Protein 9BGR (pdb70)

Foldseek 3Di:
DQDQFDDDQDVVLVVVLVVCVVPNAWFDDDLQVVLFVVLCVLQVADTKHKFQWLLLQLLLLCVLQVQAALEEEEEEQWFALSLQVSSVVRNYFYFYFFDDQQQRKGDLVRVLVCLVPDDDPGHYAEYEIECAQQNCPCVLVRLVSCVVNVHFYEYSDQQHQQFADPPRRQQESGAKYKYGQPRLRQQHLVGMIMITGNDVSSNVSSVCQQPQCWDVPVTDRNDGHDHGTDISSSSSSRSSCVVCLVVFLVLLVVLLVLLVVLCVVVVVVPQKAWHDQDHRRSRSWTKIFGDPVDQVVQLQVQVVVLVWHKDQRHARNLPPPPRVPPNSPPDDHVSSVRSHRGMMTGHTTSVDDSVVSVSRSVSSVVSSVD/DQDQFDDDQDVVLVVVLVVCVVPNAWFDDDLQVVLFVVLCVLQVADTKHKFQWLLLQLLLLCVLQVQAALEEEEEEQWDALSQQVSSVVRNYFYFYFADDLAQRKGDLVSVLVVLVPDDDPGHYAEYEIECALQNCPCVQVRLVSCVVNVHFYEYSDQQHQQFDDPPHRQQESGAKYKYGQPRLNQQHLVTMIMITGNDVSSNVSSVCQQPQCWDEVHTDRNDGHDHGTDISSSSSSRSSCVVCQVVFLVLLVVLLVLLVVLCVVCVVVPQKAWHDQDHRRSNSWTKIFGDPVDQVVQLQVQVVVLVWHKDQRHARNLVPPPRPPPNSVVDDHVSSHRSHRGMMTTHGTSPDDSVVSVSRSVSSVVSSVVD

B-factor: mean 10.89, std 9.25, range [3.78, 90.72]

Sequence (741 aa):
MIKKLSQPQIPEEFAIEKVADILRRGGQLVHGDECNLFEQQELLAEEYLGVKHALVVSNGTAALHLALLALNNIGPGDAVIVPDFTFTATANIVEMVGAKAIIVDVDKKTSYNLDPQKKLQACINEWQGPETLKAIMPVLEFGNPTHLNAYRDIAKQHGLFMIEDAACALGASEQGTMVGTAAEFGCFSFHPRATLTTGEGGAVVTNDTELYNKKKVALLRSSHGMQRTGVVFKCVGLNYRLTNFQGAIGRAILPELNQWIAKRRREELANNQYRELLAPLVEVGKLTLPSSIVEGHSVQTYMTVLADNFERSDVIEALRSKQVESNLGAQSMSSSLGLFNHKYNTEQQYPEGTRLYTHGLALPLHEGMNAEDVATVVSSALTEVLEHMIKLSQPQIPEEFAIEKVADILRGGQLVHGDECNLFEQQELLAEEYLGVKHALVVSNGTAALHLALLALNNIGPGDAVIVPDFTFTATANIVEMVGAKAIIVDVDDKKTSYNLDPQKLQACINNEWQGPETLKAIMPVLEFGNPTHLNAYRDIAKQHGLFMIEDAACALGASEQGTMVGTAAEFGCFSFHPRATLTTGEGGAVVTNDTELYNKKVALLRSSHGMQRTGVVFKCVVGLNYRRLTNFQGAIGRAILPELNQWIAKKRRREELANQQYRRELLAPLVEVGKLTLPSSIVEEGHSVQTYMTVLADNFERSDVIEALRRSSKQVESNLGAQSMSSLGLFNHKYNTEQQYPEGTRLYTHGLALPLHEGMNAEDVATVVSSALTEVLEHA

Radius of gyration: 26.82 Å; Cα contacts (8 Å, |Δi|>4): 1836; chains: 2; bounding box: 58×60×78 Å

Solvent-accessible surface area: 27174 Å² total; per-residue (Å²): 113,34,82,15,13,68,22,93,12,27,82,126,0,3,108,89,1,14,76,11,5,115,66,37,97,10,25,29,7,111,25,0,57,64,0,16,97,52,1,11,138,51,4,66,10,129,27,4,4,0,0,10,3,8,10,0,0,4,8,0,0,0,36,3,11,107,4,9,104,47,10,0,0,0,0,1,0,1,2,75,0,7,1,0,0,0,0,28,40,18,32,1,58,0,0,0,3,11,1,29,127,85,4,8,1,0,27,27,111,102,0,49,31,0,18,102,112,48,176,23,130,32,78,24,57,0,0,0,0,7,0,8,8,0,5,0,24,40,0,23,34,0,73,78,11,0,118,117,51,72,10,68,0,0,0,7,0,28,32,0,12,9,0,29,41,168,80,25,47,0,1,22,20,18,30,0,0,0,1,15,0,63,19,65,11,11,1,0,0,1,5,1,0,0,2,0,4,76,63,50,131,15,58,76,91,0,31,31,20,25,19,7,0,65,74,206,107,76,75,65,18,106,39,39,0,0,8,0,44,1,1,8,0,7,0,3,0,0,62,8,0,11,103,58,1,90,119,27,5,52,72,3,84,108,4,1,63,62,0,148,126,64,0,32,81,12,52,142,106,52,52,5,62,46,14,43,50,55,168,12,5,4,0,14,6,2,0,0,2,4,24,112,118,34,111,32,71,93,7,40,97,34,0,125,70,80,116,0,64,8,66,36,14,2,16,0,1,41,60,31,55,31,8,108,18,159,26,7,129,96,67,152,7,85,52,0,56,68,0,58,60,29,0,0,0,1,0,3,11,22,54,4,73,49,138,40,0,39,68,0,10,59,6,0,59,68,18,7,116,173,95,32,76,14,13,64,20,101,11,30,84,108,0,4,108,58,1,14,87,15,5,114,62,40,96,11,35,30,7,108,25,0,68,69,0,15,115,59,1,10,148,48,4,66,11,128,26,5,4,0,0,9,3,8,9,0,0,4,9,0,0,0,35,5,12,112,3,10,104,47,10,0,0,0,0,1,0,0,2,77,0,6,1,0,0,0,0,29,40,16,34,1,58,0,0,0,2,4,0,24,119,79,5,8,1,0,21,20,139,86,0,48,52,1,18,123,114,46,174,22,129,34,77,25,56,0,0,0,0,7,0,7,8,0,4,0,27,43,0,14,35,0,67,78,10,0,121,118,61,74,12,69,0,0,0,7,0,29,31,0,12,15,0,32,30,155,82,28,46,0,1,22,15,18,32,0,0,1,1,16,1,60,19,62,12,11,0,0,0,0,5,0,0,0,2,0,4,76,62,52,127,17,59,72,91,0,32,28,20,25,16,6,0,54,83,240,196,47,74,74,17,111,40,38,0,0,8,0,42,2,0,9,0,8,0,0,0,0,52,6,0,10,103,57,1,93,117,28,17,52,62,3,79,114,4,4,54,54,0,157,100,70,0,36,80,7,55,140,104,50,51,4,63,41,14,44,41,57,160,21,6,5,0,15,6,3,0,0,2,4,24,114,118,17,113,36,72,92,3,42,113,34,0,148,93,77,117,0,66,9,65,37,14,2,15,0,1,43,55,30,52,32,7,97,18,136,32,13,91,108,72,128,12,81,40,0,51,65,0,57,61,30,0,0,0,1,0,3,12,24,55,4,75,54,138,40,0,40,69,0,11,59,6,0,56,77,14,6,113,153,94

Nearest PDB structures (foldseek):
  9bgr-assembly1_A  TM=1.001E+00  e=4.525E-76  Vibrio vulnificus
  9bgp-assembly1_B  TM=1.002E+00  e=2.164E-75  Vibrio vulnificus
  9bgp-assembly1_A  TM=1.001E+00  e=2.430E-75  Vibrio vulnificus
  8vr5-assembly2_B  TM=9.936E-01  e=3.025E-61  Psychrobacter cryohalolentis K5
  7b0m-assembly1_AAA-2  TM=9.312E-01  e=1.471E-33  uncultured bacterium

Secondary structure (DSSP, 8-state):
-B-S------HHHHHHHHHHHHHS--SS-HHHHHHHHHHHHHHT-SEEEEES-HHHHHHHHHHHTT--TTEEEEEESEE-THHHHHHHHTT-EEEEEPBPTTT-SB-HHHHHHHHHH---SSEEEEE--B-GGG--TTHHHHHHHHHHTT-EEEEE-TT-TT-EETTEETT-SSSEEEEE-STTSSS--SS-EEEEES-HHHHHHHHHHHBTTEEE--EEE-S---B-PPPHHHHHHHHHHGGGHHHHHHHHHHHHHHHHHHTHHHHHTTSEE-----TT---S-EEEEE-TTS-HHHHHHHHHHTTB--B---EEGGGSS----GGGGSS--HHHHHHHHHEEEE---TT--HHHHHHHHHHHHHHHH-/-B-S------HHHHHHHHHHHHHS--SS-HHHHHHHHHHHHHHT-SEEEEES-HHHHHHHHHHHTT--TTEEEEEESEE-THHHHHHHHTT-EEEEEPBPTTT-SB-HHHHHHHHHH---SSEEEEE--B-GGG--TTHHHHHHHHHHTT-EEEEE-TT-TT-EETTEETT-SSSEEEEE-STTSSS--SS-EEEEES-HHHHHHHHHHHBTTEE----EE-S---B-PPPHHHHHHHHHHGGGHHHHHHHHHHHHHHHHHHHHHHHHTTSEE-----TT---S-EEEEE-TTS-HHHHHHHHHHTTB--B---EEGGGTT----HHHHHS--HHHHHHHHHEEEE---TT--HHHHHHHHHHHHHHHHH-

Structure (mmCIF, N/CA/C/O backbone):
data_9BGR
#
_entry.id   9BGR
#
_cell.length_a   52.958
_cell.length_b   53.048
_cell.length_c   70.267
_cell.angle_alpha   83.00
_cell.angle_beta   82.17
_cell.angle_gamma   74.36
#
_symmetry.space_group_name_H-M   'P 1'
#
loop_
_entity.id
_entity.type
_entity.pdbx_description
1 polymer aminotransferase
2 non-polymer '(2R,3R,4R,5R)-3,4-diacetamido-5-({3-hydroxy-2-methyl-5-[(phosphonooxy)methyl]pyridin-4-yl}methoxy)oxan-2-yl [(2R,3S,4R,5R)-5-(2,4-dioxo-3,4-dihydropyrimidin-1(2H)-yl)-3,4-dihydroxyoxolan-2-yl]methyl dihydrogen diphosphate (non-preferred name)'
3 non-polymer '2-(N-MORPHOLINO)-ETHANESULFONIC ACID'
4 non-polymer 1,2-ETHANEDIOL
5 non-polymer 'TRIETHYLENE GLYCOL'
6 water water
#
loop_
_atom_site.group_PDB
_atom_site.id
_atom_site.type_symbol
_atom_site.label_atom_id
_atom_site.label_alt_id
_atom_site.label_comp_id
_atom_site.label_asym_id
_atom_site.label_entity_id
_atom_site.label_seq_id
_atom_site.pdbx_PDB_ins_code
_atom_site.Cartn_x
_atom_site.Cartn_y
_atom_site.Cartn_z
_atom_site.occupancy
_atom_site.B_iso_or_equiv
_atom_site.auth_seq_id
_atom_site.auth_comp_id
_atom_site.auth_asym_id
_atom_site.auth_atom_id
_atom_site.pdbx_PDB_model_num
ATOM 1 N N . MET A 1 1 ? 34.485 1.113 -14.186 1.00 9.02 1 MET A N 1
ATOM 2 C CA . MET A 1 1 ? 33.290 0.402 -14.695 1.00 8.46 1 MET A CA 1
ATOM 3 C C . MET A 1 1 ? 32.468 1.381 -15.530 1.00 7.17 1 MET A C 1
ATOM 4 O O . MET A 1 1 ? 32.152 2.471 -15.050 1.00 8.91 1 MET A O 1
ATOM 9 N N . ILE A 1 2 ? 32.118 0.985 -16.763 1.00 6.53 2 ILE A N 1
ATOM 10 C CA . ILE A 1 2 ? 31.096 1.688 -17.522 1.00 6.82 2 ILE A CA 1
ATOM 11 C C . ILE A 1 2 ? 29.756 1.171 -17.010 1.00 6.63 2 ILE A C 1
ATOM 12 O O . ILE A 1 2 ? 29.447 -0.007 -17.148 1.00 6.75 2 ILE A O 1
ATOM 17 N N . LYS A 1 3 ? 29.006 2.076 -16.375 1.00 6.78 3 LYS A N 1
ATOM 18 C CA A LYS A 1 3 ? 27.815 1.728 -15.621 0.50 7.14 3 LYS A CA 1
ATOM 19 C CA B LYS A 1 3 ? 27.813 1.742 -15.617 0.50 7.16 3 LYS A CA 1
ATOM 20 C C . LYS A 1 3 ? 26.548 1.956 -16.443 1.00 6.99 3 LYS A C 1
ATOM 21 O O . LYS A 1 3 ? 26.539 2.678 -17.432 1.00 6.93 3 LYS A O 1
ATOM 32 N N . LEU A 1 4 ? 25.450 1.319 -16.001 1.00 6.98 4 LEU A N 1
ATOM 33 C CA . LEU A 1 4 ? 24.173 1.506 -16.667 1.00 6.93 4 LEU A CA 1
ATOM 34 C C . LEU A 1 4 ? 23.669 2.936 -16.528 1.00 7.45 4 LEU A C 1
ATOM 35 O O . LEU A 1 4 ? 22.962 3.399 -17.411 1.00 10.87 4 LEU A O 1
ATOM 40 N N . SER A 1 5 ? 23.993 3.617 -15.439 1.00 6.95 5 SER A N 1
ATOM 41 C CA . SER A 1 5 ? 23.701 5.030 -15.337 1.00 9.04 5 SER A CA 1
ATOM 42 C C . SER A 1 5 ? 24.735 5.674 -14.424 1.00 10.02 5 SER A C 1
ATOM 43 O O . SER A 1 5 ? 25.397 4.979 -13.655 1.00 11.66 5 SER A O 1
ATOM 46 N N . GLN A 1 6 ? 24.823 7.008 -14.452 1.00 12.17 6 GLN A N 1
ATOM 47 C CA . GLN A 1 6 ? 25.748 7.737 -13.602 1.00 13.90 6 GLN A CA 1
ATOM 48 C C . GLN A 1 6 ? 25.279 9.175 -13.518 1.00 14.96 6 GLN A C 1
ATOM 49 O O . GLN A 1 6 ? 26.006 10.119 -13.873 1.00 17.12 6 GLN A O 1
ATOM 55 N N . PRO A 1 7 ? 24.119 9.369 -12.886 1.00 15.27 7 PRO A N 1
ATOM 56 C CA . PRO A 1 7 ? 23.463 10.669 -12.932 1.00 16.00 7 PRO A CA 1
ATOM 57 C C . PRO A 1 7 ? 24.346 11.765 -12.341 1.00 14.68 7 PRO A C 1
ATOM 58 O O . PRO A 1 7 ? 24.978 11.579 -11.304 1.00 14.92 7 PRO A O 1
ATOM 62 N N . GLN A 1 8 ? 24.444 12.875 -13.081 1.00 18.22 8 GLN A N 1
ATOM 63 C CA . GLN A 1 8 ? 25.160 14.059 -12.642 1.00 17.80 8 GLN A CA 1
ATOM 64 C C . GLN A 1 8 ? 24.155 15.116 -12.199 1.00 16.02 8 GLN A C 1
ATOM 65 O O . GLN A 1 8 ? 23.516 15.794 -13.000 1.00 18.29 8 GLN A O 1
ATOM 71 N N . ILE A 1 9 ? 24.011 15.225 -10.889 1.00 13.46 9 ILE A N 1
ATOM 72 C CA . ILE A 1 9 ? 23.169 16.238 -10.290 1.00 12.84 9 ILE A CA 1
ATOM 73 C C . ILE A 1 9 ? 23.922 17.558 -10.388 1.00 12.84 9 ILE A C 1
ATOM 74 O O . ILE A 1 9 ? 25.069 17.638 -9.953 1.00 12.80 9 ILE A O 1
ATOM 79 N N . PRO A 1 10 ? 23.339 18.617 -10.993 1.00 13.07 10 PRO A N 1
ATOM 80 C CA . PRO A 1 10 ? 24.049 19.887 -11.124 1.00 14.39 10 PRO A CA 1
ATOM 81 C C . PRO A 1 10 ? 24.541 20.417 -9.778 1.00 14.36 10 PRO A C 1
ATOM 82 O O . PRO A 1 10 ? 23.856 20.313 -8.758 1.00 13.26 10 PRO A O 1
ATOM 86 N N . GLU A 1 11 ? 25.725 21.028 -9.772 1.00 14.82 11 GLU A N 1
ATOM 87 C CA A GLU A 1 11 ? 26.302 21.497 -8.521 0.50 14.69 11 GLU A CA 1
ATOM 88 C CA B GLU A 1 11 ? 26.305 21.502 -8.531 0.50 14.68 11 GLU A CA 1
ATOM 89 C C . GLU A 1 11 ? 25.382 22.537 -7.887 1.00 13.09 11 GLU A C 1
ATOM 90 O O . GLU A 1 11 ? 25.270 22.580 -6.670 1.00 13.61 11 GLU A O 1
ATOM 101 N N . PHE A 1 12 ? 24.701 23.372 -8.693 1.00 12.72 12 PHE A N 1
ATOM 102 C CA . PHE A 1 12 ? 23.815 24.377 -8.106 1.00 13.20 12 PHE A CA 1
ATOM 103 C C . PHE A 1 12 ? 22.669 23.704 -7.346 1.00 12.33 12 PHE A C 1
ATOM 104 O O . PHE A 1 12 ? 22.167 24.234 -6.357 1.00 13.24 12 PHE A O 1
ATOM 112 N N . ALA A 1 13 ? 22.280 22.519 -7.806 1.00 11.92 13 ALA A N 1
ATOM 113 C CA . ALA A 1 13 ? 21.242 21.746 -7.142 1.00 11.78 13 ALA A CA 1
ATOM 114 C C . ALA A 1 13 ? 21.758 21.148 -5.837 1.00 10.08 13 ALA A C 1
ATOM 115 O O . ALA A 1 13 ? 21.055 21.149 -4.838 1.00 10.06 13 ALA A O 1
ATOM 117 N N . ILE A 1 14 ? 23.000 20.676 -5.827 1.00 10.20 14 ILE A N 1
ATOM 118 C CA . ILE A 1 14 ? 23.596 20.222 -4.583 1.00 9.79 14 ILE A CA 1
ATOM 119 C C . ILE A 1 14 ? 23.636 21.375 -3.583 1.00 10.59 14 ILE A C 1
ATOM 120 O O . ILE A 1 14 ? 23.312 21.174 -2.416 1.00 9.89 14 ILE A O 1
ATOM 125 N N . GLU A 1 15 ? 24.022 22.571 -4.042 1.00 11.19 15 GLU A N 1
ATOM 126 C CA . GLU A 1 15 ? 24.052 23.724 -3.161 1.00 12.54 15 GLU A CA 1
ATOM 127 C C . GLU A 1 15 ? 22.653 24.064 -2.639 1.00 10.81 15 GLU A C 1
ATOM 128 O O . GLU A 1 15 ? 22.481 24.372 -1.471 1.00 12.24 15 GLU A O 1
ATOM 134 N N . LYS A 1 16 ? 21.642 23.994 -3.500 1.00 11.21 16 LYS A N 1
ATOM 135 C CA . LYS A 1 16 ? 20.272 24.239 -3.072 1.00 11.59 16 LYS A CA 1
ATOM 136 C C . LYS A 1 16 ? 19.825 23.201 -2.033 1.00 10.15 16 LYS A C 1
ATOM 137 O O . LYS A 1 16 ? 19.203 23.549 -1.032 1.00 10.62 16 LYS A O 1
ATOM 143 N N . VAL A 1 17 ? 20.160 21.925 -2.239 1.00 8.63 17 VAL A N 1
ATOM 144 C CA . VAL A 1 17 ? 19.862 20.903 -1.238 1.00 8.18 17 VAL A CA 1
ATOM 145 C C . VAL A 1 17 ? 20.512 21.286 0.096 1.00 7.98 17 VAL A C 1
ATOM 146 O O . VAL A 1 17 ? 19.890 21.196 1.153 1.00 8.09 17 VAL A O 1
ATOM 150 N N . ALA A 1 18 ? 21.799 21.665 0.062 1.00 7.91 18 ALA A N 1
ATOM 151 C CA . ALA A 1 18 ? 22.484 22.025 1.293 1.00 9.34 18 ALA A CA 1
ATOM 152 C C . ALA A 1 18 ? 21.786 23.200 1.979 1.00 9.67 18 ALA A C 1
ATOM 153 O O . ALA A 1 18 ? 21.626 23.211 3.200 1.00 11.02 18 ALA A O 1
ATOM 155 N N . ASP A 1 19 ? 21.372 24.208 1.201 1.00 10.21 19 ASP A N 1
ATOM 156 C CA . ASP A 1 19 ? 20.645 25.334 1.755 1.00 11.63 19 ASP A CA 1
ATOM 157 C C . ASP A 1 19 ? 19.348 24.878 2.411 1.00 10.31 19 ASP A C 1
ATOM 158 O O . ASP A 1 19 ? 18.992 25.385 3.477 1.00 11.41 19 ASP A O 1
ATOM 163 N N . ILE A 1 20 ? 18.645 23.942 1.771 1.00 9.52 20 ILE A N 1
ATOM 164 C CA . ILE A 1 20 ? 17.371 23.474 2.293 1.00 9.41 20 ILE A CA 1
ATOM 165 C C . ILE A 1 20 ? 17.609 22.746 3.616 1.00 9.68 20 ILE A C 1
ATOM 166 O O . ILE A 1 20 ? 16.908 22.984 4.602 1.00 9.73 20 ILE A O 1
ATOM 171 N N . LEU A 1 21 ? 18.615 21.868 3.649 1.00 9.64 21 LEU A N 1
ATOM 172 C CA . LEU A 1 21 ? 18.939 21.144 4.866 1.00 9.33 21 LEU A CA 1
ATOM 173 C C . LEU A 1 21 ? 19.323 22.085 6.006 1.00 11.40 21 LEU A C 1
ATOM 174 O O . LEU A 1 21 ? 18.942 21.859 7.155 1.00 12.17 21 LEU A O 1
ATOM 179 N N . ARG A 1 22 ? 20.111 23.109 5.688 1.00 12.60 22 ARG A N 1
ATOM 180 C CA A ARG A 1 22 ? 20.694 23.992 6.689 0.50 14.64 22 ARG A CA 1
ATOM 181 C CA B ARG A 1 22 ? 20.688 23.977 6.703 0.50 15.23 22 ARG A CA 1
ATOM 182 C C . ARG A 1 22 ? 19.601 24.885 7.266 1.00 16.06 22 ARG A C 1
ATOM 183 O O . ARG A 1 22 ? 19.584 25.180 8.464 1.00 19.93 22 ARG A O 1
ATOM 198 N N . GLY A 1 23 ? 18.691 25.354 6.410 1.00 15.77 23 GLY A N 1
ATOM 199 C CA . GLY A 1 23 ? 17.829 26.421 6.874 1.00 18.54 23 GLY A CA 1
ATOM 200 C C . GLY A 1 23 ? 16.490 26.519 6.161 1.00 16.91 23 GLY A C 1
ATOM 201 O O . GLY A 1 23 ? 15.790 27.513 6.361 1.00 21.28 23 GLY A O 1
ATOM 202 N N . GLY A 1 24 ? 16.117 25.475 5.412 1.00 15.12 24 GLY A N 1
ATOM 203 C CA . GLY A 1 24 ? 14.912 25.475 4.602 1.00 14.24 24 GLY A CA 1
ATOM 204 C C . GLY A 1 24 ? 13.869 24.477 5.093 1.00 13.39 24 GLY A C 1
ATOM 205 O O . GLY A 1 24 ? 13.994 23.826 6.134 1.00 16.23 24 GLY A O 1
ATOM 206 N N . GLN A 1 25 ? 12.807 24.376 4.303 1.00 13.72 25 GLN A N 1
ATOM 207 C CA . GLN A 1 25 ? 11.735 23.452 4.605 1.00 11.04 25 GLN A CA 1
ATOM 208 C C . GLN A 1 25 ? 12.115 22.086 4.052 1.00 7.91 25 GLN A C 1
ATOM 209 O O . GLN A 1 25 ? 12.502 21.968 2.892 1.00 8.09 25 GLN A O 1
ATOM 215 N N . LEU A 1 26 ? 12.001 21.055 4.893 1.00 6.91 26 LEU A N 1
ATOM 216 C CA . LEU A 1 26 ? 12.380 19.703 4.470 1.00 6.05 26 LEU A CA 1
ATOM 217 C C . LEU A 1 26 ? 11.248 18.945 3.778 1.00 6.16 26 LEU A C 1
ATOM 218 O O . LEU A 1 26 ? 11.504 18.240 2.807 1.00 5.68 26 LEU A O 1
ATOM 223 N N . VAL A 1 27 ? 10.020 19.011 4.304 1.00 6.06 27 VAL A N 1
ATOM 224 C CA . VAL A 1 27 ? 8.905 18.349 3.654 1.00 6.05 27 VAL A CA 1
ATOM 225 C C . VAL A 1 27 ? 8.496 19.127 2.410 1.00 5.76 27 VAL A C 1
ATOM 226 O O . VAL A 1 27 ? 8.810 20.309 2.255 1.00 6.95 27 VAL A O 1
ATOM 230 N N . HIS A 1 28 ? 7.750 18.433 1.551 1.00 5.50 28 HIS A N 1
ATOM 231 C CA . HIS A 1 28 ? 7.246 18.966 0.303 1.00 5.52 28 HIS A CA 1
ATOM 232 C C . HIS A 1 28 ? 6.907 20.439 0.453 1.00 5.59 28 HIS A C 1
ATOM 233 O O . HIS A 1 28 ? 6.048 20.826 1.230 1.00 6.77 28 HIS A O 1
ATOM 240 N N . GLY A 1 29 ? 7.608 21.267 -0.320 1.00 5.96 29 GLY A N 1
ATOM 241 C CA . GLY A 1 29 ? 7.461 22.699 -0.251 1.00 6.39 29 GLY A CA 1
ATOM 242 C C . GLY A 1 29 ? 7.526 23.334 -1.629 1.00 6.51 29 GLY A C 1
ATOM 243 O O . GLY A 1 29 ? 7.135 22.762 -2.636 1.00 6.79 29 GLY A O 1
ATOM 244 N N . ASP A 1 30 ? 8.062 24.549 -1.656 1.00 6.93 30 ASP A N 1
ATOM 245 C CA . ASP A 1 30 ? 8.056 25.329 -2.880 1.00 7.81 30 ASP A CA 1
ATOM 246 C C . ASP A 1 30 ? 8.775 24.587 -4.005 1.00 6.77 30 ASP A C 1
ATOM 247 O O . ASP A 1 30 ? 8.380 24.714 -5.159 1.00 6.86 30 ASP A O 1
ATOM 252 N N . GLU A 1 31 ? 9.871 23.888 -3.701 1.00 6.41 31 GLU A N 1
ATOM 253 C CA . GLU A 1 31 ? 10.575 23.192 -4.763 1.00 6.12 31 GLU A CA 1
ATOM 254 C C . GLU A 1 31 ? 9.694 22.102 -5.374 1.00 5.38 31 GLU A C 1
ATOM 255 O O . GLU A 1 31 ? 9.690 21.922 -6.584 1.00 6.25 31 GLU A O 1
ATOM 261 N N . CYS A 1 32 ? 8.971 21.339 -4.544 1.00 5.23 32 CYS A N 1
ATOM 262 C CA . CYS A 1 32 ? 8.080 20.316 -5.069 1.00 4.79 32 CYS A CA 1
ATOM 263 C C . CYS A 1 32 ? 6.936 20.939 -5.863 1.00 4.92 32 CYS A C 1
ATOM 264 O O . CYS A 1 32 ? 6.557 20.420 -6.900 1.00 4.95 32 CYS A O 1
ATOM 267 N N . ASN A 1 33 ? 6.376 22.042 -5.366 1.00 5.61 33 ASN A N 1
ATOM 268 C CA . ASN A 1 33 ? 5.258 22.667 -6.055 1.00 5.78 33 ASN A CA 1
ATOM 269 C C . ASN A 1 33 ? 5.701 23.200 -7.415 1.00 5.55 33 ASN A C 1
ATOM 270 O O . ASN A 1 33 ? 5.001 23.012 -8.407 1.00 5.92 33 ASN A O 1
ATOM 275 N N . LEU A 1 34 ? 6.876 23.850 -7.469 1.00 5.97 34 LEU A N 1
ATOM 276 C CA . LEU A 1 34 ? 7.395 24.322 -8.742 1.00 6.65 34 LEU A CA 1
ATOM 277 C C . LEU A 1 34 ? 7.734 23.161 -9.668 1.00 5.85 34 LEU A C 1
ATOM 278 O O . LEU A 1 34 ? 7.480 23.221 -10.865 1.00 5.82 34 LEU A O 1
ATOM 283 N N . PHE A 1 35 ? 8.331 22.102 -9.122 1.00 5.27 35 PHE A N 1
ATOM 284 C CA . PHE A 1 35 ? 8.611 20.913 -9.925 1.00 5.34 35 PHE A CA 1
ATOM 285 C C . PHE A 1 35 ? 7.334 20.369 -10.563 1.00 5.31 35 PHE A C 1
ATOM 286 O O . PHE A 1 35 ? 7.328 20.020 -11.741 1.00 5.48 35 PHE A O 1
ATOM 294 N N . GLU A 1 36 ? 6.253 20.280 -9.799 1.00 5.19 36 GLU A N 1
ATOM 295 C CA . GLU A 1 36 ? 5.000 19.799 -10.353 1.00 5.47 36 GLU A CA 1
ATOM 296 C C . GLU A 1 36 ? 4.527 20.672 -11.512 1.00 5.39 36 GLU A C 1
ATOM 297 O O . GLU A 1 36 ? 4.108 20.175 -12.547 1.00 5.50 36 GLU A O 1
ATOM 303 N N A GLN A 1 37 ? 4.558 21.992 -11.297 0.50 5.75 37 GLN A N 1
ATOM 304 N N B GLN A 1 37 ? 4.576 21.990 -11.330 0.50 5.71 37 GLN A N 1
ATOM 305 C CA A GLN A 1 37 ? 4.152 22.929 -12.332 0.50 6.27 37 GLN A CA 1
ATOM 306 C CA B GLN A 1 37 ? 4.105 22.874 -12.382 0.50 6.10 37 GLN A CA 1
ATOM 307 C C A GLN A 1 37 ? 4.987 22.694 -13.586 0.50 6.04 37 GLN A C 1
ATOM 308 C C B GLN A 1 37 ? 4.993 22.712 -13.614 0.50 5.95 37 GLN A C 1
ATOM 309 O O A GLN A 1 37 ? 4.466 22.672 -14.697 0.50 6.81 37 GLN A O 1
ATOM 310 O O B GLN A 1 37 ? 4.511 22.725 -14.745 0.50 6.59 37 GLN A O 1
ATOM 321 N N . GLU A 1 38 ? 6.309 22.602 -13.398 1.00 6.08 38 GLU A N 1
ATOM 322 C CA . GLU A 1 38 ? 7.242 22.506 -14.510 1.00 6.42 38 GLU A CA 1
ATOM 323 C C . GLU A 1 38 ? 7.113 21.169 -15.240 1.00 5.77 38 GLU A C 1
ATOM 324 O O . GLU A 1 38 ? 7.233 21.106 -16.457 1.00 5.73 38 GLU A O 1
ATOM 330 N N . LEU A 1 39 ? 6.862 20.080 -14.515 1.00 5.68 39 LEU A N 1
ATOM 331 C CA A LEU A 1 39 ? 6.626 18.751 -15.091 0.50 5.71 39 LEU A CA 1
ATOM 332 C CA B LEU A 1 39 ? 6.670 18.790 -15.144 0.50 6.07 39 LEU A CA 1
ATOM 333 C C . LEU A 1 39 ? 5.374 18.784 -15.957 1.00 5.44 39 LEU A C 1
ATOM 334 O O . LEU A 1 39 ? 5.357 18.275 -17.070 1.00 5.92 39 LEU A O 1
ATOM 343 N N . ALA A 1 40 ? 4.306 19.389 -15.420 1.00 5.62 40 ALA A N 1
ATOM 344 C CA . ALA A 1 40 ? 3.058 19.463 -16.149 1.00 6.32 40 ALA A CA 1
ATOM 345 C C . ALA A 1 40 ? 3.271 20.228 -17.455 1.00 6.49 40 ALA A C 1
ATOM 346 O O . ALA A 1 40 ? 2.788 19.822 -18.512 1.00 6.53 40 ALA A O 1
ATOM 348 N N . GLU A 1 41 ? 3.990 21.360 -17.382 1.00 6.83 41 GLU A N 1
ATOM 349 C CA A GLU A 1 41 ? 4.261 22.163 -18.563 0.50 7.68 41 GLU A CA 1
ATOM 350 C CA B GLU A 1 41 ? 4.241 22.166 -18.573 0.50 8.15 41 GLU A CA 1
ATOM 351 C C . GLU A 1 41 ? 5.092 21.375 -19.575 1.00 6.58 41 GLU A C 1
ATOM 352 O O . GLU A 1 41 ? 4.855 21.415 -20.788 1.00 8.13 41 GLU A O 1
ATOM 363 N N . TYR A 1 42 ? 6.118 20.680 -19.086 1.00 6.10 42 TYR A N 1
ATOM 364 C CA . TYR A 1 42 ? 6.990 19.874 -19.936 1.00 6.03 42 TYR A CA 1
ATOM 365 C C . TYR A 1 42 ? 6.172 18.850 -20.727 1.00 5.62 42 TYR A C 1
ATOM 366 O O . TYR A 1 42 ? 6.399 18.629 -21.908 1.00 6.82 42 TYR A O 1
ATOM 375 N N . LEU A 1 43 ? 5.215 18.212 -20.055 1.00 5.78 43 LEU A N 1
ATOM 376 C CA . LEU A 1 43 ? 4.434 17.136 -20.657 1.00 5.99 43 LEU A CA 1
ATOM 377 C C . LEU A 1 43 ? 3.237 17.640 -21.462 1.00 6.33 43 LEU A C 1
ATOM 378 O O . LEU A 1 43 ? 2.615 16.878 -22.195 1.00 7.42 43 LEU A O 1
ATOM 383 N N . GLY A 1 44 ? 2.866 18.901 -21.269 1.00 6.09 44 GLY A N 1
ATOM 384 C CA . GLY A 1 44 ? 1.622 19.427 -21.813 1.00 6.60 44 GLY A CA 1
ATOM 385 C C . GLY A 1 44 ? 0.383 18.764 -21.218 1.00 6.89 44 GLY A C 1
ATOM 386 O O . GLY A 1 44 ? -0.582 18.493 -21.929 1.00 9.40 44 GLY A O 1
ATOM 387 N N . VAL A 1 45 ? 0.444 18.469 -19.926 1.00 6.21 45 VAL A N 1
ATOM 388 C CA . VAL A 1 45 ? -0.637 17.814 -19.216 1.00 6.08 45 VAL A CA 1
ATOM 389 C C . VAL A 1 45 ? -1.137 18.774 -18.133 1.00 6.17 45 VAL A C 1
ATOM 390 O O . VAL A 1 45 ? -0.390 19.623 -17.664 1.00 6.96 45 VAL A O 1
ATOM 394 N N . LYS A 1 46 ? -2.401 18.652 -17.734 1.00 6.06 46 LYS A N 1
ATOM 395 C CA . LYS A 1 46 ? -2.977 19.657 -16.853 1.00 6.84 46 LYS A CA 1
ATOM 396 C C . LYS A 1 46 ? -2.350 19.618 -15.462 1.00 6.44 46 LYS A C 1
ATOM 397 O O . LYS A 1 46 ? -2.181 20.650 -14.826 1.00 8.39 46 LYS A O 1
ATOM 403 N N . HIS A 1 47 ? -2.044 18.428 -14.957 1.00 5.48 47 HIS A N 1
ATOM 404 C CA . HIS A 1 47 ? -1.725 18.247 -13.553 1.00 5.54 47 HIS A CA 1
ATOM 405 C C . HIS A 1 47 ? -0.565 17.262 -13.365 1.00 5.47 47 HIS A C 1
ATOM 406 O O . HIS A 1 47 ? -0.503 16.234 -14.028 1.00 5.30 47 HIS A O 1
ATOM 413 N N . ALA A 1 48 ? 0.277 17.529 -12.360 1.00 4.99 48 ALA A N 1
ATOM 414 C CA . ALA A 1 48 ? 1.311 16.606 -11.920 1.00 4.58 48 ALA A CA 1
ATOM 415 C C . ALA A 1 48 ? 1.403 16.657 -10.401 1.00 4.37 48 ALA A C 1
ATOM 416 O O . ALA A 1 48 ? 1.300 17.719 -9.789 1.00 5.19 48 ALA A O 1
ATOM 418 N N . LEU A 1 49 ? 1.719 15.498 -9.827 1.00 4.43 49 LEU A N 1
ATOM 419 C CA . LEU A 1 49 ? 1.941 15.346 -8.399 1.00 4.39 49 LEU A CA 1
ATOM 420 C C . LEU A 1 49 ? 3.182 14.491 -8.183 1.00 4.16 49 LEU A C 1
ATOM 421 O O . LEU A 1 49 ? 3.263 13.373 -8.679 1.00 4.66 49 LEU A O 1
ATOM 426 N N . VAL A 1 50 ? 4.183 15.016 -7.464 1.00 4.23 50 VAL A N 1
ATOM 427 C CA . VAL A 1 50 ? 5.371 14.230 -7.187 1.00 4.26 50 VAL A CA 1
ATOM 428 C C . VAL A 1 50 ? 5.149 13.380 -5.937 1.00 4.16 50 VAL A C 1
ATOM 429 O O . VAL A 1 50 ? 4.481 13.777 -4.984 1.00 3.94 50 VAL A O 1
ATOM 433 N N . VAL A 1 51 ? 5.779 12.200 -5.944 1.00 3.95 51 VAL A N 1
ATOM 434 C CA . VAL A 1 51 ? 5.531 11.168 -4.935 1.00 4.28 51 VAL A CA 1
ATOM 435 C C . VAL A 1 51 ? 6.822 10.418 -4.629 1.00 4.06 51 VAL A C 1
ATOM 436 O O . VAL A 1 51 ? 7.866 10.661 -5.228 1.00 4.40 51 VAL A O 1
ATOM 440 N N . SER A 1 52 ? 6.762 9.494 -3.674 1.00 4.17 52 SER A N 1
ATOM 441 C CA . SER A 1 52 ? 7.953 8.878 -3.101 1.00 4.11 52 SER A CA 1
ATOM 442 C C . SER A 1 52 ? 8.780 8.083 -4.099 1.00 3.98 52 SER A C 1
ATOM 443 O O . SER A 1 52 ? 9.999 8.023 -3.956 1.00 4.38 52 SER A O 1
ATOM 446 N N . ASN A 1 53 ? 8.125 7.445 -5.063 1.00 4.02 53 ASN A N 1
ATOM 447 C CA . ASN A 1 53 ? 8.780 6.593 -6.034 1.00 4.13 53 ASN A CA 1
ATOM 448 C C . ASN A 1 53 ? 7.775 6.198 -7.107 1.00 4.35 53 ASN A C 1
ATOM 449 O O . ASN A 1 53 ? 6.596 6.589 -7.033 1.00 4.28 53 ASN A O 1
ATOM 454 N N . GLY A 1 54 ? 8.265 5.524 -8.152 1.00 4.42 54 GLY A N 1
ATOM 455 C CA . GLY A 1 54 ? 7.402 5.181 -9.278 1.00 4.09 54 GLY A CA 1
ATOM 456 C C . GLY A 1 54 ? 6.345 4.128 -8.925 1.00 4.30 54 GLY A C 1
ATOM 457 O O . GLY A 1 54 ? 5.249 4.107 -9.483 1.00 4.68 54 GLY A O 1
ATOM 458 N N . THR A 1 55 ? 6.666 3.252 -7.975 1.00 4.20 55 THR A N 1
ATOM 459 C CA . THR A 1 55 ? 5.694 2.263 -7.494 1.00 4.44 55 THR A CA 1
ATOM 460 C C . THR A 1 55 ? 4.543 2.968 -6.784 1.00 4.13 55 THR A C 1
ATOM 461 O O . THR A 1 55 ? 3.364 2.643 -6.987 1.00 4.49 55 THR A O 1
ATOM 465 N N . ALA A 1 56 ? 4.881 3.968 -5.970 1.00 3.92 56 ALA A N 1
ATOM 466 C CA . ALA A 1 56 ? 3.892 4.788 -5.298 1.00 4.21 56 ALA A CA 1
ATOM 467 C C . ALA A 1 56 ? 2.968 5.461 -6.300 1.00 4.00 56 ALA A C 1
ATOM 468 O O . ALA A 1 56 ? 1.778 5.573 -6.071 1.00 4.00 56 ALA A O 1
ATOM 470 N N . ALA A 1 57 ? 3.514 5.952 -7.411 1.00 4.02 57 ALA A N 1
ATOM 471 C CA . ALA A 1 57 ? 2.715 6.578 -8.448 1.00 4.20 57 ALA A CA 1
ATOM 472 C C . ALA A 1 57 ? 1.645 5.612 -8.976 1.00 4.26 57 ALA A C 1
ATOM 473 O O . ALA A 1 57 ? 0.471 5.951 -9.082 1.00 4.48 57 ALA A O 1
ATOM 475 N N . LEU A 1 58 ? 2.080 4.401 -9.342 1.00 4.52 58 LEU A N 1
ATOM 476 C CA . LEU A 1 58 ? 1.144 3.367 -9.810 1.00 4.33 58 LEU A CA 1
ATOM 477 C C . LEU A 1 58 ? 0.111 3.045 -8.741 1.00 4.19 58 LEU A C 1
ATOM 478 O O . LEU A 1 58 ? -1.077 2.872 -9.042 1.00 4.27 58 LEU A O 1
ATOM 483 N N . HIS A 1 59 ? 0.560 2.925 -7.494 1.00 4.13 59 HIS A N 1
ATOM 484 C CA . HIS A 1 59 ? -0.317 2.598 -6.379 1.00 4.12 59 HIS A CA 1
ATOM 485 C C . HIS A 1 59 ? -1.442 3.620 -6.255 1.00 4.24 59 HIS A C 1
ATOM 486 O O . HIS A 1 59 ? -2.634 3.286 -6.151 1.00 4.44 59 HIS A O 1
ATOM 493 N N . LEU A 1 60 ? -1.050 4.899 -6.269 1.00 4.47 60 LEU A N 1
ATOM 494 C CA . LEU A 1 60 ? -2.018 5.976 -6.126 1.00 4.46 60 LEU A CA 1
ATOM 495 C C . LEU A 1 60 ? -2.994 6.029 -7.302 1.00 4.54 60 LEU A C 1
ATOM 496 O O . LEU A 1 60 ? -4.182 6.313 -7.133 1.00 4.42 60 LEU A O 1
ATOM 501 N N . ALA A 1 61 ? -2.499 5.780 -8.521 1.00 4.53 61 ALA A N 1
ATOM 502 C CA . ALA A 1 61 ? -3.369 5.710 -9.693 1.00 4.75 61 ALA A CA 1
ATOM 503 C C . ALA A 1 61 ? -4.438 4.635 -9.508 1.00 4.74 61 ALA A C 1
ATOM 504 O O . ALA A 1 61 ? -5.623 4.865 -9.772 1.00 4.96 61 ALA A O 1
ATOM 506 N N . LEU A 1 62 ? -4.014 3.443 -9.100 1.00 4.80 62 LEU A N 1
ATOM 507 C CA . LEU A 1 62 ? -4.975 2.362 -8.876 1.00 4.57 62 LEU A CA 1
ATOM 508 C C . LEU A 1 62 ? -6.016 2.755 -7.834 1.00 4.36 62 LEU A C 1
ATOM 509 O O . LEU A 1 62 ? -7.223 2.510 -7.998 1.00 5.08 62 LEU A O 1
ATOM 514 N N . LEU A 1 63 ? -5.554 3.285 -6.714 1.00 4.36 63 LEU A N 1
ATOM 515 C CA . LEU A 1 63 ? -6.442 3.645 -5.622 1.00 4.67 63 LEU A CA 1
ATOM 516 C C . LEU A 1 63 ? -7.418 4.740 -6.058 1.00 4.71 63 LEU A C 1
ATOM 517 O O . LEU A 1 63 ? -8.605 4.677 -5.713 1.00 5.40 63 LEU A O 1
ATOM 522 N N . ALA A 1 64 ? -6.950 5.751 -6.800 1.00 4.41 64 ALA A N 1
ATOM 523 C CA . ALA A 1 64 ? -7.811 6.846 -7.217 1.00 4.65 64 ALA A CA 1
ATOM 524 C C . ALA A 1 64 ? -8.920 6.359 -8.145 1.00 4.87 64 ALA A C 1
ATOM 525 O O . ALA A 1 64 ? -9.992 6.964 -8.215 1.00 6.49 64 ALA A O 1
ATOM 527 N N . LEU A 1 65 ? -8.643 5.288 -8.897 1.00 4.86 65 LEU A N 1
ATOM 528 C CA . LEU A 1 65 ? -9.606 4.684 -9.812 1.00 5.05 65 LEU A CA 1
ATOM 529 C C . LEU A 1 65 ? -10.486 3.640 -9.131 1.00 5.29 65 LEU A C 1
ATOM 530 O O . LEU A 1 65 ? -11.312 3.026 -9.807 1.00 5.88 65 LEU A O 1
ATOM 535 N N . ASN A 1 66 ? -10.365 3.477 -7.804 1.00 5.60 66 ASN A N 1
ATOM 536 C CA A ASN A 1 66 ? -11.161 2.504 -7.064 0.50 5.99 66 ASN A CA 1
ATOM 537 C CA B ASN A 1 66 ? -11.154 2.506 -7.058 0.50 6.25 66 ASN A CA 1
ATOM 538 C C . ASN A 1 66 ? -10.976 1.085 -7.601 1.00 5.90 66 ASN A C 1
ATOM 539 O O . ASN A 1 66 ? -11.916 0.279 -7.645 1.00 6.74 66 ASN A O 1
ATOM 548 N N . ILE A 1 67 ? -9.742 0.745 -7.965 1.00 5.57 67 ILE A N 1
ATOM 549 C CA . ILE A 1 67 ? -9.380 -0.594 -8.372 1.00 5.55 67 ILE A CA 1
ATOM 550 C C . ILE A 1 67 ? -8.886 -1.355 -7.153 1.00 5.73 67 ILE A C 1
ATOM 551 O O . ILE A 1 67 ? -7.985 -0.889 -6.450 1.00 6.19 67 ILE A O 1
ATOM 556 N N . GLY A 1 68 ? -9.493 -2.516 -6.905 1.00 6.09 68 GLY A N 1
ATOM 557 C CA . GLY A 1 68 ? -9.233 -3.216 -5.669 1.00 6.27 68 GLY A CA 1
ATOM 558 C C . GLY A 1 68 ? -9.761 -4.639 -5.696 1.00 5.86 68 GLY A C 1
ATOM 559 O O . GLY A 1 68 ? -9.841 -5.265 -6.737 1.00 5.84 68 GLY A O 1
ATOM 560 N N . PRO A 1 69 ? -10.141 -5.168 -4.521 1.00 6.61 69 PRO A N 1
ATOM 561 C CA . PRO A 1 69 ? -10.676 -6.521 -4.462 1.00 7.09 69 PRO A CA 1
ATOM 562 C C . PRO A 1 69 ? -11.838 -6.697 -5.416 1.00 6.85 69 PRO A C 1
ATOM 563 O O . PRO A 1 69 ? -12.724 -5.851 -5.521 1.00 7.69 69 PRO A O 1
ATOM 567 N N . GLY A 1 70 ? -11.808 -7.822 -6.130 1.00 6.83 70 GLY A N 1
ATOM 568 C CA . GLY A 1 70 ? -12.851 -8.135 -7.089 1.00 7.01 70 GLY A CA 1
ATOM 569 C C . GLY A 1 70 ? -12.590 -7.626 -8.505 1.00 6.42 70 GLY A C 1
ATOM 570 O O . GLY A 1 70 ? -13.384 -7.903 -9.402 1.00 6.84 70 GLY A O 1
ATOM 571 N N . ASP A 1 71 ? -11.470 -6.916 -8.694 1.00 5.63 71 ASP A N 1
ATOM 572 C CA . ASP A 1 71 ? -11.125 -6.291 -9.959 1.00 5.31 71 ASP A CA 1
ATOM 573 C C . ASP A 1 71 ? -9.900 -6.959 -10.577 1.00 5.23 71 ASP A C 1
ATOM 574 O O . ASP A 1 71 ? -9.162 -7.698 -9.921 1.00 5.61 71 ASP A O 1
ATOM 579 N N . ALA A 1 72 ? -9.711 -6.668 -11.866 1.00 5.02 72 ALA A N 1
ATOM 580 C CA . ALA A 1 72 ? -8.582 -7.166 -12.648 1.00 5.10 72 ALA A CA 1
ATOM 581 C C . ALA A 1 72 ? -8.011 -6.021 -13.481 1.00 5.15 72 ALA A C 1
ATOM 582 O O . ALA A 1 72 ? -8.730 -5.133 -13.949 1.00 5.13 72 ALA A O 1
ATOM 584 N N . VAL A 1 73 ? -6.685 -6.107 -13.672 1.00 4.91 73 VAL A N 1
ATOM 585 C CA . VAL A 1 73 ? -5.923 -5.159 -14.483 1.00 4.93 73 VAL A CA 1
ATOM 586 C C . VAL A 1 73 ? -4.983 -5.963 -15.371 1.00 4.87 73 VAL A C 1
ATOM 587 O O . VAL A 1 73 ? -4.278 -6.844 -14.881 1.00 4.94 73 VAL A O 1
ATOM 591 N N . ILE A 1 74 ? -4.935 -5.626 -16.664 1.00 4.64 74 ILE A N 1
ATOM 592 C CA . ILE A 1 74 ? -4.004 -6.263 -17.581 1.00 4.92 74 ILE A CA 1
ATOM 593 C C . ILE A 1 74 ? -2.638 -5.580 -17.524 1.00 4.94 74 ILE A C 1
ATOM 594 O O . ILE A 1 74 ? -2.528 -4.342 -17.553 1.00 5.14 74 ILE A O 1
ATOM 599 N N . VAL A 1 75 ? -1.609 -6.416 -17.416 1.00 4.74 75 VAL A N 1
ATOM 600 C CA . VAL A 1 75 ? -0.211 -5.982 -17.378 1.00 4.95 75 VAL A CA 1
ATOM 601 C C . VAL A 1 75 ? 0.553 -6.773 -18.424 1.00 5.16 75 VAL A C 1
ATOM 602 O O . VAL A 1 75 ? 0.190 -7.911 -18.780 1.00 5.11 75 VAL A O 1
ATOM 606 N N . PRO A 1 76 ? 1.697 -6.238 -18.907 1.00 5.15 76 PRO A N 1
ATOM 607 C CA . PRO A 1 76 ? 2.550 -6.982 -19.827 1.00 4.92 76 PRO A CA 1
ATOM 608 C C . PRO A 1 76 ? 3.345 -8.051 -19.101 1.00 4.73 76 PRO A C 1
ATOM 609 O O . PRO A 1 76 ? 3.691 -7.896 -17.940 1.00 4.62 76 PRO A O 1
ATOM 613 N N . ASP A 1 77 ? 3.721 -9.091 -19.845 1.00 4.46 77 ASP A N 1
ATOM 614 C CA . ASP A 1 77 ? 4.550 -10.120 -19.252 1.00 4.79 77 ASP A CA 1
ATOM 615 C C . ASP A 1 77 ? 5.944 -9.576 -18.920 1.00 4.78 77 ASP A C 1
ATOM 616 O O . ASP A 1 77 ? 6.549 -9.979 -17.938 1.00 5.18 77 ASP A O 1
ATOM 621 N N . PHE A 1 78 ? 6.479 -8.712 -19.799 1.00 4.46 78 PHE A N 1
ATOM 622 C CA . PHE A 1 78 ? 7.845 -8.248 -19.664 1.00 4.35 78 PHE A CA 1
ATOM 623 C C . PHE A 1 78 ? 7.834 -6.845 -19.077 1.00 4.41 78 PHE A C 1
ATOM 624 O O . PHE A 1 78 ? 7.341 -5.936 -19.707 1.00 4.81 78 PHE A O 1
ATOM 632 N N . THR A 1 79 ? 8.322 -6.718 -17.852 1.00 4.13 79 THR A N 1
ATOM 633 C CA . THR A 1 79 ? 8.324 -5.467 -17.108 1.00 4.25 79 THR A CA 1
ATOM 634 C C . THR A 1 79 ? 9.072 -5.701 -15.812 1.00 4.42 79 THR A C 1
ATOM 635 O O . THR A 1 79 ? 9.451 -6.818 -15.495 1.00 4.47 79 THR A O 1
ATOM 639 N N . PHE A 1 80 ? 9.305 -4.630 -15.047 1.00 4.27 80 PHE A N 1
ATOM 640 C CA . PHE A 1 80 ? 9.755 -4.803 -13.683 1.00 4.39 80 PHE A CA 1
ATOM 641 C C . PHE A 1 80 ? 8.596 -5.344 -12.844 1.00 4.62 80 PHE A C 1
ATOM 642 O O . PHE A 1 80 ? 7.449 -4.944 -13.040 1.00 4.80 80 PHE A O 1
ATOM 650 N N . THR A 1 81 ? 8.940 -6.156 -11.845 1.00 4.86 81 THR A N 1
ATOM 651 C CA . THR A 1 81 ? 7.914 -6.852 -11.073 1.00 5.17 81 THR A CA 1
ATOM 652 C C . THR A 1 81 ? 6.939 -5.891 -10.396 1.00 4.97 81 THR A C 1
ATOM 653 O O . THR A 1 81 ? 5.781 -6.262 -10.140 1.00 5.10 81 THR A O 1
ATOM 657 N N . ALA A 1 82 ? 7.358 -4.656 -10.074 1.00 4.84 82 ALA A N 1
ATOM 658 C CA . ALA A 1 82 ? 6.470 -3.686 -9.437 1.00 4.62 82 ALA A CA 1
ATOM 659 C C . ALA A 1 82 ? 5.149 -3.524 -10.197 1.00 4.35 82 ALA A C 1
ATOM 660 O O . ALA A 1 82 ? 4.106 -3.298 -9.573 1.00 4.29 82 ALA A O 1
ATOM 662 N N . THR A 1 83 ? 5.169 -3.586 -11.530 1.00 4.40 83 THR A N 1
ATOM 663 C CA . THR A 1 83 ? 3.960 -3.334 -12.302 1.00 4.54 83 THR A CA 1
ATOM 664 C C . THR A 1 83 ? 2.841 -4.292 -11.874 1.00 4.57 83 THR A C 1
ATOM 665 O O . THR A 1 83 ? 1.698 -3.908 -11.633 1.00 4.38 83 THR A O 1
ATOM 669 N N . ALA A 1 84 ? 3.178 -5.580 -11.849 1.00 4.70 84 ALA A N 1
ATOM 670 C CA . ALA A 1 84 ? 2.188 -6.606 -11.475 1.00 4.70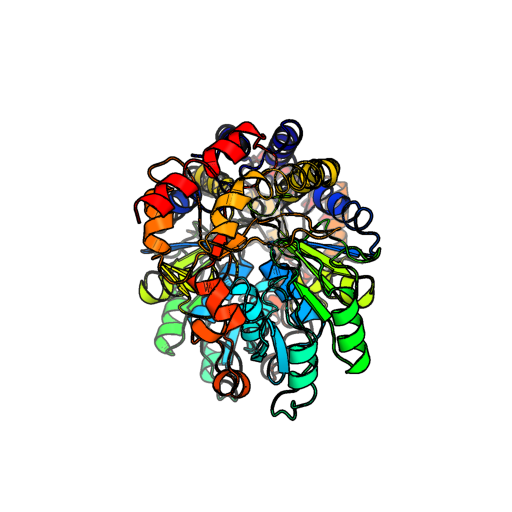 84 ALA A CA 1
ATOM 671 C C . ALA A 1 84 ? 1.988 -6.671 -9.964 1.00 4.38 84 ALA A C 1
ATOM 672 O O . ALA A 1 84 ? 0.860 -6.877 -9.503 1.00 4.87 84 ALA A O 1
ATOM 674 N N . ASN A 1 85 ? 3.068 -6.506 -9.200 1.00 4.21 85 ASN A N 1
ATOM 675 C CA . ASN A 1 85 ? 2.936 -6.526 -7.757 1.00 4.41 85 ASN A CA 1
ATOM 676 C C . ASN A 1 85 ? 1.902 -5.515 -7.270 1.00 4.51 85 ASN A C 1
ATOM 677 O O . ASN A 1 85 ? 1.106 -5.802 -6.378 1.00 4.93 85 ASN A O 1
ATOM 682 N N . ILE A 1 86 ? 1.967 -4.289 -7.797 1.00 4.42 86 ILE A N 1
ATOM 683 C CA . ILE A 1 86 ? 1.184 -3.227 -7.200 1.00 4.70 86 ILE A CA 1
ATOM 684 C C . ILE A 1 86 ? -0.310 -3.445 -7.477 1.00 4.37 86 ILE A C 1
ATOM 685 O O . ILE A 1 86 ? -1.128 -3.081 -6.636 1.00 4.62 86 ILE A O 1
ATOM 690 N N . VAL A 1 87 ? -0.650 -4.038 -8.631 1.00 4.29 87 VAL A N 1
ATOM 691 C CA . VAL A 1 87 ? -2.018 -4.484 -8.881 1.00 4.51 87 VAL A CA 1
ATOM 692 C C . VAL A 1 87 ? -2.491 -5.443 -7.786 1.00 4.57 87 VAL A C 1
ATOM 693 O O . VAL A 1 87 ? -3.577 -5.295 -7.226 1.00 4.91 87 VAL A O 1
ATOM 697 N N . GLU A 1 88 ? -1.678 -6.449 -7.487 1.00 4.71 88 GLU A N 1
ATOM 698 C CA . GLU A 1 88 ? -2.043 -7.427 -6.473 1.00 4.87 88 GLU A CA 1
ATOM 699 C C . GLU A 1 88 ? -2.108 -6.770 -5.090 1.00 4.80 88 GLU A C 1
ATOM 700 O O . GLU A 1 88 ? -2.942 -7.155 -4.262 1.00 5.20 88 GLU A O 1
ATOM 706 N N . MET A 1 89 ? -1.236 -5.784 -4.820 1.00 4.63 89 MET A N 1
ATOM 707 C CA . MET A 1 89 ? -1.226 -5.173 -3.508 1.00 4.99 89 MET A CA 1
ATOM 708 C C . MET A 1 89 ? -2.547 -4.480 -3.192 1.00 5.23 89 MET A C 1
ATOM 709 O O . MET A 1 89 ? -2.942 -4.487 -2.035 1.00 6.31 89 MET A O 1
ATOM 714 N N . VAL A 1 90 ? -3.222 -3.864 -4.172 1.00 4.96 90 VAL A N 1
ATOM 715 C CA . VAL A 1 90 ? -4.509 -3.222 -3.899 1.00 5.05 90 VAL A CA 1
ATOM 716 C C . VAL A 1 90 ? -5.649 -4.241 -3.849 1.00 5.23 90 VAL A C 1
ATOM 717 O O . VAL A 1 90 ? -6.779 -3.846 -3.585 1.00 5.98 90 VAL A O 1
ATOM 721 N N . GLY A 1 91 ? -5.361 -5.519 -4.100 1.00 5.47 91 GLY A N 1
ATOM 722 C CA . GLY A 1 91 ? -6.391 -6.544 -4.029 1.00 5.64 91 GLY A CA 1
ATOM 723 C C . GLY A 1 91 ? -6.896 -6.993 -5.389 1.00 5.72 91 GLY A C 1
ATOM 724 O O . GLY A 1 91 ? -7.747 -7.887 -5.446 1.00 6.79 91 GLY A O 1
ATOM 725 N N . ALA A 1 92 ? -6.451 -6.349 -6.460 1.00 5.37 92 ALA A N 1
ATOM 726 C CA . ALA A 1 92 ? -6.864 -6.707 -7.803 1.00 5.37 92 ALA A CA 1
ATOM 727 C C . ALA A 1 92 ? -5.983 -7.854 -8.301 1.00 5.50 92 ALA A C 1
ATOM 728 O O . ALA A 1 92 ? -4.987 -8.214 -7.683 1.00 6.28 92 ALA A O 1
ATOM 730 N N . LYS A 1 93 ? -6.395 -8.478 -9.413 1.00 5.04 93 LYS A N 1
ATOM 731 C CA . LYS A 1 93 ? -5.629 -9.557 -10.034 1.00 5.02 93 LYS A CA 1
ATOM 732 C C . LYS A 1 93 ? -4.925 -9.035 -11.281 1.00 4.92 93 LYS A C 1
ATOM 733 O O . LYS A 1 93 ? -5.515 -8.418 -12.157 1.00 4.94 93 LYS A O 1
ATOM 739 N N . ALA A 1 94 ? -3.623 -9.319 -11.339 1.00 4.65 94 ALA A N 1
ATOM 740 C CA . ALA A 1 94 ? -2.814 -9.019 -12.515 1.00 4.84 94 ALA A CA 1
ATOM 741 C C . ALA A 1 94 ? -3.039 -10.080 -13.582 1.00 4.92 94 ALA A C 1
ATOM 742 O O . ALA A 1 94 ? -2.810 -11.266 -13.342 1.00 4.71 94 ALA A O 1
ATOM 744 N N . ILE A 1 95 ? -3.521 -9.626 -14.734 1.00 4.75 95 ILE A N 1
ATOM 745 C CA . ILE A 1 95 ? -3.838 -10.468 -15.878 1.00 4.49 95 ILE A CA 1
ATOM 746 C C . ILE A 1 95 ? -2.736 -10.231 -16.903 1.00 4.66 95 ILE A C 1
ATOM 747 O O . ILE A 1 95 ? -2.626 -9.124 -17.431 1.00 4.79 95 ILE A O 1
ATOM 752 N N . ILE A 1 96 ? -1.924 -11.245 -17.158 1.00 5.04 96 ILE A N 1
ATOM 753 C CA . ILE A 1 96 ? -0.725 -11.080 -17.946 1.00 5.44 96 ILE A CA 1
ATOM 754 C C . ILE A 1 96 ? -1.019 -11.304 -19.416 1.00 5.18 96 ILE A C 1
ATOM 755 O O . ILE A 1 96 ? -1.638 -12.299 -19.799 1.00 5.35 96 ILE A O 1
ATOM 760 N N . VAL A 1 97 ? -0.521 -10.386 -20.252 1.00 4.94 97 VAL A N 1
ATOM 761 C CA . VAL A 1 97 ? -0.569 -10.507 -21.693 1.00 5.27 97 VAL A CA 1
ATOM 762 C C . VAL A 1 97 ? 0.839 -10.336 -22.249 1.00 5.12 97 VAL A C 1
ATOM 763 O O . VAL A 1 97 ? 1.628 -9.534 -21.723 1.00 4.91 97 VAL A O 1
ATOM 767 N N . ASP A 1 98 ? 1.177 -11.103 -23.288 1.00 5.24 98 ASP A N 1
ATOM 768 C CA . ASP A 1 98 ? 2.541 -11.071 -23.791 1.00 5.00 98 ASP A CA 1
ATOM 769 C C . ASP A 1 98 ? 2.845 -9.727 -24.457 1.00 5.23 98 ASP A C 1
ATOM 770 O O . ASP A 1 98 ? 1.972 -8.949 -24.852 1.00 4.93 98 ASP A O 1
ATOM 775 N N . VAL A 1 99 ? 4.156 -9.517 -24.636 1.00 4.84 99 VAL A N 1
ATOM 776 C CA . VAL A 1 99 ? 4.713 -8.370 -25.337 1.00 4.91 99 VAL A CA 1
ATOM 777 C C . VAL A 1 99 ? 5.074 -8.767 -26.757 1.00 4.89 99 VAL A C 1
ATOM 778 O O . VAL A 1 99 ? 5.110 -9.947 -27.079 1.00 5.33 99 VAL A O 1
ATOM 782 N N . ASP A 1 100 ? 5.332 -7.791 -27.619 1.00 5.24 100 ASP A N 1
ATOM 783 C CA . ASP A 1 100 ? 5.879 -8.152 -28.919 1.00 6.27 100 ASP A CA 1
ATOM 784 C C . ASP A 1 100 ? 7.393 -8.085 -28.885 1.00 6.36 100 ASP A C 1
ATOM 785 O O . ASP A 1 100 ? 8.018 -7.361 -28.117 1.00 6.77 100 ASP A O 1
ATOM 790 N N . LYS A 1 101 ? 7.982 -8.878 -29.769 1.00 6.96 101 LYS A N 1
ATOM 791 C CA A LYS A 1 101 ? 9.420 -9.066 -29.685 0.50 7.90 101 LYS A CA 1
ATOM 792 C CA B LYS A 1 101 ? 9.416 -9.097 -29.761 0.50 7.89 101 LYS A CA 1
ATOM 793 C C . LYS A 1 101 ? 10.176 -7.855 -30.229 1.00 7.30 101 LYS A C 1
ATOM 794 O O . LYS A 1 101 ? 11.340 -7.690 -29.902 1.00 9.25 101 LYS A O 1
ATOM 805 N N . THR A 1 102 ? 9.553 -7.012 -31.063 1.00 7.12 102 THR A N 1
ATOM 806 C CA . THR A 1 102 ? 10.246 -5.862 -31.641 1.00 7.52 102 THR A CA 1
ATOM 807 C C . THR A 1 102 ? 10.333 -4.725 -30.622 1.00 6.56 102 THR A C 1
ATOM 808 O O . THR A 1 102 ? 11.400 -4.155 -30.401 1.00 8.06 102 THR A O 1
ATOM 812 N N . SER A 1 103 ? 9.194 -4.377 -30.024 1.00 5.55 103 SER A N 1
ATOM 813 C CA . SER A 1 103 ? 9.116 -3.207 -29.159 1.00 5.18 103 SER A CA 1
ATOM 814 C C . SER A 1 103 ? 9.418 -3.519 -27.703 1.00 4.61 103 SER A C 1
ATOM 815 O O . SER A 1 103 ? 9.763 -2.621 -26.947 1.00 4.66 103 SER A O 1
ATOM 818 N N . TYR A 1 104 ? 9.187 -4.776 -27.293 1.00 4.44 104 TYR A N 1
ATOM 819 C CA . TYR A 1 104 ? 9.238 -5.233 -25.913 1.00 4.50 104 TYR A CA 1
ATOM 820 C C . TYR A 1 104 ? 8.053 -4.720 -25.094 1.00 4.37 104 TYR A C 1
ATOM 821 O O . TYR A 1 104 ? 8.047 -4.904 -23.885 1.00 4.56 104 TYR A O 1
ATOM 830 N N . ASN A 1 105 ? 7.069 -4.119 -25.766 1.00 4.23 105 ASN A N 1
ATOM 831 C CA . ASN A 1 105 ? 5.880 -3.585 -25.124 1.00 4.31 105 ASN A CA 1
ATOM 832 C C . ASN A 1 105 ? 4.680 -4.508 -25.354 1.00 4.25 105 ASN A C 1
ATOM 833 O O . ASN A 1 105 ? 4.639 -5.276 -26.316 1.00 4.70 105 ASN A O 1
ATOM 838 N N . LEU A 1 106 ? 3.700 -4.375 -24.461 1.00 4.28 106 LEU A N 1
ATOM 839 C CA . LEU A 1 106 ? 2.423 -5.091 -24.520 1.00 4.75 106 LEU A CA 1
ATOM 840 C C . LEU A 1 106 ? 1.942 -5.196 -25.960 1.00 4.78 106 LEU A C 1
ATOM 841 O O . LEU A 1 106 ? 1.769 -4.202 -26.658 1.00 4.69 106 LEU A O 1
ATOM 846 N N . ASP A 1 107 ? 1.642 -6.435 -26.403 1.00 4.98 107 ASP A N 1
ATOM 847 C CA . ASP A 1 107 ? 1.297 -6.682 -27.793 1.00 5.20 107 ASP A CA 1
ATOM 848 C C . ASP A 1 107 ? -0.169 -6.315 -28.005 1.00 5.21 107 ASP A C 1
ATOM 849 O O . ASP A 1 107 ? -1.052 -6.931 -27.390 1.00 5.69 107 ASP A O 1
ATOM 854 N N . PRO A 1 108 ? -0.500 -5.324 -28.858 1.00 5.92 108 PRO A N 1
ATOM 855 C CA . PRO A 1 108 ? -1.895 -4.893 -28.986 1.00 5.77 108 PRO A CA 1
ATOM 856 C C . PRO A 1 108 ? -2.848 -5.982 -29.474 1.00 5.85 108 PRO A C 1
ATOM 857 O O . PRO A 1 108 ? -4.001 -6.001 -29.042 1.00 6.54 108 PRO A O 1
ATOM 861 N N . GLN A 1 109 ? -2.405 -6.893 -30.344 1.00 6.21 109 GLN A N 1
ATOM 862 C CA . GLN A 1 109 ? -3.273 -7.972 -30.802 1.00 6.84 109 GLN A CA 1
ATOM 863 C C . GLN A 1 109 ? -3.603 -8.905 -29.649 1.00 6.32 109 GLN A C 1
ATOM 864 O O . GLN A 1 109 ? -4.752 -9.344 -29.497 1.00 6.86 109 GLN A O 1
ATOM 870 N N . LYS A 1 110 ? -2.593 -9.276 -28.866 1.00 5.80 110 LYS A N 1
ATOM 871 C CA A LYS A 1 110 ? -2.801 -10.169 -27.737 0.50 5.95 110 LYS A CA 1
ATOM 872 C CA B LYS A 1 110 ? -2.811 -10.173 -27.743 0.50 6.09 110 LYS A CA 1
ATOM 873 C C . LYS A 1 110 ? -3.626 -9.479 -26.656 1.00 5.80 110 LYS A C 1
ATOM 874 O O . LYS A 1 110 ? -4.417 -10.127 -25.968 1.00 6.04 110 LYS A O 1
ATOM 885 N N . LEU A 1 111 ? -3.483 -8.155 -26.531 1.00 5.37 111 LEU A N 1
ATOM 886 C CA . LEU A 1 111 ? -4.302 -7.392 -25.607 1.00 5.79 111 LEU A CA 1
ATOM 887 C C . LEU A 1 111 ? -5.781 -7.452 -25.995 1.00 5.67 111 LEU A C 1
ATOM 888 O O . LEU A 1 111 ? -6.642 -7.718 -25.148 1.00 5.75 111 LEU A O 1
ATOM 893 N N . GLN A 1 112 ? -6.044 -7.200 -27.272 1.00 6.31 112 GLN A N 1
ATOM 894 C CA . GLN A 1 112 ? -7.405 -7.284 -27.778 1.00 6.76 112 GLN A CA 1
ATOM 895 C C . GLN A 1 112 ? -7.975 -8.672 -27.498 1.00 7.22 112 GLN A C 1
ATOM 896 O O . GLN A 1 112 ? -9.137 -8.784 -27.097 1.00 7.70 112 GLN A O 1
ATOM 902 N N . ALA A 1 113 ? -7.212 -9.733 -27.783 1.00 7.20 113 ALA A N 1
ATOM 903 C CA . ALA A 1 113 ? -7.721 -11.090 -27.580 1.00 7.56 113 ALA A CA 1
ATOM 904 C C . ALA A 1 113 ? -8.068 -11.335 -26.119 1.00 6.96 113 ALA A C 1
ATOM 905 O O . ALA A 1 113 ? -9.100 -11.940 -25.826 1.00 7.52 113 ALA A O 1
ATOM 907 N N . CYS A 1 114 ? -7.236 -10.881 -25.190 1.00 6.02 114 CYS A N 1
ATOM 908 C CA . CYS A 1 114 ? -7.489 -11.060 -23.767 1.00 5.78 114 CYS A CA 1
ATOM 909 C C . CYS A 1 114 ? -8.786 -10.361 -23.373 1.00 5.87 114 CYS A C 1
ATOM 910 O O . CYS A 1 114 ? -9.667 -10.920 -22.714 1.00 6.35 114 CYS A O 1
ATOM 913 N N . ILE A 1 115 ? -8.940 -9.114 -23.808 1.00 5.92 115 ILE A N 1
ATOM 914 C CA . ILE A 1 115 ? -10.135 -8.362 -23.460 1.00 6.04 115 ILE A CA 1
ATOM 915 C C . ILE A 1 115 ? -11.367 -9.051 -24.048 1.00 6.90 115 ILE A C 1
ATOM 916 O O . ILE A 1 115 ? -12.397 -9.190 -23.389 1.00 7.39 115 ILE A O 1
ATOM 921 N N . ASN A 1 116 ? -11.261 -9.445 -25.314 1.00 7.98 116 ASN A N 1
ATOM 922 C CA . ASN A 1 116 ? -12.386 -10.050 -26.006 1.00 8.85 116 ASN A CA 1
ATOM 923 C C . ASN A 1 116 ? -12.861 -11.314 -25.289 1.00 8.51 116 ASN A C 1
ATOM 924 O O . ASN A 1 116 ? -14.065 -11.581 -25.223 1.00 9.93 116 ASN A O 1
ATO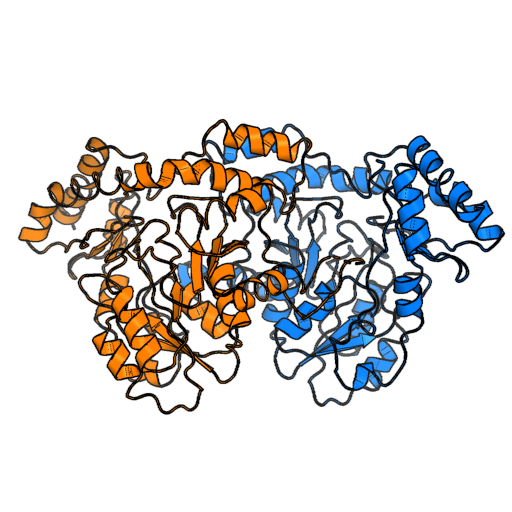M 929 N N . GLU A 1 117 ? -11.917 -12.097 -24.757 1.00 8.01 117 GLU A N 1
ATOM 930 C CA . GLU A 1 117 ? -12.218 -13.363 -24.112 1.00 9.11 117 GLU A CA 1
ATOM 931 C C . GLU A 1 117 ? -12.639 -13.196 -22.655 1.00 8.21 117 GLU A C 1
ATOM 932 O O . GLU A 1 117 ? -13.161 -14.123 -22.044 1.00 9.74 117 GLU A O 1
ATOM 938 N N . TRP A 1 118 ? -12.439 -12.015 -22.069 1.00 7.44 118 TRP A N 1
ATOM 939 C CA . TRP A 1 118 ? -12.679 -11.842 -20.649 1.00 7.55 118 TRP A CA 1
ATOM 940 C C . TRP A 1 118 ? -14.168 -12.003 -20.346 1.00 8.31 118 TRP A C 1
ATOM 941 O O . TRP A 1 118 ? -15.009 -11.315 -20.945 1.00 9.74 118 TRP A O 1
ATOM 952 N N . GLN A 1 119 ? -14.468 -12.808 -19.331 1.00 9.27 119 GLN A N 1
ATOM 953 C CA . GLN A 1 119 ? -15.841 -12.992 -18.868 1.00 10.00 119 GLN A CA 1
ATOM 954 C C . GLN A 1 119 ? -15.845 -13.166 -17.345 1.00 9.80 119 GLN A C 1
ATOM 955 O O . GLN A 1 119 ? -16.802 -13.700 -16.810 1.00 13.11 119 GLN A O 1
ATOM 961 N N . GLY A 1 120 ? -14.806 -12.685 -16.643 1.00 8.60 120 GLY A N 1
ATOM 962 C CA . GLY A 1 120 ? -14.789 -12.701 -15.185 1.00 7.88 120 GLY A CA 1
ATOM 963 C C . GLY A 1 120 ? -13.939 -13.824 -14.610 1.00 7.93 120 GLY A C 1
ATOM 964 O O . GLY A 1 120 ? -13.142 -14.454 -15.321 1.00 8.99 120 GLY A O 1
ATOM 965 N N . PRO A 1 121 ? -14.091 -14.142 -13.306 1.00 8.21 121 PRO A N 1
ATOM 966 C CA . PRO A 1 121 ? -15.153 -13.575 -12.469 1.00 8.01 121 PRO A CA 1
ATOM 967 C C . PRO A 1 121 ? -14.937 -12.129 -12.018 1.00 7.78 121 PRO A C 1
ATOM 968 O O . PRO A 1 121 ? -15.882 -11.413 -11.675 1.00 8.26 121 PRO A O 1
ATOM 972 N N . GLU A 1 122 ? -13.674 -11.695 -11.990 1.00 6.97 122 GLU A N 1
ATOM 973 C CA . GLU A 1 122 ? -13.365 -10.336 -11.574 1.00 7.09 122 GLU A CA 1
ATOM 974 C C . GLU A 1 122 ? -13.865 -9.338 -12.615 1.00 6.78 122 GLU A C 1
ATOM 975 O O . GLU A 1 122 ? -14.029 -9.650 -13.787 1.00 7.08 122 GLU A O 1
ATOM 981 N N . THR A 1 123 ? -13.994 -8.083 -12.184 1.00 6.33 123 THR A N 1
ATOM 982 C CA . THR A 1 123 ? -14.365 -7.012 -13.083 1.00 6.41 123 THR A CA 1
ATOM 983 C C . THR A 1 123 ? -13.089 -6.454 -13.708 1.00 5.70 123 THR A C 1
ATOM 984 O O . THR A 1 123 ? -12.236 -5.912 -13.008 1.00 5.81 123 THR A O 1
ATOM 988 N N . LEU A 1 124 ? -12.974 -6.569 -15.033 1.00 5.62 124 LEU A N 1
ATOM 989 C CA . LEU A 1 124 ? -11.814 -6.042 -15.725 1.00 5.96 124 LEU A CA 1
ATOM 990 C C . LEU A 1 124 ? -11.985 -4.534 -15.872 1.00 5.57 124 LEU A C 1
ATOM 991 O O . LEU A 1 124 ? -12.869 -4.058 -16.567 1.00 5.87 124 LEU A O 1
ATOM 996 N N . LYS A 1 125 ? -11.099 -3.776 -15.204 1.00 5.29 125 LYS A N 1
ATOM 997 C CA . LYS A 1 125 ? -11.270 -2.335 -15.088 1.00 5.19 125 LYS A CA 1
ATOM 998 C C . LYS A 1 125 ? -10.242 -1.521 -15.856 1.00 5.07 125 LYS A C 1
ATOM 999 O O . LYS A 1 125 ? -10.502 -0.360 -16.145 1.00 5.13 125 LYS A O 1
ATOM 1005 N N . ALA A 1 126 ? -9.038 -2.057 -16.098 1.00 5.17 126 ALA A N 1
ATOM 1006 C CA . ALA A 1 126 ? -7.950 -1.217 -16.579 1.00 4.83 126 ALA A CA 1
ATOM 1007 C C . ALA A 1 126 ? -6.941 -2.043 -17.342 1.00 4.74 126 ALA A C 1
ATOM 1008 O O . ALA A 1 126 ? -6.774 -3.228 -17.101 1.00 4.97 126 ALA A O 1
ATOM 1010 N N . ILE A 1 127 ? -6.186 -1.307 -18.176 1.00 4.66 127 ILE A N 1
ATOM 1011 C CA . ILE A 1 127 ? -4.909 -1.757 -18.711 1.00 4.74 127 ILE A CA 1
ATOM 1012 C C . ILE A 1 127 ? -3.804 -0.908 -18.084 1.00 4.66 127 ILE A C 1
ATOM 1013 O O . ILE A 1 127 ? -3.985 0.284 -17.867 1.00 4.70 127 ILE A O 1
ATOM 1018 N N . MET A 1 128 ? -2.664 -1.551 -17.836 1.00 4.58 128 MET A N 1
ATOM 1019 C CA . MET A 1 128 ? -1.470 -0.899 -17.319 1.00 4.65 128 MET A CA 1
ATOM 1020 C C . MET A 1 128 ? -0.309 -1.221 -18.253 1.00 4.46 128 MET A C 1
ATOM 1021 O O . MET A 1 128 ? 0.581 -2.008 -17.922 1.00 4.77 128 MET A O 1
ATOM 1026 N N . PRO A 1 129 ? -0.327 -0.643 -19.469 1.00 4.29 129 PRO A N 1
ATOM 1027 C CA . PRO A 1 129 ? 0.792 -0.830 -20.384 1.00 4.33 129 PRO A CA 1
ATOM 1028 C C . PRO A 1 129 ? 2.058 -0.197 -19.817 1.00 4.18 129 PRO A C 1
ATOM 1029 O O . PRO A 1 129 ? 1.993 0.842 -19.160 1.00 4.50 129 PRO A O 1
ATOM 1033 N N . VAL A 1 130 ? 3.191 -0.827 -20.124 1.00 4.00 130 VAL A N 1
ATOM 1034 C CA . VAL A 1 130 ? 4.503 -0.299 -19.794 1.00 3.95 130 VAL A CA 1
ATOM 1035 C C . VAL A 1 130 ? 5.125 0.254 -21.074 1.00 4.35 130 VAL A C 1
ATOM 1036 O O . VAL A 1 130 ? 5.131 -0.382 -22.117 1.00 4.54 130 VAL A O 1
ATOM 1040 N N . LEU A 1 131 ? 5.678 1.482 -20.992 1.00 4.54 131 LEU A N 1
ATOM 1041 C CA . LEU A 1 131 ? 6.440 2.031 -22.111 1.00 4.37 131 LEU A CA 1
ATOM 1042 C C . LEU A 1 131 ? 7.885 1.687 -21.798 1.00 4.46 131 LEU A C 1
ATOM 1043 O O . LEU A 1 131 ? 8.647 2.461 -21.196 1.00 5.08 131 LEU A O 1
ATOM 1048 N N . GLU A 1 132 ? 8.245 0.451 -22.124 1.00 4.45 132 GLU A N 1
ATOM 1049 C CA . GLU A 1 132 ? 9.406 -0.176 -21.505 1.00 4.72 132 GLU A CA 1
ATOM 1050 C C . GLU A 1 132 ? 10.693 0.448 -22.068 1.00 4.25 132 GLU A C 1
ATOM 1051 O O . GLU A 1 132 ? 10.814 0.658 -23.270 1.00 4.16 132 GLU A O 1
ATOM 1057 N N . PHE A 1 133 ? 11.607 0.791 -21.160 1.00 4.22 133 PHE A N 1
ATOM 1058 C CA . PHE A 1 133 ? 12.926 1.302 -21.512 1.00 4.24 133 PHE A CA 1
ATOM 1059 C C . PHE A 1 133 ? 12.859 2.646 -22.233 1.00 4.27 133 PHE A C 1
ATOM 1060 O O . PHE A 1 133 ? 13.858 3.059 -22.825 1.00 4.67 133 PHE A O 1
ATOM 1068 N N . GLY A 1 134 ? 11.725 3.333 -22.166 1.00 4.14 134 GLY A N 1
ATOM 1069 C CA . GLY A 1 134 ? 11.559 4.591 -22.861 1.00 4.22 134 GLY A CA 1
ATOM 1070 C C . GLY A 1 134 ? 10.929 4.470 -24.240 1.00 4.33 134 GLY A C 1
ATOM 1071 O O . GLY A 1 134 ? 10.822 5.457 -24.950 1.00 4.41 134 GLY A O 1
ATOM 1072 N N . ASN A 1 135 ? 10.455 3.255 -24.581 1.00 4.31 135 ASN A N 1
ATOM 1073 C CA . ASN A 1 135 ? 9.878 3.032 -25.884 1.00 4.30 135 ASN A CA 1
ATOM 1074 C C . ASN A 1 135 ? 8.404 3.438 -25.862 1.00 4.49 135 ASN A C 1
ATOM 1075 O O . ASN A 1 135 ? 7.591 2.780 -25.176 1.00 4.73 135 ASN A O 1
ATOM 1080 N N . PRO A 1 136 ? 7.963 4.430 -26.656 1.00 4.79 136 PRO A N 1
ATOM 1081 C CA . PRO A 1 136 ? 6.553 4.825 -26.659 1.00 4.79 136 PRO A CA 1
ATOM 1082 C C . PRO A 1 136 ? 5.682 3.994 -27.591 1.00 5.02 136 PRO A C 1
ATOM 1083 O O . PRO A 1 136 ? 4.495 4.282 -27.742 1.00 5.03 136 PRO A O 1
ATOM 1087 N N . THR A 1 137 ? 6.293 3.013 -28.268 1.00 4.99 137 THR A N 1
ATOM 1088 C CA . THR A 1 137 ? 5.589 2.249 -29.289 1.00 4.86 137 THR A CA 1
ATOM 1089 C C . THR A 1 137 ? 4.321 1.630 -28.702 1.00 4.80 137 THR A C 1
ATOM 1090 O O . THR A 1 137 ? 4.345 1.028 -27.639 1.00 4.98 137 THR A O 1
ATOM 1094 N N . HIS A 1 138 ? 3.225 1.874 -29.424 1.00 5.09 138 HIS A N 1
ATOM 1095 C CA . HIS A 1 138 ? 1.881 1.368 -29.131 1.00 5.06 138 HIS A CA 1
ATOM 1096 C C . HIS A 1 138 ? 1.093 2.254 -28.169 1.00 5.16 138 HIS A C 1
ATOM 1097 O O . HIS A 1 138 ? -0.081 1.963 -27.910 1.00 5.37 138 HIS A O 1
ATOM 1104 N N . LEU A 1 139 ? 1.662 3.378 -27.710 1.00 5.06 139 LEU A N 1
ATOM 1105 C CA . LEU A 1 139 ? 0.980 4.282 -26.783 1.00 5.03 139 LEU A CA 1
ATOM 1106 C C . LEU A 1 139 ? -0.436 4.623 -27.254 1.00 4.98 139 LEU A C 1
ATOM 1107 O O . LEU A 1 139 ? -1.414 4.502 -26.518 1.00 5.25 139 LEU A O 1
ATOM 1112 N N . ASN A 1 140 ? -0.553 5.065 -28.504 1.00 4.91 140 ASN A N 1
ATOM 1113 C CA . ASN A 1 140 ? -1.840 5.526 -29.001 1.00 5.23 140 ASN A CA 1
ATOM 1114 C C . ASN A 1 140 ? -2.792 4.350 -29.243 1.00 5.67 140 ASN A C 1
ATOM 1115 O O . ASN A 1 140 ? -4.005 4.469 -29.020 1.00 5.74 140 ASN A O 1
ATOM 1120 N N . ALA A 1 141 ? -2.243 3.189 -29.637 1.00 5.58 141 ALA A N 1
ATOM 1121 C CA . ALA A 1 141 ? -3.056 1.969 -29.747 1.00 5.57 141 ALA A CA 1
ATOM 1122 C C . ALA A 1 141 ? -3.643 1.598 -28.389 1.00 5.08 141 ALA A C 1
ATOM 1123 O O . ALA A 1 141 ? -4.824 1.218 -28.305 1.00 5.19 141 ALA A O 1
ATOM 1125 N N . TYR A 1 142 ? -2.843 1.664 -27.323 1.00 4.79 142 TYR A N 1
ATOM 1126 C CA . TYR A 1 142 ? -3.351 1.333 -26.000 1.00 4.56 142 TYR A CA 1
ATOM 1127 C C . TYR A 1 142 ? -4.505 2.255 -25.637 1.00 4.56 142 TYR A C 1
ATOM 1128 O O . TYR A 1 142 ? -5.543 1.825 -25.136 1.00 5.00 142 TYR A O 1
ATOM 1137 N N . ARG A 1 143 ? -4.345 3.556 -25.876 1.00 4.81 143 ARG A N 1
ATOM 1138 C CA . ARG A 1 143 ? -5.400 4.514 -25.623 1.00 5.01 143 ARG A CA 1
ATOM 1139 C C . ARG A 1 143 ? -6.670 4.127 -26.381 1.00 4.62 143 ARG A C 1
ATOM 1140 O O . ARG A 1 143 ? -7.776 4.142 -25.830 1.00 5.12 143 ARG A O 1
ATOM 1148 N N . ASP A 1 144 ? -6.515 3.819 -27.669 1.00 4.44 144 ASP A N 1
ATOM 1149 C CA . ASP A 1 144 ? -7.662 3.479 -28.489 1.00 4.98 144 ASP A CA 1
ATOM 1150 C C . ASP A 1 144 ? -8.356 2.218 -27.964 1.00 5.17 144 ASP A C 1
ATOM 1151 O O . ASP A 1 144 ? -9.606 2.142 -27.934 1.00 5.84 144 ASP A O 1
ATOM 1156 N N . ILE A 1 145 ? -7.572 1.198 -27.609 1.00 5.30 145 ILE A N 1
ATOM 1157 C CA . ILE A 1 145 ? -8.125 -0.066 -27.139 1.00 5.32 145 ILE A CA 1
ATOM 1158 C C . ILE A 1 145 ? -8.843 0.168 -25.825 1.00 5.15 145 ILE A C 1
ATOM 1159 O O . ILE A 1 145 ? -9.957 -0.330 -25.630 1.00 5.72 145 ILE A O 1
ATOM 1164 N N . ALA A 1 146 ? -8.264 0.945 -24.923 1.00 5.22 146 ALA A N 1
ATOM 1165 C CA . ALA A 1 146 ? -8.920 1.218 -23.658 1.00 5.61 146 ALA A CA 1
ATOM 1166 C C . ALA A 1 146 ? -10.243 1.930 -23.914 1.00 6.28 146 ALA A C 1
ATOM 1167 O O . ALA A 1 146 ? -11.259 1.577 -23.316 1.00 7.17 146 ALA A O 1
ATOM 1169 N N . LYS A 1 147 ? -10.283 2.887 -24.833 1.00 6.67 147 LYS A N 1
ATOM 1170 C CA . LYS A 1 147 ? -11.503 3.636 -25.102 1.00 6.91 147 LYS A CA 1
ATOM 1171 C C . LYS A 1 147 ? -12.553 2.733 -25.731 1.00 7.14 147 LYS A C 1
ATOM 1172 O O . LYS A 1 147 ? -13.730 2.791 -25.381 1.00 7.17 147 LYS A O 1
ATOM 1178 N N . GLN A 1 148 ? -12.117 1.869 -26.651 1.00 6.91 148 GLN A N 1
ATOM 1179 C CA . GLN A 1 148 ? -13.006 0.934 -27.340 1.00 7.14 148 GLN A CA 1
ATOM 1180 C C . GLN A 1 148 ? -13.720 0.009 -26.361 1.00 6.90 148 GLN A C 1
ATOM 1181 O O . GLN A 1 148 ? -14.856 -0.394 -26.605 1.00 9.20 148 GLN A O 1
ATOM 1187 N N . HIS A 1 149 ? -13.058 -0.333 -25.256 1.00 6.08 149 HIS A N 1
ATOM 1188 C CA . HIS A 1 149 ? -13.584 -1.336 -24.342 1.00 6.42 149 HIS A CA 1
ATOM 1189 C C . HIS A 1 149 ? -13.967 -0.749 -22.994 1.00 6.08 149 HIS A C 1
ATOM 1190 O O . HIS A 1 149 ? -14.179 -1.474 -22.047 1.00 6.96 149 HIS A O 1
ATOM 1197 N N . GLY A 1 150 ? -14.050 0.581 -22.888 1.00 5.96 150 GLY A N 1
ATOM 1198 C CA . GLY A 1 150 ? -14.502 1.216 -21.661 1.00 6.26 150 GLY A CA 1
ATOM 1199 C C . GLY A 1 150 ? -13.575 0.994 -20.471 1.00 6.14 150 GLY A C 1
ATOM 1200 O O . GLY A 1 150 ? -14.017 1.063 -19.327 1.00 7.17 150 GLY A O 1
ATOM 1201 N N . LEU A 1 151 ? -12.272 0.814 -20.722 1.00 5.65 151 LEU A N 1
ATOM 1202 C CA . LEU A 1 151 ? -11.294 0.548 -19.667 1.00 5.87 151 LEU A CA 1
ATOM 1203 C C . LEU A 1 151 ? -10.544 1.828 -19.318 1.00 5.58 151 LEU A C 1
ATOM 1204 O O . LEU A 1 151 ? -10.288 2.677 -20.175 1.00 5.84 151 LEU A O 1
ATOM 1209 N N . PHE A 1 152 ? -10.149 1.935 -18.048 1.00 5.57 152 PHE A N 1
ATOM 1210 C CA . PHE A 1 152 ? -9.135 2.914 -17.678 1.00 5.22 152 PHE A CA 1
ATOM 1211 C C . PHE A 1 152 ? -7.790 2.483 -18.250 1.00 5.23 152 PHE A C 1
ATOM 1212 O O . PHE A 1 152 ? -7.535 1.307 -18.446 1.00 5.50 152 PHE A O 1
ATOM 1220 N N . MET A 1 153 ? -6.900 3.462 -18.421 1.00 5.34 153 MET A N 1
ATOM 1221 C CA . MET A 1 153 ? -5.512 3.210 -18.787 1.00 4.86 153 MET A CA 1
ATOM 1222 C C . MET A 1 153 ? -4.600 3.978 -17.830 1.00 4.47 153 MET A C 1
ATOM 1223 O O . MET A 1 153 ? -4.724 5.195 -17.682 1.00 4.38 153 MET A O 1
ATOM 1228 N N . ILE A 1 154 ? -3.721 3.217 -17.172 1.00 4.28 154 ILE A N 1
ATOM 1229 C CA . ILE A 1 154 ? -2.669 3.753 -16.326 1.00 4.41 154 ILE A CA 1
ATOM 1230 C C . ILE A 1 154 ? -1.371 3.439 -17.037 1.00 4.49 154 ILE A C 1
ATOM 1231 O O . ILE A 1 154 ? -1.017 2.283 -17.176 1.00 5.12 154 ILE A O 1
ATOM 1236 N N . GLU A 1 155 ? -0.659 4.478 -17.529 1.00 4.34 155 GLU A N 1
ATOM 1237 C CA . GLU A 1 155 ? 0.625 4.222 -18.156 1.00 4.29 155 GLU A CA 1
ATOM 1238 C C . GLU A 1 155 ? 1.692 4.023 -17.103 1.00 4.24 155 GLU A C 1
ATOM 1239 O O . GLU A 1 155 ? 1.962 4.935 -16.319 1.00 4.03 155 GLU A O 1
ATOM 1245 N N . ASP A 1 156 ? 2.325 2.859 -17.136 1.00 4.27 156 ASP A N 1
ATOM 1246 C CA . ASP A 1 156 ? 3.535 2.653 -16.368 1.00 4.29 156 ASP A CA 1
ATOM 1247 C C . ASP A 1 156 ? 4.703 3.167 -17.198 1.00 4.37 156 ASP A C 1
ATOM 1248 O O . ASP A 1 156 ? 5.297 2.458 -18.009 1.00 4.45 156 ASP A O 1
ATOM 1253 N N . ALA A 1 157 ? 4.902 4.483 -17.039 1.00 4.15 157 ALA A N 1
ATOM 1254 C CA . ALA A 1 157 ? 5.938 5.241 -17.721 1.00 4.48 157 ALA A CA 1
ATOM 1255 C C . ALA A 1 157 ? 7.135 5.412 -16.803 1.00 4.55 157 ALA A C 1
ATOM 1256 O O . ALA A 1 157 ? 7.901 6.367 -16.948 1.00 4.63 157 ALA A O 1
ATOM 1258 N N . ALA A 1 158 ? 7.383 4.451 -15.927 1.00 4.98 158 ALA A N 1
ATOM 1259 C CA . ALA A 1 158 ? 8.512 4.527 -15.009 1.00 4.95 158 ALA A CA 1
ATOM 1260 C C . ALA A 1 158 ? 9.787 4.955 -15.720 1.00 5.23 158 ALA A C 1
ATOM 1261 O O . ALA A 1 158 ? 10.520 5.803 -15.198 1.00 6.33 158 ALA A O 1
ATOM 1263 N N . CYS A 1 159 ? 10.040 4.340 -16.877 1.00 5.19 159 CYS A N 1
ATOM 1264 C CA . CYS A 1 159 ? 11.272 4.507 -17.633 1.00 6.55 159 CYS A CA 1
ATOM 1265 C C . CYS A 1 159 ? 11.089 5.374 -18.870 1.00 6.27 159 CYS A C 1
ATOM 1266 O O . CYS A 1 159 ? 11.861 5.211 -19.819 1.00 7.95 159 CYS A O 1
ATOM 1269 N N . ALA A 1 160 ? 10.076 6.247 -18.909 1.00 5.14 160 ALA A N 1
ATOM 1270 C CA . ALA A 1 160 ? 9.735 6.851 -20.187 1.00 4.89 160 ALA A CA 1
ATOM 1271 C C . ALA A 1 160 ? 9.415 8.352 -20.138 1.00 4.81 160 ALA A C 1
ATOM 1272 O O . ALA A 1 160 ? 8.875 8.883 -21.104 1.00 4.80 160 ALA A O 1
ATOM 1274 N N . LEU A 1 161 ? 9.787 9.053 -19.060 1.00 4.39 161 LEU A N 1
ATOM 1275 C CA . LEU A 1 161 ? 9.623 10.497 -19.050 1.00 4.63 161 LEU A CA 1
ATOM 1276 C C . LEU A 1 161 ? 10.360 11.147 -20.231 1.00 4.71 161 LEU A C 1
ATOM 1277 O O . LEU A 1 161 ? 11.556 10.927 -20.427 1.00 5.32 161 LEU A O 1
ATOM 1282 N N . GLY A 1 162 ? 9.595 11.909 -21.032 1.00 4.74 162 GLY A N 1
ATOM 1283 C CA . GLY A 1 162 ? 10.159 12.546 -22.206 1.00 5.04 162 GLY A CA 1
ATOM 1284 C C . GLY A 1 162 ? 9.921 11.818 -23.517 1.00 5.01 162 GLY A C 1
ATOM 1285 O O . GLY A 1 162 ? 10.202 12.391 -24.560 1.00 5.55 162 GLY A O 1
ATOM 1286 N N . ALA A 1 163 ? 9.497 10.547 -23.462 1.00 4.65 163 ALA A N 1
ATOM 1287 C CA . ALA A 1 163 ? 9.203 9.785 -24.659 1.00 4.54 163 ALA A CA 1
ATOM 1288 C C . ALA A 1 163 ? 7.858 10.253 -25.227 1.00 4.75 163 ALA A C 1
ATOM 1289 O O . ALA A 1 163 ? 7.052 10.853 -24.508 1.00 4.78 163 ALA A O 1
ATOM 1291 N N . SER A 1 164 ? 7.626 9.987 -26.516 1.00 4.69 164 SER A N 1
ATOM 1292 C CA . SER A 1 164 ? 6.398 10.406 -27.180 1.00 4.80 164 SER A CA 1
ATOM 1293 C C . SER A 1 164 ? 6.140 9.543 -28.403 1.00 4.72 164 SER A C 1
ATOM 1294 O O . SER A 1 164 ? 7.070 9.064 -29.035 1.00 4.86 164 SER A O 1
ATOM 1297 N N . GLU A 1 165 ? 4.857 9.354 -28.737 1.00 5.06 165 GLU A N 1
ATOM 1298 C CA . GLU A 1 165 ? 4.482 8.694 -29.984 1.00 5.58 165 GLU A CA 1
ATOM 1299 C C . GLU A 1 165 ? 3.469 9.552 -30.739 1.00 6.16 165 GLU A C 1
ATOM 1300 O O . GLU A 1 165 ? 2.409 9.875 -30.201 1.00 6.85 165 GLU A O 1
ATOM 1306 N N . GLN A 1 166 ? 3.797 9.890 -31.983 1.00 8.06 166 GLN A N 1
ATOM 1307 C CA . GLN A 1 166 ? 2.871 10.573 -32.885 1.00 9.69 166 GLN A CA 1
ATOM 1308 C C . GLN A 1 166 ? 2.197 11.766 -32.198 1.00 10.46 166 GLN A C 1
ATOM 1309 O O . GLN A 1 166 ? 0.967 11.936 -32.248 1.00 13.56 166 GLN A O 1
ATOM 1315 N N . GLY A 1 167 ? 3.022 12.578 -31.528 1.00 10.35 167 GLY A N 1
ATOM 1316 C CA . GLY A 1 167 ? 2.555 13.805 -30.894 1.00 11.23 167 GLY A CA 1
ATOM 1317 C C . GLY A 1 167 ? 2.010 13.641 -29.476 1.00 10.55 167 GLY A C 1
ATOM 1318 O O . GLY A 1 167 ? 1.709 14.627 -28.808 1.00 13.42 167 GLY A O 1
ATOM 1319 N N . THR A 1 168 ? 1.831 12.410 -29.011 1.00 7.79 168 THR A N 1
ATOM 1320 C CA . THR A 1 168 ? 1.314 12.177 -27.675 1.00 8.06 168 THR A CA 1
ATOM 1321 C C . THR A 1 168 ? 2.500 11.949 -26.737 1.00 6.65 168 THR A C 1
ATOM 1322 O O . THR A 1 168 ? 3.241 10.985 -26.897 1.00 6.41 168 THR A O 1
ATOM 1326 N N . MET A 1 169 ? 2.732 12.857 -25.780 1.00 6.21 169 MET A N 1
ATOM 1327 C CA . MET A 1 169 ? 3.746 12.621 -24.762 1.00 5.67 169 MET A CA 1
ATOM 1328 C C . MET A 1 169 ? 3.367 11.408 -23.919 1.00 4.54 169 MET A C 1
ATOM 1329 O O . MET A 1 169 ? 2.225 11.267 -23.471 1.00 4.46 169 MET A O 1
ATOM 1334 N N . VAL A 1 170 ? 4.327 10.504 -23.718 1.00 4.66 170 VAL A N 1
ATOM 1335 C CA . VAL A 1 170 ? 4.065 9.396 -22.810 1.00 4.75 170 VAL A CA 1
ATOM 1336 C C . VAL A 1 170 ? 3.680 9.931 -21.440 1.00 4.68 170 VAL A C 1
ATOM 1337 O O . VAL A 1 170 ? 4.242 10.922 -20.941 1.00 4.69 170 VAL A O 1
ATOM 1341 N N . GLY A 1 171 ? 2.652 9.299 -20.865 1.00 4.75 171 GLY A N 1
ATOM 1342 C CA . GLY A 1 171 ? 2.112 9.666 -19.574 1.00 4.75 171 GLY A CA 1
ATOM 1343 C C . GLY A 1 171 ? 0.797 10.421 -19.701 1.00 4.68 171 GLY A C 1
ATOM 1344 O O . GLY A 1 171 ? 0.117 10.596 -18.695 1.00 5.41 171 GLY A O 1
ATOM 1345 N N . THR A 1 172 ? 0.479 10.908 -20.910 1.00 4.49 172 THR A N 1
ATOM 1346 C CA . THR A 1 172 ? -0.606 11.861 -21.100 1.00 4.89 172 THR A CA 1
ATOM 1347 C C . THR A 1 172 ? -1.757 11.338 -21.958 1.00 5.15 172 THR A C 1
ATOM 1348 O O . THR A 1 172 ? -2.672 12.103 -22.258 1.00 5.83 172 THR A O 1
ATOM 1352 N N . ALA A 1 173 ? -1.759 10.048 -22.309 1.00 4.98 173 ALA A N 1
ATOM 1353 C CA . ALA A 1 173 ? -2.727 9.573 -23.287 1.00 5.55 173 ALA A CA 1
ATOM 1354 C C . ALA A 1 173 ? -4.137 9.378 -22.722 1.00 5.62 173 ALA A C 1
ATOM 1355 O O . ALA A 1 173 ? -5.113 9.542 -23.461 1.00 6.64 173 ALA A O 1
ATOM 1357 N N . ALA A 1 174 ? -4.245 9.064 -21.426 1.00 5.81 174 ALA A N 1
ATOM 1358 C CA . ALA A 1 174 ? -5.521 8.668 -20.854 1.00 5.74 174 ALA A CA 1
ATOM 1359 C C . ALA A 1 174 ? -5.568 9.107 -19.399 1.00 5.34 174 ALA A C 1
ATOM 1360 O O . ALA A 1 174 ? -5.142 10.204 -19.078 1.00 5.53 174 ALA A O 1
ATOM 1362 N N . GLU A 1 175 ? -6.111 8.295 -18.489 1.00 5.07 175 GLU A N 1
ATOM 1363 C CA . GLU A 1 175 ? -6.416 8.746 -17.138 1.00 4.84 175 GLU A CA 1
ATOM 1364 C C . GLU A 1 175 ? -5.164 9.160 -16.369 1.00 4.76 175 GLU A C 1
ATOM 1365 O O . GLU A 1 175 ? -5.166 10.200 -15.710 1.00 4.96 175 GLU A O 1
ATOM 1371 N N . PHE A 1 176 ? -4.139 8.303 -16.370 1.00 4.43 176 PHE A N 1
ATOM 1372 C CA . PHE A 1 176 ? -2.969 8.546 -15.551 1.00 4.45 176 PHE A CA 1
ATOM 1373 C C . PHE A 1 176 ? -1.686 8.157 -16.259 1.00 3.96 176 PHE A C 1
ATOM 1374 O O . PHE A 1 176 ? -1.644 7.176 -16.984 1.00 4.70 176 PHE A O 1
ATOM 1382 N N . GLY A 1 177 ? -0.650 8.952 -15.980 1.00 3.95 177 GLY A N 1
ATOM 1383 C CA . GLY A 1 177 ? 0.713 8.569 -16.292 1.00 4.10 177 GLY A CA 1
ATOM 1384 C C . GLY A 1 177 ? 1.548 8.545 -15.028 1.00 3.95 177 GLY A C 1
ATOM 1385 O O . GLY A 1 177 ? 1.420 9.411 -14.181 1.00 4.47 177 GLY A O 1
ATOM 1386 N N . CYS A 1 178 ? 2.402 7.525 -14.934 1.00 3.79 178 CYS A N 1
ATOM 1387 C CA . CYS A 1 178 ? 3.210 7.286 -13.757 1.00 4.33 178 CYS A CA 1
ATOM 1388 C C . CYS A 1 178 ? 4.678 7.189 -14.155 1.00 4.30 178 CYS A C 1
ATOM 1389 O O . CYS A 1 178 ? 5.023 6.421 -15.037 1.00 4.61 178 CYS A O 1
ATOM 1392 N N . PHE A 1 179 ? 5.518 8.003 -13.504 1.00 4.46 179 PHE A N 1
ATOM 1393 C CA . PHE A 1 179 ? 6.944 8.087 -13.790 1.00 4.57 179 PHE A CA 1
ATOM 1394 C C . PHE A 1 179 ? 7.739 7.741 -12.539 1.00 4.62 179 PHE A C 1
ATOM 1395 O O . PHE A 1 179 ? 7.304 7.982 -11.418 1.00 4.59 179 PHE A O 1
ATOM 1403 N N . SER A 1 180 ? 8.972 7.257 -12.767 1.00 4.55 180 SER A N 1
ATOM 1404 C CA . SER A 1 180 ? 9.957 7.011 -11.728 1.00 4.71 180 SER A CA 1
ATOM 1405 C C . SER A 1 180 ? 11.149 7.936 -11.910 1.00 4.52 180 SER A C 1
ATOM 1406 O O . SER A 1 180 ? 11.517 8.228 -13.037 1.00 5.30 180 SER A O 1
ATOM 1409 N N . PHE A 1 181 ? 11.714 8.323 -10.777 1.00 4.46 181 PHE A N 1
ATOM 1410 C CA . PHE A 1 181 ? 12.956 9.084 -10.703 1.00 4.49 181 PHE A CA 1
ATOM 1411 C C . PHE A 1 181 ? 14.033 8.260 -9.991 1.00 4.44 181 PHE A C 1
ATOM 1412 O O . PHE A 1 181 ? 14.950 8.827 -9.371 1.00 4.69 181 PHE A O 1
ATOM 1420 N N . HIS A 1 182 ? 14.007 6.936 -10.152 1.00 4.59 182 HIS A N 1
ATOM 1421 C CA . HIS A 1 182 ? 15.074 6.059 -9.716 1.00 4.90 182 HIS A CA 1
ATOM 1422 C C . HIS A 1 182 ? 16.364 6.442 -10.437 1.00 5.08 182 HIS A C 1
ATOM 1423 O O . HIS A 1 182 ? 16.326 7.048 -11.509 1.00 4.85 182 HIS A O 1
ATOM 1430 N N . PRO A 1 183 ? 17.557 6.057 -9.935 1.00 5.12 183 PRO A N 1
ATOM 1431 C CA . PRO A 1 183 ? 18.775 6.527 -10.591 1.00 5.69 183 PRO A CA 1
ATOM 1432 C C . PRO A 1 183 ? 19.053 5.990 -11.983 1.00 6.39 183 PRO A C 1
ATOM 1433 O O . PRO A 1 183 ? 19.927 6.524 -12.632 1.00 7.85 183 PRO A O 1
ATOM 1437 N N . ARG A 1 184 ? 18.328 4.972 -12.426 1.00 6.77 184 ARG A N 1
ATOM 1438 C CA . ARG A 1 184 ? 18.412 4.530 -13.805 1.00 8.09 184 ARG A CA 1
ATOM 1439 C C . ARG A 1 184 ? 17.541 5.398 -14.733 1.00 7.40 184 ARG A C 1
ATOM 1440 O O . ARG A 1 184 ? 17.581 5.175 -15.934 1.00 8.34 184 ARG A O 1
ATOM 1448 N N . ALA A 1 185 ? 16.731 6.353 -14.223 1.00 9.18 185 ALA A N 1
ATOM 1449 C CA . ALA A 1 185 ? 15.577 6.908 -14.969 1.00 9.89 185 ALA A CA 1
ATOM 1450 C C . ALA A 1 185 ? 15.867 8.229 -15.700 1.00 10.05 185 ALA A C 1
ATOM 1451 O O . ALA A 1 185 ? 14.920 8.911 -16.132 1.00 11.16 185 ALA A O 1
ATOM 1453 N N . THR A 1 186 ? 17.140 8.613 -15.801 1.00 11.00 186 THR A N 1
ATOM 1454 C CA . THR A 1 186 ? 17.589 9.767 -16.555 1.00 9.91 186 THR A CA 1
ATOM 1455 C C . THR A 1 186 ? 17.417 11.038 -15.713 1.00 9.91 186 THR A C 1
ATOM 1456 O O . THR A 1 186 ? 18.399 11.642 -15.328 1.00 12.87 186 THR A O 1
ATOM 1460 N N . LEU A 1 187 ? 16.181 11.437 -15.394 1.00 7.98 187 LEU A N 1
ATOM 1461 C CA . LEU A 1 187 ? 15.878 12.349 -14.297 1.00 6.84 187 LEU A CA 1
ATOM 1462 C C . LEU A 1 187 ? 15.752 11.558 -13.009 1.00 6.62 187 LEU A C 1
ATOM 1463 O O . LEU A 1 187 ? 14.853 10.732 -12.903 1.00 7.74 187 LEU A O 1
ATOM 1468 N N . THR A 1 188 ? 16.615 11.819 -12.032 1.00 6.34 188 THR A N 1
ATOM 1469 C CA . THR A 1 188 ? 16.605 11.100 -10.771 1.00 5.94 188 THR A CA 1
ATOM 1470 C C . THR A 1 188 ? 16.474 12.077 -9.610 1.00 6.27 188 THR A C 1
ATOM 1471 O O . THR A 1 188 ? 16.978 13.202 -9.662 1.00 7.10 188 THR A O 1
ATOM 1475 N N . THR A 1 189 ? 15.828 11.588 -8.549 1.00 5.73 189 THR A N 1
ATOM 1476 C CA . THR A 1 189 ? 15.803 12.220 -7.244 1.00 5.90 189 THR A CA 1
ATOM 1477 C C . THR A 1 189 ? 16.260 11.240 -6.166 1.00 5.94 189 THR A C 1
ATOM 1478 O O . THR A 1 189 ? 15.959 11.431 -4.989 1.00 5.80 189 THR A O 1
ATOM 1482 N N . GLY A 1 190 ? 17.000 10.203 -6.572 1.00 5.79 190 GLY A N 1
ATOM 1483 C CA . GLY A 1 190 ? 17.406 9.116 -5.697 1.00 6.28 190 GLY A CA 1
ATOM 1484 C C . GLY A 1 190 ? 16.315 8.055 -5.617 1.00 5.92 190 GLY A C 1
ATOM 1485 O O . GLY A 1 190 ? 16.463 6.999 -6.206 1.00 7.94 190 GLY A O 1
ATOM 1486 N N . GLU A 1 191 ? 15.239 8.391 -4.923 1.00 5.04 191 GLU A N 1
ATOM 1487 C CA . GLU A 1 191 ? 13.952 7.756 -5.123 1.00 4.88 191 GLU A CA 1
ATOM 1488 C C . GLU A 1 191 ? 12.983 8.884 -5.429 1.00 4.51 191 GLU A C 1
ATOM 1489 O O . GLU A 1 191 ? 13.076 9.964 -4.843 1.00 4.35 191 GLU A O 1
ATOM 1495 N N . GLY A 1 192 ? 11.993 8.628 -6.268 1.00 4.33 192 GLY A N 1
ATOM 1496 C CA . GLY A 1 192 ? 10.968 9.619 -6.523 1.00 4.19 192 GLY A CA 1
ATOM 1497 C C . GLY A 1 192 ? 10.093 9.165 -7.678 1.00 3.98 192 GLY A C 1
ATOM 1498 O O . GLY A 1 192 ? 10.418 8.221 -8.395 1.00 4.10 192 GLY A O 1
ATOM 1499 N N . GLY A 1 193 ? 8.969 9.859 -7.844 1.00 3.87 193 GLY A N 1
ATOM 1500 C CA . GLY A 1 193 ? 8.132 9.603 -8.989 1.00 4.08 193 GLY A CA 1
ATOM 1501 C C . GLY A 1 193 ? 7.101 10.694 -9.147 1.00 4.04 193 GLY A C 1
ATOM 1502 O O . GLY A 1 193 ? 7.091 11.674 -8.403 1.00 4.26 193 GLY A O 1
ATOM 1503 N N . ALA A 1 194 ? 6.224 10.493 -10.128 1.00 4.15 194 ALA A N 1
ATOM 1504 C CA . ALA A 1 194 ? 5.162 11.449 -10.356 1.00 4.17 194 ALA A CA 1
ATOM 1505 C C . ALA A 1 194 ? 3.943 10.747 -10.936 1.00 3.81 194 ALA A C 1
ATOM 1506 O O . ALA A 1 194 ? 4.075 9.809 -11.703 1.00 3.81 194 ALA A O 1
ATOM 1508 N N . VAL A 1 195 ? 2.781 11.310 -10.603 1.00 3.97 195 VAL A N 1
ATOM 1509 C CA . VAL A 1 195 ? 1.501 10.964 -11.198 1.00 4.40 195 VAL A CA 1
ATOM 1510 C C . VAL A 1 195 ? 1.000 12.175 -11.965 1.00 4.30 195 VAL A C 1
ATOM 1511 O O . VAL A 1 195 ? 0.979 13.275 -11.421 1.00 4.88 195 VAL A O 1
ATOM 1515 N N . VAL A 1 196 ? 0.666 11.980 -13.233 1.00 4.01 196 VAL A N 1
ATOM 1516 C CA . VAL A 1 196 ? 0.105 13.061 -14.033 1.00 4.45 196 VAL A CA 1
ATOM 1517 C C . VAL A 1 196 ? -1.270 12.648 -14.548 1.00 4.43 196 VAL A C 1
ATOM 1518 O O . VAL A 1 196 ? -1.574 11.454 -14.704 1.00 4.34 196 VAL A O 1
ATOM 1522 N N . THR A 1 197 ? -2.090 13.665 -14.855 1.00 4.76 197 THR A N 1
ATOM 1523 C CA . THR A 1 197 ? -3.442 13.460 -15.354 1.00 5.31 197 THR A CA 1
ATOM 1524 C C . THR A 1 197 ? -3.930 14.777 -15.956 1.00 5.23 197 THR A C 1
ATOM 1525 O O . THR A 1 197 ? -3.521 15.857 -15.522 1.00 5.35 197 THR A O 1
ATOM 1529 N N . ASN A 1 198 ? -4.884 14.662 -16.884 1.00 5.25 198 ASN A N 1
ATOM 1530 C CA . ASN A 1 198 ? -5.659 15.800 -17.368 1.00 6.02 198 ASN A CA 1
ATOM 1531 C C . ASN A 1 198 ? -6.994 15.955 -16.645 1.00 6.31 198 ASN A C 1
ATOM 1532 O O . ASN A 1 198 ? -7.713 16.934 -16.889 1.00 8.67 198 ASN A O 1
ATOM 1537 N N . ASP A 1 199 ? -7.294 15.056 -15.710 1.00 6.53 199 ASP A N 1
ATOM 1538 C CA . ASP A 1 199 ? -8.591 15.057 -15.054 1.00 7.27 199 ASP A CA 1
ATOM 1539 C C . ASP A 1 199 ? -8.435 15.639 -13.651 1.00 7.37 199 ASP A C 1
ATOM 1540 O O . ASP A 1 199 ? -7.792 15.058 -12.783 1.00 7.27 199 ASP A O 1
ATOM 1545 N N . THR A 1 200 ? -9.043 16.804 -13.423 1.00 8.02 200 THR A N 1
ATOM 1546 C CA . THR A 1 200 ? -8.881 17.500 -12.154 1.00 8.02 200 THR A CA 1
ATOM 1547 C C . THR A 1 200 ? -9.450 16.703 -10.980 1.00 7.83 200 THR A C 1
ATOM 1548 O O . THR A 1 200 ? -8.915 16.780 -9.875 1.00 7.81 200 THR A O 1
ATOM 1552 N N . GLU A 1 201 ? -10.553 15.967 -11.183 1.00 8.17 201 GLU A N 1
ATOM 1553 C CA . GLU A 1 201 ? -11.080 15.144 -10.106 1.00 7.95 201 GLU A CA 1
ATOM 1554 C C . GLU A 1 201 ? -10.091 14.047 -9.697 1.00 6.94 201 GLU A C 1
ATOM 1555 O O . GLU A 1 201 ? -9.911 13.786 -8.506 1.00 7.72 201 GLU A O 1
ATOM 1561 N N . LEU A 1 202 ? -9.439 13.431 -10.676 1.00 6.55 202 LEU A N 1
ATOM 1562 C CA . LEU A 1 202 ? -8.432 12.420 -10.366 1.00 6.06 202 LEU A CA 1
ATOM 1563 C C . LEU A 1 202 ? -7.218 13.051 -9.680 1.00 5.63 202 LEU A C 1
ATOM 1564 O O . LEU A 1 202 ? -6.683 12.457 -8.750 1.00 6.12 202 LEU A O 1
ATOM 1569 N N . TYR A 1 203 ? -6.788 14.240 -10.127 1.00 6.28 203 TYR A N 1
ATOM 1570 C CA . TYR A 1 203 ? -5.700 14.963 -9.479 1.00 6.30 203 TYR A CA 1
ATOM 1571 C C . TYR A 1 203 ? -6.040 15.203 -8.008 1.00 5.77 203 TYR A C 1
ATOM 1572 O O . TYR A 1 203 ? -5.246 14.951 -7.104 1.00 6.29 203 TYR A O 1
ATOM 1581 N N . ASN A 1 204 ? -7.255 15.701 -7.750 1.00 6.10 204 ASN A N 1
ATOM 1582 C CA . ASN A 1 204 ? -7.608 16.030 -6.385 1.00 6.63 204 ASN A CA 1
ATOM 1583 C C . ASN A 1 204 ? -7.602 14.769 -5.529 1.00 6.35 204 ASN A C 1
ATOM 1584 O O . ASN A 1 204 ? -7.163 14.802 -4.383 1.00 6.78 204 ASN A O 1
ATOM 1589 N N . LYS A 1 205 ? -8.073 13.652 -6.085 1.00 6.02 205 LYS A N 1
ATOM 1590 C CA A LYS A 1 205 ? -8.132 12.391 -5.354 0.33 6.28 205 LYS A CA 1
ATOM 1591 C CA B LYS A 1 205 ? -8.131 12.432 -5.306 0.33 6.39 205 LYS A CA 1
ATOM 1592 C CA C LYS A 1 205 ? -8.126 12.409 -5.339 0.33 6.64 205 LYS A CA 1
ATOM 1593 C C . LYS A 1 205 ? -6.720 11.930 -4.984 1.00 5.89 205 LYS A C 1
ATOM 1594 O O . LYS A 1 205 ? -6.463 11.529 -3.856 1.00 5.92 205 LYS A O 1
ATOM 1610 N N . VAL A 1 206 ? -5.817 11.946 -5.961 1.00 5.23 206 VAL A N 1
ATOM 1611 C CA . VAL A 1 206 ? -4.436 11.533 -5.712 1.00 5.36 206 VAL A CA 1
ATOM 1612 C C . VAL A 1 206 ? -3.776 12.434 -4.661 1.00 4.73 206 VAL A C 1
ATOM 1613 O O . VAL A 1 206 ? -3.038 11.964 -3.790 1.00 5.22 206 VAL A O 1
ATOM 1617 N N . ALA A 1 207 ? -4.036 13.743 -4.720 1.00 4.93 207 ALA A N 1
ATOM 1618 C CA . ALA A 1 207 ? -3.454 14.653 -3.746 1.00 5.08 207 ALA A CA 1
ATOM 1619 C C . ALA A 1 207 ? -3.927 14.295 -2.339 1.00 5.23 207 ALA A C 1
ATOM 1620 O O . ALA A 1 207 ? -3.152 14.363 -1.391 1.00 5.95 207 ALA A O 1
ATOM 1622 N N . LEU A 1 208 ? -5.199 13.902 -2.193 1.00 5.11 208 LEU A N 1
ATOM 1623 C CA . LEU A 1 208 ? -5.669 13.486 -0.883 1.00 5.55 208 LEU A CA 1
ATOM 1624 C C . LEU A 1 208 ? -4.945 1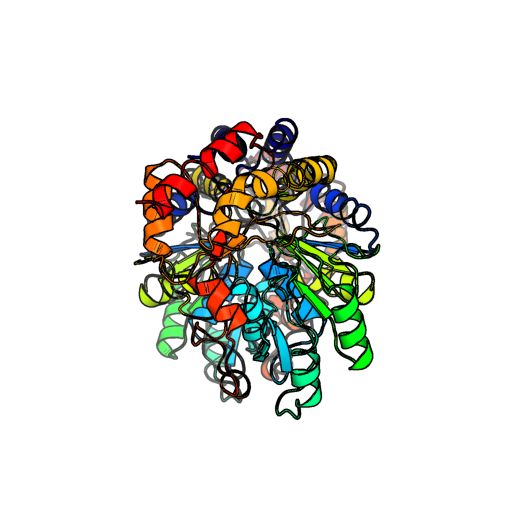2.200 -0.454 1.00 4.91 208 LEU A C 1
ATOM 1625 O O . LEU A 1 208 ? -4.464 12.078 0.673 1.00 4.98 208 LEU A O 1
ATOM 1630 N N . LEU A 1 209 ? -4.924 11.211 -1.354 1.00 4.62 209 LEU A N 1
ATOM 1631 C CA . LEU A 1 209 ? -4.379 9.902 -1.006 1.00 4.61 209 LEU A CA 1
ATOM 1632 C C . LEU A 1 209 ? -2.890 9.972 -0.664 1.00 4.78 209 LEU A C 1
ATOM 1633 O O . LEU A 1 209 ? -2.406 9.158 0.121 1.00 5.28 209 LEU A O 1
ATOM 1638 N N . ARG A 1 210 ? -2.159 10.921 -1.269 1.00 4.54 210 ARG A N 1
ATOM 1639 C CA . ARG A 1 210 ? -0.727 11.081 -1.050 1.00 4.45 210 ARG A CA 1
ATOM 1640 C C . ARG A 1 210 ? -0.380 11.523 0.366 1.00 4.64 210 ARG A C 1
ATOM 1641 O O . ARG A 1 210 ? 0.756 11.308 0.804 1.00 4.80 210 ARG A O 1
ATOM 1649 N N . SER A 1 211 ? -1.322 12.215 1.029 1.00 4.97 211 SER A N 1
ATOM 1650 C CA A SER A 1 211 ? -1.029 12.764 2.339 0.50 5.43 211 SER A CA 1
ATOM 1651 C CA B SER A 1 211 ? -1.063 12.874 2.296 0.50 5.83 211 SER A CA 1
ATOM 1652 C C . SER A 1 211 ? -2.243 12.688 3.253 1.00 5.25 211 SER A C 1
ATOM 1653 O O . SER A 1 211 ? -2.825 13.686 3.674 1.00 5.13 211 SER A O 1
ATOM 1658 N N . HIS A 1 212 ? -2.600 11.446 3.591 1.00 5.31 212 HIS A N 1
ATOM 1659 C CA . HIS A 1 212 ? -3.466 11.143 4.732 1.00 5.45 212 HIS A CA 1
ATOM 1660 C C . HIS A 1 212 ? -4.905 11.620 4.560 1.00 5.51 212 HIS A C 1
ATOM 1661 O O . HIS A 1 212 ? -5.646 11.720 5.555 1.00 6.14 212 HIS A O 1
ATOM 1668 N N . GLY A 1 213 ? -5.323 11.875 3.326 1.00 5.29 213 GLY A N 1
ATOM 1669 C CA . GLY A 1 213 ? -6.652 12.405 3.075 1.00 5.81 213 GLY A CA 1
ATOM 1670 C C . GLY A 1 213 ? -6.807 13.884 3.418 1.00 6.21 213 GLY A C 1
ATOM 1671 O O . GLY A 1 213 ? -7.933 14.387 3.471 1.00 7.56 213 GLY A O 1
ATOM 1672 N N . MET A 1 214 ? -5.696 14.612 3.597 1.00 6.71 214 MET A N 1
ATOM 1673 C CA . MET A 1 214 ? -5.751 16.000 4.070 1.00 8.35 214 MET A CA 1
ATOM 1674 C C . MET A 1 214 ? -6.098 16.965 2.938 1.00 9.38 214 MET A C 1
ATOM 1675 O O . MET A 1 214 ? -5.464 16.972 1.885 1.00 10.39 214 MET A O 1
ATOM 1680 N N . GLN A 1 215 ? -7.095 17.808 3.205 1.00 11.80 215 GLN A N 1
ATOM 1681 C CA . GLN A 1 215 ? -7.460 18.929 2.353 1.00 13.96 215 GLN A CA 1
ATOM 1682 C C . GLN A 1 215 ? -7.276 20.209 3.167 1.00 16.19 215 GLN A C 1
ATOM 1683 O O . GLN A 1 215 ? -7.847 20.349 4.244 1.00 15.63 215 GLN A O 1
ATOM 1689 N N . ARG A 1 216 ? -6.468 21.141 2.652 1.00 20.09 216 ARG A N 1
ATOM 1690 C CA . ARG A 1 216 ? -6.376 22.462 3.254 1.00 26.40 216 ARG A CA 1
ATOM 1691 C C . ARG A 1 216 ? -7.628 23.272 2.936 1.00 31.05 216 ARG A C 1
ATOM 1692 O O . ARG A 1 216 ? -8.137 23.220 1.820 1.00 39.43 216 ARG A O 1
ATOM 1700 N N . THR A 1 217 ? -8.112 24.002 3.947 1.00 31.37 217 THR A N 1
ATOM 1701 C CA . THR A 1 217 ? -9.226 24.925 3.798 1.00 35.89 217 THR A CA 1
ATOM 1702 C C . THR A 1 217 ? -8.869 26.250 4.483 1.00 38.81 217 THR A C 1
ATOM 1703 O O . THR A 1 217 ? -7.739 26.326 5.016 1.00 41.04 217 THR A O 1
ATOM 1707 N N . GLY A 1 220 ? -8.741 25.628 7.918 1.00 37.89 220 GLY A N 1
ATOM 1708 C CA . GLY A 1 220 ? -7.892 24.579 8.517 1.00 33.78 220 GLY A CA 1
ATOM 1709 C C . GLY A 1 220 ? -7.977 23.259 7.752 1.00 29.48 220 GLY A C 1
ATOM 1710 O O . GLY A 1 220 ? -8.626 23.166 6.718 1.00 34.84 220 GLY A O 1
ATOM 1711 N N . VAL A 1 221 ? -7.306 22.238 8.282 1.00 23.62 221 VAL A N 1
ATOM 1712 C CA . VAL A 1 221 ? -7.169 20.971 7.586 1.00 22.13 221 VAL A CA 1
ATOM 1713 C C . VAL A 1 221 ? -8.422 20.137 7.835 1.00 17.60 221 VAL A C 1
ATOM 1714 O O . VAL A 1 221 ? -8.877 20.043 8.972 1.00 21.13 221 VAL A O 1
ATOM 1718 N N . VAL A 1 222 ? -8.935 19.504 6.775 1.00 13.80 222 VAL A N 1
ATOM 1719 C CA . VAL A 1 222 ? -9.996 18.514 6.861 1.00 13.46 222 VAL A CA 1
ATOM 1720 C C . VAL A 1 222 ? -9.438 17.195 6.336 1.00 11.24 222 VAL A C 1
ATOM 1721 O O . VAL A 1 222 ? -8.796 17.157 5.292 1.00 13.07 222 VAL A O 1
ATOM 1725 N N . PHE A 1 223 ? -9.771 16.115 7.043 1.00 9.32 223 PHE A N 1
ATOM 1726 C CA . PHE A 1 223 ? -9.450 14.763 6.610 1.00 8.43 223 PHE A CA 1
ATOM 1727 C C . PHE A 1 223 ? -10.640 14.217 5.835 1.00 8.79 223 PHE A C 1
ATOM 1728 O O . PHE A 1 223 ? -11.659 13.869 6.422 1.00 10.56 223 PHE A O 1
ATOM 1736 N N . LYS A 1 224 ? -10.500 14.149 4.512 1.00 8.54 224 LYS A N 1
ATOM 1737 C CA . LYS A 1 224 ? -11.632 13.842 3.657 1.00 9.13 224 LYS A CA 1
ATOM 1738 C C . LYS A 1 224 ? -11.838 12.341 3.463 1.00 8.34 224 LYS A C 1
ATOM 1739 O O . LYS A 1 224 ? -12.950 11.900 3.160 1.00 10.10 224 LYS A O 1
ATOM 1745 N N . CYS A 1 225 ? -10.744 11.577 3.482 1.00 7.89 225 CYS A N 1
ATOM 1746 C CA . CYS A 1 225 ? -10.793 10.160 3.195 1.00 6.83 225 CYS A CA 1
ATOM 1747 C C . CYS A 1 225 ? -9.578 9.498 3.832 1.00 6.37 225 CYS A C 1
ATOM 1748 O O . CYS A 1 225 ? -8.626 10.167 4.220 1.00 6.66 225 CYS A O 1
ATOM 1751 N N . VAL A 1 226 ? -9.567 8.174 3.891 1.00 6.07 226 VAL A N 1
ATOM 1752 C CA . VAL A 1 226 ? -8.370 7.475 4.333 1.00 6.23 226 VAL A CA 1
ATOM 1753 C C . VAL A 1 226 ? -7.318 7.545 3.230 1.00 5.96 226 VAL A C 1
ATOM 1754 O O . VAL A 1 226 ? -7.625 7.491 2.039 1.00 6.71 226 VAL A O 1
ATOM 1758 N N . GLY A 1 227 ? -6.057 7.679 3.635 1.00 5.82 227 GLY A N 1
ATOM 1759 C CA . GLY A 1 227 ? -4.963 7.769 2.693 1.00 5.53 227 GLY A CA 1
ATOM 1760 C C . GLY A 1 227 ? -3.660 7.262 3.279 1.00 5.21 227 GLY A C 1
ATOM 1761 O O . GLY A 1 227 ? -3.639 6.642 4.335 1.00 5.45 227 GLY A O 1
ATOM 1762 N N . LEU A 1 228 ? -2.589 7.584 2.553 1.00 5.39 228 LEU A N 1
ATOM 1763 C CA . LEU A 1 228 ? -1.247 7.098 2.791 1.00 5.60 228 LEU A CA 1
ATOM 1764 C C . LEU A 1 228 ? -0.313 8.305 2.956 1.00 4.66 228 LEU A C 1
ATOM 1765 O O . LEU A 1 228 ? -0.731 9.452 2.894 1.00 4.57 228 LEU A O 1
ATOM 1770 N N . ASN A 1 229 ? 0.975 8.025 3.133 1.00 4.36 229 ASN A N 1
ATOM 1771 C CA . ASN A 1 229 ? 2.014 9.032 2.977 1.00 4.39 229 ASN A CA 1
ATOM 1772 C C . ASN A 1 229 ? 2.950 8.615 1.847 1.00 4.09 229 ASN A C 1
ATOM 1773 O O . ASN A 1 229 ? 3.755 7.695 2.004 1.00 3.85 229 ASN A O 1
ATOM 1778 N N . TYR A 1 230 ? 2.819 9.307 0.722 1.00 3.87 230 TYR A N 1
ATOM 1779 C CA . TYR A 1 230 ? 3.723 9.113 -0.393 1.00 3.83 230 TYR A CA 1
ATOM 1780 C C . TYR A 1 230 ? 4.317 10.450 -0.833 1.00 3.98 230 TYR A C 1
ATOM 1781 O O . TYR A 1 230 ? 4.601 10.672 -2.004 1.00 4.07 230 TYR A O 1
ATOM 1790 N N . ARG A 1 231 ? 4.534 11.337 0.129 1.00 4.31 231 ARG A N 1
ATOM 1791 C CA . ARG A 1 231 ? 5.132 12.635 -0.197 1.00 5.26 231 ARG A CA 1
ATOM 1792 C C . ARG A 1 231 ? 6.630 12.546 -0.482 1.00 5.75 231 ARG A C 1
ATOM 1793 O O . ARG A 1 231 ? 7.353 11.773 0.132 1.00 8.15 231 ARG A O 1
ATOM 1801 N N . LEU A 1 232 ? 7.062 13.350 -1.447 1.00 4.91 232 LEU A N 1
ATOM 1802 C CA . LEU A 1 232 ? 8.482 13.544 -1.734 1.00 4.99 232 LEU A CA 1
ATOM 1803 C C . LEU A 1 232 ? 9.039 14.705 -0.912 1.00 4.92 232 LEU A C 1
ATOM 1804 O O . LEU A 1 232 ? 8.337 15.698 -0.720 1.00 5.62 232 LEU A O 1
ATOM 1809 N N . THR A 1 233 ? 10.275 14.608 -0.421 1.00 4.55 233 THR A N 1
ATOM 1810 C CA . THR A 1 233 ? 10.849 15.737 0.308 1.00 4.49 233 THR A CA 1
ATOM 1811 C C . THR A 1 233 ? 11.085 16.930 -0.620 1.00 4.44 233 THR A C 1
ATOM 1812 O O . THR A 1 233 ? 11.237 16.802 -1.823 1.00 4.61 233 THR A O 1
ATOM 1816 N N . ASN A 1 234 ? 11.171 18.109 0.004 1.00 4.70 234 ASN A N 1
ATOM 1817 C CA . ASN A 1 234 ? 11.445 19.333 -0.723 1.00 5.17 234 ASN A CA 1
ATOM 1818 C C . ASN A 1 234 ? 12.840 19.313 -1.348 1.00 5.20 234 ASN A C 1
ATOM 1819 O O . ASN A 1 234 ? 13.019 19.857 -2.427 1.00 5.37 234 ASN A O 1
ATOM 1824 N N . PHE A 1 235 ? 13.822 18.688 -0.687 1.00 5.25 235 PHE A N 1
ATOM 1825 C CA . PHE A 1 235 ? 15.171 18.602 -1.237 1.00 5.52 235 PHE A CA 1
ATOM 1826 C C . PHE A 1 235 ? 15.242 17.606 -2.391 1.00 5.38 235 PHE A C 1
ATOM 1827 O O . PHE A 1 235 ? 15.963 17.837 -3.351 1.00 5.69 235 PHE A O 1
ATOM 1835 N N . GLN A 1 236 ? 14.480 16.508 -2.344 1.00 4.89 236 GLN A N 1
ATOM 1836 C CA . GLN A 1 236 ? 14.393 15.646 -3.515 1.00 5.29 236 GLN A CA 1
ATOM 1837 C C . GLN A 1 236 ? 13.765 16.407 -4.679 1.00 5.51 236 GLN A C 1
ATOM 1838 O O . GLN A 1 236 ? 14.198 16.298 -5.829 1.00 5.69 236 GLN A O 1
ATOM 1844 N N . GLY A 1 237 ? 12.702 17.164 -4.397 1.00 5.49 237 GLY A N 1
ATOM 1845 C CA . GLY A 1 237 ? 12.066 17.971 -5.428 1.00 5.49 237 GLY A CA 1
ATOM 1846 C C . GLY A 1 237 ? 13.035 18.962 -6.069 1.00 5.07 237 GLY A C 1
ATOM 1847 O O . GLY A 1 237 ? 13.004 19.177 -7.284 1.00 6.20 237 GLY A O 1
ATOM 1848 N N . ALA A 1 238 ? 13.895 19.564 -5.243 1.00 5.33 238 ALA A N 1
ATOM 1849 C CA . ALA A 1 238 ? 14.891 20.508 -5.737 1.00 5.94 238 ALA A CA 1
ATOM 1850 C C . ALA A 1 238 ? 15.801 19.850 -6.765 1.00 6.19 238 ALA A C 1
ATOM 1851 O O . ALA A 1 238 ? 16.179 20.455 -7.772 1.00 6.85 238 ALA A O 1
ATOM 1853 N N . ILE A 1 239 ? 16.224 18.615 -6.470 1.00 5.78 239 ILE A N 1
ATOM 1854 C CA . ILE A 1 239 ? 17.097 17.883 -7.373 1.00 6.04 239 ILE A CA 1
ATOM 1855 C C . ILE A 1 239 ? 16.375 17.706 -8.701 1.00 6.31 239 ILE A C 1
ATOM 1856 O O . ILE A 1 239 ? 16.924 17.932 -9.786 1.00 6.11 239 ILE A O 1
ATOM 1861 N N . GLY A 1 240 ? 15.136 17.194 -8.636 1.00 6.12 240 GLY A N 1
ATOM 1862 C CA . GLY A 1 240 ? 14.457 16.830 -9.859 1.00 5.93 240 GLY A CA 1
ATOM 1863 C C . GLY A 1 240 ? 14.224 18.038 -10.754 1.00 5.82 240 GLY A C 1
ATOM 1864 O O . GLY A 1 240 ? 14.381 17.958 -11.971 1.00 6.35 240 GLY A O 1
ATOM 1865 N N . ARG A 1 241 ? 13.786 19.144 -10.165 1.00 6.49 241 ARG A N 1
ATOM 1866 C CA . ARG A 1 241 ? 13.474 20.294 -10.999 1.00 7.53 241 ARG A CA 1
ATOM 1867 C C . ARG A 1 241 ? 14.748 20.944 -11.523 1.00 7.01 241 ARG A C 1
ATOM 1868 O O . ARG A 1 241 ? 14.679 21.606 -12.555 1.00 7.54 241 ARG A O 1
ATOM 1876 N N . ALA A 1 242 ? 15.900 20.669 -10.906 1.00 6.46 242 ALA A N 1
ATOM 1877 C CA . ALA A 1 242 ? 17.169 21.145 -11.449 1.00 7.44 242 ALA A CA 1
ATOM 1878 C C . ALA A 1 242 ? 17.595 20.351 -12.685 1.00 7.16 242 ALA A C 1
ATOM 1879 O O . ALA A 1 242 ? 18.290 20.839 -13.571 1.00 8.97 242 ALA A O 1
ATOM 1881 N N . ILE A 1 243 ? 17.157 19.084 -12.763 1.00 6.25 243 ILE A N 1
ATOM 1882 C CA . ILE A 1 243 ? 17.525 18.205 -13.874 1.00 6.88 243 ILE A CA 1
ATOM 1883 C C . ILE A 1 243 ? 16.562 18.386 -15.047 1.00 6.39 243 ILE A C 1
ATOM 1884 O O . ILE A 1 243 ? 16.956 18.253 -16.200 1.00 6.89 243 ILE A O 1
ATOM 1889 N N . LEU A 1 244 ? 15.273 18.628 -14.776 1.00 6.29 244 LEU A N 1
ATOM 1890 C CA . LEU A 1 244 ? 14.273 18.644 -15.833 1.00 6.30 244 LEU A CA 1
ATOM 1891 C C . LEU A 1 244 ? 14.669 19.532 -17.013 1.00 6.56 244 LEU A C 1
ATOM 1892 O O . LEU A 1 244 ? 14.460 19.138 -18.154 1.00 6.64 244 LEU A O 1
ATOM 1897 N N . PRO A 1 245 ? 15.227 20.750 -16.841 1.00 7.11 245 PRO A N 1
ATOM 1898 C CA . PRO A 1 245 ? 15.589 21.562 -18.005 1.00 7.95 245 PRO A CA 1
ATOM 1899 C C . PRO A 1 245 ? 16.657 20.943 -18.898 1.00 7.56 245 PRO A C 1
ATOM 1900 O O . PRO A 1 245 ? 16.857 21.418 -20.009 1.00 9.75 245 PRO A O 1
ATOM 1904 N N . GLU A 1 246 ? 17.398 19.964 -18.365 1.00 7.26 246 GLU A N 1
ATOM 1905 C CA . GLU A 1 246 ? 18.425 19.259 -19.116 1.00 8.33 246 GLU A CA 1
ATOM 1906 C C . GLU A 1 246 ? 17.895 17.998 -19.795 1.00 7.30 246 GLU A C 1
ATOM 1907 O O . GLU A 1 246 ? 18.630 17.375 -20.559 1.00 7.98 246 GLU A O 1
ATOM 1913 N N . LEU A 1 247 ? 16.679 17.563 -19.472 1.00 6.86 247 LEU A N 1
ATOM 1914 C CA . LEU A 1 247 ? 16.257 16.228 -19.873 1.00 6.60 247 LEU A CA 1
ATOM 1915 C C . LEU A 1 247 ? 16.246 16.075 -21.389 1.00 6.19 247 LEU A C 1
ATOM 1916 O O . LEU A 1 247 ? 16.696 15.059 -21.914 1.00 6.27 247 LEU A O 1
ATOM 1921 N N . ASN A 1 248 ? 15.741 17.063 -22.127 1.00 6.38 248 ASN A N 1
ATOM 1922 C CA . ASN A 1 248 ? 15.716 16.913 -23.571 1.00 6.62 248 ASN A CA 1
ATOM 1923 C C . ASN A 1 248 ? 17.123 16.749 -24.142 1.00 6.65 248 ASN A C 1
ATOM 1924 O O . ASN A 1 248 ? 17.328 16.002 -25.084 1.00 7.05 248 ASN A O 1
ATOM 1929 N N . GLN A 1 249 ? 18.082 17.526 -23.646 1.00 7.24 249 GLN A N 1
ATOM 1930 C CA . GLN A 1 249 ? 19.450 17.403 -24.111 1.00 8.27 249 GLN A CA 1
ATOM 1931 C C . GLN A 1 249 ? 20.031 16.035 -23.774 1.00 7.26 249 GLN A C 1
ATOM 1932 O O . GLN A 1 249 ? 20.699 15.424 -24.604 1.00 7.66 249 GLN A O 1
ATOM 1938 N N . TRP A 1 250 ? 19.721 15.515 -22.591 1.00 6.65 250 TRP A N 1
ATOM 1939 C CA . TRP A 1 250 ? 20.208 14.199 -22.217 1.00 6.76 250 TRP A CA 1
ATOM 1940 C C . TRP A 1 250 ? 19.577 13.111 -23.084 1.00 6.65 250 TRP A C 1
ATOM 1941 O O . TRP A 1 250 ? 20.248 12.138 -23.448 1.00 6.86 250 TRP A O 1
ATOM 1952 N N . ILE A 1 251 ? 18.277 13.239 -23.395 1.00 6.38 251 ILE A N 1
ATOM 1953 C CA . ILE A 1 251 ? 17.625 12.279 -24.279 1.00 6.34 251 ILE A CA 1
ATOM 1954 C C . ILE A 1 251 ? 18.243 12.352 -25.674 1.00 6.38 251 ILE A C 1
ATOM 1955 O O . ILE A 1 251 ? 18.529 11.337 -26.285 1.00 6.07 251 ILE A O 1
ATOM 1960 N N . ALA A 1 252 ? 18.560 13.567 -26.156 1.00 6.48 252 ALA A N 1
ATOM 1961 C CA . ALA A 1 252 ? 19.144 13.692 -27.480 1.00 6.48 252 ALA A CA 1
ATOM 1962 C C . ALA A 1 252 ? 20.499 12.981 -27.488 1.00 6.85 252 ALA A C 1
ATOM 1963 O O . ALA A 1 252 ? 20.865 12.323 -28.455 1.00 6.64 252 ALA A O 1
ATOM 1965 N N . LYS A 1 253 ? 21.281 13.188 -26.428 1.00 6.28 253 LYS A N 1
ATOM 1966 C CA . LYS A 1 253 ? 22.577 12.538 -26.326 1.00 6.70 253 LYS A CA 1
ATOM 1967 C C . LYS A 1 253 ? 22.414 11.016 -26.336 1.00 6.01 253 LYS A C 1
ATOM 1968 O O . LYS A 1 253 ? 23.155 10.314 -27.024 1.00 6.01 253 LYS A O 1
ATOM 1974 N N . ARG A 1 254 ? 21.449 10.484 -25.566 1.00 5.45 254 ARG A N 1
ATOM 1975 C CA . ARG A 1 254 ? 21.196 9.053 -25.511 1.00 4.95 254 ARG A CA 1
ATOM 1976 C C . ARG A 1 254 ? 20.815 8.537 -26.892 1.00 5.19 254 ARG A C 1
ATOM 1977 O O . ARG A 1 254 ? 21.216 7.446 -27.253 1.00 4.98 254 ARG A O 1
ATOM 1985 N N . ARG A 1 255 ? 20.011 9.284 -27.650 1.00 5.20 255 ARG A N 1
ATOM 1986 C CA A ARG A 1 255 ? 19.633 8.863 -28.990 0.50 5.62 255 ARG A CA 1
ATOM 1987 C CA B ARG A 1 255 ? 19.639 8.831 -28.978 0.50 5.50 255 ARG A CA 1
ATOM 1988 C C . ARG A 1 255 ? 20.857 8.794 -29.897 1.00 5.76 255 ARG A C 1
ATOM 1989 O O . ARG A 1 255 ? 20.966 7.896 -30.714 1.00 6.10 255 ARG A O 1
ATOM 2004 N N . GLU A 1 256 ? 21.790 9.737 -29.759 1.00 6.29 256 GLU A N 1
ATOM 2005 C CA A GLU A 1 256 ? 23.007 9.681 -30.556 0.50 7.03 256 GLU A CA 1
ATOM 2006 C CA B GLU A 1 256 ? 23.028 9.705 -30.524 0.50 7.20 256 GLU A CA 1
ATOM 2007 C C . GLU A 1 256 ? 23.832 8.452 -30.180 1.00 6.23 256 GLU A C 1
ATOM 2008 O O . GLU A 1 256 ? 24.360 7.766 -31.062 1.00 6.11 256 GLU A O 1
ATOM 2019 N N . LEU A 1 257 ? 23.943 8.155 -28.884 1.00 5.39 257 LEU A N 1
ATOM 2020 C CA . LEU A 1 257 ? 24.667 6.971 -28.460 1.00 5.36 257 LEU A CA 1
ATOM 2021 C C . LEU A 1 257 ? 23.993 5.710 -28.998 1.00 5.13 257 LEU A C 1
ATOM 2022 O O . LEU A 1 257 ? 24.667 4.763 -29.383 1.00 5.34 257 LEU A O 1
ATOM 2027 N N . ALA A 1 258 ? 22.661 5.684 -28.987 1.00 5.21 258 ALA A N 1
ATOM 2028 C CA . ALA A 1 258 ? 21.961 4.519 -29.507 1.00 5.38 258 ALA A CA 1
ATOM 2029 C C . ALA A 1 258 ? 22.272 4.309 -30.983 1.00 5.54 258 ALA A C 1
ATOM 2030 O O . ALA A 1 258 ? 22.361 3.178 -31.448 1.00 5.73 258 ALA A O 1
ATOM 2032 N N . ASN A 1 259 ? 22.368 5.392 -31.754 1.00 5.77 259 ASN A N 1
ATOM 2033 C CA A ASN A 1 259 ? 22.694 5.285 -33.168 0.50 6.47 259 ASN A CA 1
ATOM 2034 C CA B ASN A 1 259 ? 22.683 5.282 -33.166 0.50 6.52 259 ASN A CA 1
ATOM 2035 C C . ASN A 1 259 ? 24.105 4.740 -33.349 1.00 5.77 259 ASN A C 1
ATOM 2036 O O . ASN A 1 259 ? 24.377 4.024 -34.305 1.00 7.02 259 ASN A O 1
ATOM 2045 N N . GLN A 1 260 ? 25.013 5.100 -32.437 1.00 5.62 260 GLN A N 1
ATOM 2046 C CA . GLN A 1 260 ? 26.350 4.528 -32.457 1.00 5.98 260 GLN A CA 1
ATOM 2047 C C . GLN A 1 260 ? 26.321 3.027 -32.186 1.00 5.53 260 GLN A C 1
ATOM 2048 O O . GLN A 1 260 ? 26.978 2.254 -32.884 1.00 6.29 260 GLN A O 1
ATOM 2054 N N . TYR A 1 261 ? 25.519 2.599 -31.197 1.00 5.24 261 TYR A N 1
ATOM 2055 C CA . TYR A 1 261 ? 25.374 1.165 -30.969 1.00 4.89 261 TYR A CA 1
ATOM 2056 C C . TYR A 1 261 ? 24.799 0.478 -32.208 1.00 5.04 261 TYR A C 1
ATOM 2057 O O . TYR A 1 261 ? 25.250 -0.601 -32.572 1.00 5.53 261 TYR A O 1
ATOM 2066 N N . ARG A 1 262 ? 23.805 1.095 -32.847 1.00 5.46 262 ARG A N 1
ATOM 2067 C CA . ARG A 1 262 ? 23.157 0.476 -33.987 1.00 5.98 262 ARG A CA 1
ATOM 2068 C C . ARG A 1 262 ? 24.197 0.195 -35.066 1.00 5.89 262 ARG A C 1
ATOM 2069 O O . ARG A 1 262 ? 24.191 -0.865 -35.687 1.00 6.64 262 ARG A O 1
ATOM 2077 N N . GLU A 1 263 ? 25.065 1.163 -35.326 1.00 5.86 263 GLU A N 1
ATOM 2078 C CA . GLU A 1 263 ? 26.081 0.998 -36.355 1.00 5.50 263 GLU A CA 1
ATOM 2079 C C . GLU A 1 263 ? 27.119 -0.036 -35.925 1.00 5.61 263 GLU A C 1
ATOM 2080 O O . GLU A 1 263 ? 27.466 -0.924 -36.688 1.00 5.73 263 GLU A O 1
ATOM 2086 N N . LEU A 1 264 ? 27.624 0.090 -34.704 1.00 5.22 264 LEU A N 1
ATOM 2087 C CA . LEU A 1 264 ? 28.727 -0.754 -34.257 1.00 5.80 264 LEU A CA 1
ATOM 2088 C C . LEU A 1 264 ? 28.301 -2.207 -34.040 1.00 5.68 264 LEU A C 1
ATOM 2089 O O . LEU A 1 264 ? 29.116 -3.100 -34.187 1.00 6.11 264 LEU A O 1
ATOM 2094 N N . LEU A 1 265 ? 27.028 -2.437 -33.688 1.00 5.33 265 LEU A N 1
ATOM 2095 C CA . LEU A 1 265 ? 26.545 -3.788 -33.407 1.00 5.28 265 LEU A CA 1
ATOM 2096 C C . LEU A 1 265 ? 26.074 -4.501 -34.673 1.00 5.62 265 LEU A C 1
ATOM 2097 O O . LEU A 1 265 ? 25.734 -5.682 -34.615 1.00 6.01 265 LEU A O 1
ATOM 2102 N N . ALA A 1 266 ? 26.031 -3.820 -35.828 1.00 5.90 266 ALA A N 1
ATOM 2103 C CA . ALA A 1 266 ? 25.507 -4.449 -37.021 1.00 6.40 266 ALA A CA 1
ATOM 2104 C C . ALA A 1 266 ? 26.241 -5.745 -37.352 1.00 6.52 266 ALA A C 1
ATOM 2105 O O . ALA A 1 266 ? 25.576 -6.716 -37.718 1.00 6.61 266 ALA A O 1
ATOM 2107 N N . PRO A 1 267 ? 27.583 -5.855 -37.270 1.00 6.61 267 PRO A N 1
ATOM 2108 C CA . PRO A 1 267 ? 28.229 -7.143 -37.533 1.00 6.54 267 PRO A CA 1
ATOM 2109 C C . PRO A 1 267 ? 27.697 -8.283 -36.663 1.00 6.70 267 PRO A C 1
ATOM 2110 O O . PRO A 1 267 ? 27.439 -9.385 -37.157 1.00 7.03 267 PRO A O 1
ATOM 2114 N N . LEU A 1 268 ? 27.540 -8.026 -35.368 1.00 6.67 268 LEU A N 1
ATOM 2115 C CA . LEU A 1 268 ? 27.031 -9.055 -34.472 1.00 6.46 268 LEU A CA 1
ATOM 2116 C C . LEU A 1 268 ? 25.592 -9.447 -34.821 1.00 7.01 268 LEU A C 1
ATOM 2117 O O . LEU A 1 268 ? 25.217 -10.616 -34.685 1.00 7.92 268 LEU A O 1
ATOM 2122 N N . VAL A 1 269 ? 24.782 -8.497 -35.299 1.00 6.78 269 VAL A N 1
ATOM 2123 C CA . VAL A 1 269 ? 23.437 -8.818 -35.756 1.00 6.96 269 VAL A CA 1
ATOM 2124 C C . VAL A 1 269 ? 23.505 -9.668 -37.017 1.00 7.08 269 VAL A C 1
ATOM 2125 O O . VAL A 1 269 ? 22.806 -10.668 -37.152 1.00 7.68 269 VAL A O 1
ATOM 2129 N N . GLU A 1 270 ? 24.352 -9.264 -37.961 1.00 7.29 270 GLU A N 1
ATOM 2130 C CA . GLU A 1 270 ? 24.384 -9.881 -39.274 1.00 7.53 270 GLU A CA 1
ATOM 2131 C C . GLU A 1 270 ? 24.827 -11.333 -39.160 1.00 8.06 270 GLU A C 1
ATOM 2132 O O . GLU A 1 270 ? 24.411 -12.156 -39.976 1.00 10.09 270 GLU A O 1
ATOM 2138 N N . VAL A 1 271 ? 25.682 -11.663 -38.187 1.00 8.12 271 VAL A N 1
ATOM 2139 C CA . VAL A 1 271 ? 26.172 -13.026 -38.015 1.00 8.68 271 VAL A CA 1
ATOM 2140 C C . VAL A 1 271 ? 25.279 -13.827 -37.065 1.00 9.37 271 VAL A C 1
ATOM 2141 O O . VAL A 1 271 ? 25.502 -15.015 -36.848 1.00 11.25 271 VAL A O 1
ATOM 2145 N N . GLY A 1 272 ? 24.239 -13.197 -36.522 1.00 8.54 272 GLY A N 1
ATOM 2146 C CA . GLY A 1 272 ? 23.196 -13.917 -35.811 1.00 8.52 272 GLY A CA 1
ATOM 2147 C C . GLY A 1 272 ? 23.404 -14.043 -34.306 1.00 8.16 272 GLY A C 1
ATOM 2148 O O . GLY A 1 272 ? 22.682 -14.792 -33.659 1.00 9.16 272 GLY A O 1
ATOM 2149 N N . LYS A 1 273 ? 24.322 -13.291 -33.714 1.00 6.70 273 LYS A N 1
ATOM 2150 C CA . LYS A 1 273 ? 24.621 -13.446 -32.297 1.00 6.85 273 LYS A CA 1
ATOM 2151 C C . LYS A 1 273 ? 23.695 -12.657 -31.374 1.00 6.44 273 LYS A C 1
ATOM 2152 O O . LYS A 1 273 ? 23.591 -12.987 -30.187 1.00 6.27 273 LYS A O 1
ATOM 2158 N N . LEU A 1 274 ? 23.008 -11.642 -31.906 1.00 6.34 274 LEU A N 1
ATOM 2159 C CA . LEU A 1 274 ? 22.078 -10.874 -31.097 1.00 6.05 274 LEU A CA 1
ATOM 2160 C C . LEU A 1 274 ? 21.135 -10.083 -31.992 1.00 5.70 274 LEU A C 1
ATOM 2161 O O . LEU A 1 274 ? 21.361 -9.955 -33.199 1.00 5.87 274 LEU A O 1
ATOM 2166 N N . THR A 1 275 ? 20.072 -9.567 -31.353 1.00 5.50 275 THR A N 1
ATOM 2167 C CA . THR A 1 275 ? 19.144 -8.641 -31.973 1.00 5.64 275 THR A CA 1
ATOM 2168 C C . THR A 1 275 ? 19.169 -7.343 -31.174 1.00 5.31 275 THR A C 1
ATOM 2169 O O . THR A 1 275 ? 19.447 -7.334 -29.968 1.00 5.51 275 THR A O 1
ATOM 2173 N N . LEU A 1 276 ? 18.788 -6.280 -31.869 1.00 5.36 276 LEU A N 1
ATOM 2174 C CA . LEU A 1 276 ? 18.823 -4.937 -31.326 1.00 5.61 276 LEU A CA 1
ATOM 2175 C C . LEU A 1 276 ? 17.451 -4.471 -30.895 1.00 5.71 276 LEU A C 1
ATOM 2176 O O . LEU A 1 276 ? 16.424 -4.887 -31.453 1.00 6.31 276 LEU A O 1
ATOM 2181 N N . PRO A 1 277 ? 17.391 -3.521 -29.948 1.00 5.49 277 PRO A N 1
ATOM 2182 C CA . PRO A 1 277 ? 16.142 -2.810 -29.713 1.00 5.87 277 PRO A CA 1
ATOM 2183 C C . PRO A 1 277 ? 15.807 -1.951 -30.924 1.00 6.52 277 PRO A C 1
ATOM 2184 O O . PRO A 1 277 ? 16.700 -1.591 -31.692 1.00 7.19 277 PRO A O 1
ATOM 2188 N N . SER A 1 278 ? 14.520 -1.618 -31.087 1.00 6.96 278 SER A N 1
ATOM 2189 C CA A SER A 1 278 ? 14.093 -0.747 -32.169 0.50 8.06 278 SER A CA 1
ATOM 2190 C CA B SER A 1 278 ? 14.116 -0.741 -32.173 0.50 8.10 278 SER A CA 1
ATOM 2191 C C . SER A 1 278 ? 13.882 0.661 -31.619 1.00 7.64 278 SER A C 1
ATOM 2192 O O . SER A 1 278 ? 12.880 0.930 -30.962 1.00 8.32 278 SER A O 1
ATOM 2197 N N . ILE A 1 279 ? 14.855 1.536 -31.846 1.00 7.09 279 ILE A N 1
ATOM 2198 C CA . ILE A 1 279 ? 14.862 2.867 -31.258 1.00 6.64 279 ILE A CA 1
ATOM 2199 C C . ILE A 1 279 ? 14.115 3.806 -32.200 1.00 6.61 279 ILE A C 1
ATOM 2200 O O . ILE A 1 279 ? 14.677 4.511 -33.030 1.00 8.52 279 ILE A O 1
ATOM 2205 N N . VAL A 1 280 ? 12.799 3.808 -32.046 1.00 6.18 280 VAL A N 1
ATOM 2206 C CA . VAL A 1 280 ? 11.881 4.541 -32.900 1.00 6.11 280 VAL A CA 1
ATOM 2207 C C . VAL A 1 280 ? 11.955 6.034 -32.597 1.00 5.56 280 VAL A C 1
ATOM 2208 O O . VAL A 1 280 ? 12.443 6.451 -31.558 1.00 5.57 280 VAL A O 1
ATOM 2212 N N . GLU A 1 281 ? 11.325 6.819 -33.462 1.00 6.35 281 GLU A N 1
ATOM 2213 C CA . GLU A 1 281 ? 11.107 8.222 -33.170 1.00 7.43 281 GLU A CA 1
ATOM 2214 C C . GLU A 1 281 ? 10.374 8.314 -31.835 1.00 6.24 281 GLU A C 1
ATOM 2215 O O . GLU A 1 281 ? 9.418 7.600 -31.592 1.00 7.15 281 GLU A O 1
ATOM 2221 N N . GLY A 1 282 ? 10.835 9.192 -30.959 1.00 5.76 282 GLY A N 1
ATOM 2222 C CA . GLY A 1 282 ? 10.186 9.423 -29.683 1.00 5.71 282 GLY A CA 1
ATOM 2223 C C . GLY A 1 282 ? 10.652 8.502 -28.562 1.00 5.38 282 GLY A C 1
ATOM 2224 O O . GLY A 1 282 ? 10.258 8.708 -27.420 1.00 4.89 282 GLY A O 1
ATOM 2225 N N . HIS A 1 283 ? 11.495 7.511 -28.861 1.00 5.34 283 HIS A N 1
AT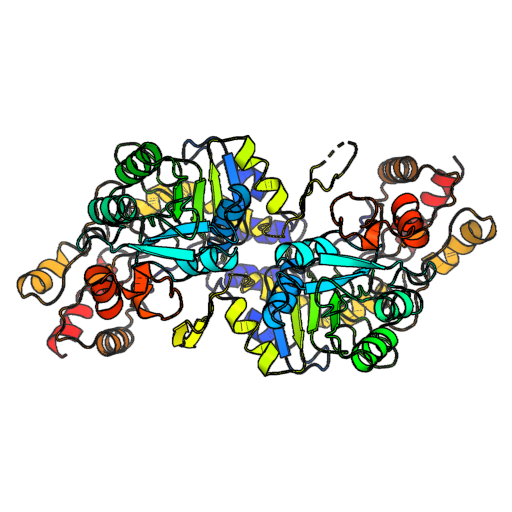OM 2226 C CA . HIS A 1 283 ? 12.076 6.654 -27.837 1.00 5.44 283 HIS A CA 1
ATOM 2227 C C . HIS A 1 283 ? 13.012 7.497 -26.983 1.00 5.41 283 HIS A C 1
ATOM 2228 O O . HIS A 1 283 ? 13.864 8.214 -27.542 1.00 7.00 283 HIS A O 1
ATOM 2235 N N . SER A 1 284 ? 12.918 7.408 -25.651 1.00 4.95 284 SER A N 1
ATOM 2236 C CA . SER A 1 284 ? 13.778 8.221 -24.791 1.00 5.21 284 SER A CA 1
ATOM 2237 C C . SER A 1 284 ? 15.055 7.491 -24.383 1.00 5.47 284 SER A C 1
ATOM 2238 O O . SER A 1 284 ? 15.923 8.083 -23.723 1.00 6.26 284 SER A O 1
ATOM 2241 N N . VAL A 1 285 ? 15.193 6.221 -24.761 1.00 5.42 285 VAL A N 1
ATOM 2242 C CA . VAL A 1 285 ? 16.429 5.467 -24.584 1.00 5.53 285 VAL A CA 1
ATOM 2243 C C . VAL A 1 285 ? 16.881 5.486 -23.129 1.00 5.29 285 VAL A C 1
ATOM 2244 O O . VAL A 1 285 ? 18.040 5.750 -22.817 1.00 5.99 285 VAL A O 1
ATOM 2248 N N . GLN A 1 286 ? 15.972 5.098 -22.241 1.00 5.41 286 GLN A N 1
ATOM 2249 C CA . GLN A 1 286 ? 16.289 4.929 -20.842 1.00 5.31 286 GLN A CA 1
ATOM 2250 C C . GLN A 1 286 ? 17.152 3.694 -20.615 1.00 5.18 286 GLN A C 1
ATOM 2251 O O . GLN A 1 286 ? 17.997 3.699 -19.729 1.00 5.22 286 GLN A O 1
ATOM 2257 N N . THR A 1 287 ? 16.900 2.634 -21.404 1.00 4.85 287 THR A N 1
ATOM 2258 C CA . THR A 1 287 ? 17.698 1.415 -21.405 1.00 4.76 287 THR A CA 1
ATOM 2259 C C . THR A 1 287 ? 17.861 0.970 -22.852 1.00 4.67 287 THR A C 1
ATOM 2260 O O . THR A 1 287 ? 16.927 1.105 -23.654 1.00 4.55 287 THR A O 1
ATOM 2264 N N . TYR A 1 288 ? 19.047 0.431 -23.164 1.00 4.63 288 TYR A N 1
ATOM 2265 C CA . TYR A 1 288 ? 19.330 -0.127 -24.470 1.00 4.56 288 TYR A CA 1
ATOM 2266 C C . TYR A 1 288 ? 19.486 -1.635 -24.277 1.00 4.73 288 TYR A C 1
ATOM 2267 O O . TYR A 1 288 ? 20.519 -2.105 -23.810 1.00 5.51 288 TYR A O 1
ATOM 2276 N N . MET A 1 289 ? 18.440 -2.400 -24.605 1.00 4.86 289 MET A N 1
ATOM 2277 C CA . MET A 1 289 ? 18.462 -3.841 -24.359 1.00 4.64 289 MET A CA 1
ATOM 2278 C C . MET A 1 289 ? 18.504 -4.597 -25.680 1.00 4.75 289 MET A C 1
ATOM 2279 O O . MET A 1 289 ? 17.602 -4.488 -26.500 1.00 5.11 289 MET A O 1
ATOM 2284 N N . THR A 1 290 ? 19.579 -5.381 -25.816 1.00 4.86 290 THR A N 1
ATOM 2285 C CA . THR A 1 290 ? 19.752 -6.328 -26.898 1.00 5.01 290 THR A CA 1
ATOM 2286 C C . THR A 1 290 ? 19.140 -7.665 -26.479 1.00 4.71 290 THR A C 1
ATOM 2287 O O . THR A 1 290 ? 18.779 -7.837 -25.318 1.00 4.87 290 THR A O 1
ATOM 2291 N N . VAL A 1 291 ? 19.066 -8.616 -27.405 1.00 5.16 291 VAL A N 1
ATOM 2292 C CA . VAL A 1 291 ? 18.679 -9.982 -27.059 1.00 5.63 291 VAL A CA 1
ATOM 2293 C C . VAL A 1 291 ? 19.776 -10.905 -27.600 1.00 5.53 291 VAL A C 1
ATOM 2294 O O . VAL A 1 291 ? 20.007 -10.961 -28.799 1.00 5.85 291 VAL A O 1
ATOM 2298 N N . LEU A 1 292 ? 20.392 -11.704 -26.723 1.00 5.59 292 LEU A N 1
ATOM 2299 C CA . LEU A 1 292 ? 21.428 -12.641 -27.145 1.00 6.20 292 LEU A CA 1
ATOM 2300 C C . LEU A 1 292 ? 20.814 -13.875 -27.788 1.00 6.61 292 LEU A C 1
ATOM 2301 O O . LEU A 1 292 ? 19.756 -14.339 -27.371 1.00 6.98 292 LEU A O 1
ATOM 2306 N N . ALA A 1 293 ? 21.555 -14.449 -28.734 1.00 6.93 293 ALA A N 1
ATOM 2307 C CA . ALA A 1 293 ? 21.211 -15.741 -29.287 1.00 7.63 293 ALA A CA 1
ATOM 2308 C C . ALA A 1 293 ? 21.111 -16.802 -28.183 1.00 7.51 293 ALA A C 1
ATOM 2309 O O . ALA A 1 293 ? 21.759 -16.710 -27.147 1.00 8.04 293 ALA A O 1
ATOM 2311 N N . ASP A 1 294 ? 20.294 -17.822 -28.433 1.00 9.31 294 ASP A N 1
ATOM 2312 C CA . ASP A 1 294 ? 20.008 -18.850 -27.444 1.00 10.59 294 ASP A CA 1
ATOM 2313 C C . ASP A 1 294 ? 21.246 -19.624 -26.992 1.00 11.56 294 ASP A C 1
ATOM 2314 O O . ASP A 1 294 ? 21.219 -20.203 -25.906 1.00 14.59 294 ASP A O 1
ATOM 2319 N N . ASN A 1 295 ? 22.306 -19.687 -27.799 1.00 12.86 295 ASN A N 1
ATOM 2320 C CA . ASN A 1 295 ? 23.447 -20.526 -27.430 1.00 14.33 295 ASN A CA 1
ATOM 2321 C C . ASN A 1 295 ? 24.309 -19.898 -26.334 1.00 14.07 295 ASN A C 1
ATOM 2322 O O . ASN A 1 295 ? 25.187 -20.561 -25.784 1.00 19.70 295 ASN A O 1
ATOM 2327 N N . PHE A 1 296 ? 24.115 -18.611 -26.040 1.00 11.11 296 PHE A N 1
ATOM 2328 C CA . PHE A 1 296 ? 24.867 -17.972 -24.973 1.00 9.85 296 PHE A CA 1
ATOM 2329 C C . PHE A 1 296 ? 24.149 -18.108 -23.640 1.00 8.99 296 PHE A C 1
ATOM 2330 O O . PHE A 1 296 ? 22.925 -17.985 -23.575 1.00 10.39 296 PHE A O 1
ATOM 2338 N N . GLU A 1 297 ? 24.934 -18.341 -22.587 1.00 9.17 297 GLU A N 1
ATOM 2339 C CA . GLU A 1 297 ? 24.416 -18.293 -21.235 1.00 10.06 297 GLU A CA 1
ATOM 2340 C C . GLU A 1 297 ? 24.508 -16.850 -20.758 1.00 8.91 297 GLU A C 1
ATOM 2341 O O . GLU A 1 297 ? 25.604 -16.353 -20.489 1.00 9.24 297 GLU A O 1
ATOM 2347 N N . ARG A 1 298 ? 23.362 -16.178 -20.664 1.00 9.56 298 ARG A N 1
ATOM 2348 C CA . ARG A 1 298 ? 23.373 -14.738 -20.428 1.00 9.22 298 ARG A CA 1
ATOM 2349 C C . ARG A 1 298 ? 24.062 -14.398 -19.104 1.00 10.46 298 ARG A C 1
ATOM 2350 O O . ARG A 1 298 ? 24.795 -13.410 -19.044 1.00 10.31 298 ARG A O 1
ATOM 2358 N N . SER A 1 299 ? 23.890 -15.212 -18.056 1.00 10.85 299 SER A N 1
ATOM 2359 C CA . SER A 1 299 ? 24.520 -14.923 -16.777 1.00 12.28 299 SER A CA 1
ATOM 2360 C C . SER A 1 299 ? 26.047 -14.906 -16.919 1.00 11.15 299 SER A C 1
ATOM 2361 O O . SER A 1 299 ? 26.749 -14.122 -16.276 1.00 10.83 299 SER A O 1
ATOM 2364 N N . ASP A 1 300 ? 26.583 -15.828 -17.726 1.00 9.83 300 ASP A N 1
ATOM 2365 C CA . ASP A 1 300 ? 28.019 -15.894 -17.951 1.00 10.30 300 ASP A CA 1
ATOM 2366 C C . ASP A 1 300 ? 28.510 -14.685 -18.745 1.00 8.24 300 ASP A C 1
ATOM 2367 O O . ASP A 1 300 ? 29.612 -14.174 -18.520 1.00 9.15 300 ASP A O 1
ATOM 2372 N N . VAL A 1 301 ? 27.693 -14.210 -19.677 1.00 7.79 301 VAL A N 1
ATOM 2373 C CA . VAL A 1 301 ? 28.037 -13.017 -20.436 1.00 7.12 301 VAL A CA 1
ATOM 2374 C C . VAL A 1 301 ? 28.112 -11.808 -19.509 1.00 6.79 301 VAL A C 1
ATOM 2375 O O . VAL A 1 301 ? 29.050 -11.012 -19.604 1.00 7.06 301 VAL A O 1
ATOM 2379 N N . ILE A 1 302 ? 27.160 -11.656 -18.592 1.00 7.38 302 ILE A N 1
ATOM 2380 C CA . ILE A 1 302 ? 27.187 -10.565 -17.636 1.00 7.23 302 ILE A CA 1
ATOM 2381 C C . ILE A 1 302 ? 28.470 -10.640 -16.817 1.00 7.12 302 ILE A C 1
ATOM 2382 O O . ILE A 1 302 ? 29.133 -9.634 -16.609 1.00 7.60 302 ILE A O 1
ATOM 2387 N N . GLU A 1 303 ? 28.810 -11.818 -16.314 1.00 7.47 303 GLU A N 1
ATOM 2388 C CA . GLU A 1 303 ? 29.983 -11.952 -15.451 1.00 8.48 303 GLU A CA 1
ATOM 2389 C C . GLU A 1 303 ? 31.267 -11.610 -16.204 1.00 7.07 303 GLU A C 1
ATOM 2390 O O . GLU A 1 303 ? 32.134 -10.898 -15.695 1.00 7.73 303 GLU A O 1
ATOM 2396 N N . ALA A 1 304 ? 31.390 -12.114 -17.431 1.00 6.82 304 ALA A N 1
ATOM 2397 C CA . ALA A 1 304 ? 32.552 -11.840 -18.254 1.00 7.00 304 ALA A CA 1
ATOM 2398 C C . ALA A 1 304 ? 32.664 -10.341 -18.535 1.00 6.86 304 ALA A C 1
ATOM 2399 O O . ALA A 1 304 ? 33.758 -9.757 -18.484 1.00 7.45 304 ALA A O 1
ATOM 2401 N N . LEU A 1 305 ? 31.555 -9.680 -18.865 1.00 6.15 305 LEU A N 1
ATOM 2402 C CA . LEU A 1 305 ? 31.571 -8.248 -19.119 1.00 5.89 305 LEU A CA 1
ATOM 2403 C C . LEU A 1 305 ? 31.980 -7.492 -17.867 1.00 6.08 305 LEU A C 1
ATOM 2404 O O . LEU A 1 305 ? 32.733 -6.527 -17.964 1.00 6.70 305 LEU A O 1
ATOM 2409 N N . ARG A 1 306 ? 31.531 -7.906 -16.676 1.00 6.71 306 ARG A N 1
ATOM 2410 C CA . ARG A 1 306 ? 31.910 -7.239 -15.442 1.00 6.93 306 ARG A CA 1
ATOM 2411 C C . ARG A 1 306 ? 33.430 -7.248 -15.286 1.00 6.64 306 ARG A C 1
ATOM 2412 O O . ARG A 1 306 ? 34.039 -6.238 -14.907 1.00 6.45 306 ARG A O 1
ATOM 2420 N N . SER A 1 307 ? 34.049 -8.388 -15.585 1.00 7.06 307 SER A N 1
ATOM 2421 C CA . SER A 1 307 ? 35.507 -8.520 -15.481 1.00 7.15 307 SER A CA 1
ATOM 2422 C C . SER A 1 307 ? 36.259 -7.642 -16.489 1.00 6.97 307 SER A C 1
ATOM 2423 O O . SER A 1 307 ? 37.472 -7.460 -16.352 1.00 6.85 307 SER A O 1
ATOM 2426 N N . LYS A 1 308 ? 35.544 -7.133 -17.497 1.00 6.82 308 LYS A N 1
ATOM 2427 C CA . LYS A 1 308 ? 36.058 -6.239 -18.519 1.00 6.61 308 LYS A CA 1
ATOM 2428 C C . LYS A 1 308 ? 35.491 -4.834 -18.326 1.00 5.95 308 LYS A C 1
ATOM 2429 O O . LYS A 1 308 ? 35.491 -4.024 -19.242 1.00 6.61 308 LYS A O 1
ATOM 2435 N N . GLN A 1 309 ? 35.058 -4.537 -17.106 1.00 5.64 309 GLN A N 1
ATOM 2436 C CA . GLN A 1 309 ? 34.614 -3.205 -16.693 1.00 6.28 309 GLN A CA 1
ATOM 2437 C C . GLN A 1 309 ? 33.399 -2.700 -17.477 1.00 5.81 309 GLN A C 1
ATOM 2438 O O . GLN A 1 309 ? 33.261 -1.497 -17.721 1.00 5.74 309 GLN A O 1
ATOM 2444 N N . VAL A 1 310 ? 32.483 -3.612 -17.813 1.00 5.96 310 VAL A N 1
ATOM 2445 C CA . VAL A 1 310 ? 31.213 -3.239 -18.410 1.00 5.53 310 VAL A CA 1
ATOM 2446 C C . VAL A 1 310 ? 30.093 -3.787 -17.541 1.00 6.32 310 VAL A C 1
ATOM 2447 O O . VAL A 1 310 ? 29.989 -4.992 -17.344 1.00 6.53 310 VAL A O 1
ATOM 2451 N N . GLU A 1 311 ? 29.254 -2.891 -17.025 1.00 6.86 311 GLU A N 1
ATOM 2452 C CA . GLU A 1 311 ? 28.059 -3.301 -16.308 1.00 6.89 311 GLU A CA 1
ATOM 2453 C C . GLU A 1 311 ? 26.942 -3.620 -17.300 1.00 7.58 311 GLU A C 1
ATOM 2454 O O . GLU A 1 311 ? 26.641 -2.855 -18.190 1.00 10.25 311 GLU A O 1
ATOM 2460 N N . SER A 1 312 ? 26.351 -4.792 -17.156 1.00 7.49 312 SER A N 1
ATOM 2461 C CA . SER A 1 312 ? 25.238 -5.227 -17.979 1.00 6.79 312 SER A CA 1
ATOM 2462 C C . SER A 1 312 ? 24.298 -5.978 -17.059 1.00 6.79 312 SER A C 1
ATOM 2463 O O . SER A 1 312 ? 24.680 -6.371 -15.946 1.00 8.39 312 SER A O 1
ATOM 2466 N N . ASN A 1 313 ? 23.075 -6.170 -17.526 1.00 6.29 313 ASN A N 1
ATOM 2467 C CA . ASN A 1 313 ? 22.124 -6.902 -16.722 1.00 6.42 313 ASN A CA 1
ATOM 2468 C C . ASN A 1 313 ? 21.009 -7.381 -17.629 1.00 5.83 313 ASN A C 1
ATOM 2469 O O . ASN A 1 313 ? 20.925 -6.985 -18.784 1.00 6.06 313 ASN A O 1
ATOM 2474 N N . LEU A 1 314 ? 20.119 -8.205 -17.083 1.00 6.26 314 LEU A N 1
ATOM 2475 C CA . LEU A 1 314 ? 18.851 -8.378 -17.740 1.00 6.63 314 LEU A CA 1
ATOM 2476 C C . LEU A 1 314 ? 18.168 -7.005 -17.806 1.00 6.37 314 LEU A C 1
ATOM 2477 O O . LEU A 1 314 ? 18.517 -6.068 -17.099 1.00 7.36 314 LEU A O 1
ATOM 2482 N N . GLY A 1 315 ? 17.242 -6.873 -18.731 1.00 6.18 315 GLY A N 1
ATOM 2483 C CA . GLY A 1 315 ? 16.451 -5.673 -18.842 1.00 6.02 315 GLY A CA 1
ATOM 2484 C C . GLY A 1 315 ? 15.300 -5.614 -17.858 1.00 5.61 315 GLY A C 1
ATOM 2485 O O . GLY A 1 315 ? 15.114 -4.619 -17.170 1.00 5.63 315 GLY A O 1
ATOM 2486 N N . ALA A 1 316 ? 14.472 -6.655 -17.862 1.00 4.94 316 ALA A N 1
ATOM 2487 C CA . ALA A 1 316 ? 13.311 -6.752 -16.980 1.00 5.23 316 ALA A CA 1
ATOM 2488 C C . ALA A 1 316 ? 12.957 -8.228 -16.792 1.00 5.00 316 ALA A C 1
ATOM 2489 O O . ALA A 1 316 ? 13.626 -9.124 -17.288 1.00 5.27 316 ALA A O 1
ATOM 2491 N N . GLN A 1 317 ? 11.876 -8.465 -16.033 1.00 4.69 317 GLN A N 1
ATOM 2492 C CA . GLN A 1 317 ? 11.448 -9.806 -15.663 1.00 4.87 317 GLN A CA 1
ATOM 2493 C C . GLN A 1 317 ? 10.281 -10.256 -16.536 1.00 5.11 317 GLN A C 1
ATOM 2494 O O . GLN A 1 317 ? 9.651 -9.471 -17.211 1.00 5.41 317 GLN A O 1
ATOM 2500 N N . SER A 1 318 ? 10.027 -11.574 -16.501 1.00 5.19 318 SER A N 1
ATOM 2501 C CA . SER A 1 318 ? 8.829 -12.169 -17.063 1.00 5.04 318 SER A CA 1
ATOM 2502 C C . SER A 1 318 ? 7.861 -12.496 -15.929 1.00 4.95 318 SER A C 1
ATOM 2503 O O . SER A 1 318 ? 8.149 -13.354 -15.094 1.00 5.05 318 SER A O 1
ATOM 2506 N N . MET A 1 319 ? 6.733 -11.780 -15.876 1.00 4.98 319 MET A N 1
ATOM 2507 C CA . MET A 1 319 ? 5.798 -11.921 -14.765 1.00 5.10 319 MET A CA 1
ATOM 2508 C C . MET A 1 319 ? 5.297 -13.360 -14.630 1.00 5.29 319 MET A C 1
ATOM 2509 O O . MET A 1 319 ? 5.145 -13.862 -13.522 1.00 5.35 319 MET A O 1
ATOM 2514 N N . SER A 1 320 ? 5.041 -13.995 -15.757 1.00 5.67 320 SER A N 1
ATOM 2515 C CA . SER A 1 320 ? 4.514 -15.356 -15.772 1.00 6.48 320 SER A CA 1
ATOM 2516 C C . SER A 1 320 ? 5.520 -16.364 -15.228 1.00 7.07 320 SER A C 1
ATOM 2517 O O . SER A 1 320 ? 5.119 -17.460 -14.851 1.00 10.17 320 SER A O 1
ATOM 2520 N N . SER A 1 321 ? 6.805 -16.008 -15.224 1.00 6.87 321 SER A N 1
ATOM 2521 C CA A SER A 1 321 ? 7.877 -16.877 -14.763 0.50 7.77 321 SER A CA 1
ATOM 2522 C CA B SER A 1 321 ? 7.841 -16.907 -14.749 0.50 8.51 321 SER A CA 1
ATOM 2523 C C . SER A 1 321 ? 7.994 -16.884 -13.232 1.00 9.17 321 SER A C 1
ATOM 2524 O O . SER A 1 321 ? 8.690 -17.736 -12.679 1.00 10.97 321 SER A O 1
ATOM 2529 N N . LEU A 1 322 ? 7.367 -15.918 -12.538 1.00 9.11 322 LEU A N 1
ATOM 2530 C CA . LEU A 1 322 ? 7.687 -15.667 -11.133 1.00 9.08 322 LEU A CA 1
ATOM 2531 C C . LEU A 1 322 ? 6.862 -16.493 -10.143 1.00 9.69 322 LEU A C 1
ATOM 2532 O O . LEU A 1 322 ? 7.222 -16.542 -8.972 1.00 10.26 322 LEU A O 1
ATOM 2537 N N . GLY A 1 323 ? 5.696 -17.030 -10.540 1.00 10.87 323 GLY A N 1
ATOM 2538 C CA . GLY A 1 323 ? 4.877 -17.799 -9.614 1.00 11.28 323 GLY A CA 1
ATOM 2539 C C . GLY A 1 323 ? 4.051 -16.961 -8.649 1.00 9.91 323 GLY A C 1
ATOM 2540 O O . GLY A 1 323 ? 3.576 -17.470 -7.641 1.00 11.68 323 GLY A O 1
ATOM 2541 N N . LEU A 1 324 ? 3.935 -15.658 -8.924 1.00 7.97 324 LEU A N 1
ATOM 2542 C CA . LEU A 1 324 ? 3.290 -14.726 -8.010 1.00 7.76 324 LEU A CA 1
ATOM 2543 C C . LEU A 1 324 ? 1.892 -14.321 -8.479 1.00 6.45 324 LEU A C 1
ATOM 2544 O O . LEU A 1 324 ? 1.124 -13.822 -7.673 1.00 7.89 324 LEU A O 1
ATOM 2549 N N . PHE A 1 325 ? 1.614 -14.417 -9.783 1.00 6.25 325 PHE A N 1
ATOM 2550 C CA . PHE A 1 325 ? 0.415 -13.851 -10.382 1.00 6.12 325 PHE A CA 1
ATOM 2551 C C . PHE A 1 325 ? -0.419 -15.015 -10.908 1.00 6.40 325 PHE A C 1
ATOM 2552 O O . PHE A 1 325 ? -0.296 -15.426 -12.061 1.00 6.35 325 PHE A O 1
ATOM 2560 N N . ASN A 1 326 ? -1.245 -15.596 -10.030 1.00 7.94 326 ASN A N 1
ATOM 2561 C CA . ASN A 1 326 ? -1.745 -16.950 -10.267 1.00 8.55 326 ASN A CA 1
ATOM 2562 C C . ASN A 1 326 ? -3.198 -16.954 -10.697 1.00 8.63 326 ASN A C 1
ATOM 2563 O O . ASN A 1 326 ? -3.839 -18.007 -10.629 1.00 10.44 326 ASN A O 1
ATOM 2568 N N . HIS A 1 327 ? -3.695 -15.843 -11.220 1.00 7.44 327 HIS A N 1
ATOM 2569 C CA . HIS A 1 327 ? -5.005 -15.877 -11.834 1.00 6.88 327 HIS A CA 1
ATOM 2570 C C . HIS A 1 327 ? -5.033 -16.997 -12.874 1.00 7.12 327 HIS A C 1
ATOM 2571 O O . HIS A 1 327 ? -4.064 -17.185 -13.612 1.00 6.85 327 HIS A O 1
ATOM 2578 N N . LYS A 1 328 ? -6.187 -17.649 -12.994 1.00 7.27 328 LYS A N 1
ATOM 2579 C CA . LYS A 1 328 ? -6.403 -18.722 -13.948 1.00 8.48 328 LYS A CA 1
ATOM 2580 C C . LYS A 1 328 ? -5.939 -18.344 -15.357 1.00 8.01 328 LYS A C 1
ATOM 2581 O O . LYS A 1 328 ? -5.358 -19.180 -16.059 1.00 8.04 328 LYS A O 1
ATOM 2587 N N . TYR A 1 329 ? -6.193 -17.100 -15.805 1.00 7.60 329 TYR A N 1
ATOM 2588 C CA . TYR A 1 329 ? -5.856 -16.722 -17.171 1.00 7.57 329 TYR A CA 1
ATOM 2589 C C . TYR A 1 329 ? -4.371 -16.967 -17.432 1.00 7.09 329 TYR A C 1
ATOM 2590 O O . TYR A 1 329 ? -3.976 -17.347 -18.515 1.00 7.75 329 TYR A O 1
ATOM 2599 N N . ASN A 1 330 ? -3.550 -16.713 -16.419 1.00 7.34 330 ASN A N 1
ATOM 2600 C CA . ASN A 1 330 ? -2.111 -16.615 -16.599 1.00 6.92 330 ASN A CA 1
ATOM 2601 C C . ASN A 1 330 ? -1.472 -17.987 -16.808 1.00 7.77 330 ASN A C 1
ATOM 2602 O O . ASN A 1 330 ? -0.320 -18.074 -17.190 1.00 8.99 330 ASN A O 1
ATOM 2607 N N . THR A 1 331 ? -2.222 -19.072 -16.611 1.00 10.28 331 THR A N 1
ATOM 2608 C CA . THR A 1 331 ? -1.693 -20.361 -17.072 1.00 13.46 331 THR A CA 1
ATOM 2609 C C . THR A 1 331 ? -2.493 -20.974 -18.213 1.00 14.80 331 THR A C 1
ATOM 2610 O O . THR A 1 331 ? -2.227 -22.123 -18.572 1.00 18.88 331 THR A O 1
ATOM 2614 N N . GLU A 1 332 ? -3.323 -20.179 -18.895 1.00 14.90 332 GLU A N 1
ATOM 2615 C CA . GLU A 1 332 ? -4.091 -20.674 -20.036 1.00 16.49 332 GLU A CA 1
ATOM 2616 C C . GLU A 1 332 ? -3.287 -20.563 -21.332 1.00 16.81 332 GLU A C 1
ATOM 2617 O O . GLU A 1 332 ? -3.673 -21.150 -22.349 1.00 19.42 332 GLU A O 1
ATOM 2623 N N . GLN A 1 333 ? -2.234 -19.746 -21.347 1.00 17.77 333 GLN A N 1
ATOM 2624 C CA . GLN A 1 333 ? -1.338 -19.766 -22.487 1.00 15.59 333 GLN A CA 1
ATOM 2625 C C . GLN A 1 333 ? 0.065 -19.471 -22.002 1.00 14.18 333 GLN A C 1
ATOM 2626 O O . GLN A 1 333 ? 0.306 -19.211 -20.828 1.00 12.68 333 GLN A O 1
ATOM 2632 N N . GLN A 1 334 ? 0.973 -19.676 -22.934 1.00 14.99 334 GLN A N 1
ATOM 2633 C CA . GLN A 1 334 ? 2.357 -19.367 -22.718 1.00 12.55 334 GLN A CA 1
ATOM 2634 C C . GLN A 1 334 ? 2.619 -17.911 -23.129 1.00 9.76 334 GLN A C 1
ATOM 2635 O O . GLN A 1 334 ? 1.855 -17.257 -23.842 1.00 10.41 334 GLN A O 1
ATOM 2641 N N . TYR A 1 335 ? 3.771 -17.435 -22.697 1.00 8.05 335 TYR A N 1
ATOM 2642 C CA . TYR A 1 335 ? 4.248 -16.076 -22.946 1.00 6.66 335 TYR A CA 1
ATOM 2643 C C . TYR A 1 335 ? 5.635 -16.151 -23.564 1.00 6.72 335 TYR A C 1
ATOM 2644 O O . TYR A 1 335 ? 6.650 -15.790 -22.944 1.00 6.70 335 TYR A O 1
ATOM 2653 N N . PRO A 1 336 ? 5.758 -16.624 -24.813 1.00 6.94 336 PRO A N 1
ATOM 2654 C CA . PRO A 1 336 ? 7.080 -16.889 -25.365 1.00 6.80 336 PRO A CA 1
ATOM 2655 C C . PRO A 1 336 ? 7.907 -15.628 -25.549 1.00 6.16 336 PRO A C 1
ATOM 2656 O O . PRO A 1 336 ? 9.131 -15.683 -25.484 1.00 6.35 336 PRO A O 1
ATOM 2660 N N . GLU A 1 337 ? 7.281 -14.487 -25.848 1.00 5.84 337 GLU A N 1
ATOM 2661 C CA . GLU A 1 337 ? 8.089 -13.318 -26.151 1.00 5.63 337 GLU A CA 1
ATOM 2662 C C . GLU A 1 337 ? 8.685 -12.762 -24.869 1.00 4.82 337 GLU A C 1
ATOM 2663 O O . GLU A 1 337 ? 9.885 -12.489 -24.828 1.00 5.00 337 GLU A O 1
ATOM 2669 N N . GLY A 1 338 ? 7.853 -12.547 -23.853 1.00 4.99 338 GLY A N 1
ATOM 2670 C CA . GLY A 1 338 ? 8.373 -12.069 -22.583 1.00 5.28 338 GLY A CA 1
ATOM 2671 C C . GLY A 1 338 ? 9.386 -13.039 -21.994 1.00 5.33 338 GLY A C 1
ATOM 2672 O O . GLY A 1 338 ? 10.385 -12.631 -21.390 1.00 5.37 338 GLY A O 1
ATOM 2673 N N . THR A 1 339 ? 9.151 -14.345 -22.184 1.00 6.00 339 THR A N 1
ATOM 2674 C CA . THR A 1 339 ? 10.070 -15.328 -21.634 1.00 7.59 339 THR A CA 1
ATOM 2675 C C . THR A 1 339 ? 11.438 -15.205 -22.318 1.00 6.82 339 THR A C 1
ATOM 2676 O O . THR A 1 339 ? 12.497 -15.222 -21.664 1.00 6.59 339 THR A O 1
ATOM 2680 N N . ARG A 1 340 ? 11.445 -15.049 -23.644 1.00 6.11 340 ARG A N 1
ATOM 2681 C CA . ARG A 1 340 ? 12.698 -14.859 -24.371 1.00 6.37 340 ARG A CA 1
ATOM 2682 C C . ARG A 1 340 ? 13.430 -13.594 -23.900 1.00 5.85 340 ARG A C 1
ATOM 2683 O O . ARG A 1 340 ? 14.640 -13.610 -23.714 1.00 5.82 340 ARG A O 1
ATOM 2691 N N . LEU A 1 341 ? 12.713 -12.484 -23.744 1.00 5.71 341 LEU A N 1
ATOM 2692 C CA . LEU A 1 341 ? 13.343 -11.231 -23.335 1.00 5.91 341 LEU A CA 1
ATOM 2693 C C . LEU A 1 341 ? 13.911 -11.340 -21.927 1.00 5.49 341 LEU A C 1
ATOM 2694 O O . LEU A 1 341 ? 15.007 -10.832 -21.659 1.00 6.00 341 LEU A O 1
ATOM 2699 N N . TYR A 1 342 ? 13.205 -12.028 -21.028 1.00 5.57 342 TYR A N 1
ATOM 2700 C CA . TYR A 1 342 ? 13.662 -12.222 -19.667 1.00 5.73 342 TYR A CA 1
ATOM 2701 C C . TYR A 1 342 ? 14.922 -13.089 -19.623 1.00 5.83 342 TYR A C 1
ATOM 2702 O O . TYR A 1 342 ? 15.846 -12.799 -18.867 1.00 6.76 342 TYR A O 1
ATOM 2711 N N . THR A 1 343 ? 14.939 -14.147 -20.442 1.00 6.09 343 THR A N 1
ATOM 2712 C CA . THR A 1 343 ? 15.982 -15.165 -20.387 1.00 6.65 343 THR A CA 1
ATOM 2713 C C . THR A 1 343 ? 17.245 -14.709 -21.124 1.00 6.37 343 THR A C 1
ATOM 2714 O O . THR A 1 343 ? 18.356 -15.093 -20.750 1.00 6.84 343 THR A O 1
ATOM 2718 N N . HIS A 1 344 ? 17.064 -13.965 -22.218 1.00 5.84 344 HIS A N 1
ATOM 2719 C CA . HIS A 1 344 ? 18.150 -13.715 -23.165 1.00 5.98 344 HIS A CA 1
ATOM 2720 C C . HIS A 1 344 ? 18.465 -12.229 -23.329 1.00 5.47 344 HIS A C 1
ATOM 2721 O O . HIS A 1 344 ? 19.447 -11.870 -23.986 1.00 5.66 344 HIS A O 1
ATOM 2728 N N . GLY A 1 345 ? 17.639 -11.351 -22.747 1.00 5.49 345 GLY A N 1
ATOM 2729 C CA . GLY A 1 345 ? 17.865 -9.909 -22.866 1.00 5.32 345 GLY A CA 1
ATOM 2730 C C . GLY A 1 345 ? 19.150 -9.467 -22.163 1.00 5.97 345 GLY A C 1
ATOM 2731 O O . GLY A 1 345 ? 19.501 -9.970 -21.102 1.00 6.86 345 GLY A O 1
ATOM 2732 N N . LEU A 1 346 ? 19.838 -8.493 -22.771 1.00 5.27 346 LEU A N 1
ATOM 2733 C CA . LEU A 1 346 ? 21.067 -7.943 -22.201 1.00 5.17 346 LEU A CA 1
ATOM 2734 C C . LEU A 1 346 ? 21.106 -6.434 -22.390 1.00 5.28 346 LEU A C 1
ATOM 2735 O O . LEU A 1 346 ? 21.225 -5.944 -23.510 1.00 5.66 346 LEU A O 1
ATOM 2740 N N . ALA A 1 347 ? 20.950 -5.723 -21.284 1.00 5.16 347 ALA A N 1
ATOM 2741 C CA . ALA A 1 347 ? 21.054 -4.265 -21.278 1.00 5.28 347 ALA A CA 1
ATOM 2742 C C . ALA A 1 347 ? 22.524 -3.879 -21.267 1.00 5.71 347 ALA A C 1
ATOM 2743 O O . ALA A 1 347 ? 23.291 -4.396 -20.462 1.00 5.88 347 ALA A O 1
ATOM 2745 N N . LEU A 1 348 ? 22.876 -2.971 -22.177 1.00 5.54 348 LEU A N 1
ATOM 2746 C CA . LEU A 1 348 ? 24.242 -2.476 -22.298 1.00 5.56 348 LEU A CA 1
ATOM 2747 C C . LEU A 1 348 ? 24.271 -1.028 -21.819 1.00 5.52 348 LEU A C 1
ATOM 2748 O O . LEU A 1 348 ? 23.294 -0.289 -22.028 1.00 6.34 348 LEU A O 1
ATOM 2753 N N . PRO A 1 349 ? 25.393 -0.534 -21.249 1.00 4.96 349 PRO A N 1
ATOM 2754 C CA . PRO A 1 349 ? 25.429 0.829 -20.743 1.00 5.15 349 PRO A CA 1
ATOM 2755 C C . PRO A 1 349 ? 25.059 1.859 -21.795 1.00 5.30 349 PRO A C 1
ATOM 2756 O O . PRO A 1 349 ? 25.643 1.900 -22.875 1.00 5.30 349 PRO A O 1
ATOM 2760 N N . LEU A 1 350 ? 24.133 2.738 -21.426 1.00 5.20 350 LEU A N 1
ATOM 2761 C CA . LEU A 1 350 ? 23.777 3.828 -22.305 1.00 5.51 350 LEU A CA 1
ATOM 2762 C C . LEU A 1 350 ? 23.209 4.945 -21.450 1.00 5.74 350 LEU A C 1
ATOM 2763 O O . LEU A 1 350 ? 22.116 4.824 -20.907 1.00 6.03 350 LEU A O 1
ATOM 2768 N N . HIS A 1 351 ? 24.020 5.976 -21.249 1.00 5.62 351 HIS A N 1
ATOM 2769 C CA . HIS A 1 351 ? 23.590 7.131 -20.481 1.00 5.84 351 HIS A CA 1
ATOM 2770 C C . HIS A 1 351 ? 24.359 8.349 -20.969 1.00 5.90 351 HIS A C 1
ATOM 2771 O O . HIS A 1 351 ? 25.373 8.222 -21.622 1.00 5.86 351 HIS A O 1
ATOM 2778 N N . GLU A 1 352 ? 23.862 9.523 -20.598 1.00 6.33 352 GLU A N 1
ATOM 2779 C CA . GLU A 1 352 ? 24.308 10.787 -21.149 1.00 7.59 352 GLU A CA 1
ATOM 2780 C C . GLU A 1 352 ? 25.742 11.117 -20.735 1.00 8.46 352 GLU A C 1
ATOM 2781 O O . GLU A 1 352 ? 26.345 11.961 -21.369 1.00 10.72 352 GLU A O 1
ATOM 2787 N N . GLY A 1 353 ? 26.299 10.436 -19.728 1.00 7.98 353 GLY A N 1
ATOM 2788 C CA . GLY A 1 353 ? 27.692 10.672 -19.371 1.00 9.06 353 GLY A CA 1
ATOM 2789 C C . GLY A 1 353 ? 28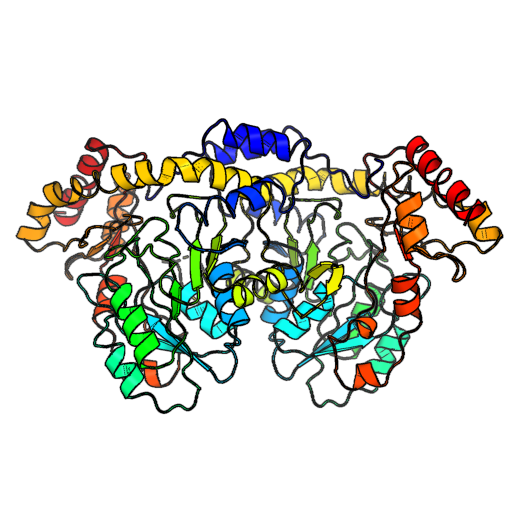.694 9.931 -20.251 1.00 9.41 353 GLY A C 1
ATOM 2790 O O . GLY A 1 353 ? 29.894 10.201 -20.179 1.00 11.54 353 GLY A O 1
ATOM 2791 N N . MET A 1 354 ? 28.200 9.033 -21.104 1.00 7.73 354 MET A N 1
ATOM 2792 C CA . MET A 1 354 ? 29.049 8.305 -22.024 1.00 7.77 354 MET A CA 1
ATOM 2793 C C . MET A 1 354 ? 29.299 9.140 -23.280 1.00 8.47 354 MET A C 1
ATOM 2794 O O . MET A 1 354 ? 28.478 9.980 -23.665 1.00 8.69 354 MET A O 1
ATOM 2799 N N . ASN A 1 355 ? 30.406 8.844 -23.970 1.00 8.86 355 ASN A N 1
ATOM 2800 C CA . ASN A 1 355 ? 30.636 9.366 -25.309 1.00 10.07 355 ASN A CA 1
ATOM 2801 C C . ASN A 1 355 ? 30.739 8.226 -26.318 1.00 9.64 355 ASN A C 1
ATOM 2802 O O . ASN A 1 355 ? 30.599 7.041 -25.992 1.00 8.50 355 ASN A O 1
ATOM 2807 N N . ALA A 1 356 ? 31.007 8.576 -27.575 1.00 10.55 356 ALA A N 1
ATOM 2808 C CA . ALA A 1 356 ? 31.012 7.567 -28.627 1.00 11.02 356 ALA A CA 1
ATOM 2809 C C . ALA A 1 356 ? 32.141 6.562 -28.416 1.00 10.43 356 ALA A C 1
ATOM 2810 O O . ALA A 1 356 ? 31.990 5.386 -28.776 1.00 11.11 356 ALA A O 1
ATOM 2812 N N . GLU A 1 357 ? 33.270 7.000 -27.841 1.00 11.19 357 GLU A N 1
ATOM 2813 C CA . GLU A 1 357 ? 34.354 6.072 -27.551 1.00 12.12 357 GLU A CA 1
ATOM 2814 C C . GLU A 1 357 ? 33.933 5.029 -26.515 1.00 10.65 357 GLU A C 1
ATOM 2815 O O . GLU A 1 357 ? 34.364 3.883 -26.572 1.00 10.66 357 GLU A O 1
ATOM 2821 N N . ASP A 1 358 ? 33.147 5.442 -25.515 1.00 9.39 358 ASP A N 1
ATOM 2822 C CA . ASP A 1 358 ? 32.640 4.511 -24.516 1.00 8.26 358 ASP A CA 1
ATOM 2823 C C . ASP A 1 358 ? 31.723 3.456 -25.131 1.00 7.72 358 ASP A C 1
ATOM 2824 O O . ASP A 1 358 ? 31.791 2.286 -24.740 1.00 6.60 358 ASP A O 1
ATOM 2829 N N . VAL A 1 359 ? 30.907 3.850 -26.108 1.00 7.34 359 VAL A N 1
ATOM 2830 C CA . VAL A 1 359 ? 30.075 2.857 -26.789 1.00 7.00 359 VAL A CA 1
ATOM 2831 C C . VAL A 1 359 ? 30.972 1.864 -27.517 1.00 6.91 359 VAL A C 1
ATOM 2832 O O . VAL A 1 359 ? 30.752 0.661 -27.454 1.00 6.63 359 VAL A O 1
ATOM 2836 N N . ALA A 1 360 ? 32.035 2.353 -28.174 1.00 6.75 360 ALA A N 1
ATOM 2837 C CA . ALA A 1 360 ? 32.975 1.482 -28.860 1.00 6.28 360 ALA A CA 1
ATOM 2838 C C . ALA A 1 360 ? 33.643 0.515 -27.885 1.00 6.38 360 ALA A C 1
ATOM 2839 O O . ALA A 1 360 ? 33.772 -0.665 -28.181 1.00 6.23 360 ALA A O 1
ATOM 2841 N N . THR A 1 361 ? 33.984 0.988 -26.689 1.00 6.23 361 THR A N 1
ATOM 2842 C CA . THR A 1 361 ? 34.557 0.130 -25.667 1.00 6.53 361 THR A CA 1
ATOM 2843 C C . THR A 1 361 ? 33.591 -1.014 -25.333 1.00 6.43 361 THR A C 1
ATOM 2844 O O . THR A 1 361 ? 33.984 -2.168 -25.246 1.00 6.32 361 THR A O 1
ATOM 2848 N N . VAL A 1 362 ? 32.321 -0.694 -25.104 1.00 6.13 362 VAL A N 1
ATOM 2849 C CA . VAL A 1 362 ? 31.351 -1.721 -24.749 1.00 6.08 362 VAL A CA 1
ATOM 2850 C C . VAL A 1 362 ? 31.223 -2.728 -25.880 1.00 5.61 362 VAL A C 1
ATOM 2851 O O . VAL A 1 362 ? 31.208 -3.932 -25.640 1.00 5.49 362 VAL A O 1
ATOM 2855 N N . VAL A 1 363 ? 31.083 -2.250 -27.111 1.00 5.37 363 VAL A N 1
ATOM 2856 C CA . VAL A 1 363 ? 30.897 -3.177 -28.202 1.00 5.50 363 VAL A CA 1
ATOM 2857 C C . VAL A 1 363 ? 32.140 -4.062 -28.370 1.00 5.54 363 VAL A C 1
ATOM 2858 O O . VAL A 1 363 ? 32.003 -5.249 -28.683 1.00 5.79 363 VAL A O 1
ATOM 2862 N N . SER A 1 364 ? 33.344 -3.521 -28.162 1.00 5.93 364 SER A N 1
ATOM 2863 C CA A SER A 1 364 ? 34.549 -4.329 -28.228 0.50 6.15 364 SER A CA 1
ATOM 2864 C CA B SER A 1 364 ? 34.554 -4.322 -28.222 0.50 6.43 364 SER A CA 1
ATOM 2865 C C . SER A 1 364 ? 34.482 -5.450 -27.194 1.00 5.89 364 SER A C 1
ATOM 2866 O O . SER A 1 364 ? 34.753 -6.609 -27.501 1.00 6.13 364 SER A O 1
ATOM 2871 N N . ALA A 1 365 ? 34.139 -5.098 -25.944 1.00 5.64 365 ALA A N 1
ATOM 2872 C CA . ALA A 1 365 ? 34.066 -6.073 -24.869 1.00 5.84 365 ALA A CA 1
ATOM 2873 C C . ALA A 1 365 ? 33.036 -7.152 -25.195 1.00 5.93 365 ALA A C 1
ATOM 2874 O O . ALA A 1 365 ? 33.283 -8.344 -25.000 1.00 6.19 365 ALA A O 1
ATOM 2876 N N . LEU A 1 366 ? 31.848 -6.744 -25.668 1.00 6.60 366 LEU A N 1
ATOM 2877 C CA . LEU A 1 366 ? 30.795 -7.710 -25.948 1.00 6.88 366 LEU A CA 1
ATOM 2878 C C . LEU A 1 366 ? 31.229 -8.615 -27.087 1.00 6.88 366 LEU A C 1
ATOM 2879 O O . LEU A 1 366 ? 30.982 -9.818 -27.028 1.00 6.73 366 LEU A O 1
ATOM 2884 N N . THR A 1 367 ? 31.842 -8.057 -28.128 1.00 6.30 367 THR A N 1
ATOM 2885 C CA . THR A 1 367 ? 32.323 -8.867 -29.234 1.00 6.24 367 THR A CA 1
ATOM 2886 C C . THR A 1 367 ? 33.271 -9.951 -28.727 1.00 6.34 367 THR A C 1
ATOM 2887 O O . THR A 1 367 ? 33.196 -11.116 -29.112 1.00 6.81 367 THR A O 1
ATOM 2891 N N . GLU A 1 368 ? 34.207 -9.532 -27.881 1.00 6.23 368 GLU A N 1
ATOM 2892 C CA . GLU A 1 368 ? 35.195 -10.450 -27.339 1.00 7.29 368 GLU A CA 1
ATOM 2893 C C . GLU A 1 368 ? 34.529 -11.560 -26.523 1.00 6.75 368 GLU A C 1
ATOM 2894 O O . GLU A 1 368 ? 34.901 -12.727 -26.617 1.00 8.52 368 GLU A O 1
ATOM 2900 N N . VAL A 1 369 ? 33.569 -11.188 -25.677 1.00 6.78 369 VAL A N 1
ATOM 2901 C CA . VAL A 1 369 ? 32.910 -12.171 -24.826 1.00 7.13 369 VAL A CA 1
ATOM 2902 C C . VAL A 1 369 ? 32.126 -13.169 -25.664 1.00 7.76 369 VAL A C 1
ATOM 2903 O O . VAL A 1 369 ? 32.194 -14.365 -25.381 1.00 9.38 369 VAL A O 1
ATOM 2907 N N . LEU A 1 370 ? 31.442 -12.693 -26.706 1.00 7.66 370 LEU A N 1
ATOM 2908 C CA . LEU A 1 370 ? 30.627 -13.578 -27.526 1.00 8.41 370 LEU A CA 1
ATOM 2909 C C . LEU A 1 370 ? 31.469 -14.371 -28.521 1.00 10.76 370 LEU A C 1
ATOM 2910 O O . LEU A 1 370 ? 30.927 -15.247 -29.174 1.00 14.63 370 LEU A O 1
ATOM 2915 N N . GLU A 1 371 ? 32.752 -14.053 -28.683 1.00 11.09 371 GLU A N 1
ATOM 2916 C CA . GLU A 1 371 ? 33.670 -14.843 -29.502 1.00 13.58 371 GLU A CA 1
ATOM 2917 C C . GLU A 1 371 ? 34.244 -16.002 -28.683 1.00 18.54 371 GLU A C 1
ATOM 2918 O O . GLU A 1 371 ? 34.493 -17.080 -29.234 1.00 23.69 371 GLU A O 1
ATOM 2924 N N . HIS A 1 372 ? 34.509 -15.719 -27.393 1.00 21.83 372 HIS A N 1
ATOM 2925 C CA . HIS A 1 372 ? 35.272 -16.544 -26.457 1.00 27.68 372 HIS A CA 1
ATOM 2926 C C . HIS A 1 372 ? 35.053 -16.023 -25.034 1.00 31.83 372 HIS A C 1
ATOM 2927 O O . HIS A 1 372 ? 34.045 -16.484 -24.447 1.00 46.78 372 HIS A O 1
ATOM 2934 N N . MET B 1 1 ? 9.668 33.828 14.447 1.00 7.94 1 MET B N 1
ATOM 2935 C CA . MET B 1 1 ? 8.670 32.849 14.932 1.00 7.44 1 MET B CA 1
ATOM 2936 C C . MET B 1 1 ? 9.402 31.817 15.780 1.00 6.86 1 MET B C 1
ATOM 2937 O O . MET B 1 1 ? 10.383 31.229 15.337 1.00 8.27 1 MET B O 1
ATOM 2942 N N . ILE B 1 2 ? 8.889 31.580 16.991 1.00 6.46 2 ILE B N 1
ATOM 2943 C CA . ILE B 1 2 ? 9.285 30.402 17.746 1.00 6.67 2 ILE B CA 1
ATOM 2944 C C . ILE B 1 2 ? 8.428 29.251 17.240 1.00 6.48 2 ILE B C 1
ATOM 2945 O O . ILE B 1 2 ? 7.211 29.256 17.382 1.00 6.80 2 ILE B O 1
ATOM 2950 N N . LYS B 1 3 ? 9.098 28.281 16.633 1.00 6.41 3 LYS B N 1
ATOM 2951 C CA . LYS B 1 3 ? 8.458 27.229 15.865 1.00 6.85 3 LYS B CA 1
ATOM 2952 C C . LYS B 1 3 ? 8.316 25.941 16.675 1.00 6.38 3 LYS B C 1
ATOM 2953 O O . LYS B 1 3 ? 8.996 25.724 17.669 1.00 6.50 3 LYS B O 1
ATOM 2959 N N . LEU B 1 4 ? 7.401 25.065 16.228 1.00 6.54 4 LEU B N 1
ATOM 2960 C CA . LEU B 1 4 ? 7.212 23.777 16.895 1.00 6.88 4 LEU B CA 1
ATOM 2961 C C . LEU B 1 4 ? 8.448 22.885 16.773 1.00 7.69 4 LEU B C 1
ATOM 2962 O O . LEU B 1 4 ? 8.722 22.096 17.671 1.00 10.76 4 LEU B O 1
ATOM 2967 N N . SER B 1 5 ? 9.219 23.025 15.703 1.00 7.64 5 SER B N 1
ATOM 2968 C CA . SER B 1 5 ? 10.509 22.353 15.625 1.00 8.71 5 SER B CA 1
ATOM 2969 C C . SER B 1 5 ? 11.432 23.181 14.744 1.00 9.38 5 SER B C 1
ATOM 2970 O O . SER B 1 5 ? 10.977 24.028 13.988 1.00 10.81 5 SER B O 1
ATOM 2973 N N . GLN B 1 6 ? 12.732 22.913 14.816 1.00 11.41 6 GLN B N 1
ATOM 2974 C CA . GLN B 1 6 ? 13.678 23.592 13.953 1.00 13.96 6 GLN B CA 1
ATOM 2975 C C . GLN B 1 6 ? 14.938 22.755 13.872 1.00 14.13 6 GLN B C 1
ATOM 2976 O O . GLN B 1 6 ? 16.030 23.196 14.260 1.00 17.22 6 GLN B O 1
ATOM 2982 N N . PRO B 1 7 ? 14.851 21.636 13.147 1.00 15.17 7 PRO B N 1
ATOM 2983 C CA . PRO B 1 7 ? 15.917 20.642 13.198 1.00 16.65 7 PRO B CA 1
ATOM 2984 C C . PRO B 1 7 ? 17.237 21.206 12.709 1.00 15.30 7 PRO B C 1
ATOM 2985 O O . PRO B 1 7 ? 17.255 21.920 11.714 1.00 15.78 7 PRO B O 1
ATOM 2989 N N . GLN B 1 8 ? 18.313 20.925 13.452 1.00 18.68 8 GLN B N 1
ATOM 2990 C CA . GLN B 1 8 ? 19.650 21.329 13.073 1.00 19.21 8 GLN B CA 1
ATOM 2991 C C . GLN B 1 8 ? 20.396 20.068 12.646 1.00 17.42 8 GLN B C 1
ATOM 2992 O O . GLN B 1 8 ? 20.813 19.240 13.455 1.00 21.09 8 GLN B O 1
ATOM 2998 N N . ILE B 1 9 ? 20.467 19.900 11.336 1.00 13.16 9 ILE B N 1
ATOM 2999 C CA . ILE B 1 9 ? 21.218 18.809 10.747 1.00 12.41 9 ILE B CA 1
ATOM 3000 C C . ILE B 1 9 ? 22.688 19.176 10.840 1.00 12.82 9 ILE B C 1
ATOM 3001 O O . ILE B 1 9 ? 23.063 20.252 10.373 1.00 13.31 9 ILE B O 1
ATOM 3006 N N . PRO B 1 10 ? 23.556 18.327 11.446 1.00 13.06 10 PRO B N 1
ATOM 3007 C CA . PRO B 1 10 ? 24.975 18.660 11.569 1.00 13.48 10 PRO B CA 1
ATOM 3008 C C . PRO B 1 10 ? 25.603 18.971 10.213 1.00 13.81 10 PRO B C 1
ATOM 3009 O O . PRO B 1 10 ? 25.310 18.336 9.195 1.00 12.99 10 PRO B O 1
ATOM 3013 N N . GLU B 1 11 ? 26.506 19.955 10.201 1.00 14.42 11 GLU B N 1
ATOM 3014 C CA A GLU B 1 11 ? 27.134 20.391 8.963 0.50 14.91 11 GLU B CA 1
ATOM 3015 C CA B GLU B 1 11 ? 27.107 20.381 8.951 0.50 15.09 11 GLU B CA 1
ATOM 3016 C C . GLU B 1 11 ? 27.858 19.213 8.320 1.00 14.12 11 GLU B C 1
ATOM 3017 O O . GLU B 1 11 ? 27.882 19.097 7.097 1.00 14.14 11 GLU B O 1
ATOM 3028 N N . PHE B 1 12 ? 28.485 18.354 9.140 1.00 12.67 12 PHE B N 1
ATOM 3029 C CA . PHE B 1 12 ? 29.215 17.232 8.565 1.00 14.07 12 PHE B CA 1
ATOM 3030 C C . PHE B 1 12 ? 28.257 16.323 7.792 1.00 12.40 12 PHE B C 1
ATOM 3031 O O . PHE B 1 12 ? 28.657 15.682 6.812 1.00 12.89 12 PHE B O 1
ATOM 3039 N N . ALA B 1 13 ? 26.998 16.268 8.230 1.00 11.50 13 ALA B N 1
ATOM 3040 C CA . ALA B 1 13 ? 26.011 15.443 7.549 1.00 10.53 13 ALA B CA 1
ATOM 3041 C C . ALA B 1 13 ? 25.570 16.091 6.241 1.00 10.03 13 ALA B C 1
ATOM 3042 O O . ALA B 1 13 ? 25.376 15.404 5.245 1.00 10.02 13 ALA B O 1
ATOM 3044 N N . ILE B 1 14 ? 25.453 17.423 6.233 1.00 9.76 14 ILE B N 1
ATOM 3045 C CA . ILE B 1 14 ? 25.157 18.132 5.000 1.00 9.55 14 ILE B CA 1
ATOM 3046 C C . ILE B 1 14 ? 26.275 17.867 3.997 1.00 9.17 14 ILE B C 1
ATOM 3047 O O . ILE B 1 14 ? 26.012 17.631 2.823 1.00 9.05 14 ILE B O 1
ATOM 3052 N N . GLU B 1 15 ? 27.534 17.926 4.458 1.00 9.99 15 GLU B N 1
ATOM 3053 C CA . GLU B 1 15 ? 28.672 17.649 3.589 1.00 11.54 15 GLU B CA 1
ATOM 3054 C C . GLU B 1 15 ? 28.609 16.213 3.049 1.00 10.86 15 GLU B C 1
ATOM 3055 O O . GLU B 1 15 ? 28.902 15.951 1.887 1.00 11.29 15 GLU B O 1
ATOM 3061 N N . LYS B 1 16 ? 28.234 15.258 3.892 1.00 10.55 16 LYS B N 1
ATOM 3062 C CA . LYS B 1 16 ? 28.111 13.879 3.456 1.00 11.54 16 LYS B CA 1
ATOM 3063 C C . LYS B 1 16 ? 26.995 13.718 2.430 1.00 9.57 16 LYS B C 1
ATOM 3064 O O . LYS B 1 16 ? 27.149 13.021 1.430 1.00 9.68 16 LYS B O 1
ATOM 3070 N N . VAL B 1 17 ? 25.875 14.399 2.647 1.00 8.32 17 VAL B N 1
ATOM 3071 C CA . VAL B 1 17 ? 24.813 14.394 1.650 1.00 8.01 17 VAL B CA 1
ATOM 3072 C C . VAL B 1 17 ? 25.350 14.917 0.319 1.00 8.30 17 VAL B C 1
ATOM 3073 O O . VAL B 1 17 ? 25.099 14.312 -0.718 1.00 7.49 17 VAL B O 1
ATOM 3077 N N . ALA B 1 18 ? 26.053 16.050 0.343 1.00 8.11 18 ALA B N 1
ATOM 3078 C CA . ALA B 1 18 ? 26.628 16.602 -0.879 1.00 8.82 18 ALA B CA 1
ATOM 3079 C C . ALA B 1 18 ? 27.549 15.585 -1.552 1.00 9.27 18 ALA B C 1
ATOM 3080 O O . ALA B 1 18 ? 27.513 15.434 -2.775 1.00 10.18 18 ALA B O 1
ATOM 3082 N N . ASP B 1 19 ? 28.400 14.918 -0.759 1.00 9.88 19 ASP B N 1
ATOM 3083 C CA . ASP B 1 19 ? 29.302 13.910 -1.298 1.00 10.88 19 ASP B CA 1
ATOM 3084 C C . ASP B 1 19 ? 28.517 12.794 -1.971 1.00 10.04 19 ASP B C 1
ATOM 3085 O O . ASP B 1 19 ? 28.912 12.313 -3.030 1.00 10.49 19 ASP B O 1
ATOM 3090 N N . ILE B 1 20 ? 27.438 12.357 -1.322 1.00 9.04 20 ILE B N 1
ATOM 3091 C CA . ILE B 1 20 ? 26.633 11.290 -1.876 1.00 9.26 20 ILE B CA 1
ATOM 3092 C C . ILE B 1 20 ? 26.004 11.746 -3.190 1.00 8.18 20 ILE B C 1
ATOM 3093 O O . ILE B 1 20 ? 26.011 11.000 -4.173 1.00 8.68 20 ILE B O 1
ATOM 3098 N N . LEU B 1 21 ? 25.431 12.951 -3.216 1.00 7.60 21 LEU B N 1
ATOM 3099 C CA . LEU B 1 21 ? 24.823 13.422 -4.452 1.00 8.34 21 LEU B CA 1
ATOM 3100 C C . LEU B 1 21 ? 25.843 13.502 -5.581 1.00 9.94 21 LEU B C 1
ATOM 3101 O O . LEU B 1 21 ? 25.506 13.207 -6.720 1.00 11.74 21 LEU B O 1
ATOM 3106 N N . ARG B 1 22 ? 27.046 13.992 -5.267 1.00 11.17 22 ARG B N 1
ATOM 3107 C CA . ARG B 1 22 ? 28.048 14.316 -6.275 1.00 13.76 22 ARG B CA 1
ATOM 3108 C C . ARG B 1 22 ? 28.607 13.024 -6.854 1.00 15.23 22 ARG B C 1
ATOM 3109 O O . ARG B 1 22 ? 28.900 12.931 -8.048 1.00 18.36 22 ARG B O 1
ATOM 3117 N N . GLY B 1 23 ? 28.784 12.012 -6.009 1.00 14.56 23 GLY B N 1
ATOM 3118 C CA . GLY B 1 23 ? 29.655 10.941 -6.440 1.00 17.27 23 GLY B CA 1
ATOM 3119 C C . GLY B 1 23 ? 29.353 9.607 -5.786 1.00 15.53 23 GLY B C 1
ATOM 3120 O O . GLY B 1 23 ? 30.115 8.662 -6.002 1.00 20.73 23 GLY B O 1
ATOM 3121 N N . GLY B 1 24 ? 28.238 9.521 -5.051 1.00 14.54 24 GLY B N 1
ATOM 3122 C CA . GLY B 1 24 ? 27.902 8.355 -4.255 1.00 14.75 24 GLY B CA 1
ATOM 3123 C C . GLY B 1 24 ? 26.638 7.643 -4.728 1.00 14.40 24 GLY B C 1
ATOM 3124 O O . GLY B 1 24 ? 26.004 7.958 -5.736 1.00 17.44 24 GLY B O 1
ATOM 3125 N N . GLN B 1 25 ? 26.260 6.652 -3.939 1.00 13.92 25 GLN B N 1
ATOM 3126 C CA . GLN B 1 25 ? 25.080 5.869 -4.220 1.00 10.34 25 GLN B CA 1
ATOM 3127 C C . GLN B 1 25 ? 23.874 6.604 -3.650 1.00 7.36 25 GLN B C 1
ATOM 3128 O O . GLN B 1 25 ? 23.875 7.001 -2.486 1.00 8.03 25 GLN B O 1
ATOM 3134 N N . LEU B 1 26 ? 22.826 6.746 -4.471 1.00 6.87 26 LEU B N 1
ATOM 3135 C CA . LEU B 1 26 ? 21.645 7.498 -4.071 1.00 5.85 26 LEU B CA 1
ATOM 3136 C C . LEU B 1 26 ? 20.614 6.611 -3.378 1.00 5.40 26 LEU B C 1
ATOM 3137 O O . LEU B 1 26 ? 20.015 7.035 -2.393 1.00 5.65 26 LEU B O 1
ATOM 3142 N N . VAL B 1 27 ? 20.380 5.395 -3.904 1.00 5.99 27 VAL B N 1
ATOM 3143 C CA . VAL B 1 27 ? 19.439 4.490 -3.261 1.00 6.26 27 VAL B CA 1
ATOM 3144 C C . VAL B 1 27 ? 20.067 3.892 -2.006 1.00 5.45 27 VAL B C 1
ATOM 3145 O O . VAL B 1 27 ? 21.287 3.878 -1.830 1.00 6.02 27 VAL B O 1
ATOM 3149 N N . HIS B 1 28 ? 19.190 3.366 -1.146 1.00 5.53 28 HIS B N 1
ATOM 3150 C CA . HIS B 1 28 ? 19.577 2.750 0.110 1.00 5.61 28 HIS B CA 1
ATOM 3151 C C . HIS B 1 28 ? 20.902 2.026 -0.035 1.00 5.36 28 HIS B C 1
ATOM 3152 O O . HIS B 1 28 ? 21.025 1.077 -0.798 1.00 6.02 28 HIS B O 1
ATOM 3159 N N . GLY B 1 29 ? 21.880 2.478 0.743 1.00 6.16 29 GLY B N 1
ATOM 3160 C CA . GLY B 1 29 ? 23.219 1.944 0.669 1.00 6.59 29 GLY B CA 1
ATOM 3161 C C . GLY B 1 29 ? 23.864 1.861 2.042 1.00 6.57 29 GLY B C 1
ATOM 3162 O O . GLY B 1 29 ? 23.211 1.618 3.047 1.00 6.70 29 GLY B O 1
ATOM 3163 N N . ASP B 1 30 ? 25.187 2.056 2.088 1.00 6.68 30 ASP B N 1
ATOM 3164 C CA . ASP B 1 30 ? 25.906 1.823 3.323 1.00 7.32 30 ASP B CA 1
ATOM 3165 C C . ASP B 1 30 ? 25.376 2.718 4.441 1.00 6.58 30 ASP B C 1
ATOM 3166 O O . ASP B 1 30 ? 25.391 2.292 5.590 1.00 7.04 30 ASP B O 1
ATOM 3171 N N . GLU B 1 31 ? 24.990 3.970 4.140 1.00 6.66 31 GLU B N 1
ATOM 3172 C CA . GLU B 1 31 ? 24.518 4.846 5.201 1.00 6.37 31 GLU B CA 1
ATOM 3173 C C . GLU B 1 31 ? 23.231 4.277 5.811 1.00 5.49 31 GLU B C 1
ATOM 3174 O O . GLU B 1 31 ? 23.047 4.313 7.019 1.00 5.84 31 GLU B O 1
ATOM 3180 N N . CYS B 1 32 ? 22.309 3.786 4.990 1.00 5.23 32 CYS B N 1
ATOM 3181 C CA . CYS B 1 32 ? 21.094 3.200 5.510 1.00 5.76 32 CYS B CA 1
ATOM 3182 C C . CYS B 1 32 ? 21.355 1.920 6.279 1.00 5.38 32 CYS B C 1
ATOM 3183 O O . CYS B 1 32 ? 20.761 1.711 7.324 1.00 5.30 32 CYS B O 1
ATOM 3186 N N . ASN B 1 33 ? 22.272 1.090 5.795 1.00 5.84 33 ASN B N 1
ATOM 3187 C CA . ASN B 1 33 ? 22.583 -0.145 6.494 1.00 6.10 33 ASN B CA 1
ATOM 3188 C C . ASN B 1 33 ? 23.200 0.134 7.862 1.00 5.88 33 ASN B C 1
ATOM 3189 O O . ASN B 1 33 ? 22.858 -0.511 8.852 1.00 6.54 33 ASN B O 1
ATOM 3194 N N . LEU B 1 34 ? 24.140 1.081 7.919 1.00 5.97 34 LEU B N 1
ATOM 3195 C CA . LEU B 1 34 ? 24.746 1.446 9.187 1.00 6.55 34 LEU B CA 1
ATOM 3196 C C . LEU B 1 34 ? 23.730 2.095 10.108 1.00 5.58 34 LEU B C 1
ATOM 3197 O O . LEU B 1 34 ? 23.753 1.856 11.308 1.00 5.86 34 LEU B O 1
ATOM 3202 N N . PHE B 1 35 ? 22.858 2.941 9.554 1.00 5.38 35 PHE B N 1
ATOM 3203 C CA . PHE B 1 35 ? 21.811 3.569 10.355 1.00 5.30 35 PHE B CA 1
ATOM 3204 C C . PHE B 1 35 ? 20.936 2.496 11.024 1.00 5.32 35 PHE B C 1
ATOM 3205 O O . PHE B 1 35 ? 20.606 2.594 12.200 1.00 5.73 35 PHE B O 1
ATOM 3213 N N . GLU B 1 36 ? 20.531 1.471 10.264 1.00 5.16 36 GLU B N 1
ATOM 3214 C CA . GLU B 1 36 ? 19.753 0.370 10.806 1.00 5.34 36 GLU B CA 1
ATOM 3215 C C . GLU B 1 36 ? 20.491 -0.302 11.955 1.00 5.73 36 GLU B C 1
ATOM 3216 O O . GLU B 1 36 ? 19.898 -0.573 13.004 1.00 5.99 36 GLU B O 1
ATOM 3222 N N . GLN B 1 37 ? 21.771 -0.620 11.763 1.00 5.86 37 GLN B N 1
ATOM 3223 C CA A GLN B 1 37 ? 22.521 -1.285 12.816 0.50 6.54 37 GLN B CA 1
ATOM 3224 C CA B GLN B 1 37 ? 22.534 -1.278 12.810 0.50 6.51 37 GLN B CA 1
ATOM 3225 C C . GLN B 1 37 ? 22.582 -0.394 14.053 1.00 6.18 37 GLN B C 1
ATOM 3226 O O . GLN B 1 37 ? 22.425 -0.870 15.161 1.00 6.18 37 GLN B O 1
ATOM 3237 N N . GLU B 1 38 ? 22.841 0.908 13.854 1.00 6.01 38 GLU B N 1
ATOM 3238 C CA . GLU B 1 38 ? 22.969 1.844 14.962 1.00 6.09 38 GLU B CA 1
ATOM 3239 C C . GLU B 1 38 ? 21.631 2.071 15.671 1.00 6.01 38 GLU B C 1
ATOM 3240 O O . GLU B 1 38 ? 21.599 2.232 16.884 1.00 6.44 38 GLU B O 1
ATOM 3246 N N . LEU B 1 39 ? 20.528 2.106 14.936 1.00 6.27 39 LEU B N 1
ATOM 3247 C CA A LEU B 1 39 ? 19.199 2.230 15.531 0.50 6.07 39 LEU B CA 1
ATOM 3248 C CA B LEU B 1 39 ? 19.224 2.245 15.550 0.50 6.63 39 LEU B CA 1
ATOM 3249 C C . LEU B 1 39 ? 18.893 1.012 16.394 1.00 5.87 39 LEU B C 1
ATOM 3250 O O . LEU B 1 39 ? 18.419 1.141 17.517 1.00 6.14 39 LEU B O 1
ATOM 3259 N N . ALA B 1 40 ? 19.199 -0.173 15.869 1.00 6.17 40 ALA B N 1
ATOM 3260 C CA . ALA B 1 40 ? 18.932 -1.387 16.624 1.00 6.68 40 ALA B CA 1
ATOM 3261 C C . ALA B 1 40 ? 19.748 -1.396 17.915 1.00 6.60 40 ALA B C 1
ATOM 3262 O O . ALA B 1 40 ? 19.236 -1.737 18.986 1.00 6.70 40 ALA B O 1
ATOM 3264 N N . GLU B 1 41 ? 21.030 -0.999 17.811 1.00 6.85 41 GLU B N 1
ATOM 3265 C CA A GLU B 1 41 ? 21.866 -0.938 19.018 0.50 8.33 41 GLU B CA 1
ATOM 3266 C CA B GLU B 1 41 ? 21.858 -0.929 19.010 0.50 8.33 41 GLU B CA 1
ATOM 3267 C C . GLU B 1 41 ? 21.320 0.076 20.037 1.00 7.08 41 GLU B C 1
ATOM 3268 O O . GLU B 1 41 ? 21.288 -0.155 21.282 1.00 8.25 41 GLU B O 1
ATOM 3279 N N . TYR B 1 42 ? 20.923 1.263 19.533 1.00 6.49 42 TYR B N 1
ATOM 3280 C CA . TYR B 1 42 ? 20.390 2.307 20.398 1.00 6.48 42 TYR B CA 1
ATOM 3281 C C . TYR B 1 42 ? 19.186 1.790 21.192 1.00 6.18 42 TYR B C 1
ATOM 3282 O O . TYR B 1 42 ? 19.043 2.051 22.378 1.00 7.28 42 TYR B O 1
ATOM 3291 N N . LEU B 1 43 ? 18.308 1.057 20.524 1.00 6.01 43 LEU B N 1
ATOM 3292 C CA . LEU B 1 43 ? 17.064 0.591 21.128 1.00 6.42 43 LEU B CA 1
ATOM 3293 C C . LEU B 1 43 ? 17.235 -0.701 21.913 1.00 6.85 43 LEU B C 1
ATOM 3294 O O . LEU B 1 43 ? 16.323 -1.093 22.631 1.00 7.28 43 LEU B O 1
ATOM 3299 N N . GLY B 1 44 ? 18.352 -1.403 21.723 1.00 6.87 44 GLY B N 1
ATOM 3300 C CA . GLY B 1 44 ? 18.511 -2.741 22.281 1.00 7.58 44 GLY B CA 1
ATOM 3301 C C . GLY B 1 44 ? 17.519 -3.749 21.705 1.00 7.22 44 GLY B C 1
ATOM 3302 O O . GLY B 1 44 ? 16.996 -4.606 22.416 1.00 9.71 44 GLY B O 1
ATOM 3303 N N . VAL B 1 45 ? 17.297 -3.642 20.395 1.00 6.33 45 VAL B N 1
ATOM 3304 C CA . VAL B 1 45 ? 16.380 -4.506 19.666 1.00 6.43 45 VAL B CA 1
ATOM 3305 C C . VAL B 1 45 ? 17.179 -5.251 18.597 1.00 6.56 45 VAL B C 1
ATOM 3306 O O . VAL B 1 45 ? 18.192 -4.751 18.110 1.00 7.24 45 VAL B O 1
ATOM 3310 N N . LYS B 1 46 ? 16.717 -6.432 18.191 1.00 6.50 46 LYS B N 1
ATOM 3311 C CA . LYS B 1 46 ? 17.531 -7.244 17.304 1.00 7.15 46 LYS B CA 1
ATOM 3312 C C . LYS B 1 46 ? 17.654 -6.650 15.903 1.00 6.75 46 LYS B C 1
ATOM 3313 O O . LYS B 1 46 ? 18.713 -6.731 15.294 1.00 7.58 46 LYS B O 1
ATOM 3319 N N . HIS B 1 47 ? 16.582 -6.040 15.386 1.00 5.17 47 HIS B N 1
ATOM 3320 C CA . HIS B 1 47 ? 16.517 -5.681 13.986 1.00 5.59 47 HIS B CA 1
ATOM 3321 C C . HIS B 1 47 ? 15.859 -4.316 13.804 1.00 5.63 47 HIS B C 1
ATOM 3322 O O . HIS B 1 47 ? 14.891 -3.959 14.490 1.00 5.51 47 HIS B O 1
ATOM 3329 N N . ALA B 1 48 ? 16.350 -3.587 12.806 1.00 5.06 48 ALA B N 1
ATOM 3330 C CA . ALA B 1 48 ? 15.741 -2.345 12.361 1.00 4.89 48 ALA B CA 1
ATOM 3331 C C . ALA B 1 48 ? 15.794 -2.265 10.843 1.00 4.99 48 ALA B C 1
ATOM 3332 O O . ALA B 1 48 ? 16.783 -2.672 10.241 1.00 5.36 48 ALA B O 1
ATOM 3334 N N . LEU B 1 49 ? 14.764 -1.638 10.256 1.00 4.69 49 LEU B N 1
ATOM 3335 C CA . LEU B 1 49 ? 14.667 -1.382 8.830 1.00 4.63 49 LEU B CA 1
ATOM 3336 C C . LEU B 1 49 ? 14.196 0.047 8.611 1.00 4.48 49 LEU B C 1
ATOM 3337 O O . LEU B 1 49 ? 13.135 0.414 9.103 1.00 4.85 49 LEU B O 1
ATOM 3342 N N . VAL B 1 50 ? 14.976 0.855 7.882 1.00 4.45 50 VAL B N 1
ATOM 3343 C CA . VAL B 1 50 ? 14.531 2.211 7.601 1.00 4.63 50 VAL B CA 1
ATOM 3344 C C . VAL B 1 50 ? 13.640 2.215 6.351 1.00 4.35 50 VAL B C 1
ATOM 3345 O O . VAL B 1 50 ? 13.853 1.445 5.418 1.00 4.47 50 VAL B O 1
ATOM 3349 N N . VAL B 1 51 ? 12.656 3.118 6.353 1.00 4.22 51 VAL B N 1
ATOM 3350 C CA . VAL B 1 51 ? 11.603 3.162 5.353 1.00 4.21 51 VAL B CA 1
ATOM 3351 C C . VAL B 1 51 ? 11.242 4.612 5.039 1.00 4.20 51 VAL B C 1
ATOM 3352 O O . VAL B 1 51 ? 11.760 5.559 5.655 1.00 4.19 51 VAL B O 1
ATOM 3356 N N . SER B 1 52 ? 10.343 4.800 4.070 1.00 4.23 52 SER B N 1
ATOM 3357 C CA . SER B 1 52 ? 10.078 6.120 3.506 1.00 4.32 52 SER B CA 1
ATOM 3358 C C . SER B 1 52 ? 9.530 7.124 4.515 1.00 4.29 52 SER B C 1
ATOM 3359 O O . SER B 1 52 ? 9.766 8.325 4.371 1.00 4.58 52 SER B O 1
ATOM 3362 N N . ASN B 1 53 ? 8.725 6.672 5.473 1.00 4.33 53 ASN B N 1
ATOM 3363 C CA . ASN B 1 53 ? 8.060 7.528 6.444 1.00 4.26 53 ASN B CA 1
ATOM 3364 C C . ASN B 1 53 ? 7.437 6.650 7.531 1.00 4.23 53 ASN B C 1
ATOM 3365 O O . ASN B 1 53 ? 7.499 5.408 7.469 1.00 4.26 53 ASN B O 1
ATOM 3370 N N . GLY B 1 54 ? 6.909 7.313 8.564 1.00 4.05 54 GLY B N 1
ATOM 3371 C CA . GLY B 1 54 ? 6.336 6.584 9.686 1.00 4.04 54 GLY B CA 1
ATOM 3372 C C . GLY B 1 54 ? 5.051 5.831 9.323 1.00 4.00 54 GLY B C 1
ATOM 3373 O O . GLY B 1 54 ? 4.738 4.773 9.892 1.00 4.42 54 GLY B O 1
ATOM 3374 N N . THR B 1 55 ? 4.293 6.377 8.380 1.00 4.27 55 THR B N 1
ATOM 3375 C CA . THR B 1 55 ? 3.083 5.706 7.909 1.00 4.44 55 THR B CA 1
ATOM 3376 C C . THR B 1 55 ? 3.468 4.404 7.213 1.00 4.40 55 THR B C 1
ATOM 3377 O O . THR B 1 55 ? 2.832 3.369 7.414 1.00 4.60 55 THR B O 1
ATOM 3381 N N . ALA B 1 56 ? 4.503 4.444 6.390 1.00 4.21 56 ALA B N 1
ATOM 3382 C CA . ALA B 1 56 ? 5.033 3.272 5.712 1.00 4.28 56 ALA B CA 1
ATOM 3383 C C . ALA B 1 56 ? 5.446 2.218 6.728 1.00 4.23 56 ALA B C 1
ATOM 3384 O O . ALA B 1 56 ? 5.230 1.034 6.512 1.00 4.50 56 ALA B O 1
ATOM 3386 N N . ALA B 1 57 ? 6.043 2.616 7.838 1.00 4.14 57 ALA B N 1
ATOM 3387 C CA . ALA B 1 57 ? 6.448 1.686 8.867 1.00 4.06 57 ALA B CA 1
ATOM 3388 C C . ALA B 1 57 ? 5.225 0.923 9.402 1.00 3.91 57 ALA B C 1
ATOM 3389 O O . ALA B 1 57 ? 5.239 -0.302 9.502 1.00 4.20 57 ALA B O 1
ATOM 3391 N N . LEU B 1 58 ? 4.178 1.658 9.772 1.00 4.00 58 LEU B N 1
ATOM 3392 C CA . LEU B 1 58 ? 2.940 1.032 10.238 1.00 4.00 58 LEU B CA 1
ATOM 3393 C C . LEU B 1 58 ? 2.353 0.125 9.171 1.00 4.09 58 LEU B C 1
ATOM 3394 O O . LEU B 1 58 ? 1.879 -0.978 9.472 1.00 4.30 58 LEU B O 1
ATOM 3399 N N . HIS B 1 59 ? 2.354 0.572 7.929 1.00 3.89 59 HIS B N 1
ATOM 3400 C CA . HIS B 1 59 ? 1.812 -0.185 6.812 1.00 4.01 59 HIS B CA 1
ATOM 3401 C C . HIS B 1 59 ? 2.493 -1.550 6.703 1.00 4.15 59 HIS B C 1
ATOM 3402 O O . HIS B 1 59 ? 1.845 -2.596 6.586 1.00 4.38 59 HIS B O 1
ATOM 3409 N N . LEU B 1 60 ? 3.829 -1.518 6.690 1.00 3.94 60 LEU B N 1
ATOM 3410 C CA . LEU B 1 60 ? 4.613 -2.728 6.564 1.00 4.02 60 LEU B CA 1
ATOM 3411 C C . LEU B 1 60 ? 4.378 -3.659 7.750 1.00 3.90 60 LEU B C 1
ATOM 3412 O O . LEU B 1 60 ? 4.368 -4.879 7.574 1.00 4.27 60 LEU B O 1
ATOM 3417 N N . ALA B 1 61 ? 4.301 -3.125 8.964 1.00 4.04 61 ALA B N 1
ATOM 3418 C CA . ALA B 1 61 ? 4.001 -3.941 10.128 1.00 4.02 61 ALA B CA 1
ATOM 3419 C C . ALA B 1 61 ? 2.667 -4.678 9.953 1.00 4.23 61 ALA B C 1
ATOM 3420 O O . ALA B 1 61 ? 2.569 -5.884 10.206 1.00 4.63 61 ALA B O 1
ATOM 3422 N N . LEU B 1 62 ? 1.622 -3.970 9.530 1.00 4.44 62 LEU B N 1
ATOM 3423 C CA . LEU B 1 62 ? 0.325 -4.606 9.299 1.00 4.53 62 LEU B CA 1
ATOM 3424 C C . LEU B 1 62 ? 0.453 -5.706 8.261 1.00 4.61 62 LEU B C 1
ATOM 3425 O O . LEU B 1 62 ? -0.088 -6.815 8.446 1.00 5.19 62 LEU B O 1
ATOM 3430 N N . LEU B 1 63 ? 1.087 -5.417 7.128 1.00 4.21 63 LEU B N 1
ATOM 3431 C CA . LEU B 1 63 ? 1.184 -6.366 6.043 1.00 4.56 63 LEU B CA 1
ATOM 3432 C C . LEU B 1 63 ? 1.957 -7.603 6.500 1.00 4.14 63 LEU B C 1
ATOM 3433 O O . LEU B 1 63 ? 1.601 -8.725 6.127 1.00 4.70 63 LEU B O 1
ATOM 3438 N N . ALA B 1 64 ? 3.058 -7.423 7.223 1.00 4.20 64 ALA B N 1
ATOM 3439 C CA . ALA B 1 64 ? 3.892 -8.535 7.638 1.00 4.87 64 ALA B CA 1
ATOM 3440 C C . ALA B 1 64 ? 3.127 -9.458 8.589 1.00 4.76 64 ALA B C 1
ATOM 3441 O O . ALA B 1 64 ? 3.428 -10.654 8.653 1.00 6.01 64 ALA B O 1
ATOM 3443 N N . LEU B 1 65 ? 2.147 -8.912 9.333 1.00 4.44 65 LEU B N 1
ATOM 3444 C CA . LEU B 1 65 ? 1.339 -9.700 10.243 1.00 4.88 65 LEU B CA 1
ATOM 3445 C C . LEU B 1 65 ? 0.085 -10.267 9.576 1.00 5.18 65 LEU B C 1
ATOM 3446 O O . LEU B 1 65 ? -0.749 -10.884 10.249 1.00 6.32 65 LEU B O 1
ATOM 3451 N N . ASN B 1 66 ? -0.045 -10.088 8.256 1.00 5.33 66 ASN B N 1
ATOM 3452 C CA A ASN B 1 66 ? -1.184 -10.617 7.519 0.50 5.90 66 ASN B CA 1
ATOM 3453 C CA B ASN B 1 66 ? -1.181 -10.579 7.485 0.50 6.16 66 ASN B CA 1
ATOM 3454 C C . ASN B 1 66 ? -2.496 -10.037 8.043 1.00 5.85 66 ASN B C 1
ATOM 3455 O O . ASN B 1 66 ? -3.506 -10.733 8.075 1.00 6.69 66 ASN B O 1
ATOM 3464 N N . ILE B 1 67 ? -2.498 -8.748 8.394 1.00 5.27 67 ILE B N 1
ATOM 3465 C CA . ILE B 1 67 ? -3.698 -8.039 8.792 1.00 5.11 67 ILE B CA 1
ATOM 3466 C C . ILE B 1 67 ? -4.275 -7.372 7.558 1.00 5.12 67 ILE B C 1
ATOM 3467 O O . ILE B 1 67 ? -3.576 -6.629 6.866 1.00 6.15 67 ILE B O 1
ATOM 3472 N N . GLY B 1 68 ? -5.556 -7.642 7.274 1.00 5.77 68 GLY B N 1
ATOM 3473 C CA . GLY B 1 68 ? -6.146 -7.209 6.022 1.00 5.69 68 GLY B CA 1
ATOM 3474 C C . GLY B 1 68 ? -7.659 -7.318 6.039 1.00 5.53 68 GLY B C 1
ATOM 3475 O O . GLY B 1 68 ? -8.280 -7.241 7.095 1.00 5.37 68 GLY B O 1
ATOM 3476 N N . PRO B 1 69 ? -8.257 -7.526 4.862 1.00 6.21 69 PRO B N 1
ATOM 3477 C CA . PRO B 1 69 ? -9.706 -7.683 4.778 1.00 6.66 69 PRO B CA 1
ATOM 3478 C C . PRO B 1 69 ? -10.214 -8.749 5.736 1.00 6.69 69 PRO B C 1
ATOM 3479 O O . PRO B 1 69 ? -9.634 -9.821 5.864 1.00 7.66 69 PRO B O 1
ATOM 3483 N N . GLY B 1 70 ? -11.293 -8.412 6.446 1.00 6.61 70 GLY B N 1
ATOM 3484 C CA . GLY B 1 70 ? -11.899 -9.308 7.408 1.00 6.24 70 GLY B CA 1
ATOM 3485 C C . GLY B 1 70 ? -11.355 -9.160 8.825 1.00 5.92 70 GLY B C 1
ATOM 3486 O O . GLY B 1 70 ? -11.849 -9.863 9.703 1.00 6.80 70 GLY B O 1
ATOM 3487 N N . ASP B 1 71 ? -10.341 -8.313 9.018 1.00 5.17 71 ASP B N 1
ATOM 3488 C CA . ASP B 1 71 ? -9.687 -8.184 10.304 1.00 5.32 71 ASP B CA 1
ATOM 3489 C C . ASP B 1 71 ? -9.995 -6.817 10.929 1.00 5.03 71 ASP B C 1
ATOM 3490 O O . ASP B 1 71 ? -10.544 -5.933 10.296 1.00 5.30 71 ASP B O 1
ATOM 3495 N N . ALA B 1 72 ? -9.638 -6.702 12.207 1.00 4.57 72 ALA B N 1
ATOM 3496 C CA . ALA B 1 72 ? -9.806 -5.497 13.004 1.00 4.79 72 ALA B CA 1
ATOM 3497 C C . ALA B 1 72 ? -8.564 -5.279 13.858 1.00 4.93 72 ALA B C 1
ATOM 3498 O O . ALA B 1 72 ? -7.884 -6.213 14.291 1.00 5.39 72 ALA B O 1
ATOM 3500 N N . VAL B 1 73 ? -8.278 -3.980 14.095 1.00 5.00 73 VAL B N 1
ATOM 3501 C CA . VAL B 1 73 ? -7.157 -3.514 14.897 1.00 4.78 73 VAL B CA 1
ATOM 3502 C C . VAL B 1 73 ? -7.679 -2.399 15.795 1.00 4.49 73 VAL B C 1
ATOM 3503 O O . VAL B 1 73 ? -8.369 -1.495 15.326 1.00 4.45 73 VAL B O 1
ATOM 3507 N N . ILE B 1 74 ? -7.354 -2.458 17.087 1.00 4.37 74 ILE B N 1
ATOM 3508 C CA . ILE B 1 74 ? -7.724 -1.397 18.013 1.00 4.59 74 ILE B CA 1
ATOM 3509 C C . ILE B 1 74 ? -6.694 -0.260 17.943 1.00 4.87 74 ILE B C 1
ATOM 3510 O O . ILE B 1 74 ? -5.485 -0.495 17.992 1.00 4.59 74 ILE B O 1
ATOM 3515 N N . VAL B 1 75 ? -7.215 0.975 17.874 1.00 5.25 75 VAL B N 1
ATOM 3516 C CA . VAL B 1 75 ? -6.407 2.201 17.814 1.00 5.22 75 VAL B CA 1
ATOM 3517 C C . VAL B 1 75 ? -6.961 3.122 18.885 1.00 4.95 75 VAL B C 1
ATOM 3518 O O . VAL B 1 75 ? -8.156 3.100 19.226 1.00 4.69 75 VAL B O 1
ATOM 3522 N N . PRO B 1 76 ? -6.124 4.076 19.363 1.00 4.50 76 PRO B N 1
ATOM 3523 C CA . PRO B 1 76 ? -6.609 5.109 20.278 1.00 4.44 76 PRO B CA 1
ATOM 3524 C C . PRO B 1 76 ? -7.419 6.160 19.544 1.00 4.47 76 PRO B C 1
ATOM 3525 O O . PRO B 1 76 ? -7.205 6.444 18.371 1.00 4.50 76 PRO B O 1
ATOM 3529 N N . ASP B 1 77 ? -8.317 6.815 20.273 1.00 4.39 77 ASP B N 1
ATOM 3530 C CA . ASP B 1 77 ? -9.117 7.868 19.661 1.00 4.78 77 ASP B CA 1
ATOM 3531 C C . ASP B 1 77 ? -8.241 9.082 19.336 1.00 4.71 77 ASP B C 1
ATOM 3532 O O . ASP B 1 77 ? -8.461 9.747 18.341 1.00 5.11 77 ASP B O 1
ATOM 3537 N N . PHE B 1 78 ? -7.259 9.370 20.192 1.00 4.47 78 PHE B N 1
ATOM 3538 C CA . PHE B 1 78 ? -6.452 10.566 20.053 1.00 4.60 78 PHE B CA 1
ATOM 3539 C C . PHE B 1 78 ? -5.084 10.203 19.484 1.00 4.35 78 PHE B C 1
ATOM 3540 O O . PHE B 1 78 ? -4.329 9.478 20.115 1.00 4.75 78 PHE B O 1
ATOM 3548 N N . THR B 1 79 ? -4.844 10.613 18.241 1.00 4.32 79 THR B N 1
ATOM 3549 C CA . THR B 1 79 ? -3.616 10.293 17.517 1.00 4.30 79 THR B CA 1
ATOM 3550 C C . THR B 1 79 ? -3.645 11.074 16.215 1.00 4.29 79 THR B C 1
ATOM 3551 O O . THR B 1 79 ? -4.634 11.718 15.894 1.00 4.68 79 THR B O 1
ATOM 3555 N N . PHE B 1 80 ? -2.550 10.996 15.455 1.00 4.05 80 PHE B N 1
ATOM 3556 C CA . PHE B 1 80 ? -2.590 11.474 14.093 1.00 4.10 80 PHE B CA 1
ATOM 3557 C C . PHE B 1 80 ? -3.417 10.522 13.238 1.00 4.16 80 PHE B C 1
ATOM 3558 O O . PHE B 1 80 ? -3.376 9.306 13.438 1.00 4.30 80 PHE B O 1
ATOM 3566 N N . THR B 1 81 ? -4.145 11.073 12.264 1.00 4.39 81 THR B N 1
ATOM 3567 C CA . THR B 1 81 ? -5.085 10.269 11.489 1.00 4.62 81 THR B CA 1
ATOM 3568 C C . THR B 1 81 ? -4.426 9.057 10.831 1.00 4.45 81 THR B C 1
ATOM 3569 O O . THR B 1 81 ? -5.104 8.062 10.580 1.00 4.55 81 THR B O 1
ATOM 3573 N N . ALA B 1 82 ? -3.131 9.131 10.496 1.00 4.38 82 ALA B N 1
ATOM 3574 C CA . ALA B 1 82 ? -2.443 8.014 9.849 1.00 4.23 82 ALA B CA 1
ATOM 3575 C C . ALA B 1 82 ? -2.662 6.710 10.613 1.00 3.84 82 ALA B C 1
ATOM 3576 O O . ALA B 1 82 ? -2.729 5.668 9.973 1.00 3.86 82 ALA B O 1
ATOM 3578 N N . THR B 1 83 ? -2.681 6.748 11.944 1.00 4.15 83 THR B N 1
ATOM 3579 C CA . THR B 1 83 ? -2.755 5.504 12.715 1.00 4.37 83 THR B CA 1
ATOM 3580 C C . THR B 1 83 ? -3.979 4.687 12.305 1.00 4.50 83 THR B C 1
ATOM 3581 O O . THR B 1 83 ? -3.881 3.489 12.039 1.00 4.65 83 THR B O 1
ATOM 3585 N N . ALA B 1 84 ? -5.134 5.356 12.289 1.00 4.26 84 ALA B N 1
ATOM 3586 C CA . ALA B 1 84 ? -6.375 4.680 11.922 1.00 4.33 84 ALA B CA 1
ATOM 3587 C C . ALA B 1 84 ? -6.514 4.509 10.410 1.00 4.28 84 ALA B C 1
ATOM 3588 O O . ALA B 1 84 ? -6.985 3.472 9.932 1.00 4.60 84 ALA B O 1
ATOM 3590 N N . ASN B 1 85 ? -6.055 5.502 9.625 1.00 4.18 85 ASN B N 1
ATOM 3591 C CA . ASN B 1 85 ? -6.120 5.391 8.179 1.00 4.40 85 ASN B CA 1
ATOM 3592 C C . ASN B 1 85 ? -5.407 4.140 7.689 1.00 4.35 85 ASN B C 1
ATOM 3593 O O . ASN B 1 85 ? -5.888 3.455 6.803 1.00 4.69 85 ASN B O 1
ATOM 3598 N N . ILE B 1 86 ? -4.218 3.838 8.230 1.00 4.28 86 ILE B N 1
ATOM 3599 C CA . ILE B 1 86 ? -3.411 2.807 7.613 1.00 4.22 86 ILE B CA 1
ATOM 3600 C C . ILE B 1 86 ? -4.020 1.432 7.894 1.00 4.26 86 ILE B C 1
ATOM 3601 O O . ILE B 1 86 ? -3.910 0.533 7.058 1.00 4.29 86 ILE B O 1
ATOM 3606 N N . VAL B 1 87 ? -4.689 1.278 9.040 1.00 4.48 87 VAL B N 1
ATOM 3607 C CA . VAL B 1 87 ? -5.484 0.091 9.301 1.00 4.84 87 VAL B CA 1
ATOM 3608 C C . VAL B 1 87 ? -6.536 -0.083 8.209 1.00 4.51 87 VAL B C 1
ATOM 3609 O O . VAL B 1 87 ? -6.690 -1.176 7.655 1.00 4.84 87 VAL B O 1
ATOM 3613 N N . GLU B 1 88 ? -7.298 0.965 7.922 1.00 4.62 88 GLU B N 1
ATOM 3614 C CA . GLU B 1 88 ? -8.319 0.878 6.899 1.00 4.62 88 GLU B CA 1
ATOM 3615 C C . GLU B 1 88 ? -7.718 0.607 5.519 1.00 4.28 88 GLU B C 1
ATOM 3616 O O . GLU B 1 88 ? -8.309 -0.088 4.696 1.00 4.75 88 GLU B O 1
ATOM 3622 N N . MET B 1 89 ? -6.545 1.181 5.247 1.00 4.54 89 MET B N 1
ATOM 3623 C CA . MET B 1 89 ? -5.957 1.028 3.925 1.00 4.90 89 MET B CA 1
ATOM 3624 C C . MET B 1 89 ? -5.638 -0.432 3.609 1.00 4.89 89 MET B C 1
ATOM 3625 O O . MET B 1 89 ? -5.739 -0.830 2.448 1.00 6.24 89 MET B O 1
ATOM 3630 N N . VAL B 1 90 ? -5.240 -1.220 4.613 1.00 4.62 90 VAL B N 1
ATOM 3631 C CA . VAL B 1 90 ? -4.956 -2.627 4.351 1.00 5.18 90 VAL B CA 1
ATOM 3632 C C . VAL B 1 90 ? -6.215 -3.492 4.289 1.00 5.65 90 VAL B C 1
ATOM 3633 O O . VAL B 1 90 ? -6.140 -4.680 3.971 1.00 5.94 90 VAL B O 1
ATOM 3637 N N . GLY B 1 91 ? -7.367 -2.866 4.526 1.00 5.91 91 GLY B N 1
ATOM 3638 C CA . GLY B 1 91 ? -8.652 -3.553 4.466 1.00 5.74 91 GLY B CA 1
ATOM 3639 C C . GLY B 1 91 ? -9.230 -3.941 5.819 1.00 5.56 91 GLY B C 1
ATOM 3640 O O . GLY B 1 91 ? -10.319 -4.507 5.881 1.00 6.68 91 GLY B O 1
ATOM 3641 N N . ALA B 1 92 ? -8.490 -3.679 6.896 1.00 5.27 92 ALA B N 1
ATOM 3642 C CA . ALA B 1 92 ? -8.950 -3.948 8.242 1.00 5.00 92 ALA B CA 1
ATOM 3643 C C . ALA B 1 92 ? -9.831 -2.802 8.733 1.00 5.23 92 ALA B C 1
ATOM 3644 O O . ALA B 1 92 ? -9.887 -1.715 8.141 1.00 6.38 92 ALA B O 1
ATOM 3646 N N . LYS B 1 93 ? -10.535 -3.036 9.839 1.00 4.86 93 LYS B N 1
ATOM 3647 C CA . LYS B 1 93 ? -11.341 -2.018 10.475 1.00 4.87 93 LYS B CA 1
ATOM 3648 C C . LYS B 1 93 ? -10.634 -1.504 11.719 1.00 4.82 93 LYS B C 1
ATOM 3649 O O . LYS B 1 93 ? -10.212 -2.263 12.589 1.00 4.92 93 LYS B O 1
ATOM 3655 N N . ALA B 1 94 ? -10.558 -0.168 11.793 1.00 4.55 94 ALA B N 1
ATOM 3656 C CA . ALA B 1 94 ? -10.034 0.498 12.973 1.00 4.78 94 ALA B CA 1
ATOM 3657 C C . ALA B 1 94 ? -11.124 0.558 14.035 1.00 4.73 94 ALA B C 1
ATOM 3658 O O . ALA B 1 94 ? -12.173 1.162 13.820 1.00 4.78 94 ALA B O 1
ATOM 3660 N N . ILE B 1 95 ? -10.826 -0.042 15.181 1.00 4.69 95 ILE B N 1
ATOM 3661 C CA . ILE B 1 95 ? -11.722 -0.094 16.327 1.00 4.40 95 ILE B CA 1
ATOM 3662 C C . ILE B 1 95 ? -11.178 0.890 17.349 1.00 4.70 95 ILE B C 1
ATOM 3663 O O . ILE B 1 95 ? -10.080 0.689 17.849 1.00 4.59 95 ILE B O 1
ATOM 3668 N N . ILE B 1 96 ? -11.948 1.936 17.646 1.00 4.77 96 ILE B N 1
ATOM 3669 C CA . ILE B 1 96 ? -11.428 3.058 18.434 1.00 4.68 96 ILE B CA 1
ATOM 3670 C C . ILE B 1 96 ? -11.705 2.830 19.908 1.00 4.76 96 ILE B C 1
ATOM 3671 O O . ILE B 1 96 ? -12.824 2.451 20.288 1.00 5.41 96 ILE B O 1
ATOM 3676 N N . VAL B 1 97 ? -10.699 3.077 20.742 1.00 4.60 97 VAL B N 1
ATOM 3677 C CA . VAL B 1 97 ? -10.816 3.061 22.193 1.00 4.89 97 VAL B CA 1
ATOM 3678 C C . VAL B 1 97 ? -10.305 4.401 22.722 1.00 4.78 97 VAL B C 1
ATOM 3679 O O . VAL B 1 97 ? -9.314 4.952 22.199 1.00 5.02 97 VAL B O 1
ATOM 3683 N N . ASP B 1 98 ? -10.959 4.944 23.761 1.00 4.67 98 ASP B N 1
ATOM 3684 C CA . ASP B 1 98 ? -10.589 6.262 24.263 1.00 4.52 98 ASP B CA 1
ATOM 3685 C C . ASP B 1 98 ? -9.230 6.213 24.954 1.00 4.88 98 ASP B C 1
ATOM 3686 O O . ASP B 1 98 ? -8.696 5.172 25.334 1.00 5.03 98 ASP B O 1
ATOM 3691 N N . VAL B 1 99 ? -8.695 7.420 25.110 1.00 4.69 99 VAL B N 1
ATOM 3692 C CA . VAL B 1 99 ? -7.421 7.656 25.767 1.00 4.74 99 VAL B CA 1
ATOM 3693 C C . VAL B 1 99 ? -7.623 8.155 27.190 1.00 5.29 99 VAL B C 1
ATOM 3694 O O . VAL B 1 99 ? -8.684 8.613 27.563 1.00 5.37 99 VAL B O 1
ATOM 3698 N N . ASP B 1 100 ? -6.542 8.088 27.962 1.00 5.60 100 ASP B N 1
ATOM 3699 C CA A ASP B 1 100 ? -6.445 8.678 29.288 0.50 6.26 100 ASP B CA 1
ATOM 3700 C CA B ASP B 1 100 ? -6.471 8.645 29.297 0.50 6.63 100 ASP B CA 1
ATOM 3701 C C . ASP B 1 100 ? -6.345 10.185 29.205 1.00 6.99 100 ASP B C 1
ATOM 3702 O O . ASP B 1 100 ? -5.582 10.716 28.399 1.00 8.12 100 ASP B O 1
ATOM 3711 N N . LYS B 1 101 ? -7.066 10.898 30.076 1.00 7.38 101 LYS B N 1
ATOM 3712 C CA A LYS B 1 101 ? -7.059 12.354 30.219 0.50 8.12 101 LYS B CA 1
ATOM 3713 C CA B LYS B 1 101 ? -7.009 12.349 30.038 0.50 8.30 101 LYS B CA 1
ATOM 3714 C C . LYS B 1 101 ? -5.637 12.870 30.463 1.00 8.44 101 LYS B C 1
ATOM 3715 O O . LYS B 1 101 ? -5.254 13.943 29.994 1.00 10.07 101 LYS B O 1
ATOM 3726 N N . THR B 1 102 ? -4.863 12.094 31.248 1.00 8.29 102 THR B N 1
ATOM 3727 C CA . THR B 1 102 ? -3.591 12.538 31.825 1.00 9.14 102 THR B CA 1
ATOM 3728 C C . THR B 1 102 ? -2.467 12.322 30.815 1.00 7.43 102 THR B C 1
ATOM 3729 O O . THR B 1 102 ? -1.722 13.234 30.466 1.00 9.10 102 THR B O 1
ATOM 3733 N N . SER B 1 103 ? -2.332 11.081 30.368 1.00 5.85 103 SER B N 1
ATOM 3734 C CA . SER B 1 103 ? -1.218 10.677 29.523 1.00 5.51 103 SER B CA 1
ATOM 3735 C C . SER B 1 103 ? -1.455 10.968 28.049 1.00 4.86 103 SER B C 1
ATOM 3736 O O . SER B 1 103 ? -0.486 11.027 27.292 1.00 5.44 103 SER B O 1
ATOM 3739 N N . TYR B 1 104 ? -2.737 11.047 27.657 1.00 4.56 104 TYR B N 1
ATOM 3740 C CA . TYR B 1 104 ? -3.193 11.153 26.279 1.00 4.44 104 TYR B CA 1
ATOM 3741 C C . TYR B 1 104 ? -3.024 9.851 25.493 1.00 4.25 104 TYR B C 1
ATOM 3742 O O . TYR B 1 104 ? -3.200 9.844 24.277 1.00 4.23 104 TYR B O 1
ATOM 3751 N N . ASN B 1 105 ? -2.629 8.769 26.185 1.00 3.94 105 ASN B N 1
ATOM 3752 C CA . ASN B 1 105 ? -2.423 7.456 25.582 1.00 4.14 105 ASN B CA 1
ATOM 3753 C C . ASN B 1 105 ? -3.634 6.547 25.804 1.00 4.69 105 ASN B C 1
ATOM 3754 O O . ASN B 1 105 ? -4.389 6.731 26.760 1.00 5.09 105 ASN B O 1
ATOM 3759 N N . LEU B 1 106 ? -3.773 5.557 24.917 1.00 5.03 106 LEU B N 1
ATOM 3760 C CA . LEU B 1 106 ? -4.818 4.531 24.997 1.00 5.02 106 LEU B CA 1
ATOM 3761 C C . LEU B 1 106 ? -5.066 4.082 26.436 1.00 4.74 106 LEU B C 1
ATOM 3762 O O . LEU B 1 106 ? -4.160 3.647 27.120 1.00 4.77 106 LEU B O 1
ATOM 3767 N N . ASP B 1 107 ? -6.336 4.148 26.868 1.00 4.74 107 ASP B N 1
ATOM 3768 C CA . ASP B 1 107 ? -6.678 3.839 28.251 1.00 4.77 107 ASP B CA 1
ATOM 3769 C C . ASP B 1 107 ? -6.694 2.323 28.439 1.00 4.84 107 ASP B C 1
ATOM 3770 O O . ASP B 1 107 ? -7.490 1.633 27.791 1.00 4.81 107 ASP B O 1
ATOM 3775 N N . PRO B 1 108 ? -5.815 1.722 29.262 1.00 5.08 108 PRO B N 1
ATOM 3776 C CA . PRO B 1 108 ? -5.735 0.257 29.355 1.00 5.41 108 PRO B CA 1
ATOM 3777 C C . PRO B 1 108 ? -7.028 -0.403 29.838 1.00 5.42 108 PRO B C 1
ATOM 3778 O O . PRO B 1 108 ? -7.333 -1.515 29.403 1.00 5.47 108 PRO B O 1
ATOM 3782 N N . GLN B 1 109 ? -7.779 0.257 30.722 1.00 5.81 109 GLN B N 1
ATOM 3783 C CA . GLN B 1 109 ? -9.019 -0.358 31.202 1.00 6.06 109 GLN B CA 1
ATOM 3784 C C . GLN B 1 109 ? -10.079 -0.352 30.107 1.00 5.65 109 GLN B C 1
ATOM 3785 O O . GLN B 1 109 ? -10.818 -1.337 29.949 1.00 5.56 109 GLN B O 1
ATOM 3791 N N . LYS B 1 110 ? -10.164 0.729 29.347 1.00 5.15 110 LYS B N 1
ATOM 3792 C CA . LYS B 1 110 ? -11.103 0.811 28.243 1.00 5.20 110 LYS B CA 1
ATOM 3793 C C . LYS B 1 110 ? -10.680 -0.123 27.120 1.00 4.87 110 LYS B C 1
ATOM 3794 O O . LYS B 1 110 ? -11.528 -0.694 26.421 1.00 5.14 110 LYS B O 1
ATOM 3800 N N . LEU B 1 111 ? -9.374 -0.355 26.982 1.00 5.20 111 LEU B N 1
ATOM 3801 C CA . LEU B 1 111 ? -8.864 -1.338 26.044 1.00 5.24 111 LEU B CA 1
ATOM 3802 C C . LEU B 1 111 ? -9.332 -2.746 26.429 1.00 5.12 111 LEU B C 1
ATOM 3803 O O . LEU B 1 111 ? -9.819 -3.498 25.584 1.00 4.86 111 LEU B O 1
ATOM 3808 N N . GLN B 1 112 ? -9.117 -3.095 27.695 1.00 5.52 112 GLN B N 1
ATOM 3809 C CA . GLN B 1 112 ? -9.570 -4.384 28.202 1.00 6.17 112 GLN B CA 1
ATOM 3810 C C . GLN B 1 112 ? -11.055 -4.579 27.922 1.00 5.84 112 GLN B C 1
ATOM 3811 O O . GLN B 1 112 ? -11.462 -5.659 27.497 1.00 5.90 112 GLN B O 1
ATOM 3817 N N . ALA B 1 113 ? -11.871 -3.568 28.175 1.00 5.53 113 ALA B N 1
ATOM 3818 C CA . ALA B 1 113 ? -13.313 -3.708 27.988 1.00 5.92 113 ALA B CA 1
ATOM 3819 C C . ALA B 1 113 ? -13.644 -3.956 26.525 1.00 5.63 113 ALA B C 1
ATOM 3820 O O . ALA B 1 113 ? -14.500 -4.789 26.219 1.00 5.92 113 ALA B O 1
ATOM 3822 N N . CYS B 1 114 ? -12.996 -3.243 25.607 1.00 5.32 114 CYS B N 1
ATOM 3823 C CA . CYS B 1 114 ? -13.247 -3.414 24.184 1.00 5.04 114 CYS B CA 1
ATOM 3824 C C . CYS B 1 114 ? -12.941 -4.846 23.760 1.00 4.91 114 CYS B C 1
ATOM 3825 O O . CYS B 1 114 ? -13.716 -5.473 23.042 1.00 5.29 114 CYS B O 1
ATOM 3828 N N . ILE B 1 115 ? -11.793 -5.370 24.187 1.00 4.87 115 ILE B N 1
ATOM 3829 C CA . ILE B 1 115 ? -11.405 -6.711 23.806 1.00 5.32 115 ILE B CA 1
ATOM 3830 C C . ILE B 1 115 ? -12.416 -7.698 24.377 1.00 5.13 115 ILE B C 1
ATOM 3831 O O . ILE B 1 115 ? -12.827 -8.647 23.710 1.00 5.61 115 ILE B O 1
ATOM 3836 N N . ASN B 1 116 ? -12.821 -7.480 25.630 1.00 5.56 116 ASN B N 1
ATOM 3837 C CA A ASN B 1 116 ? -13.756 -8.376 26.300 0.50 5.99 116 ASN B CA 1
ATOM 3838 C CA B ASN B 1 116 ? -13.760 -8.367 26.300 0.50 6.31 116 ASN B CA 1
ATOM 3839 C C . ASN B 1 116 ? -15.069 -8.461 25.521 1.00 6.39 116 ASN B C 1
ATOM 3840 O O . ASN B 1 116 ? -15.664 -9.543 25.393 1.00 8.27 116 ASN B O 1
ATOM 3849 N N . GLU B 1 117 ? -15.561 -7.328 25.033 1.00 6.32 117 GLU B N 1
ATOM 3850 C CA . GLU B 1 117 ? -16.828 -7.254 24.337 1.00 6.69 117 GLU B CA 1
ATOM 3851 C C . GLU B 1 117 ? -16.735 -7.731 22.888 1.00 6.44 117 GLU B C 1
ATOM 3852 O O . GLU B 1 117 ? -17.760 -8.017 22.274 1.00 7.39 117 GLU B O 1
ATOM 3858 N N . TRP B 1 118 ? -15.521 -7.851 22.347 1.00 6.20 118 TRP B N 1
ATOM 3859 C CA . TRP B 1 118 ? -15.402 -8.181 20.942 1.00 6.24 118 TRP B CA 1
ATOM 3860 C C . TRP B 1 118 ? -15.951 -9.570 20.643 1.00 6.35 118 TRP B C 1
ATOM 3861 O O . TRP B 1 118 ? -15.481 -10.545 21.224 1.00 7.31 118 TRP B O 1
ATOM 3872 N N . GLN B 1 119 ? -16.817 -9.628 19.633 1.00 7.15 119 GLN B N 1
ATOM 3873 C CA . GLN B 1 119 ? -17.313 -10.913 19.141 1.00 7.83 119 GLN B CA 1
ATOM 3874 C C . GLN B 1 119 ? -17.541 -10.845 17.636 1.00 7.62 119 GLN B C 1
ATOM 3875 O O . GLN B 1 119 ? -18.321 -11.634 17.112 1.00 10.45 119 GLN B O 1
ATOM 3881 N N . GLY B 1 120 ? -16.808 -9.964 16.947 1.00 6.75 120 GLY B N 1
ATOM 3882 C CA . GLY B 1 120 ? -16.825 -9.946 15.498 1.00 6.88 120 GLY B CA 1
ATOM 3883 C C . GLY B 1 120 ? -17.701 -8.833 14.948 1.00 6.77 120 GLY B C 1
ATOM 3884 O O . GLY B 1 120 ? -18.062 -7.890 15.665 1.00 7.18 120 GLY B O 1
ATOM 3885 N N . PRO B 1 121 ? -18.030 -8.878 13.644 1.00 6.76 121 PRO B N 1
ATOM 3886 C CA . PRO B 1 121 ? -17.797 -10.052 12.795 1.00 7.13 121 PRO B CA 1
ATOM 3887 C C . PRO B 1 121 ? -16.350 -10.230 12.342 1.00 6.60 121 PRO B C 1
ATOM 3888 O O . PRO B 1 121 ? -15.943 -11.330 11.968 1.00 7.72 121 PRO B O 1
ATOM 3892 N N . GLU B 1 122 ? -15.574 -9.137 12.322 1.00 6.25 122 GLU B N 1
ATOM 3893 C CA . GLU B 1 122 ? -14.186 -9.204 11.892 1.00 6.57 122 GLU B CA 1
ATOM 3894 C C . GLU B 1 122 ? -13.359 -9.948 12.935 1.00 6.14 122 GLU B C 1
ATOM 3895 O O . GLU B 1 122 ? -13.720 -10.038 14.109 1.00 5.99 122 GLU B O 1
ATOM 3901 N N . THR B 1 123 ? -12.188 -10.406 12.494 1.00 5.87 123 THR B N 1
ATOM 3902 C CA . THR B 1 123 ? -11.245 -11.068 13.377 1.00 6.07 123 THR B CA 1
ATOM 3903 C C . THR B 1 123 ? -10.330 -10.022 14.007 1.00 5.40 123 THR B C 1
ATOM 3904 O O . THR B 1 123 ? -9.570 -9.341 13.310 1.00 5.38 123 THR B O 1
ATOM 3908 N N . LEU B 1 124 ? -10.422 -9.886 15.334 1.00 5.34 124 LEU B N 1
ATOM 3909 C CA . LEU B 1 124 ? -9.601 -8.906 16.042 1.00 5.02 124 LEU B CA 1
ATOM 3910 C C . LEU B 1 124 ? -8.197 -9.477 16.215 1.00 4.68 124 LEU B C 1
ATOM 3911 O O . LEU B 1 124 ? -8.009 -10.499 16.875 1.00 5.37 124 LEU B O 1
ATOM 3916 N N . LYS B 1 125 ? -7.205 -8.820 15.588 1.00 4.45 125 LYS B N 1
ATOM 3917 C CA . LYS B 1 125 ? -5.864 -9.391 15.492 1.00 4.40 125 LYS B CA 1
ATOM 3918 C C . LYS B 1 125 ? -4.798 -8.616 16.255 1.00 4.37 125 LYS B C 1
ATOM 3919 O O . LYS B 1 125 ? -3.751 -9.176 16.535 1.00 4.80 125 LYS B O 1
ATOM 3925 N N . ALA B 1 126 ? -5.000 -7.321 16.509 1.00 4.42 126 ALA B N 1
ATOM 3926 C CA . ALA B 1 126 ? -3.897 -6.512 17.006 1.00 4.53 126 ALA B CA 1
ATOM 3927 C C . ALA B 1 126 ? -4.422 -5.320 17.779 1.00 4.10 126 ALA B C 1
ATOM 3928 O O . ALA B 1 126 ? -5.526 -4.843 17.546 1.00 4.56 126 ALA B O 1
ATOM 3930 N N . ILE B 1 127 ? -3.509 -4.784 18.610 1.00 3.80 127 ILE B N 1
ATOM 3931 C CA . ILE B 1 127 ? -3.583 -3.431 19.145 1.00 4.00 127 ILE B CA 1
ATOM 3932 C C . ILE B 1 127 ? -2.472 -2.595 18.539 1.00 4.07 127 ILE B C 1
ATOM 3933 O O . ILE B 1 127 ? -1.372 -3.093 18.313 1.00 4.19 127 ILE B O 1
ATOM 3938 N N . MET B 1 128 ? -2.804 -1.326 18.292 1.00 4.07 128 MET B N 1
ATOM 3939 C CA . MET B 1 128 ? -1.835 -0.356 17.777 1.00 4.61 128 MET B CA 1
ATOM 3940 C C . MET B 1 128 ? -1.842 0.836 18.718 1.00 4.50 128 MET B C 1
ATOM 3941 O O . MET B 1 128 ? -2.352 1.905 18.406 1.00 4.86 128 MET B O 1
ATOM 3946 N N . PRO B 1 129 ? -1.285 0.671 19.932 1.00 4.22 129 PRO B N 1
ATOM 3947 C CA . PRO B 1 129 ? -1.161 1.793 20.847 1.00 4.14 129 PRO B CA 1
ATOM 3948 C C . PRO B 1 129 ? -0.222 2.854 20.282 1.00 4.20 129 PRO B C 1
ATOM 3949 O O . PRO B 1 129 ? 0.759 2.515 19.610 1.00 4.81 129 PRO B O 1
ATOM 3953 N N . VAL B 1 130 ? -0.537 4.112 20.610 1.00 4.28 130 VAL B N 1
ATOM 3954 C CA . VAL B 1 130 ? 0.322 5.235 20.231 1.00 4.14 130 VAL B CA 1
ATOM 3955 C C . VAL B 1 130 ? 1.011 5.715 21.498 1.00 4.10 130 VAL B C 1
ATOM 3956 O O . VAL B 1 130 ? 0.402 5.914 22.542 1.00 4.16 130 VAL B O 1
ATOM 3960 N N . LEU B 1 131 ? 2.339 5.902 21.409 1.00 3.89 131 LEU B N 1
ATOM 3961 C CA . LEU B 1 131 ? 3.068 6.511 22.505 1.00 4.11 131 LEU B CA 1
ATOM 3962 C C . LEU B 1 131 ? 3.105 7.997 22.197 1.00 4.35 131 LEU B C 1
ATOM 3963 O O . LEU B 1 131 ? 4.048 8.540 21.598 1.00 4.71 131 LEU B O 1
ATOM 3968 N N . GLU B 1 132 ? 2.013 8.673 22.534 1.00 4.37 132 GLU B N 1
ATOM 3969 C CA . GLU B 1 132 ? 1.697 9.941 21.908 1.00 4.48 132 GLU B CA 1
ATOM 3970 C C . GLU B 1 132 ? 2.640 11.026 22.436 1.00 4.14 132 GLU B C 1
ATOM 3971 O O . GLU B 1 132 ? 2.878 11.134 23.630 1.00 4.21 132 GLU B O 1
ATOM 3977 N N . PHE B 1 133 ? 3.190 11.819 21.504 1.00 4.42 133 PHE B N 1
ATOM 3978 C CA . PHE B 1 133 ? 4.044 12.968 21.826 1.00 4.61 133 PHE B CA 1
ATOM 3979 C C . PHE B 1 133 ? 5.316 12.548 22.554 1.00 4.64 133 PHE B C 1
ATOM 3980 O O . PHE B 1 133 ? 6.019 13.399 23.116 1.00 5.07 133 PHE B O 1
ATOM 3988 N N . GLY B 1 134 ? 5.662 11.265 22.521 1.00 4.80 134 GLY B N 1
ATOM 3989 C CA . GLY B 1 134 ? 6.843 10.736 23.185 1.00 4.59 134 GLY B CA 1
ATOM 3990 C C . GLY B 1 134 ? 6.582 10.189 24.583 1.00 4.65 134 GLY B C 1
ATOM 3991 O O . GLY B 1 134 ? 7.496 9.839 25.313 1.00 4.55 134 GLY B O 1
ATOM 3992 N N . ASN B 1 135 ? 5.289 10.021 24.928 1.00 4.33 135 ASN B N 1
ATOM 3993 C CA . ASN B 1 135 ? 4.902 9.551 26.248 1.00 4.13 135 ASN B CA 1
ATOM 3994 C C . ASN B 1 135 ? 4.874 8.024 26.275 1.00 4.49 135 ASN B C 1
ATOM 3995 O O . ASN B 1 135 ? 4.060 7.424 25.566 1.00 4.46 135 ASN B O 1
ATOM 4000 N N . PRO B 1 136 ? 5.739 7.340 27.062 1.00 4.53 136 PRO B N 1
ATOM 4001 C CA . PRO B 1 136 ? 5.756 5.876 27.100 1.00 4.60 136 PRO B CA 1
ATOM 4002 C C . PRO B 1 136 ? 4.729 5.257 28.030 1.00 4.71 136 PRO B C 1
ATOM 4003 O O . PRO B 1 136 ? 4.718 4.030 28.198 1.00 4.95 136 PRO B O 1
ATOM 4007 N N . THR B 1 137 ? 3.908 6.102 28.675 1.00 4.87 137 THR B N 1
ATOM 4008 C CA . THR B 1 137 ? 2.997 5.617 29.697 1.00 5.28 137 THR B CA 1
ATOM 4009 C C . THR B 1 137 ? 2.121 4.497 29.145 1.00 5.29 137 THR B C 1
ATOM 4010 O O . THR B 1 137 ? 1.502 4.648 28.109 1.00 5.44 137 THR B O 1
ATOM 4014 N N . HIS B 1 138 ? 2.090 3.401 29.919 1.00 5.91 138 HIS B N 1
ATOM 4015 C CA . HIS B 1 138 ? 1.295 2.198 29.655 1.00 6.35 138 HIS B CA 1
ATOM 4016 C C . HIS B 1 138 ? 1.950 1.225 28.688 1.00 6.48 138 HIS B C 1
ATOM 4017 O O . HIS B 1 138 ? 1.356 0.165 28.470 1.00 7.00 138 HIS B O 1
ATOM 4024 N N . LEU B 1 139 ? 3.172 1.484 28.215 1.00 5.72 139 LEU B N 1
ATOM 4025 C CA . LEU B 1 139 ? 3.857 0.593 27.277 1.00 5.49 139 LEU B CA 1
ATOM 4026 C C . LEU B 1 139 ? 3.811 -0.881 27.723 1.00 6.19 139 LEU B C 1
ATOM 4027 O O . LEU B 1 139 ? 3.406 -1.775 26.967 1.00 6.01 139 LEU B O 1
ATOM 4032 N N . ASN B 1 140 ? 4.194 -1.143 28.973 1.00 6.46 140 ASN B N 1
ATOM 4033 C CA . ASN B 1 140 ? 4.314 -2.517 29.446 1.00 6.97 140 ASN B CA 1
ATOM 4034 C C . ASN B 1 140 ? 2.923 -3.115 29.660 1.00 6.76 140 ASN B C 1
ATOM 4035 O O . ASN B 1 140 ? 2.702 -4.303 29.387 1.00 7.96 140 ASN B O 1
ATOM 4040 N N . ALA B 1 141 ? 1.959 -2.299 30.106 1.00 6.79 141 ALA B N 1
ATOM 4041 C CA . ALA B 1 141 ? 0.581 -2.774 30.223 1.00 6.59 141 ALA B CA 1
ATOM 4042 C C . ALA B 1 141 ? 0.036 -3.173 28.860 1.00 6.30 141 ALA B C 1
ATOM 4043 O O . ALA B 1 141 ? -0.693 -4.173 28.765 1.00 6.73 141 ALA B O 1
ATOM 4045 N N . TYR B 1 142 ? 0.296 -2.395 27.809 1.00 5.17 142 TYR B N 1
ATOM 4046 C CA . TYR B 1 142 ? -0.172 -2.784 26.484 1.00 4.97 142 TYR B CA 1
ATOM 4047 C C . TYR B 1 142 ? 0.377 -4.140 26.093 1.00 5.00 142 TYR B C 1
ATOM 4048 O O . TYR B 1 142 ? -0.361 -4.968 25.573 1.00 5.46 142 TYR B O 1
ATOM 4057 N N . ARG B 1 143 ? 1.666 -4.367 26.328 1.00 5.41 143 ARG B N 1
ATOM 4058 C CA . ARG B 1 143 ? 2.263 -5.655 26.014 1.00 5.48 143 ARG B CA 1
ATOM 4059 C C . ARG B 1 143 ? 1.542 -6.768 26.777 1.00 5.41 143 ARG B C 1
ATOM 4060 O O . ARG B 1 143 ? 1.215 -7.818 26.215 1.00 5.64 143 ARG B O 1
ATOM 4068 N N . ASP B 1 144 ? 1.324 -6.557 28.070 1.00 5.36 144 ASP B N 1
ATOM 4069 C CA . ASP B 1 144 ? 0.691 -7.556 28.919 1.00 6.06 144 ASP B CA 1
ATOM 4070 C C . ASP B 1 144 ? -0.727 -7.854 28.433 1.00 5.88 144 ASP B C 1
ATOM 4071 O O . ASP B 1 144 ? -1.148 -9.031 28.363 1.00 6.28 144 ASP B O 1
ATOM 4076 N N . ILE B 1 145 ? -1.482 -6.821 28.060 1.00 5.77 145 ILE B N 1
ATOM 4077 C CA . ILE B 1 145 ? -2.852 -6.989 27.608 1.00 5.46 145 ILE B CA 1
ATOM 4078 C C . ILE B 1 145 ? -2.860 -7.741 26.287 1.00 5.73 145 ILE B C 1
ATOM 4079 O O . ILE B 1 145 ? -3.678 -8.652 26.065 1.00 6.49 145 ILE B O 1
ATOM 4084 N N . ALA B 1 146 ? -1.974 -7.365 25.372 1.00 5.38 146 ALA B N 1
ATOM 4085 C CA . ALA B 1 146 ? -1.896 -8.057 24.098 1.00 5.49 146 ALA B CA 1
ATOM 4086 C C . ALA B 1 146 ? -1.601 -9.537 24.344 1.00 5.57 146 ALA B C 1
ATOM 4087 O O . ALA B 1 146 ? -2.228 -10.412 23.731 1.00 6.28 146 ALA B O 1
ATOM 4089 N N . LYS B 1 147 ? -0.654 -9.851 25.227 1.00 6.30 147 LYS B N 1
ATOM 4090 C CA . LYS B 1 147 ? -0.305 -11.245 25.480 1.00 6.59 147 LYS B CA 1
ATOM 4091 C C . LYS B 1 147 ? -1.484 -11.996 26.101 1.00 6.60 147 LYS B C 1
ATOM 4092 O O . LYS B 1 147 ? -1.755 -13.157 25.768 1.00 7.03 147 LYS B O 1
ATOM 4098 N N . GLN B 1 148 ? -2.170 -11.353 27.049 1.00 6.48 148 GLN B N 1
ATOM 4099 C CA . GLN B 1 148 ? -3.323 -11.943 27.736 1.00 6.93 148 GLN B CA 1
ATOM 4100 C C . GLN B 1 148 ? -4.409 -12.343 26.741 1.00 7.06 148 GLN B C 1
ATOM 4101 O O . GLN B 1 148 ? -5.164 -13.284 27.008 1.00 9.55 148 GLN B O 1
ATOM 4107 N N . HIS B 1 149 ? -4.529 -11.638 25.613 1.00 6.39 149 HIS B N 1
ATOM 4108 C CA . HIS B 1 149 ? -5.651 -11.833 24.698 1.00 6.47 149 HIS B CA 1
ATOM 4109 C C . HIS B 1 149 ? -5.192 -12.356 23.336 1.00 6.38 149 HIS B C 1
ATOM 4110 O O . HIS B 1 149 ? -5.948 -12.326 22.377 1.00 6.72 149 HIS B O 1
ATOM 4117 N N . GLY B 1 150 ? -3.949 -12.838 23.247 1.00 6.17 150 GLY B N 1
ATOM 4118 C CA . GLY B 1 150 ? -3.458 -13.446 22.019 1.00 5.99 150 GLY B CA 1
ATOM 4119 C C . GLY B 1 150 ? -3.409 -12.494 20.835 1.00 5.72 150 GLY B C 1
ATOM 4120 O O . GLY B 1 150 ? -3.462 -12.931 19.696 1.00 6.32 150 GLY B O 1
ATOM 4121 N N . LEU B 1 151 ? -3.192 -11.198 21.098 1.00 5.25 151 LEU B N 1
ATOM 4122 C CA . LEU B 1 151 ? -3.141 -10.185 20.053 1.00 5.21 151 LEU B CA 1
ATOM 4123 C C . LEU B 1 151 ? -1.702 -9.802 19.718 1.00 4.79 151 LEU B C 1
ATOM 4124 O O . LEU B 1 151 ? -0.852 -9.782 20.597 1.00 5.60 151 LEU B O 1
ATOM 4129 N N . PHE B 1 152 ? -1.477 -9.432 18.453 1.00 4.76 152 PHE B N 1
ATOM 4130 C CA . PHE B 1 152 ? -0.245 -8.749 18.090 1.00 4.55 152 PHE B CA 1
ATOM 4131 C C . PHE B 1 152 ? -0.275 -7.340 18.673 1.00 4.54 152 PHE B C 1
ATOM 4132 O O . PHE B 1 152 ? -1.343 -6.771 18.889 1.00 4.71 152 PHE B O 1
ATOM 4140 N N . MET B 1 153 ? 0.918 -6.752 18.848 1.00 4.61 153 MET B N 1
ATOM 4141 C CA . MET B 1 153 ? 1.018 -5.349 19.236 1.00 4.66 153 MET B CA 1
ATOM 4142 C C . MET B 1 153 ? 2.008 -4.666 18.305 1.00 4.48 153 MET B C 1
ATOM 4143 O O . MET B 1 153 ? 3.140 -5.112 18.147 1.00 4.56 153 MET B O 1
ATOM 4148 N N . ILE B 1 154 ? 1.500 -3.631 17.632 1.00 4.55 154 ILE B N 1
ATOM 4149 C CA . ILE B 1 154 ? 2.297 -2.741 16.796 1.00 4.71 154 ILE B CA 1
ATOM 4150 C C . ILE B 1 154 ? 2.330 -1.402 17.508 1.00 4.43 154 ILE B C 1
ATOM 4151 O O . ILE B 1 154 ? 1.307 -0.745 17.640 1.00 5.03 154 ILE B O 1
ATOM 4156 N N . GLU B 1 155 ? 3.516 -1.001 17.972 1.00 4.12 155 GLU B N 1
ATOM 4157 C CA . GLU B 1 155 ? 3.624 0.299 18.612 1.00 4.32 155 GLU B CA 1
ATOM 4158 C C . GLU B 1 155 ? 3.733 1.384 17.551 1.00 4.27 155 GLU B C 1
ATOM 4159 O O . GLU B 1 155 ? 4.682 1.400 16.762 1.00 4.45 155 GLU B O 1
ATOM 4165 N N . ASP B 1 156 ? 2.776 2.319 17.571 1.00 4.28 156 ASP B N 1
ATOM 4166 C CA . ASP B 1 156 ? 2.921 3.540 16.789 1.00 4.14 156 ASP B CA 1
ATOM 4167 C C . ASP B 1 156 ? 3.717 4.534 17.627 1.00 4.15 156 ASP B C 1
ATOM 4168 O O . ASP B 1 156 ? 3.190 5.302 18.431 1.00 4.64 156 ASP B O 1
ATOM 4173 N N . ALA B 1 157 ? 5.027 4.365 17.472 1.00 4.05 157 ALA B N 1
ATOM 4174 C CA . ALA B 1 157 ? 6.017 5.180 18.151 1.00 4.33 157 ALA B CA 1
ATOM 4175 C C . ALA B 1 157 ? 6.518 6.285 17.229 1.00 4.11 157 ALA B C 1
ATOM 4176 O O . ALA B 1 157 ? 7.649 6.757 17.367 1.00 4.13 157 ALA B O 1
ATOM 4178 N N . ALA B 1 158 ? 5.638 6.781 16.356 1.00 4.16 158 ALA B N 1
ATOM 4179 C CA . ALA B 1 158 ? 6.023 7.830 15.419 1.00 4.41 158 ALA B CA 1
ATOM 4180 C C . ALA B 1 158 ? 6.759 8.962 16.121 1.00 4.96 158 ALA B C 1
ATOM 4181 O O . ALA B 1 158 ? 7.787 9.439 15.622 1.00 6.51 158 ALA B O 1
ATOM 4183 N N . CYS B 1 159 ? 6.242 9.351 17.282 1.00 4.57 159 CYS B N 1
ATOM 4184 C CA . CYS B 1 159 ? 6.700 10.514 18.034 1.00 5.41 159 CYS B CA 1
ATOM 4185 C C . CYS B 1 159 ? 7.535 10.131 19.243 1.00 5.40 159 CYS B C 1
ATOM 4186 O O . CYS B 1 159 ? 7.627 10.930 20.163 1.00 8.08 159 CYS B O 1
ATOM 4189 N N . ALA B 1 160 ? 8.087 8.917 19.301 1.00 4.73 160 ALA B N 1
ATOM 4190 C CA . ALA B 1 160 ? 8.574 8.425 20.580 1.00 4.97 160 ALA B CA 1
ATOM 4191 C C . ALA B 1 160 ? 9.934 7.720 20.522 1.00 5.04 160 ALA B C 1
ATOM 4192 O O . ALA B 1 160 ? 10.313 7.084 21.495 1.00 5.32 160 ALA B O 1
ATOM 4194 N N . LEU B 1 161 ? 10.721 7.908 19.459 1.00 4.71 161 LEU B N 1
ATOM 4195 C CA . LEU B 1 161 ? 12.074 7.354 19.463 1.00 5.02 161 LEU B CA 1
ATOM 4196 C C . LEU B 1 161 ? 12.866 7.913 20.643 1.00 4.67 161 LEU B C 1
ATOM 4197 O O . LEU B 1 161 ? 12.990 9.136 20.814 1.00 4.89 161 LEU B O 1
ATOM 4202 N N . GLY B 1 162 ? 13.415 6.991 21.446 1.00 4.58 162 GLY B N 1
ATOM 4203 C CA . GLY B 1 162 ? 14.166 7.399 22.619 1.00 5.05 162 GLY B CA 1
ATOM 4204 C C . GLY B 1 162 ? 13.393 7.398 23.928 1.00 4.85 162 GLY B C 1
ATOM 4205 O O . GLY B 1 162 ? 14.019 7.445 24.981 1.00 5.85 162 GLY B O 1
ATOM 4206 N N . ALA B 1 163 ? 12.061 7.279 23.867 1.00 4.77 163 ALA B N 1
ATOM 4207 C CA . ALA B 1 163 ? 11.254 7.165 25.063 1.00 4.45 163 ALA B CA 1
ATOM 4208 C C . ALA B 1 163 ? 11.370 5.750 25.619 1.00 4.51 163 ALA B C 1
ATOM 4209 O O . ALA B 1 163 ? 11.736 4.821 24.912 1.00 4.71 163 ALA B O 1
ATOM 4211 N N . SER B 1 164 ? 11.050 5.594 26.904 1.00 4.97 164 SER B N 1
ATOM 4212 C CA . SER B 1 164 ? 11.154 4.309 27.584 1.00 5.76 164 SER B CA 1
ATOM 4213 C C . SER B 1 164 ? 10.238 4.275 28.799 1.00 5.64 164 SER B C 1
ATOM 4214 O O . SER B 1 164 ? 9.999 5.299 29.418 1.00 5.08 164 SER B O 1
ATOM 4217 N N . GLU B 1 165 ? 9.795 3.062 29.153 1.00 6.47 165 GLU B N 1
ATOM 4218 C CA . GLU B 1 165 ? 9.025 2.866 30.381 1.00 7.06 165 GLU B CA 1
ATOM 4219 C C . GLU B 1 165 ? 9.567 1.677 31.170 1.00 9.31 165 GLU B C 1
ATOM 4220 O O . GLU B 1 165 ? 9.619 0.576 30.634 1.00 9.40 165 GLU B O 1
ATOM 4226 N N . GLN B 1 166 ? 9.931 1.889 32.444 1.00 10.16 166 GLN B N 1
ATOM 4227 C CA . GLN B 1 166 ? 10.255 0.792 33.348 1.00 12.07 166 GLN B CA 1
ATOM 4228 C C . GLN B 1 166 ? 11.356 -0.084 32.744 1.00 13.54 166 GLN B C 1
ATOM 4229 O O . GLN B 1 166 ? 11.332 -1.307 32.903 1.00 16.17 166 GLN B O 1
ATOM 4235 N N . GLY B 1 167 ? 12.321 0.544 32.058 1.00 13.45 167 GLY B N 1
ATOM 4236 C CA . GLY B 1 167 ? 13.450 -0.176 31.479 1.00 13.73 167 GLY B CA 1
ATOM 4237 C C . GLY B 1 167 ? 13.214 -0.746 30.072 1.00 14.55 167 GLY B C 1
ATOM 4238 O O . GLY B 1 167 ? 14.131 -1.315 29.488 1.00 17.63 167 GLY B O 1
ATOM 4239 N N . THR B 1 168 ? 12.002 -0.607 29.522 1.00 10.68 168 THR B N 1
ATOM 4240 C CA . THR B 1 168 ? 11.708 -1.070 28.169 1.00 9.73 168 THR B CA 1
ATOM 4241 C C . THR B 1 168 ? 11.752 0.125 27.210 1.00 7.81 168 THR B C 1
ATOM 4242 O O . THR B 1 168 ? 11.006 1.073 27.371 1.00 7.69 168 THR B O 1
ATOM 4246 N N . MET B 1 169 ? 12.624 0.107 26.200 1.00 7.15 169 MET B N 1
ATOM 4247 C CA . MET B 1 169 ? 12.627 1.167 25.195 1.00 6.43 169 MET B CA 1
ATOM 4248 C C . MET B 1 169 ? 11.333 1.085 24.384 1.00 5.53 169 MET B C 1
ATOM 4249 O O . MET B 1 169 ? 10.922 0.000 23.920 1.00 5.96 169 MET B O 1
ATOM 4254 N N . VAL B 1 170 ? 10.692 2.238 24.169 1.00 4.98 170 VAL B N 1
ATOM 4255 C CA . VAL B 1 170 ? 9.545 2.285 23.282 1.00 4.99 170 VAL B CA 1
ATOM 4256 C C . VAL B 1 170 ? 9.945 1.751 21.915 1.00 4.61 170 VAL B C 1
ATOM 4257 O O . VAL B 1 170 ? 11.033 2.049 21.419 1.00 5.20 170 VAL B O 1
ATOM 4261 N N . GLY B 1 171 ? 9.065 0.914 21.370 1.00 4.57 171 GLY B N 1
ATOM 4262 C CA . GLY B 1 171 ? 9.250 0.310 20.074 1.00 4.72 171 GLY B CA 1
ATOM 4263 C C . GLY B 1 171 ? 9.652 -1.155 20.183 1.00 4.61 171 GLY B C 1
ATOM 4264 O O . GLY B 1 171 ? 9.644 -1.844 19.167 1.00 5.40 171 GLY B O 1
ATOM 4265 N N . THR B 1 172 ? 10.032 -1.594 21.389 1.00 4.56 172 THR B N 1
ATOM 4266 C CA . THR B 1 172 ? 10.677 -2.888 21.556 1.00 4.92 172 THR B CA 1
ATOM 4267 C C . THR B 1 172 ? 9.862 -3.859 22.407 1.00 5.00 172 THR B C 1
ATOM 4268 O O . THR B 1 172 ? 10.355 -4.956 22.734 1.00 5.86 172 THR B O 1
ATOM 4272 N N . ALA B 1 173 ? 8.628 -3.493 22.778 1.00 5.21 173 ALA B N 1
ATOM 4273 C CA . ALA B 1 173 ? 7.911 -4.319 23.745 1.00 5.87 173 ALA B CA 1
ATOM 4274 C C . ALA B 1 173 ? 7.361 -5.628 23.171 1.00 5.85 173 ALA B C 1
ATOM 4275 O O . ALA B 1 173 ? 7.229 -6.593 23.919 1.00 7.01 173 ALA B O 1
ATOM 4277 N N . ALA B 1 174 ? 6.995 -5.655 21.893 1.00 5.35 174 ALA B N 1
ATOM 4278 C CA . ALA B 1 174 ? 6.256 -6.766 21.311 1.00 5.56 174 ALA B CA 1
ATOM 4279 C C . ALA B 1 174 ? 6.665 -6.933 19.853 1.00 4.99 174 ALA B C 1
ATOM 4280 O O . ALA B 1 174 ? 7.844 -6.824 19.532 1.00 5.51 174 ALA B O 1
ATOM 4282 N N . GLU B 1 175 ? 5.745 -7.249 18.959 1.00 5.28 175 GLU B N 1
ATOM 4283 C CA . GLU B 1 175 ? 6.091 -7.663 17.611 1.00 5.02 175 GLU B CA 1
ATOM 4284 C C . GLU B 1 175 ? 6.833 -6.570 16.846 1.00 5.01 175 GLU B C 1
ATOM 4285 O O . GLU B 1 175 ? 7.821 -6.860 16.198 1.00 5.14 175 GLU B O 1
ATOM 4291 N N . PHE B 1 176 ? 6.270 -5.372 16.844 1.00 4.60 176 PHE B N 1
ATOM 4292 C CA . PHE B 1 176 ? 6.815 -4.308 16.013 1.00 4.80 176 PHE B CA 1
ATOM 4293 C C . PHE B 1 176 ? 6.788 -2.970 16.727 1.00 4.34 176 PHE B C 1
ATOM 4294 O O . PHE B 1 176 ? 5.866 -2.662 17.463 1.00 4.72 176 PHE B O 1
ATOM 4302 N N . GLY B 1 177 ? 7.826 -2.177 16.422 1.00 4.15 177 GLY B N 1
ATOM 4303 C CA . GLY B 1 177 ? 7.853 -0.757 16.751 1.00 4.24 177 GLY B CA 1
ATOM 4304 C C . GLY B 1 177 ? 8.012 0.043 15.479 1.00 4.41 177 GLY B C 1
ATOM 4305 O O . GLY B 1 177 ? 8.834 -0.295 14.632 1.00 4.32 177 GLY B O 1
ATOM 4306 N N . CYS B 1 178 ? 7.278 1.149 15.390 1.00 4.24 178 CYS B N 1
ATOM 4307 C CA . CYS B 1 178 ? 7.269 1.971 14.191 1.00 4.27 178 CYS B CA 1
ATOM 4308 C C . CYS B 1 178 ? 7.571 3.415 14.581 1.00 4.38 178 CYS B C 1
ATOM 4309 O O . CYS B 1 178 ? 6.940 3.947 15.459 1.00 4.46 178 CYS B O 1
ATOM 4312 N N . PHE B 1 179 ? 8.569 4.009 13.911 1.00 4.45 179 PHE B N 1
ATOM 4313 C CA . PHE B 1 179 ? 9.023 5.361 14.199 1.00 4.52 179 PHE B CA 1
ATOM 4314 C C . PHE B 1 179 ? 8.904 6.228 12.962 1.00 4.53 179 PHE B C 1
ATOM 4315 O O . PHE B 1 179 ? 9.012 5.723 11.848 1.00 4.29 179 PHE B O 1
ATOM 4323 N N . SER B 1 180 ? 8.786 7.548 13.188 1.00 4.38 180 SER B N 1
ATOM 4324 C CA . SER B 1 180 ? 8.782 8.554 12.137 1.00 4.64 180 SER B CA 1
ATOM 4325 C C . SER B 1 180 ? 10.005 9.449 12.308 1.00 4.76 180 SER B C 1
ATOM 4326 O O . SER B 1 180 ? 10.359 9.767 13.427 1.00 5.49 180 SER B O 1
ATOM 4329 N N . PHE B 1 181 ? 10.524 9.896 11.179 1.00 4.74 181 PHE B N 1
ATOM 4330 C CA . PHE B 1 181 ? 11.580 10.902 11.111 1.00 4.94 181 PHE B CA 1
ATOM 4331 C C . PHE B 1 181 ? 11.072 12.149 10.387 1.00 4.58 181 PHE B C 1
ATOM 4332 O O . PHE B 1 181 ? 11.862 12.876 9.745 1.00 5.22 181 PHE B O 1
ATOM 4340 N N . HIS B 1 182 ? 9.792 12.471 10.548 1.00 4.87 182 HIS B N 1
ATOM 4341 C CA . HIS B 1 182 ? 9.238 13.732 10.085 1.00 5.00 182 HIS B CA 1
ATOM 4342 C C . HIS B 1 182 ? 9.947 14.880 10.803 1.00 4.86 182 HIS B C 1
ATOM 4343 O O . HIS B 1 182 ? 10.524 14.696 11.871 1.00 5.22 182 HIS B O 1
ATOM 4350 N N . PRO B 1 183 ? 9.914 16.127 10.288 1.00 4.94 183 PRO B N 1
ATOM 4351 C CA . PRO B 1 183 ? 10.666 17.202 10.937 1.00 5.59 183 PRO B CA 1
ATOM 4352 C C . PRO B 1 183 ? 10.225 17.614 12.317 1.00 6.19 183 PRO B C 1
ATOM 4353 O O . PRO B 1 183 ? 10.958 18.346 12.966 1.00 8.52 183 PRO B O 1
ATOM 4357 N N . ARG B 1 184 ? 9.051 17.176 12.769 1.00 6.66 184 ARG B N 1
ATOM 4358 C CA . ARG B 1 184 ? 8.704 17.388 14.165 1.00 8.37 184 ARG B CA 1
ATOM 4359 C C . ARG B 1 184 ? 9.238 16.296 15.103 1.00 8.79 184 ARG B C 1
ATOM 4360 O O . ARG B 1 184 ? 8.994 16.397 16.305 1.00 9.12 184 ARG B O 1
ATOM 4368 N N . ALA B 1 185 ? 9.954 15.273 14.605 1.00 9.87 185 ALA B N 1
ATOM 4369 C CA . ALA B 1 185 ? 10.186 14.016 15.341 1.00 10.53 185 ALA B CA 1
ATOM 4370 C C . ALA B 1 185 ? 11.540 13.949 16.066 1.00 10.57 185 ALA B C 1
ATOM 4371 O O . ALA B 1 185 ? 11.953 12.860 16.495 1.00 11.80 185 ALA B O 1
ATOM 4373 N N . THR B 1 186 ? 12.243 15.085 16.153 1.00 11.12 186 THR B N 1
ATOM 4374 C CA . THR B 1 186 ? 13.474 15.230 16.906 1.00 9.38 186 THR B CA 1
ATOM 4375 C C . THR B 1 186 ? 14.660 14.695 16.080 1.00 10.00 186 THR B C 1
ATOM 4376 O O . THR B 1 186 ? 15.535 15.445 15.677 1.00 12.93 186 THR B O 1
ATOM 4380 N N . LEU B 1 187 ? 14.688 13.397 15.774 1.00 8.39 187 LEU B N 1
ATOM 4381 C CA . LEU B 1 187 ? 15.517 12.852 14.703 1.00 7.21 187 LEU B CA 1
ATOM 4382 C C . LEU B 1 187 ? 14.722 12.928 13.411 1.00 6.71 187 LEU B C 1
ATOM 4383 O O . LEU B 1 187 ? 13.670 12.305 13.298 1.00 7.57 187 LEU B O 1
ATOM 4388 N N . THR B 1 188 ? 15.182 13.713 12.435 1.00 6.40 188 THR B N 1
ATOM 4389 C CA . THR B 1 188 ? 14.487 13.869 11.164 1.00 5.95 188 THR B CA 1
ATOM 4390 C C . THR B 1 188 ? 15.396 13.484 10.001 1.00 6.11 188 THR B C 1
ATOM 4391 O O . THR B 1 188 ? 16.599 13.693 10.034 1.00 7.51 188 THR B O 1
ATOM 4395 N N . THR B 1 189 ? 14.753 12.990 8.941 1.00 5.55 189 THR B N 1
ATOM 4396 C CA . THR B 1 189 ? 15.368 12.790 7.637 1.00 5.59 189 THR B CA 1
ATOM 4397 C C . THR B 1 189 ? 14.540 13.467 6.557 1.00 5.80 189 THR B C 1
ATOM 4398 O O . THR B 1 189 ? 14.637 13.138 5.389 1.00 5.98 189 THR B O 1
ATOM 4402 N N . GLY B 1 190 ? 13.760 14.467 6.958 1.00 5.77 190 GLY B N 1
ATOM 4403 C CA . GLY B 1 190 ? 12.829 15.154 6.082 1.00 6.38 190 GLY B CA 1
ATOM 4404 C C . GLY B 1 190 ? 11.504 14.401 6.008 1.00 6.04 190 GLY B C 1
ATOM 4405 O O . GLY B 1 190 ? 10.512 14.823 6.581 1.00 7.99 190 GLY B O 1
ATOM 4406 N N . GLU B 1 191 ? 11.534 13.265 5.323 1.00 5.41 191 GLU B N 1
ATOM 4407 C CA . GLU B 1 191 ? 10.565 12.197 5.535 1.00 4.95 191 GLU B CA 1
ATOM 4408 C C . GLU B 1 191 ? 11.398 10.963 5.839 1.00 4.51 191 GLU B C 1
ATOM 4409 O O . GLU B 1 191 ? 12.459 10.763 5.248 1.00 5.27 191 GLU B O 1
ATOM 4415 N N . GLY B 1 192 ? 10.886 10.076 6.698 1.00 4.26 192 GLY B N 1
ATOM 4416 C CA . GLY B 1 192 ? 11.576 8.823 6.948 1.00 4.17 192 GLY B CA 1
ATOM 4417 C C . GLY B 1 192 ? 10.876 8.086 8.078 1.00 4.04 192 GLY B C 1
ATOM 4418 O O . GLY B 1 192 ? 10.075 8.673 8.803 1.00 4.23 192 GLY B O 1
ATOM 4419 N N . GLY B 1 193 ? 11.256 6.831 8.261 1.00 3.78 193 GLY B N 1
ATOM 4420 C CA . GLY B 1 193 ? 10.780 6.098 9.404 1.00 3.80 193 GLY B CA 1
ATOM 4421 C C . GLY B 1 193 ? 11.588 4.830 9.572 1.00 3.94 193 GLY B C 1
ATOM 4422 O O . GLY B 1 193 ? 12.508 4.540 8.811 1.00 4.34 193 GLY B O 1
ATOM 4423 N N . ALA B 1 194 ? 11.167 4.034 10.554 1.00 4.08 194 ALA B N 1
ATOM 4424 C CA . ALA B 1 194 ? 11.807 2.761 10.801 1.00 4.19 194 ALA B CA 1
ATOM 4425 C C . ALA B 1 194 ? 10.807 1.778 11.393 1.00 4.26 194 ALA B C 1
ATOM 4426 O O . ALA B 1 194 ? 9.915 2.165 12.140 1.00 4.21 194 ALA B O 1
ATOM 4428 N N . VAL B 1 195 ? 11.004 0.506 11.039 1.00 4.27 195 VAL B N 1
ATOM 4429 C CA . VAL B 1 195 ? 10.327 -0.645 11.633 1.00 4.52 195 VAL B CA 1
ATOM 4430 C C . VAL B 1 195 ? 11.362 -1.440 12.403 1.00 4.62 195 VAL B C 1
ATOM 4431 O O . VAL B 1 195 ? 12.412 -1.780 11.845 1.00 4.79 195 VAL B O 1
ATOM 4435 N N . VAL B 1 196 ? 11.080 -1.735 13.671 1.00 4.33 196 VAL B N 1
ATOM 4436 C CA . VAL B 1 196 ? 11.989 -2.549 14.464 1.00 4.47 196 VAL B CA 1
ATOM 4437 C C . VAL B 1 196 ? 11.249 -3.764 15.003 1.00 4.39 196 VAL B C 1
ATOM 4438 O O . VAL B 1 196 ? 10.020 -3.753 15.162 1.00 4.26 196 VAL B O 1
ATOM 4442 N N . THR B 1 197 ? 12.009 -4.821 15.306 1.00 4.64 197 THR B N 1
ATOM 4443 C CA . THR B 1 197 ? 11.444 -6.056 15.815 1.00 4.93 197 THR B CA 1
ATOM 4444 C C . THR B 1 197 ? 12.566 -6.909 16.396 1.00 5.23 197 THR B C 1
ATOM 4445 O O . THR B 1 197 ? 13.725 -6.776 15.995 1.00 5.13 197 THR B O 1
ATOM 4449 N N . ASN B 1 198 ? 12.181 -7.809 17.311 1.00 5.70 198 ASN B N 1
ATOM 4450 C CA . ASN B 1 198 ? 13.090 -8.832 17.811 1.00 6.06 198 ASN B CA 1
ATOM 4451 C C . ASN B 1 198 ? 12.897 -10.158 17.086 1.00 6.90 198 ASN B C 1
ATOM 4452 O O . ASN B 1 198 ? 13.652 -11.101 17.315 1.00 8.67 198 ASN B O 1
ATOM 4457 N N . ASP B 1 199 ? 11.961 -10.202 16.149 1.00 6.55 199 ASP B N 1
ATOM 4458 C CA . ASP B 1 199 ? 11.600 -11.446 15.489 1.00 6.93 199 ASP B CA 1
ATOM 4459 C C . ASP B 1 199 ? 12.200 -11.474 14.086 1.00 6.88 199 ASP B C 1
ATOM 4460 O O . ASP B 1 199 ? 11.785 -10.704 13.225 1.00 6.40 199 ASP B O 1
ATOM 4465 N N . THR B 1 200 ? 13.173 -12.356 13.870 1.00 7.51 200 THR B N 1
ATOM 4466 C CA . THR B 1 200 ? 13.896 -12.385 12.612 1.00 8.08 200 THR B CA 1
ATOM 4467 C C . THR B 1 200 ? 12.974 -12.731 11.441 1.00 7.46 200 THR B C 1
ATOM 4468 O O . THR B 1 200 ? 13.191 -12.238 10.338 1.00 7.81 200 THR B O 1
ATOM 4472 N N . GLU B 1 201 ? 11.944 -13.567 11.654 1.00 7.83 201 GLU B N 1
ATOM 4473 C CA . GLU B 1 201 ? 11.028 -13.892 10.569 1.00 7.47 201 GLU B CA 1
ATOM 4474 C C . GLU B 1 201 ? 10.243 -12.643 10.160 1.00 7.08 201 GLU B C 1
ATOM 4475 O O . GLU B 1 201 ? 10.034 -12.417 8.966 1.00 7.34 201 GLU B O 1
ATOM 4481 N N . LEU B 1 202 ? 9.815 -11.837 11.139 1.00 6.71 202 LEU B N 1
ATOM 4482 C CA . LEU B 1 202 ? 9.111 -10.593 10.825 1.00 6.53 202 LEU B CA 1
ATOM 4483 C C . LEU B 1 202 ? 10.032 -9.610 10.112 1.00 5.87 202 LEU B C 1
ATOM 4484 O O . LEU B 1 202 ? 9.597 -8.948 9.179 1.00 6.12 202 LEU B O 1
ATOM 4489 N N . TYR B 1 203 ? 11.283 -9.494 10.575 1.00 5.86 203 TYR B N 1
ATOM 4490 C CA . TYR B 1 203 ? 12.288 -8.660 9.931 1.00 5.65 203 TYR B CA 1
ATOM 4491 C C . TYR B 1 203 ? 12.420 -9.044 8.457 1.00 5.78 203 TYR B C 1
ATOM 4492 O O . TYR B 1 203 ? 12.404 -8.217 7.568 1.00 5.94 203 TYR B O 1
ATOM 4501 N N . ASN B 1 204 ? 12.585 -10.338 8.190 1.00 6.07 204 ASN B N 1
ATOM 4502 C CA . ASN B 1 204 ? 12.812 -10.776 6.826 1.00 6.41 204 ASN B CA 1
ATOM 4503 C C . ASN B 1 204 ? 11.601 -10.424 5.968 1.00 6.63 204 ASN B C 1
ATOM 4504 O O . ASN B 1 204 ? 11.732 -10.018 4.823 1.00 6.72 204 ASN B O 1
ATOM 4509 N N . LYS B 1 205 ? 10.394 -10.605 6.501 1.00 6.26 205 LYS B N 1
ATOM 4510 C CA A LYS B 1 205 ? 9.169 -10.316 5.763 0.50 6.77 205 LYS B CA 1
ATOM 4511 C CA B LYS B 1 205 ? 9.207 -10.318 5.730 0.50 6.47 205 LYS B CA 1
ATOM 4512 C C . LYS B 1 205 ? 9.089 -8.826 5.414 1.00 5.32 205 LYS B C 1
ATOM 4513 O O . LYS B 1 205 ? 8.764 -8.461 4.290 1.00 6.03 205 LYS B O 1
ATOM 4524 N N . VAL B 1 206 ? 9.360 -7.959 6.384 1.00 4.99 206 VAL B N 1
ATOM 4525 C CA . VAL B 1 206 ? 9.302 -6.535 6.122 1.00 4.90 206 VAL B CA 1
ATOM 4526 C C . VAL B 1 206 ? 10.354 -6.146 5.090 1.00 4.69 206 VAL B C 1
ATOM 4527 O O . VAL B 1 206 ? 10.089 -5.331 4.226 1.00 5.45 206 VAL B O 1
ATOM 4531 N N . ALA B 1 207 ? 11.545 -6.738 5.166 1.00 4.87 207 ALA B N 1
ATOM 4532 C CA . ALA B 1 207 ? 12.576 -6.398 4.189 1.00 5.41 207 ALA B CA 1
ATOM 4533 C C . ALA B 1 207 ? 12.109 -6.760 2.778 1.00 5.45 207 ALA B C 1
ATOM 4534 O O . ALA B 1 207 ? 12.379 -6.040 1.828 1.00 6.03 207 ALA B O 1
ATOM 4536 N N . LEU B 1 208 ? 11.400 -7.881 2.626 1.00 5.18 208 LEU B N 1
ATOM 4537 C CA . LEU B 1 208 ? 10.855 -8.236 1.325 1.00 5.34 208 LEU B CA 1
ATOM 4538 C C . LEU B 1 208 ? 9.820 -7.204 0.886 1.00 4.97 208 LEU B C 1
ATOM 4539 O O . LEU B 1 208 ? 9.842 -6.736 -0.242 1.00 4.96 208 LEU B O 1
ATOM 4544 N N . LEU B 1 209 ? 8.855 -6.922 1.772 1.00 4.85 209 LEU B N 1
ATOM 4545 C CA . LEU B 1 209 ? 7.749 -6.038 1.426 1.00 4.80 209 LEU B CA 1
ATOM 4546 C C . LEU B 1 209 ? 8.225 -4.630 1.068 1.00 4.96 209 LEU B C 1
ATOM 4547 O O . LEU B 1 209 ? 7.544 -3.931 0.300 1.00 5.07 209 LEU B O 1
ATOM 4552 N N . ARG B 1 210 ? 9.345 -4.181 1.667 1.00 4.75 210 ARG B N 1
ATOM 4553 C CA . ARG B 1 210 ? 9.859 -2.837 1.474 1.00 4.61 210 ARG B CA 1
ATOM 4554 C C . ARG B 1 210 ? 10.398 -2.625 0.060 1.00 4.37 210 ARG B C 1
ATOM 4555 O O . ARG B 1 210 ? 10.525 -1.471 -0.391 1.00 4.12 210 ARG B O 1
ATOM 4563 N N . SER B 1 211 ? 10.788 -3.723 -0.616 1.00 4.66 211 SER B N 1
ATOM 4564 C CA A SER B 1 211 ? 11.449 -3.630 -1.908 0.50 5.03 211 SER B CA 1
ATOM 4565 C CA B SER B 1 211 ? 11.339 -3.559 -1.956 0.50 5.38 211 SER B CA 1
ATOM 4566 C C . SER B 1 211 ? 10.990 -4.746 -2.843 1.00 4.86 211 SER B C 1
ATOM 4567 O O . SER B 1 211 ? 11.823 -5.548 -3.246 1.00 5.00 211 SER B O 1
ATOM 4572 N N . HIS B 1 212 ? 9.698 -4.781 -3.181 1.00 5.04 212 HIS B N 1
ATOM 4573 C CA . HIS B 1 212 ? 9.201 -5.508 -4.337 1.00 5.59 212 HIS B CA 1
ATOM 4574 C C . HIS B 1 212 ? 9.290 -7.019 -4.159 1.00 5.71 212 HIS B C 1
ATOM 4575 O O . HIS B 1 212 ? 9.186 -7.761 -5.145 1.00 6.19 212 HIS B O 1
ATOM 4582 N N . GLY B 1 213 ? 9.440 -7.467 -2.909 1.00 5.21 213 GLY B N 1
ATOM 4583 C CA . GLY B 1 213 ? 9.580 -8.890 -2.653 1.00 5.69 213 GLY B CA 1
ATOM 4584 C C . GLY B 1 213 ? 10.962 -9.460 -2.977 1.00 6.37 213 GLY B C 1
ATOM 4585 O O . GLY B 1 213 ? 11.130 -10.675 -3.053 1.00 8.01 213 GLY B O 1
ATOM 4586 N N . MET B 1 214 ? 11.949 -8.587 -3.203 1.00 6.86 214 MET B N 1
ATOM 4587 C CA . MET B 1 214 ? 13.268 -8.985 -3.685 1.00 8.49 214 MET B CA 1
ATOM 4588 C C . MET B 1 214 ? 14.091 -9.590 -2.555 1.00 10.09 214 MET B C 1
ATOM 4589 O O . MET B 1 214 ? 14.246 -9.009 -1.490 1.00 11.37 214 MET B O 1
ATOM 4594 N N . GLN B 1 215 ? 14.671 -10.743 -2.849 1.00 11.85 215 GLN B N 1
ATOM 4595 C CA . GLN B 1 215 ? 15.678 -11.381 -2.015 1.00 14.68 215 GLN B CA 1
ATOM 4596 C C . GLN B 1 215 ? 16.941 -11.562 -2.850 1.00 16.44 215 GLN B C 1
ATOM 4597 O O . GLN B 1 215 ? 16.900 -12.228 -3.881 1.00 16.80 215 GLN B O 1
ATOM 4603 N N . ARG B 1 216 ? 18.061 -10.984 -2.404 1.00 20.63 216 ARG B N 1
ATOM 4604 C CA . ARG B 1 216 ? 19.326 -11.166 -3.108 1.00 25.66 216 ARG B CA 1
ATOM 4605 C C . ARG B 1 216 ? 19.891 -12.564 -2.828 1.00 31.43 216 ARG B C 1
ATOM 4606 O O . ARG B 1 216 ? 19.754 -13.006 -1.671 1.00 35.99 216 ARG B O 1
ATOM 4614 N N . THR B 1 219 ? 23.818 -16.015 -6.473 1.00 59.43 219 THR B N 1
ATOM 4615 C CA . THR B 1 219 ? 22.766 -16.700 -7.276 1.00 59.32 219 THR B CA 1
ATOM 4616 C C . THR B 1 219 ? 21.920 -15.664 -8.017 1.00 53.76 219 THR B C 1
ATOM 4617 O O . THR B 1 219 ? 21.481 -15.908 -9.139 1.00 54.91 219 THR B O 1
ATOM 4621 N N . GLY B 1 220 ? 21.682 -14.516 -7.372 1.00 44.69 220 GLY B N 1
ATOM 4622 C CA . GLY B 1 220 ? 20.980 -13.408 -8.002 1.00 39.00 220 GLY B CA 1
ATOM 4623 C C . GLY B 1 220 ? 19.647 -13.123 -7.313 1.00 33.28 220 GLY B C 1
ATOM 4624 O O . GLY B 1 220 ? 19.312 -13.759 -6.317 1.00 34.77 220 GLY B O 1
ATOM 4625 N N . VAL B 1 221 ? 18.889 -12.165 -7.862 1.00 25.36 221 VAL B N 1
ATOM 4626 C CA . VAL B 1 221 ? 17.687 -11.664 -7.211 1.00 22.32 221 VAL B CA 1
ATOM 4627 C C . VAL B 1 221 ? 16.537 -12.636 -7.462 1.00 18.73 221 VAL B C 1
ATOM 4628 O O . VAL B 1 221 ? 16.287 -12.998 -8.604 1.00 22.24 221 VAL B O 1
ATOM 4632 N N . VAL B 1 222 ? 15.794 -12.983 -6.401 1.00 14.97 222 VAL B N 1
ATOM 4633 C CA . VAL B 1 222 ? 14.555 -13.739 -6.493 1.00 13.92 222 VAL B CA 1
ATOM 4634 C C . VAL B 1 222 ? 13.428 -12.863 -5.958 1.00 11.30 222 VAL B C 1
ATOM 4635 O O . VAL B 1 222 ? 13.611 -12.157 -4.967 1.00 12.79 222 VAL B O 1
ATOM 4639 N N . PHE B 1 223 ? 12.286 -12.890 -6.650 1.00 9.13 223 PHE B N 1
ATOM 4640 C CA . PHE B 1 223 ? 11.074 -12.215 -6.209 1.00 9.37 223 PHE B CA 1
ATOM 4641 C C . PHE B 1 223 ? 10.226 -13.224 -5.444 1.00 9.26 223 PHE B C 1
ATOM 4642 O O . PHE B 1 223 ? 9.594 -14.090 -6.039 1.00 12.57 223 PHE B O 1
ATOM 4650 N N . LYS B 1 224 ? 10.216 -13.103 -4.117 1.00 8.57 224 LYS B N 1
ATOM 4651 C CA . LYS B 1 224 ? 9.620 -14.104 -3.250 1.00 9.89 224 LYS B CA 1
ATOM 4652 C C . LYS B 1 224 ? 8.124 -13.890 -3.045 1.00 9.15 224 LYS B C 1
ATOM 4653 O O . LYS B 1 224 ? 7.393 -14.835 -2.745 1.00 10.76 224 LYS B O 1
ATOM 4659 N N . CYS B 1 225 ? 7.668 -12.637 -3.104 1.00 8.13 225 CYS B N 1
ATOM 4660 C CA . CYS B 1 225 ? 6.297 -12.293 -2.776 1.00 7.66 225 CYS B CA 1
ATOM 4661 C C . CYS B 1 225 ? 5.988 -10.947 -3.408 1.00 6.37 225 CYS B C 1
ATOM 4662 O O . CYS B 1 225 ? 6.895 -10.222 -3.808 1.00 7.10 225 CYS B O 1
ATOM 4665 N N . VAL B 1 226 ? 4.716 -10.594 -3.466 1.00 6.18 226 VAL B N 1
ATOM 4666 C CA A VAL B 1 226 ? 4.357 -9.250 -3.900 0.50 5.69 226 VAL B CA 1
ATOM 4667 C CA B VAL B 1 226 ? 4.288 -9.268 -3.859 0.50 6.28 226 VAL B CA 1
ATOM 4668 C C . VAL B 1 226 ? 4.700 -8.272 -2.780 1.00 5.56 226 VAL B C 1
ATOM 4669 O O . VAL B 1 226 ? 4.586 -8.553 -1.597 1.00 6.48 226 VAL B O 1
ATOM 4676 N N . GLY B 1 227 ? 5.167 -7.090 -3.186 1.00 5.55 227 GLY B N 1
ATOM 4677 C CA . GLY B 1 227 ? 5.556 -6.052 -2.247 1.00 5.08 227 GLY B CA 1
ATOM 4678 C C . GLY B 1 227 ? 5.443 -4.665 -2.858 1.00 5.07 227 GLY B C 1
ATOM 4679 O O . GLY B 1 227 ? 4.854 -4.499 -3.912 1.00 5.37 227 GLY B O 1
ATOM 4680 N N . LEU B 1 228 ? 6.020 -3.706 -2.127 1.00 5.10 228 LEU B N 1
ATOM 4681 C CA . LEU B 1 228 ? 5.890 -2.275 -2.383 1.00 5.38 228 LEU B CA 1
ATOM 4682 C C . LEU B 1 228 ? 7.307 -1.719 -2.559 1.00 4.40 228 LEU B C 1
ATOM 4683 O O . LEU B 1 228 ? 8.295 -2.436 -2.488 1.00 4.30 228 LEU B O 1
ATOM 4688 N N . ASN B 1 229 ? 7.373 -0.389 -2.720 1.00 4.30 229 ASN B N 1
ATOM 4689 C CA . ASN B 1 229 ? 8.622 0.350 -2.578 1.00 4.33 229 ASN B CA 1
ATOM 4690 C C . ASN B 1 229 ? 8.477 1.356 -1.445 1.00 4.32 229 ASN B C 1
ATOM 4691 O O . ASN B 1 229 ? 7.802 2.384 -1.602 1.00 4.32 229 ASN B O 1
ATOM 4696 N N . TYR B 1 230 ? 9.089 1.060 -0.295 1.00 4.27 230 TYR B N 1
ATOM 4697 C CA . TYR B 1 230 ? 9.154 1.994 0.817 1.00 4.05 230 TYR B CA 1
ATOM 4698 C C . TYR B 1 230 ? 10.604 2.228 1.233 1.00 4.18 230 TYR B C 1
ATOM 4699 O O . TYR B 1 230 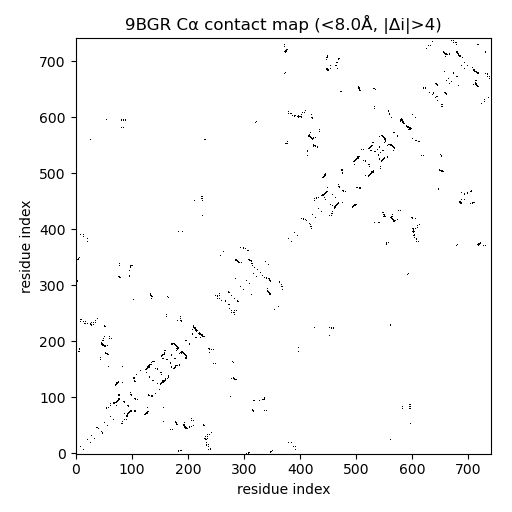? 10.905 2.395 2.401 1.00 4.54 230 TYR B O 1
ATOM 4708 N N . ARG B 1 231 ? 11.524 2.191 0.280 1.00 4.74 231 ARG B N 1
ATOM 4709 C CA A ARG B 1 231 ? 12.940 2.400 0.578 0.50 5.20 231 ARG B CA 1
ATOM 4710 C CA B ARG B 1 231 ? 12.934 2.405 0.584 0.50 5.43 231 ARG B CA 1
ATOM 4711 C C . ARG B 1 231 ? 13.242 3.866 0.885 1.00 5.55 231 ARG B C 1
ATOM 4712 O O . ARG B 1 231 ? 12.710 4.763 0.250 1.00 8.22 231 ARG B O 1
ATOM 4727 N N . LEU B 1 232 ? 14.154 4.059 1.828 1.00 5.19 232 LEU B N 1
ATOM 4728 C CA . LEU B 1 232 ? 14.700 5.373 2.147 1.00 5.07 232 LEU B CA 1
ATOM 4729 C C . LEU B 1 232 ? 15.965 5.595 1.324 1.00 4.69 232 LEU B C 1
ATOM 4730 O O . LEU B 1 232 ? 16.725 4.665 1.139 1.00 5.17 232 LEU B O 1
ATOM 4735 N N . THR B 1 233 ? 16.215 6.820 0.843 1.00 4.77 233 THR B N 1
ATOM 4736 C CA . THR B 1 233 ? 17.448 7.065 0.109 1.00 4.83 233 THR B CA 1
ATOM 4737 C C . THR B 1 233 ? 18.659 6.985 1.037 1.00 4.84 233 THR B C 1
ATOM 4738 O O . THR B 1 233 ? 18.569 7.168 2.248 1.00 5.17 233 THR B O 1
ATOM 4742 N N . ASN B 1 234 ? 19.822 6.749 0.419 1.00 4.88 234 ASN B N 1
ATOM 4743 C CA . ASN B 1 234 ? 21.080 6.678 1.148 1.00 5.36 234 ASN B CA 1
ATOM 4744 C C . ASN B 1 234 ? 21.417 8.038 1.766 1.00 5.32 234 ASN B C 1
ATOM 4745 O O . ASN B 1 234 ? 21.957 8.102 2.866 1.00 5.51 234 ASN B O 1
ATOM 4750 N N . PHE B 1 235 ? 21.064 9.140 1.096 1.00 5.23 235 PHE B N 1
ATOM 4751 C CA . PHE B 1 235 ? 21.370 10.452 1.654 1.00 5.43 235 PHE B CA 1
ATOM 4752 C C . PHE B 1 235 ? 20.410 10.810 2.793 1.00 5.21 235 PHE B C 1
ATOM 4753 O O . PHE B 1 235 ? 20.817 11.426 3.771 1.00 5.43 235 PHE B O 1
ATOM 4761 N N . GLN B 1 236 ? 19.134 10.387 2.749 1.00 5.18 236 GLN B N 1
ATOM 4762 C CA . GLN B 1 236 ? 18.310 10.526 3.937 1.00 5.45 236 GLN B CA 1
ATOM 4763 C C . GLN B 1 236 ? 18.880 9.707 5.090 1.00 5.19 236 GLN B C 1
ATOM 4764 O O . GLN B 1 236 ? 18.844 10.143 6.240 1.00 5.17 236 GLN B O 1
ATOM 4770 N N . GLY B 1 237 ? 19.300 8.459 4.814 1.00 4.98 237 GLY B N 1
ATOM 4771 C CA . GLY B 1 237 ? 19.892 7.631 5.858 1.00 5.33 237 GLY B CA 1
ATOM 4772 C C . GLY B 1 237 ? 21.108 8.311 6.501 1.00 5.23 237 GLY B C 1
ATOM 4773 O O . GLY B 1 237 ? 21.284 8.258 7.718 1.00 5.84 237 GLY B O 1
ATOM 4774 N N . ALA B 1 238 ? 21.917 8.985 5.688 1.00 5.37 238 ALA B N 1
ATOM 4775 C CA . ALA B 1 238 ? 23.101 9.672 6.183 1.00 5.90 238 ALA B CA 1
ATOM 4776 C C . ALA B 1 238 ? 22.700 10.750 7.187 1.00 5.83 238 ALA B C 1
ATOM 4777 O O . ALA B 1 238 ? 23.369 10.953 8.198 1.00 6.36 238 ALA B O 1
ATOM 4779 N N . ILE B 1 239 ? 21.636 11.515 6.889 1.00 5.92 239 ILE B N 1
ATOM 4780 C CA . ILE B 1 239 ? 21.154 12.559 7.790 1.00 5.98 239 ILE B CA 1
ATOM 4781 C C . ILE B 1 239 ? 20.762 11.929 9.117 1.00 5.93 239 ILE B C 1
ATOM 4782 O O . ILE B 1 239 ? 21.146 12.384 10.186 1.00 6.33 239 ILE B O 1
ATOM 4787 N N . GLY B 1 240 ? 19.947 10.865 9.054 1.00 5.71 240 GLY B N 1
ATOM 4788 C CA . GLY B 1 240 ? 19.409 10.300 10.275 1.00 5.88 240 GLY B CA 1
ATOM 4789 C C . GLY B 1 240 ? 20.487 9.727 11.184 1.00 5.93 240 GLY B C 1
ATOM 4790 O O . GLY B 1 240 ? 20.461 9.922 12.402 1.00 6.36 240 GLY B O 1
ATOM 4791 N N . ARG B 1 241 ? 21.451 9.021 10.598 1.00 6.34 241 ARG B N 1
ATOM 4792 C CA . ARG B 1 241 ? 22.466 8.424 11.440 1.00 7.80 241 ARG B CA 1
ATOM 4793 C C . ARG B 1 241 ? 23.421 9.481 12.001 1.00 7.24 241 ARG B C 1
ATOM 4794 O O . ARG B 1 241 ? 24.037 9.231 13.036 1.00 7.41 241 ARG B O 1
ATOM 4802 N N . ALA B 1 242 ? 23.484 10.662 11.377 1.00 7.05 242 ALA B N 1
ATOM 4803 C CA . ALA B 1 242 ? 24.275 11.764 11.916 1.00 7.68 242 ALA B CA 1
ATOM 4804 C C . ALA B 1 242 ? 23.631 12.349 13.172 1.00 7.32 242 ALA B C 1
ATOM 4805 O O . ALA B 1 242 ? 24.308 12.892 14.034 1.00 8.48 242 ALA B O 1
ATOM 4807 N N . ILE B 1 243 ? 22.298 12.300 13.236 1.00 6.80 243 ILE B N 1
ATOM 4808 C CA . ILE B 1 243 ? 21.556 12.900 14.339 1.00 6.56 243 ILE B CA 1
ATOM 4809 C C . ILE B 1 243 ? 21.456 11.942 15.519 1.00 6.48 243 ILE B C 1
ATOM 4810 O O . ILE B 1 243 ? 21.411 12.360 16.659 1.00 7.23 243 ILE B O 1
ATOM 4815 N N . LEU B 1 244 ? 21.348 10.641 15.259 1.00 6.08 244 LEU B N 1
ATOM 4816 C CA . LEU B 1 244 ? 21.082 9.677 16.313 1.00 6.93 244 LEU B CA 1
ATOM 4817 C C . LEU B 1 244 ? 22.026 9.818 17.508 1.00 6.61 244 LEU B C 1
ATOM 4818 O O . LEU B 1 244 ? 21.547 9.722 18.639 1.00 6.94 244 LEU B O 1
ATOM 4823 N N . PRO B 1 245 ? 23.351 10.043 17.343 1.00 7.33 245 PRO B N 1
ATOM 4824 C CA . PRO B 1 245 ? 24.231 10.177 18.504 1.00 8.46 245 PRO B CA 1
ATOM 4825 C C . PRO B 1 245 ? 23.922 11.390 19.380 1.00 8.75 245 PRO B C 1
ATOM 4826 O O . PRO B 1 245 ? 24.402 11.450 20.505 1.00 10.04 245 PRO B O 1
ATOM 4830 N N . GLU B 1 246 ? 23.139 12.350 18.857 1.00 8.08 246 GLU B N 1
ATOM 4831 C CA . GLU B 1 246 ? 22.754 13.554 19.587 1.00 8.60 246 GLU B CA 1
ATOM 4832 C C . GLU B 1 246 ? 21.393 13.404 20.274 1.00 8.10 246 GLU B C 1
ATOM 4833 O O . GLU B 1 246 ? 20.989 14.290 21.030 1.00 8.34 246 GLU B O 1
ATOM 4839 N N . LEU B 1 247 ? 20.658 12.338 19.951 1.00 7.13 247 LEU B N 1
ATOM 4840 C CA . LEU B 1 247 ? 19.258 12.261 20.347 1.00 6.54 247 LEU B CA 1
ATOM 4841 C C . LEU B 1 247 ? 19.086 12.296 21.861 1.00 6.47 247 LEU B C 1
ATOM 4842 O O . LEU B 1 247 ? 18.219 13.022 22.357 1.00 6.25 247 LEU B O 1
ATOM 4847 N N . ASN B 1 248 ? 19.873 11.537 22.619 1.00 6.45 248 ASN B N 1
ATOM 4848 C CA . ASN B 1 248 ? 19.711 11.577 24.060 1.00 6.66 248 ASN B CA 1
ATOM 4849 C C . ASN B 1 248 ? 19.951 12.968 24.644 1.00 6.80 248 ASN B C 1
ATOM 4850 O O . ASN B 1 248 ? 19.240 13.385 25.555 1.00 7.04 248 ASN B O 1
ATOM 4855 N N . GLN B 1 249 ? 20.961 13.673 24.138 1.00 7.38 249 GLN B N 1
ATOM 4856 C CA . GLN B 1 249 ? 21.221 15.023 24.606 1.00 8.35 249 GLN B CA 1
ATOM 4857 C C . GLN B 1 249 ? 20.066 15.960 24.266 1.00 7.51 249 GLN B C 1
ATOM 4858 O O . GLN B 1 249 ? 19.665 16.782 25.083 1.00 8.28 249 GLN B O 1
ATOM 4864 N N . TRP B 1 250 ? 19.499 15.813 23.071 1.00 6.48 250 TRP B N 1
ATOM 4865 C CA . TRP B 1 250 ? 18.358 16.623 22.670 1.00 6.98 250 TRP B CA 1
ATOM 4866 C C . TRP B 1 250 ? 17.126 16.334 23.521 1.00 6.47 250 TRP B C 1
ATOM 4867 O O . TRP B 1 250 ? 16.414 17.252 23.915 1.00 7.19 250 TRP B O 1
ATOM 4878 N N . ILE B 1 251 ? 16.871 15.064 23.831 1.00 6.21 251 ILE B N 1
ATOM 4879 C CA . ILE B 1 251 ? 15.777 14.716 24.711 1.00 6.11 251 ILE B CA 1
ATOM 4880 C C . ILE B 1 251 ? 16.008 15.306 26.102 1.00 6.05 251 ILE B C 1
ATOM 4881 O O . ILE B 1 251 ? 15.092 15.850 26.696 1.00 6.19 251 ILE B O 1
ATOM 4886 N N . ALA B 1 252 ? 17.248 15.258 26.613 1.00 6.51 252 ALA B N 1
ATOM 4887 C CA . ALA B 1 252 ? 17.515 15.818 27.927 1.00 6.99 252 ALA B CA 1
ATOM 4888 C C . ALA B 1 252 ? 17.217 17.320 27.927 1.00 6.71 252 ALA B C 1
ATOM 4889 O O . ALA B 1 252 ? 16.675 17.855 28.901 1.00 7.26 252 ALA B O 1
ATOM 4891 N N . LYS B 1 253 ? 17.612 18.008 26.854 1.00 6.42 253 LYS B N 1
ATOM 4892 C CA A LYS B 1 253 ? 17.332 19.429 26.715 0.50 6.69 253 LYS B CA 1
ATOM 4893 C CA B LYS B 1 253 ? 17.329 19.430 26.749 0.50 7.34 253 LYS B CA 1
ATOM 4894 C C . LYS B 1 253 ? 15.826 19.684 26.726 1.00 6.51 253 LYS B C 1
ATOM 4895 O O . LYS B 1 253 ? 15.337 20.597 27.389 1.00 6.62 253 LYS B O 1
ATOM 4906 N N . ARG B 1 254 ? 15.079 18.882 25.950 1.00 5.80 254 ARG B N 1
ATOM 4907 C CA . ARG B 1 254 ? 13.640 19.043 25.865 1.00 5.60 254 ARG B CA 1
ATOM 4908 C C . ARG B 1 254 ? 13.018 18.845 27.242 1.00 5.45 254 ARG B C 1
ATOM 4909 O O . ARG B 1 254 ? 12.071 19.531 27.594 1.00 6.05 254 ARG B O 1
ATOM 4917 N N . ARG B 1 255 ? 13.517 17.878 28.028 1.00 5.61 255 ARG B N 1
ATOM 4918 C CA A ARG B 1 255 ? 12.940 17.654 29.338 0.50 6.24 255 ARG B CA 1
ATOM 4919 C CA B ARG B 1 255 ? 12.971 17.635 29.352 0.50 6.34 255 ARG B CA 1
ATOM 4920 C C . ARG B 1 255 ? 13.196 18.857 30.239 1.00 6.49 255 ARG B C 1
ATOM 4921 O O . ARG B 1 255 ? 12.342 19.212 31.033 1.00 7.03 255 ARG B O 1
ATOM 4936 N N . GLU B 1 256 ? 14.380 19.479 30.129 1.00 6.72 256 GLU B N 1
ATOM 4937 C CA A GLU B 1 256 ? 14.670 20.688 30.892 0.50 7.51 256 GLU B CA 1
ATOM 4938 C CA B GLU B 1 256 ? 14.658 20.678 30.905 0.50 7.49 256 GLU B CA 1
ATOM 4939 C C . GLU B 1 256 ? 13.660 21.777 30.532 1.00 6.56 256 GLU B C 1
ATOM 4940 O O . GLU B 1 256 ? 13.149 22.489 31.408 1.00 7.39 256 GLU B O 1
ATOM 4951 N N . LEU B 1 257 ? 13.435 21.978 29.227 1.00 6.40 257 LEU B N 1
ATOM 4952 C CA . LEU B 1 257 ? 12.484 22.986 28.780 1.00 6.21 257 LEU B CA 1
ATOM 4953 C C . LEU B 1 257 ? 11.068 22.691 29.288 1.00 5.69 257 LEU B C 1
ATOM 4954 O O . LEU B 1 257 ? 10.325 23.600 29.662 1.00 6.11 257 LEU B O 1
ATOM 4959 N N . ALA B 1 258 ? 10.680 21.410 29.294 1.00 6.19 258 ALA B N 1
ATOM 4960 C CA . ALA B 1 258 ? 9.359 21.033 29.784 1.00 6.41 258 ALA B CA 1
ATOM 4961 C C . ALA B 1 258 ? 9.194 21.447 31.239 1.00 6.90 258 ALA B C 1
ATOM 4962 O O . ALA B 1 258 ? 8.130 21.887 31.663 1.00 8.10 258 ALA B O 1
ATOM 4964 N N . ASN B 1 259 ? 10.236 21.249 32.036 1.00 7.81 259 ASN B N 1
ATOM 4965 C CA . ASN B 1 259 ? 10.106 21.642 33.424 1.00 9.19 259 ASN B CA 1
ATOM 4966 C C . ASN B 1 259 ? 9.994 23.161 33.571 1.00 8.85 259 ASN B C 1
ATOM 4967 O O . ASN B 1 259 ? 9.280 23.655 34.436 1.00 8.82 259 ASN B O 1
ATOM 4972 N N . GLN B 1 260 ? 10.671 23.923 32.714 1.00 8.06 260 GLN B N 1
ATOM 4973 C CA A GLN B 1 260 ? 10.494 25.369 32.685 0.50 8.48 260 GLN B CA 1
ATOM 4974 C CA B GLN B 1 260 ? 10.496 25.369 32.700 0.50 8.64 260 GLN B CA 1
ATOM 4975 C C . GLN B 1 260 ? 9.041 25.740 32.382 1.00 7.47 260 GLN B C 1
ATOM 4976 O O . GLN B 1 260 ? 8.449 26.600 33.041 1.00 8.73 260 GLN B O 1
ATOM 4987 N N . TYR B 1 261 ? 8.425 25.065 31.397 1.00 6.49 261 TYR B N 1
ATOM 4988 C CA . TYR B 1 261 ? 7.019 25.294 31.116 1.00 6.82 261 TYR B CA 1
ATOM 4989 C C . TYR B 1 261 ? 6.156 24.977 32.341 1.00 7.08 261 TYR B C 1
ATOM 4990 O O . TYR B 1 261 ? 5.242 25.722 32.666 1.00 8.23 261 TYR B O 1
ATOM 4999 N N . ARG B 1 262 ? 6.418 23.840 32.998 1.00 7.04 262 ARG B N 1
ATOM 5000 C CA A ARG B 1 262 ? 5.624 23.425 34.144 0.50 8.14 262 ARG B CA 1
ATOM 5001 C CA B ARG B 1 262 ? 5.616 23.433 34.138 0.50 8.21 262 ARG B CA 1
ATOM 5002 C C . ARG B 1 262 ? 5.625 24.528 35.203 1.00 8.61 262 ARG B C 1
ATOM 5003 O O . ARG B 1 262 ? 4.590 24.871 35.770 1.00 10.28 262 ARG B O 1
ATOM 5018 N N . GLU B 1 263 ? 6.806 25.065 35.483 1.00 8.34 263 GLU B N 1
ATOM 5019 C CA . GLU B 1 263 ? 6.960 26.092 36.505 1.00 9.13 263 GLU B CA 1
ATOM 5020 C C . GLU B 1 263 ? 6.229 27.372 36.112 1.00 8.75 263 GLU B C 1
ATOM 5021 O O . GLU B 1 263 ? 5.532 27.976 36.928 1.00 10.66 263 GLU B O 1
ATOM 5027 N N . LEU B 1 264 ? 6.454 27.821 34.877 1.00 7.97 264 LEU B N 1
ATOM 5028 C CA . LEU B 1 264 ? 5.949 29.116 34.453 1.00 8.41 264 LEU B CA 1
ATOM 5029 C C . LEU B 1 264 ? 4.453 29.100 34.153 1.00 8.29 264 LEU B C 1
ATOM 5030 O O . LEU B 1 264 ? 3.824 30.155 34.199 1.00 8.64 264 LEU B O 1
ATOM 5035 N N . LEU B 1 265 ? 3.900 27.941 33.780 1.00 7.43 265 LEU B N 1
ATOM 5036 C CA . LEU B 1 265 ? 2.480 27.878 33.460 1.00 8.11 265 LEU B CA 1
ATOM 5037 C C . LEU B 1 265 ? 1.608 27.704 34.704 1.00 9.40 265 LEU B C 1
ATOM 5038 O O . LEU B 1 265 ? 0.391 27.803 34.609 1.00 10.58 265 LEU B O 1
ATOM 5043 N N . ALA B 1 266 ? 2.219 27.460 35.862 1.00 10.63 266 ALA B N 1
ATOM 5044 C CA . ALA B 1 266 ? 1.476 27.205 37.089 1.00 11.77 266 ALA B CA 1
ATOM 5045 C C . ALA B 1 266 ? 0.383 28.245 37.361 1.00 12.06 266 ALA B C 1
ATOM 5046 O O . ALA B 1 266 ? -0.703 27.853 37.784 1.00 13.22 266 ALA B O 1
ATOM 5048 N N . PRO B 1 267 ? 0.591 29.573 37.182 1.00 13.20 267 PRO B N 1
ATOM 5049 C CA . PRO B 1 267 ? -0.482 30.533 37.457 1.00 13.74 267 PRO B CA 1
ATOM 5050 C C . PRO B 1 267 ? -1.735 30.298 36.611 1.00 12.17 267 PRO B C 1
ATOM 5051 O O . PRO B 1 267 ? -2.844 30.511 37.080 1.00 14.81 267 PRO B O 1
ATOM 5055 N N . LEU B 1 268 ? -1.547 29.884 35.355 1.00 11.11 268 LEU B N 1
ATOM 5056 C CA . LEU B 1 268 ? -2.659 29.624 34.453 1.00 10.48 268 LEU B CA 1
ATOM 5057 C C . LEU B 1 268 ? -3.399 28.361 34.879 1.00 9.68 268 LEU B C 1
ATOM 5058 O O . LEU B 1 268 ? -4.627 28.294 34.800 1.00 11.14 268 LEU B O 1
ATOM 5063 N N . VAL B 1 269 ? -2.652 27.368 35.363 1.00 9.60 269 VAL B N 1
ATOM 5064 C CA . VAL B 1 269 ? -3.264 26.143 35.833 1.00 10.21 269 VAL B CA 1
ATOM 5065 C C . VAL B 1 269 ? -4.112 26.432 37.067 1.00 10.97 269 VAL B C 1
ATOM 5066 O O . VAL B 1 269 ? -5.231 25.942 37.210 1.00 11.99 269 VAL B O 1
ATOM 5070 N N . GLU B 1 270 ? -3.584 27.282 37.945 1.00 12.11 270 GLU B N 1
ATOM 5071 C CA . GLU B 1 270 ? -4.197 27.529 39.238 1.00 13.62 270 GLU B CA 1
ATOM 5072 C C . GLU B 1 270 ? -5.574 28.164 39.084 1.00 14.56 270 GLU B C 1
ATOM 5073 O O . GLU B 1 270 ? -6.433 27.964 39.934 1.00 17.30 270 GLU B O 1
ATOM 5079 N N . VAL B 1 271 ? -5.753 28.982 38.046 1.00 14.84 271 VAL B N 1
ATOM 5080 C CA . VAL B 1 271 ? -7.008 29.681 37.817 1.00 15.88 271 VAL B CA 1
ATOM 5081 C C . VAL B 1 271 ? -7.866 28.938 36.790 1.00 15.55 271 VAL B C 1
ATOM 5082 O O . VAL B 1 271 ? -8.886 29.452 36.349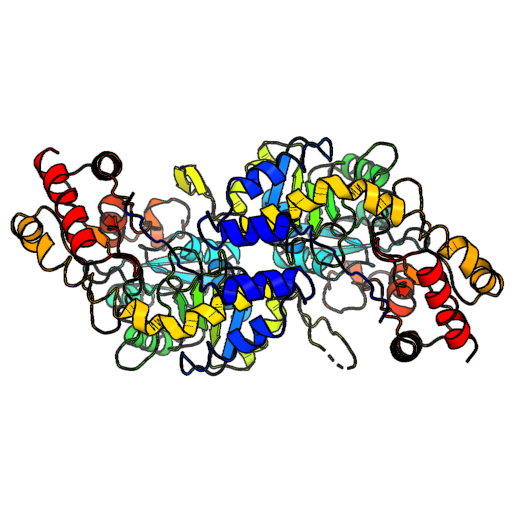 1.00 17.63 271 VAL B O 1
ATOM 5086 N N . GLY B 1 272 ? -7.467 27.714 36.427 1.00 12.72 272 GLY B N 1
ATOM 5087 C CA . GLY B 1 272 ? -8.321 26.829 35.651 1.00 13.04 272 GLY B CA 1
ATOM 5088 C C . GLY B 1 272 ? -8.324 27.158 34.161 1.00 10.57 272 GLY B C 1
ATOM 5089 O O . GLY B 1 272 ? -9.174 26.679 33.419 1.00 13.61 272 GLY B O 1
ATOM 5090 N N . LYS B 1 273 ? -7.334 27.912 33.681 1.00 9.00 273 LYS B N 1
ATOM 5091 C CA . LYS B 1 273 ? -7.320 28.275 32.277 1.00 8.83 273 LYS B CA 1
ATOM 5092 C C . LYS B 1 273 ? -6.801 27.154 31.373 1.00 7.68 273 LYS B C 1
ATOM 5093 O O . LYS B 1 273 ? -7.084 27.157 30.188 1.00 7.51 273 LYS B O 1
ATOM 5099 N N . LEU B 1 274 ? -5.966 26.265 31.905 1.00 7.29 274 LEU B N 1
ATOM 5100 C CA . LEU B 1 274 ? -5.443 25.167 31.117 1.00 7.81 274 LEU B CA 1
ATOM 5101 C C . LEU B 1 274 ? -4.952 24.060 32.042 1.00 7.18 274 LEU B C 1
ATOM 5102 O O . LEU B 1 274 ? -4.782 24.276 33.242 1.00 8.00 274 LEU B O 1
ATOM 5107 N N . THR B 1 275 ? -4.795 22.868 31.457 1.00 6.78 275 THR B N 1
ATOM 5108 C CA . THR B 1 275 ? -4.121 21.772 32.121 1.00 6.44 275 THR B CA 1
ATOM 5109 C C . THR B 1 275 ? -2.839 21.439 31.356 1.00 5.91 275 THR B C 1
ATOM 5110 O O . THR B 1 275 ? -2.716 21.709 30.163 1.00 5.81 275 THR B O 1
ATOM 5114 N N . LEU B 1 276 ? -1.899 20.834 32.080 1.00 6.27 276 LEU B N 1
ATOM 5115 C CA . LEU B 1 276 ? -0.577 20.534 31.569 1.00 6.24 276 LEU B CA 1
ATOM 5116 C C . LEU B 1 276 ? -0.460 19.083 31.154 1.00 5.85 276 LEU B C 1
ATOM 5117 O O . LEU B 1 276 ? -1.135 18.202 31.710 1.00 6.04 276 LEU B O 1
ATOM 5122 N N . PRO B 1 277 ? 0.446 18.751 30.219 1.00 5.45 277 PRO B N 1
ATOM 5123 C CA . PRO B 1 277 ? 0.806 17.353 30.012 1.00 5.70 277 PRO B CA 1
ATOM 5124 C C . PRO B 1 277 ? 1.560 16.874 31.236 1.00 6.52 277 PRO B C 1
ATOM 5125 O O . PRO B 1 277 ? 2.103 17.671 31.993 1.00 8.38 277 PRO B O 1
ATOM 5129 N N A SER B 1 278 ? 1.632 15.553 31.383 0.50 7.43 278 SER B N 1
ATOM 5130 N N B SER B 1 278 ? 1.604 15.556 31.414 0.50 7.08 278 SER B N 1
ATOM 5131 C CA A SER B 1 278 ? 2.396 14.954 32.462 0.50 8.72 278 SER B CA 1
ATOM 5132 C CA B SER B 1 278 ? 2.402 14.975 32.479 0.50 7.77 278 SER B CA 1
ATOM 5133 C C A SER B 1 278 ? 3.662 14.329 31.886 0.50 7.72 278 SER B C 1
ATOM 5134 C C B SER B 1 278 ? 3.653 14.354 31.867 0.50 7.31 278 SER B C 1
ATOM 5135 O O A SER B 1 278 ? 3.624 13.286 31.246 0.50 7.50 278 SER B O 1
ATOM 5136 O O B SER B 1 278 ? 3.593 13.347 31.172 0.50 7.09 278 SER B O 1
ATOM 5141 N N . ILE B 1 279 ? 4.790 15.006 32.098 1.00 7.39 279 ILE B N 1
ATOM 5142 C CA . ILE B 1 279 ? 6.037 14.643 31.448 1.00 7.08 279 ILE B CA 1
ATOM 5143 C C . ILE B 1 279 ? 6.775 13.678 32.374 1.00 6.60 279 ILE B C 1
ATOM 5144 O O . ILE B 1 279 ? 7.697 14.023 33.113 1.00 8.26 279 ILE B O 1
ATOM 5149 N N . VAL B 1 280 ? 6.339 12.426 32.293 1.00 5.87 280 VAL B N 1
ATOM 5150 C CA . VAL B 1 280 ? 6.794 11.359 33.159 1.00 5.94 280 VAL B CA 1
ATOM 5151 C C . VAL B 1 280 ? 8.238 11.014 32.823 1.00 5.46 280 VAL B C 1
ATOM 5152 O O . VAL B 1 280 ? 8.756 11.363 31.756 1.00 5.69 280 VAL B O 1
ATOM 5156 N N . GLU B 1 281 ? 8.852 10.265 33.725 1.00 5.34 281 GLU B N 1
ATOM 5157 C CA A GLU B 1 281 ? 10.113 9.609 33.461 0.50 5.94 281 GLU B CA 1
ATOM 5158 C CA B GLU B 1 281 ? 10.132 9.669 33.416 0.50 5.63 281 GLU B CA 1
ATOM 5159 C C . GLU B 1 281 ? 9.984 8.852 32.136 1.00 5.48 281 GLU B C 1
ATOM 5160 O O . GLU B 1 281 ? 9.002 8.164 31.903 1.00 6.30 281 GLU B O 1
ATOM 5171 N N . GLY B 1 282 ? 10.986 8.982 31.285 1.00 5.59 282 GLY B N 1
ATOM 5172 C CA . GLY B 1 282 ? 11.035 8.263 30.028 1.00 5.18 282 GLY B CA 1
ATOM 5173 C C . GLY B 1 282 ? 10.289 8.939 28.886 1.00 4.87 282 GLY B C 1
ATOM 5174 O O . GLY B 1 282 ? 10.404 8.489 27.763 1.00 4.98 282 GLY B O 1
ATOM 5175 N N . HIS B 1 283 ? 9.566 10.032 29.153 1.00 5.04 283 HIS B N 1
ATOM 5176 C CA . HIS B 1 283 ? 8.937 10.811 28.089 1.00 5.20 283 HIS B CA 1
ATOM 5177 C C . HIS B 1 283 ? 10.012 11.487 27.252 1.00 5.49 283 HIS B C 1
ATOM 5178 O O . HIS B 1 283 ? 10.919 12.097 27.814 1.00 6.92 283 HIS B O 1
ATOM 5185 N N . SER B 1 284 ? 9.918 11.377 25.918 1.00 5.61 284 SER B N 1
ATOM 5186 C CA . SER B 1 284 ? 10.905 11.992 25.044 1.00 5.84 284 SER B CA 1
ATOM 5187 C C . SER B 1 284 ? 10.538 13.420 24.657 1.00 5.74 284 SER B C 1
ATOM 5188 O O . SER B 1 284 ? 11.361 14.098 24.021 1.00 6.33 284 SER B O 1
ATOM 5191 N N . VAL B 1 285 ? 9.357 13.902 25.056 1.00 5.52 285 VAL B N 1
ATOM 5192 C CA . VAL B 1 285 ? 8.991 15.305 24.899 1.00 5.48 285 VAL B CA 1
ATOM 5193 C C . VAL B 1 285 ? 9.087 15.740 23.439 1.00 5.30 285 VAL B C 1
ATOM 5194 O O . VAL B 1 285 ? 9.586 16.820 23.116 1.00 6.04 285 VAL B O 1
ATOM 5198 N N . GLN B 1 286 ? 8.501 14.950 22.547 1.00 5.06 286 GLN B N 1
ATOM 5199 C CA . GLN B 1 286 ? 8.437 15.295 21.141 1.00 4.79 286 GLN B CA 1
ATOM 5200 C C . GLN B 1 286 ? 7.452 16.433 20.904 1.00 4.68 286 GLN B C 1
ATOM 5201 O O . GLN B 1 286 ? 7.681 17.252 20.019 1.00 4.83 286 GLN B O 1
ATOM 5207 N N . THR B 1 287 ? 6.371 16.474 21.695 1.00 4.56 287 THR B N 1
ATOM 5208 C CA . THR B 1 287 ? 5.394 17.562 21.692 1.00 4.55 287 THR B CA 1
ATOM 5209 C C . THR B 1 287 ? 5.018 17.855 23.142 1.00 4.36 287 THR B C 1
ATOM 5210 O O . THR B 1 287 ? 4.852 16.937 23.956 1.00 4.74 287 THR B O 1
ATOM 5214 N N . TYR B 1 288 ? 4.805 19.144 23.436 1.00 4.57 288 TYR B N 1
ATOM 5215 C CA . TYR B 1 288 ? 4.330 19.613 24.722 1.00 4.99 288 TYR B CA 1
ATOM 5216 C C . TYR B 1 288 ? 2.922 20.153 24.519 1.00 4.89 288 TYR B C 1
ATOM 5217 O O . TYR B 1 288 ? 2.733 21.263 24.020 1.00 5.09 288 TYR B O 1
ATOM 5226 N N . MET B 1 289 ? 1.898 19.352 24.865 1.00 4.84 289 MET B N 1
ATOM 5227 C CA . MET B 1 289 ? 0.524 19.751 24.587 1.00 5.11 289 MET B CA 1
ATOM 5228 C C . MET B 1 289 ? -0.214 19.994 25.891 1.00 5.25 289 MET B C 1
ATOM 5229 O O . MET B 1 289 ? -0.374 19.102 26.724 1.00 5.54 289 MET B O 1
ATOM 5234 N N . THR B 1 290 ? -0.712 21.225 26.018 1.00 5.39 290 THR B N 1
ATOM 5235 C CA . THR B 1 290 ? -1.606 21.674 27.078 1.00 5.48 290 THR B CA 1
ATOM 5236 C C . THR B 1 290 ? -3.049 21.447 26.633 1.00 5.31 290 THR B C 1
ATOM 5237 O O . THR B 1 290 ? -3.277 21.126 25.472 1.00 5.60 290 THR B O 1
ATOM 5241 N N . VAL B 1 291 ? -3.996 21.643 27.546 1.00 5.67 291 VAL B N 1
ATOM 5242 C CA . VAL B 1 291 ? -5.401 21.624 27.155 1.00 5.88 291 VAL B CA 1
ATOM 5243 C C . VAL B 1 291 ? -6.023 22.918 27.665 1.00 6.18 291 VAL B C 1
ATOM 5244 O O . VAL B 1 291 ? -6.043 23.146 28.873 1.00 6.69 291 VAL B O 1
ATOM 5248 N N . LEU B 1 292 ? -6.582 23.722 26.757 1.00 6.36 292 LEU B N 1
ATOM 5249 C CA . LEU B 1 292 ? -7.241 24.961 27.144 1.00 6.75 292 LEU B CA 1
ATOM 5250 C C . LEU B 1 292 ? -8.603 24.681 27.767 1.00 7.31 292 LEU B C 1
ATOM 5251 O O . LEU B 1 292 ? -9.314 23.765 27.351 1.00 7.96 292 LEU B O 1
ATOM 5256 N N . ALA B 1 293 ? -9.016 25.548 28.705 1.00 8.02 293 ALA B N 1
ATOM 5257 C CA . ALA B 1 293 ? -10.376 25.517 29.218 1.00 8.99 293 ALA B CA 1
ATOM 5258 C C . ALA B 1 293 ? -11.400 25.719 28.099 1.00 9.06 293 ALA B C 1
ATOM 5259 O O . ALA B 1 293 ? -11.112 26.322 27.078 1.00 8.97 293 ALA B O 1
ATOM 5261 N N . ASP B 1 294 ? -12.622 25.220 28.320 1.00 10.59 294 ASP B N 1
ATOM 5262 C CA . ASP B 1 294 ? -13.646 25.172 27.285 1.00 12.98 294 ASP B CA 1
ATOM 5263 C C . ASP B 1 294 ? -14.073 26.564 26.821 1.00 14.15 294 ASP B C 1
ATOM 5264 O O . ASP B 1 294 ? -14.598 26.708 25.717 1.00 17.20 294 ASP B O 1
ATOM 5269 N N . ASN B 1 295 ? -13.890 27.579 27.671 1.00 13.46 295 ASN B N 1
ATOM 5270 C CA . ASN B 1 295 ? -14.370 28.914 27.366 1.00 14.56 295 ASN B CA 1
ATOM 5271 C C . ASN B 1 295 ? -13.514 29.608 26.308 1.00 13.35 295 ASN B C 1
ATOM 5272 O O . ASN B 1 295 ? -13.932 30.640 25.799 1.00 18.48 295 ASN B O 1
ATOM 5277 N N . PHE B 1 296 ? -12.308 29.088 26.008 1.00 10.39 296 PHE B N 1
ATOM 5278 C CA . PHE B 1 296 ? -11.464 29.667 24.970 1.00 10.38 296 PHE B CA 1
ATOM 5279 C C . PHE B 1 296 ? -11.788 29.066 23.613 1.00 10.80 296 PHE B C 1
ATOM 5280 O O . PHE B 1 296 ? -12.051 27.858 23.512 1.00 11.97 296 PHE B O 1
ATOM 5288 N N . GLU B 1 297 ? -11.779 29.917 22.582 1.00 9.97 297 GLU B N 1
ATOM 5289 C CA . GLU B 1 297 ? -11.843 29.447 21.213 1.00 10.82 297 GLU B CA 1
ATOM 5290 C C . GLU B 1 297 ? -10.419 29.155 20.764 1.00 10.18 297 GLU B C 1
ATOM 5291 O O . GLU B 1 297 ? -9.651 30.066 20.487 1.00 9.95 297 GLU B O 1
ATOM 5297 N N . ARG B 1 298 ? -10.058 27.885 20.671 1.00 10.74 298 ARG B N 1
ATOM 5298 C CA . ARG B 1 298 ? -8.668 27.564 20.439 1.00 10.61 298 ARG B CA 1
ATOM 5299 C C . ARG B 1 298 ? -8.152 28.158 19.133 1.00 10.64 298 ARG B C 1
ATOM 5300 O O . ARG B 1 298 ? -6.992 28.576 19.059 1.00 11.30 298 ARG B O 1
ATOM 5308 N N . SER B 1 299 ? -8.972 28.179 18.086 1.00 11.77 299 SER B N 1
ATOM 5309 C CA . SER B 1 299 ? -8.513 28.668 16.799 1.00 12.06 299 SER B CA 1
ATOM 5310 C C . SER B 1 299 ? -8.112 30.134 16.937 1.00 12.04 299 SER B C 1
ATOM 5311 O O . SER B 1 299 ? -7.153 30.588 16.318 1.00 12.29 299 SER B O 1
ATOM 5314 N N . ASP B 1 300 ? -8.834 30.871 17.790 1.00 10.89 300 ASP B N 1
ATOM 5315 C CA . ASP B 1 300 ? -8.514 32.270 18.014 1.00 11.31 300 ASP B CA 1
ATOM 5316 C C . ASP B 1 300 ? -7.219 32.418 18.810 1.00 9.60 300 ASP B C 1
ATOM 5317 O O . ASP B 1 300 ? -6.427 33.337 18.570 1.00 9.20 300 ASP B O 1
ATOM 5322 N N . VAL B 1 301 ? -6.987 31.518 19.771 1.00 8.54 301 VAL B N 1
ATOM 5323 C CA . VAL B 1 301 ? -5.747 31.530 20.534 1.00 7.56 301 VAL B CA 1
ATOM 5324 C C . VAL B 1 301 ? -4.555 31.266 19.610 1.00 7.03 301 VAL B C 1
ATOM 5325 O O . VAL B 1 301 ? -3.529 31.941 19.709 1.00 7.09 301 VAL B O 1
ATOM 5329 N N . ILE B 1 302 ? -4.668 30.304 18.709 1.00 6.94 302 ILE B N 1
ATOM 5330 C CA . ILE B 1 302 ? -3.596 29.996 17.779 1.00 6.83 302 ILE B CA 1
ATOM 5331 C C . ILE B 1 302 ? -3.283 31.232 16.934 1.00 6.49 302 ILE B C 1
ATOM 5332 O O . ILE B 1 302 ? -2.118 31.593 16.731 1.00 6.14 302 ILE B O 1
ATOM 5337 N N . GLU B 1 303 ? -4.323 31.885 16.411 1.00 6.94 303 GLU B N 1
ATOM 5338 C CA . GLU B 1 303 ? -4.111 33.037 15.548 1.00 7.67 303 GLU B CA 1
ATOM 5339 C C . GLU B 1 303 ? -3.448 34.179 16.321 1.00 6.65 303 GLU B C 1
ATOM 5340 O O . GLU B 1 303 ? -2.525 34.833 15.826 1.00 6.96 303 GLU B O 1
ATOM 5346 N N . ALA B 1 304 ? -3.914 34.445 17.547 1.00 6.32 304 ALA B N 1
ATOM 5347 C CA . ALA B 1 304 ? -3.336 35.519 18.342 1.00 6.72 304 ALA B CA 1
ATOM 5348 C C . ALA B 1 304 ? -1.876 35.194 18.645 1.00 6.45 304 ALA B C 1
ATOM 5349 O O . ALA B 1 304 ? -1.005 36.064 18.557 1.00 7.09 304 ALA B O 1
ATOM 5351 N N . LEU B 1 305 ? -1.567 33.938 18.971 1.00 6.05 305 LEU B N 1
ATOM 5352 C CA . LEU B 1 305 ? -0.195 33.563 19.266 1.00 6.05 305 LEU B CA 1
ATOM 5353 C C . LEU B 1 305 ? 0.679 33.763 18.024 1.00 5.88 305 LEU B C 1
ATOM 5354 O O . LEU B 1 305 ? 1.831 34.182 18.130 1.00 6.44 305 LEU B O 1
ATOM 5359 N N . ARG B 1 306 ? 0.193 33.439 16.836 1.00 6.36 306 ARG B N 1
ATOM 5360 C CA A ARG B 1 306 ? 0.976 33.603 15.625 0.50 6.72 306 ARG B CA 1
ATOM 5361 C CA B ARG B 1 306 ? 0.973 33.606 15.620 0.50 6.85 306 ARG B CA 1
ATOM 5362 C C . ARG B 1 306 ? 1.387 35.068 15.446 1.00 6.58 306 ARG B C 1
ATOM 5363 O O . ARG B 1 306 ? 2.526 35.381 15.064 1.00 6.56 306 ARG B O 1
ATOM 5378 N N . SER B 1 307 ? 0.463 35.978 15.763 1.00 6.73 307 SER B N 1
ATOM 5379 C CA A SER B 1 307 ? 0.710 37.417 15.669 0.50 6.47 307 SER B CA 1
ATOM 5380 C CA B SER B 1 307 ? 0.743 37.405 15.635 0.50 7.08 307 SER B CA 1
ATOM 5381 C C . SER B 1 307 ? 1.739 37.893 16.693 1.00 6.74 307 SER B C 1
ATOM 5382 O O . SER B 1 307 ? 2.254 39.024 16.593 1.00 7.29 307 SER B O 1
ATOM 5387 N N . LYS B 1 308 ? 2.018 37.052 17.688 1.00 6.32 308 LYS B N 1
ATOM 5388 C CA . LYS B 1 308 ? 3.006 37.286 18.718 1.00 6.49 308 LYS B CA 1
ATOM 5389 C C . LYS B 1 308 ? 4.218 36.381 18.519 1.00 6.13 308 LYS B C 1
ATOM 5390 O O . LYS B 1 308 ? 4.975 36.162 19.448 1.00 6.25 308 LYS B O 1
ATOM 5396 N N . GLN B 1 309 ? 4.423 35.872 17.303 1.00 6.25 309 GLN B N 1
ATOM 5397 C CA . GLN B 1 309 ? 5.604 35.093 16.937 1.00 5.64 309 GLN B CA 1
ATOM 5398 C C . GLN B 1 309 ? 5.712 33.784 17.710 1.00 5.16 309 GLN B C 1
ATOM 5399 O O . GLN B 1 309 ? 6.810 33.315 17.962 1.00 5.43 309 GLN B O 1
ATOM 5405 N N . VAL B 1 310 ? 4.567 33.163 18.005 1.00 5.75 310 VAL B N 1
ATOM 5406 C CA . VAL B 1 310 ? 4.546 31.834 18.606 1.00 5.50 310 VAL B CA 1
ATOM 5407 C C . VAL B 1 310 ? 3.727 30.905 17.718 1.00 5.87 310 VAL B C 1
ATOM 5408 O O . VAL B 1 310 ? 2.542 31.156 17.507 1.00 5.88 310 VAL B O 1
ATOM 5412 N N . GLU B 1 311 ? 4.383 29.851 17.221 1.00 6.69 311 GLU B N 1
ATOM 5413 C CA . GLU B 1 311 ? 3.676 28.796 16.513 1.00 7.09 311 GLU B CA 1
ATOM 5414 C C . GLU B 1 311 ? 3.040 27.832 17.511 1.00 7.26 311 GLU B C 1
ATOM 5415 O O . GLU B 1 311 ? 3.697 27.300 18.376 1.00 9.11 311 GLU B O 1
ATOM 5421 N N . SER B 1 312 ? 1.759 27.558 17.330 1.00 6.85 312 SER B N 1
ATOM 5422 C CA . SER B 1 312 ? 1.026 26.625 18.160 1.00 7.15 312 SER B CA 1
ATOM 5423 C C . SER B 1 312 ? 0.053 25.912 17.241 1.00 7.35 312 SER B C 1
ATOM 5424 O O . SER B 1 312 ? -0.196 26.361 16.131 1.00 8.31 312 SER B O 1
ATOM 5427 N N . ASN B 1 313 ? -0.474 24.786 17.696 1.00 6.92 313 ASN B N 1
ATOM 5428 C CA . ASN B 1 313 ? -1.417 24.034 16.898 1.00 6.95 313 ASN B CA 1
ATOM 5429 C C . ASN B 1 313 ? -2.164 23.083 17.818 1.00 6.33 313 ASN B C 1
ATOM 5430 O O . ASN B 1 313 ? -1.819 22.938 18.978 1.00 6.91 313 ASN B O 1
ATOM 5435 N N . LEU B 1 314 ? -3.186 22.424 17.285 1.00 6.04 314 LEU B N 1
ATOM 5436 C CA . LEU B 1 314 ? -3.690 21.259 17.970 1.00 6.41 314 LEU B CA 1
ATOM 5437 C C . LEU B 1 314 ? -2.536 20.252 18.027 1.00 6.00 314 LEU B C 1
ATOM 5438 O O . LEU B 1 314 ? -1.524 20.333 17.331 1.00 6.86 314 LEU B O 1
ATOM 5443 N N . GLY B 1 315 ? -2.680 19.308 18.945 1.00 5.89 315 GLY B N 1
ATOM 5444 C CA . GLY B 1 315 ? -1.714 18.251 19.124 1.00 5.40 315 GLY B CA 1
ATOM 5445 C C . GLY B 1 315 ? -1.962 17.094 18.168 1.00 5.42 315 GLY B C 1
ATOM 5446 O O . GLY B 1 315 ? -1.065 16.643 17.471 1.00 6.17 315 GLY B O 1
ATOM 5447 N N . ALA B 1 316 ? -3.192 16.579 18.160 1.00 4.72 316 ALA B N 1
ATOM 5448 C CA . ALA B 1 316 ? -3.567 15.482 17.279 1.00 4.55 316 ALA B CA 1
ATOM 5449 C C . ALA B 1 316 ? -5.088 15.505 17.107 1.00 4.59 316 ALA B C 1
ATOM 5450 O O . ALA B 1 316 ? -5.765 16.419 17.576 1.00 5.10 316 ALA B O 1
ATOM 5452 N N . GLN B 1 317 ? -5.608 14.500 16.398 1.00 4.70 317 GLN B N 1
ATOM 5453 C CA . GLN B 1 317 ? -7.016 14.431 16.028 1.00 4.68 317 GLN B CA 1
ATOM 5454 C C . GLN B 1 317 ? -7.730 13.423 16.920 1.00 4.89 317 GLN B C 1
ATOM 5455 O O . GLN B 1 317 ? -7.126 12.595 17.592 1.00 5.12 317 GLN B O 1
ATOM 5461 N N . SER B 1 318 ? -9.061 13.502 16.871 1.00 5.11 318 SER B N 1
ATOM 5462 C CA . SER B 1 318 ? -9.957 12.510 17.477 1.00 4.90 318 SER B CA 1
ATOM 5463 C C . SER B 1 318 ? -10.543 11.666 16.350 1.00 4.93 318 SER B C 1
ATOM 5464 O O . SER B 1 318 ? -11.279 12.177 15.501 1.00 5.22 318 SER B O 1
ATOM 5467 N N . MET B 1 319 ? -10.146 10.394 16.303 1.00 4.68 319 MET B N 1
ATOM 5468 C CA . MET B 1 319 ? -10.549 9.521 15.206 1.00 4.74 319 MET B CA 1
ATOM 5469 C C . MET B 1 319 ? -12.076 9.439 15.100 1.00 4.82 319 MET B C 1
ATOM 5470 O O . MET B 1 319 ? -12.607 9.434 13.994 1.00 4.88 319 MET B O 1
ATOM 5475 N N . SER B 1 320 ? -12.764 9.347 16.237 1.00 5.26 320 SER B N 1
ATOM 5476 C CA . SER B 1 320 ? -14.218 9.244 16.246 1.00 5.98 320 SER B CA 1
ATOM 5477 C C . SER B 1 320 ? -14.901 10.498 15.691 1.00 6.82 320 SER B C 1
ATOM 5478 O O . SER B 1 320 ? -16.042 10.429 15.296 1.00 10.23 320 SER B O 1
ATOM 5481 N N . SER B 1 321 ? -14.220 11.644 15.729 1.00 6.80 321 SER B N 1
ATOM 5482 C CA . SER B 1 321 ? -14.754 12.908 15.252 1.00 7.58 321 SER B CA 1
ATOM 5483 C C . SER B 1 321 ? -14.671 13.051 13.731 1.00 7.63 321 SER B C 1
ATOM 5484 O O . SER B 1 321 ? -15.312 13.933 13.172 1.00 9.89 321 SER B O 1
ATOM 5487 N N . LEU B 1 322 ? -13.900 12.210 13.030 1.00 8.18 322 LEU B N 1
ATOM 5488 C CA . LEU B 1 322 ? -13.568 12.478 11.639 1.00 7.71 322 LEU B CA 1
ATOM 5489 C C . LEU B 1 322 ? -14.578 11.900 10.653 1.00 7.89 322 LEU B C 1
ATOM 5490 O O . LEU B 1 322 ? -14.558 12.255 9.485 1.00 9.58 322 LEU B O 1
ATOM 5495 N N . GLY B 1 323 ? -15.424 10.963 11.092 1.00 9.02 323 GLY B N 1
ATOM 5496 C CA . GLY B 1 323 ? -16.380 10.338 10.187 1.00 10.03 323 GLY B CA 1
ATOM 5497 C C . GLY B 1 323 ? -15.797 9.360 9.165 1.00 9.16 323 GLY B C 1
ATOM 5498 O O . GLY B 1 323 ? -16.474 9.021 8.188 1.00 11.43 323 GLY B O 1
ATOM 5499 N N . LEU B 1 324 ? -14.597 8.833 9.439 1.00 6.83 324 LEU B N 1
ATOM 5500 C CA . LEU B 1 324 ? -13.894 7.951 8.526 1.00 6.76 324 LEU B CA 1
ATOM 5501 C C . LEU B 1 324 ? -13.881 6.496 8.982 1.00 5.93 324 LEU B C 1
ATOM 5502 O O . LEU B 1 324 ? -13.629 5.619 8.168 1.00 7.14 324 LEU B O 1
ATOM 5507 N N . PHE B 1 325 ? -14.074 6.269 10.278 1.00 6.09 325 PHE B N 1
ATOM 5508 C CA . PHE B 1 325 ? -13.860 4.973 10.900 1.00 5.96 325 PHE B CA 1
ATOM 5509 C C . PHE B 1 325 ? -15.195 4.509 11.461 1.00 6.17 325 PHE B C 1
ATOM 5510 O O . PHE B 1 325 ? -15.471 4.696 12.645 1.00 6.03 325 PHE B O 1
ATOM 5518 N N . ASN B 1 326 ? -16.020 3.905 10.599 1.00 7.48 326 ASN B N 1
ATOM 5519 C CA . ASN B 1 326 ? -17.442 3.806 10.900 1.00 8.07 326 ASN B CA 1
ATOM 5520 C C . ASN B 1 326 ? -17.845 2.399 11.319 1.00 7.75 326 ASN B C 1
ATOM 5521 O O . ASN B 1 326 ? -19.032 2.056 11.306 1.00 8.78 326 ASN B O 1
ATOM 5526 N N . HIS B 1 327 ? -16.902 1.605 11.825 1.00 7.15 327 HIS B N 1
ATOM 5527 C CA . HIS B 1 327 ? -17.296 0.350 12.443 1.00 6.67 327 HIS B CA 1
ATOM 5528 C C . HIS B 1 327 ? -18.349 0.591 13.517 1.00 6.79 327 HIS B C 1
ATOM 5529 O O . HIS B 1 327 ? -18.322 1.563 14.266 1.00 6.64 327 HIS B O 1
ATOM 5536 N N . LYS B 1 328 ? -19.265 -0.371 13.609 1.00 7.25 328 LYS B N 1
ATOM 5537 C CA . LYS B 1 328 ? -20.356 -0.329 14.564 1.00 8.01 328 LYS B CA 1
ATOM 5538 C C . LYS B 1 328 ? -19.887 0.042 15.977 1.00 7.43 328 LYS B C 1
ATOM 5539 O O . LYS B 1 328 ? -20.547 0.809 16.675 1.00 7.63 328 LYS B O 1
ATOM 5545 N N . TYR B 1 329 ? -18.799 -0.575 16.446 1.00 6.45 329 TYR B N 1
ATOM 5546 C CA . TYR B 1 329 ? -18.337 -0.333 17.797 1.00 6.12 329 TYR B CA 1
ATOM 5547 C C . TYR B 1 329 ? -18.148 1.169 18.011 1.00 6.03 329 TYR B C 1
ATOM 5548 O O . TYR B 1 329 ? -18.456 1.703 19.069 1.00 6.22 329 TYR B O 1
ATOM 5557 N N . ASN B 1 330 ? -17.584 1.845 17.003 1.00 6.20 330 ASN B N 1
ATOM 5558 C CA . ASN B 1 330 ? -17.168 3.226 17.124 1.00 5.79 330 ASN B CA 1
ATOM 5559 C C . ASN B 1 330 ? -18.376 4.152 17.164 1.00 6.62 330 ASN B C 1
ATOM 5560 O O . ASN B 1 330 ? -18.280 5.265 17.673 1.00 7.99 330 ASN B O 1
ATOM 5565 N N . THR B 1 331 ? -19.495 3.683 16.601 1.00 8.24 331 THR B N 1
ATOM 5566 C CA . THR B 1 331 ? -20.739 4.432 16.541 1.00 10.16 331 THR B CA 1
ATOM 5567 C C . THR B 1 331 ? -21.462 4.335 17.880 1.00 10.88 331 THR B C 1
ATOM 5568 O O . THR B 1 331 ? -22.260 5.206 18.188 1.00 14.85 331 THR B O 1
ATOM 5572 N N . GLU B 1 332 ? -21.216 3.255 18.639 1.00 10.06 332 GLU B N 1
ATOM 5573 C CA . GLU B 1 332 ? -21.900 2.973 19.887 1.00 11.70 332 GLU B CA 1
ATOM 5574 C C . GLU B 1 332 ? -21.144 3.498 21.097 1.00 11.36 332 GLU B C 1
ATOM 5575 O O . GLU B 1 332 ? -21.772 3.949 22.046 1.00 15.90 332 GLU B O 1
ATOM 5581 N N . GLN B 1 333 ? -19.810 3.428 21.065 1.00 10.20 333 GLN B N 1
ATOM 5582 C CA . GLN B 1 333 ? -18.964 3.915 22.151 1.00 9.50 333 GLN B CA 1
ATOM 5583 C C . GLN B 1 333 ? -18.862 5.444 22.094 1.00 9.30 333 GLN B C 1
ATOM 5584 O O . GLN B 1 333 ? -19.102 6.079 21.068 1.00 11.14 333 GLN B O 1
ATOM 5590 N N . GLN B 1 334 ? -18.547 6.024 23.243 1.00 8.62 334 GLN B N 1
ATOM 5591 C CA . GLN B 1 334 ? -18.342 7.455 23.356 1.00 9.28 334 GLN B CA 1
ATOM 5592 C C . GLN B 1 334 ? -16.881 7.725 23.687 1.00 7.03 334 GLN B C 1
ATOM 5593 O O . GLN B 1 334 ? -16.253 6.936 24.388 1.00 7.68 334 GLN B O 1
ATOM 5599 N N . TYR B 1 335 ? -16.348 8.874 23.218 1.00 6.50 335 TYR B N 1
ATOM 5600 C CA . TYR B 1 335 ? -14.921 9.169 23.319 1.00 5.64 335 TYR B CA 1
ATOM 5601 C C . TYR B 1 335 ? -14.733 10.577 23.863 1.00 6.00 335 TYR B C 1
ATOM 5602 O O . TYR B 1 335 ? -14.086 11.440 23.234 1.00 6.23 335 TYR B O 1
ATOM 5611 N N . PRO B 1 336 ? -15.177 10.855 25.100 1.00 5.64 336 PRO B N 1
ATOM 5612 C CA . PRO B 1 336 ? -15.067 12.206 25.647 1.00 6.05 336 PRO B CA 1
ATOM 5613 C C . PRO B 1 336 ? -13.624 12.659 25.812 1.00 5.82 336 PRO B C 1
ATOM 5614 O O . PRO B 1 336 ? -13.345 13.865 25.678 1.00 6.10 336 PRO B O 1
ATOM 5618 N N . GLU B 1 337 ? -12.710 11.762 26.163 1.00 5.78 337 GLU B N 1
ATOM 5619 C CA . GLU B 1 337 ? -11.366 12.235 26.476 1.00 5.63 337 GLU B CA 1
ATOM 5620 C C . GLU B 1 337 ? -10.622 12.635 25.204 1.00 5.70 337 GLU B C 1
ATOM 5621 O O . GLU B 1 337 ? -10.072 13.735 25.126 1.00 5.61 337 GLU B O 1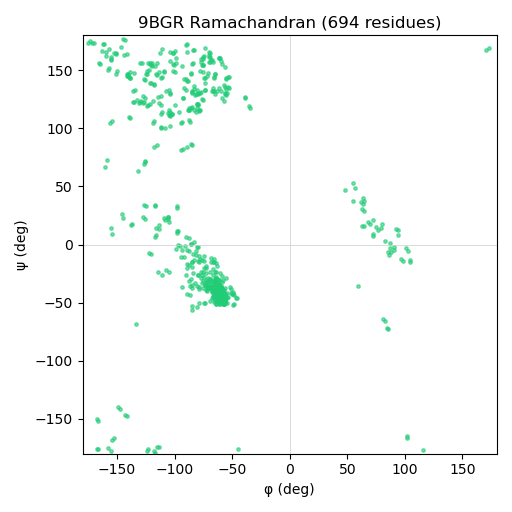
ATOM 5627 N N . GLY B 1 338 ? -10.604 11.769 24.200 1.00 5.47 338 GLY B N 1
ATOM 5628 C CA . GLY B 1 338 ? -9.981 12.096 22.931 1.00 5.67 338 GLY B CA 1
ATOM 5629 C C . GLY B 1 338 ? -10.657 13.297 22.294 1.00 5.55 338 GLY B C 1
ATOM 5630 O O . GLY B 1 338 ? -9.977 14.137 21.705 1.00 6.05 338 GLY B O 1
ATOM 5631 N N . THR B 1 339 ? -11.967 13.414 22.421 1.00 5.61 339 THR B N 1
ATOM 5632 C CA . THR B 1 339 ? -12.646 14.550 21.829 1.00 6.05 339 THR B CA 1
ATOM 5633 C C . THR B 1 339 ? -12.216 15.858 22.513 1.00 5.83 339 THR B C 1
ATOM 5634 O O . THR B 1 339 ? -11.975 16.868 21.827 1.00 6.13 339 THR B O 1
ATOM 5638 N N . ARG B 1 340 ? -12.092 15.848 23.848 1.00 5.52 340 ARG B N 1
ATOM 5639 C CA . ARG B 1 340 ? -11.594 17.031 24.549 1.00 6.01 340 ARG B CA 1
ATOM 5640 C C . ARG B 1 340 ? -10.189 17.411 24.072 1.00 6.01 340 ARG B C 1
ATOM 5641 O O . ARG B 1 340 ? -9.900 18.597 23.861 1.00 5.76 340 ARG B O 1
ATOM 5649 N N . LEU B 1 341 ? -9.296 16.424 23.964 1.00 5.72 341 LEU B N 1
ATOM 5650 C CA . LEU B 1 341 ? -7.917 16.716 23.584 1.00 5.27 341 LEU B CA 1
ATOM 5651 C C . LEU B 1 341 ? -7.880 17.254 22.158 1.00 5.40 341 LEU B C 1
ATOM 5652 O O . LEU B 1 341 ? -7.090 18.148 21.854 1.00 6.26 341 LEU B O 1
ATOM 5657 N N . TYR B 1 342 ? -8.695 16.719 21.253 1.00 5.39 342 TYR B N 1
ATOM 5658 C CA . TYR B 1 342 ? -8.796 17.196 19.883 1.00 5.60 342 TYR B CA 1
ATOM 5659 C C . TYR B 1 342 ? -9.303 18.631 19.806 1.00 5.89 342 TYR B C 1
ATOM 5660 O O . TYR B 1 342 ? -8.771 19.424 19.029 1.00 6.82 342 TYR B O 1
ATOM 5669 N N . THR B 1 343 ? -10.321 18.957 20.598 1.00 6.00 343 THR B N 1
ATOM 5670 C CA . THR B 1 343 ? -11.034 20.223 20.480 1.00 6.57 343 THR B CA 1
ATOM 5671 C C . THR B 1 343 ? -10.282 21.347 21.212 1.00 6.39 343 THR B C 1
ATOM 5672 O O . THR B 1 343 ? -10.358 22.508 20.807 1.00 6.86 343 THR B O 1
ATOM 5676 N N . HIS B 1 344 ? -9.602 21.002 22.315 1.00 5.67 344 HIS B N 1
ATOM 5677 C CA . HIS B 1 344 ? -9.071 22.002 23.233 1.00 5.77 344 HIS B CA 1
ATOM 5678 C C . HIS B 1 344 ? -7.557 21.899 23.425 1.00 5.66 344 HIS B C 1
ATOM 5679 O O . HIS B 1 344 ? -6.955 22.789 24.046 1.00 5.39 344 HIS B O 1
ATOM 5686 N N . GLY B 1 345 ? -6.905 20.864 22.892 1.00 5.97 345 GLY B N 1
ATOM 5687 C CA . GLY B 1 345 ? -5.462 20.740 23.046 1.00 5.88 345 GLY B CA 1
ATOM 5688 C C . GLY B 1 345 ? -4.700 21.851 22.320 1.00 5.97 345 GLY B C 1
ATOM 5689 O O . GLY B 1 345 ? -5.066 22.259 21.212 1.00 7.12 345 GLY B O 1
ATOM 5690 N N . LEU B 1 346 ? -3.596 22.291 22.928 1.00 5.80 346 LEU B N 1
ATOM 5691 C CA . LEU B 1 346 ? -2.752 23.335 22.350 1.00 5.85 346 LEU B CA 1
ATOM 5692 C C . LEU B 1 346 ? -1.284 22.972 22.564 1.00 6.08 346 LEU B C 1
ATOM 5693 O O . LEU B 1 346 ? -0.807 22.945 23.697 1.00 5.88 346 LEU B O 1
ATOM 5698 N N . ALA B 1 347 ? -0.613 22.602 21.472 1.00 5.66 347 ALA B N 1
ATOM 5699 C CA . ALA B 1 347 ? 0.811 22.317 21.465 1.00 5.99 347 ALA B CA 1
ATOM 5700 C C . ALA B 1 347 ? 1.562 23.648 21.459 1.00 6.20 347 ALA B C 1
ATOM 5701 O O . ALA B 1 347 ? 1.249 24.534 20.669 1.00 6.33 347 ALA B O 1
ATOM 5703 N N . LEU B 1 348 ? 2.530 23.769 22.368 1.00 6.55 348 LEU B N 1
ATOM 5704 C CA . LEU B 1 348 ? 3.392 24.945 22.473 1.00 6.95 348 LEU B CA 1
ATOM 5705 C C . LEU B 1 348 ? 4.790 24.567 22.019 1.00 6.29 348 LEU B C 1
ATOM 5706 O O . LEU B 1 348 ? 5.251 23.458 22.251 1.00 6.44 348 LEU B O 1
ATOM 5711 N N . PRO B 1 349 ? 5.560 25.508 21.426 1.00 5.85 349 PRO B N 1
ATOM 5712 C CA . PRO B 1 349 ? 6.887 25.167 20.932 1.00 5.76 349 PRO B CA 1
ATOM 5713 C C . PRO B 1 349 ? 7.772 24.577 22.010 1.00 5.51 349 PRO B C 1
ATOM 5714 O O . PRO B 1 349 ? 7.973 25.138 23.080 1.00 5.83 349 PRO B O 1
ATOM 5718 N N . LEU B 1 350 ? 8.382 23.449 21.694 1.00 5.51 350 LEU B N 1
ATOM 5719 C CA . LEU B 1 350 ? 9.321 22.819 22.600 1.00 5.86 350 LEU B CA 1
ATOM 5720 C C . LEU B 1 350 ? 10.263 21.989 21.732 1.00 5.70 350 LEU B C 1
ATOM 5721 O O . LEU B 1 350 ? 9.882 20.931 21.215 1.00 6.44 350 LEU B O 1
ATOM 5726 N N . HIS B 1 351 ? 11.493 22.483 21.577 1.00 5.35 351 HIS B N 1
ATOM 5727 C CA . HIS B 1 351 ? 12.483 21.776 20.796 1.00 5.64 351 HIS B CA 1
ATOM 5728 C C . HIS B 1 351 ? 13.857 22.197 21.277 1.00 5.98 351 HIS B C 1
ATOM 5729 O O . HIS B 1 351 ? 14.010 23.217 21.933 1.00 6.40 351 HIS B O 1
ATOM 5736 N N . GLU B 1 352 ? 14.849 21.381 20.941 1.00 6.68 352 GLU B N 1
ATOM 5737 C CA . GLU B 1 352 ? 16.176 21.490 21.507 1.00 7.95 352 GLU B CA 1
ATOM 5738 C C . GLU B 1 352 ? 16.906 22.770 21.093 1.00 8.76 352 GLU B C 1
ATOM 5739 O O . GLU B 1 352 ? 17.895 23.111 21.735 1.00 10.63 352 GLU B O 1
ATOM 5745 N N . GLY B 1 353 ? 16.417 23.479 20.062 1.00 8.60 353 GLY B N 1
ATOM 5746 C CA . GLY B 1 353 ? 16.965 24.771 19.666 1.00 8.78 353 GLY B CA 1
ATOM 5747 C C . GLY B 1 353 ? 16.523 25.933 20.552 1.00 8.85 353 GLY B C 1
ATOM 5748 O O . GLY B 1 353 ? 17.102 27.007 20.470 1.00 10.90 353 GLY B O 1
ATOM 5749 N N . MET B 1 354 ? 15.529 25.728 21.403 1.00 7.57 354 MET B N 1
ATOM 5750 C CA . MET B 1 354 ? 15.052 26.747 22.327 1.00 7.48 354 MET B CA 1
ATOM 5751 C C . MET B 1 354 ? 15.903 26.727 23.589 1.00 7.72 354 MET B C 1
ATOM 5752 O O . MET B 1 354 ? 16.491 25.713 23.964 1.00 8.96 354 MET B O 1
ATOM 5757 N N . ASN B 1 355 ? 15.929 27.880 24.253 1.00 7.91 355 ASN B N 1
ATOM 5758 C CA . ASN B 1 355 ? 16.471 28.008 25.594 1.00 8.94 355 ASN B CA 1
ATOM 5759 C C . ASN B 1 355 ? 15.380 28.446 26.576 1.00 9.34 355 ASN B C 1
ATOM 5760 O O . ASN B 1 355 ? 14.207 28.621 26.232 1.00 8.17 355 ASN B O 1
ATOM 5765 N N . ALA B 1 356 ? 15.778 28.603 27.836 1.00 10.39 356 ALA B N 1
ATOM 5766 C CA . ALA B 1 356 ? 14.851 28.966 28.890 1.00 11.02 356 ALA B CA 1
ATOM 5767 C C . ALA B 1 356 ? 14.177 30.306 28.599 1.00 10.78 356 ALA B C 1
ATOM 5768 O O . ALA B 1 356 ? 13.006 30.486 28.915 1.00 11.46 356 ALA B O 1
ATOM 5770 N N . GLU B 1 357 ? 14.922 31.248 28.005 1.00 10.83 357 GLU B N 1
ATOM 5771 C CA . GLU B 1 357 ? 14.360 32.546 27.668 1.00 11.33 357 GLU B CA 1
ATOM 5772 C C . GLU B 1 357 ? 13.206 32.352 26.689 1.00 8.31 357 GLU B C 1
ATOM 5773 O O . GLU B 1 357 ? 12.201 33.059 26.768 1.00 8.28 357 GLU B O 1
ATOM 5779 N N . ASP B 1 358 ? 13.374 31.426 25.738 1.00 7.20 358 ASP B N 1
ATOM 5780 C CA . ASP B 1 358 ? 12.344 31.197 24.739 1.00 6.89 358 ASP B CA 1
ATOM 5781 C C . ASP B 1 358 ? 11.078 30.617 25.360 1.00 6.30 358 ASP B C 1
ATOM 5782 O O . ASP B 1 358 ? 9.983 30.988 24.967 1.00 6.23 358 ASP B O 1
ATOM 5787 N N . VAL B 1 359 ? 11.226 29.709 26.325 1.00 6.30 359 VAL B N 1
ATOM 5788 C CA . VAL B 1 359 ? 10.047 29.189 27.014 1.00 6.43 359 VAL B CA 1
ATOM 5789 C C . VAL B 1 359 ? 9.317 30.334 27.721 1.00 6.17 359 VAL B C 1
ATOM 5790 O O . VAL B 1 359 ? 8.105 30.465 27.662 1.00 6.28 359 VAL B O 1
ATOM 5794 N N . ALA B 1 360 ? 10.074 31.211 28.392 1.00 6.53 360 ALA B N 1
ATOM 5795 C CA . ALA B 1 360 ? 9.477 32.341 29.089 1.00 6.63 360 ALA B CA 1
ATOM 5796 C C . ALA B 1 360 ? 8.720 33.240 28.111 1.00 6.11 360 ALA B C 1
ATOM 5797 O O . ALA B 1 360 ? 7.648 33.747 28.426 1.00 6.23 360 ALA B O 1
ATOM 5799 N N . THR B 1 361 ? 9.305 33.479 26.933 1.00 5.99 361 THR B N 1
ATOM 5800 C CA . THR B 1 361 ? 8.649 34.253 25.897 1.00 6.18 361 THR B CA 1
ATOM 5801 C C . THR B 1 361 ? 7.300 33.618 25.557 1.00 5.76 361 THR B C 1
ATOM 5802 O O . THR B 1 361 ? 6.288 34.293 25.449 1.00 6.26 361 THR B O 1
ATOM 5806 N N . VAL B 1 362 ? 7.286 32.304 25.306 1.00 5.35 362 VAL B N 1
ATOM 5807 C CA . VAL B 1 362 ? 6.049 31.632 24.930 1.00 5.67 362 VAL B CA 1
ATOM 5808 C C . VAL B 1 362 ? 5.005 31.771 26.042 1.00 5.92 362 VAL B C 1
ATOM 5809 O O . VAL B 1 362 ? 3.834 32.066 25.781 1.00 6.32 362 VAL B O 1
ATOM 5813 N N . VAL B 1 363 ? 5.415 31.513 27.285 1.00 6.59 363 VAL B N 1
ATOM 5814 C CA . VAL B 1 363 ? 4.474 31.591 28.387 1.00 6.35 363 VAL B CA 1
ATOM 5815 C C . VAL B 1 363 ? 3.909 33.005 28.545 1.00 6.16 363 VAL B C 1
ATOM 5816 O O . VAL B 1 363 ? 2.731 33.187 28.828 1.00 5.90 363 VAL B O 1
ATOM 5820 N N . SER B 1 364 ? 4.760 34.024 28.357 1.00 6.20 364 SER B N 1
ATOM 5821 C CA A SER B 1 364 ? 4.306 35.404 28.409 0.50 6.48 364 SER B CA 1
ATOM 5822 C CA B SER B 1 364 ? 4.306 35.406 28.407 0.50 7.57 364 SER B CA 1
ATOM 5823 C C . SER B 1 364 ? 3.211 35.636 27.367 1.00 6.85 364 SER B C 1
ATOM 5824 O O . SER B 1 364 ? 2.162 36.203 27.659 1.00 7.66 364 SER B O 1
ATOM 5829 N N . ALA B 1 365 ? 3.479 35.217 26.129 1.00 5.96 365 ALA B N 1
ATOM 5830 C CA . ALA B 1 365 ? 2.545 35.409 25.038 1.00 5.94 365 ALA B CA 1
ATOM 5831 C C . ALA B 1 365 ? 1.229 34.687 25.322 1.00 5.56 365 ALA B C 1
ATOM 5832 O O . ALA B 1 365 ? 0.153 35.252 25.141 1.00 5.98 365 ALA B O 1
ATOM 5834 N N . LEU B 1 366 ? 1.291 33.444 25.810 1.00 5.82 366 LEU B N 1
ATOM 5835 C CA . LEU B 1 366 ? 0.073 32.685 26.076 1.00 5.92 366 LEU B CA 1
ATOM 5836 C C . LEU B 1 366 ? -0.718 33.339 27.205 1.00 5.97 366 LEU B C 1
ATOM 5837 O O . LEU B 1 366 ? -1.938 33.449 27.134 1.00 6.46 366 LEU B O 1
ATOM 5842 N N . THR B 1 367 ? -0.023 33.789 28.255 1.00 6.06 367 THR B N 1
ATOM 5843 C CA . THR B 1 367 ? -0.676 34.454 29.361 1.00 6.59 367 THR B CA 1
ATOM 5844 C C . THR B 1 367 ? -1.433 35.689 28.859 1.00 6.65 367 THR B C 1
ATOM 5845 O O . THR B 1 367 ? -2.587 35.927 29.208 1.00 7.22 367 THR B O 1
ATOM 5849 N N . GLU B 1 368 ? -0.777 36.471 27.997 1.00 6.83 368 GLU B N 1
ATOM 5850 C CA . GLU B 1 368 ? -1.376 37.674 27.433 1.00 6.93 368 GLU B CA 1
ATOM 5851 C C . GLU B 1 368 ? -2.617 37.355 26.605 1.00 7.54 368 GLU B C 1
ATOM 5852 O O . GLU B 1 368 ? -3.656 38.011 26.703 1.00 7.94 368 GLU B O 1
ATOM 5858 N N . VAL B 1 369 ? -2.495 36.344 25.756 1.00 6.62 369 VAL B N 1
ATOM 5859 C CA . VAL B 1 369 ? -3.621 35.952 24.919 1.00 7.34 369 VAL B CA 1
ATOM 5860 C C . VAL B 1 369 ? -4.800 35.473 25.757 1.00 7.32 369 VAL B C 1
ATOM 5861 O O . VAL B 1 369 ? -5.933 35.862 25.472 1.00 8.29 369 VAL B O 1
ATOM 5865 N N . LEU B 1 370 ? -4.555 34.665 26.786 1.00 7.48 370 LEU B N 1
ATOM 5866 C CA . LEU B 1 370 ? -5.649 34.154 27.585 1.00 8.65 370 LEU B CA 1
ATOM 5867 C C . LEU B 1 370 ? -6.230 35.233 28.502 1.00 10.17 370 LEU B C 1
ATOM 5868 O O . LEU B 1 370 ? -7.370 35.102 28.920 1.00 15.73 370 LEU B O 1
ATOM 5873 N N . GLU B 1 371 ? -5.496 36.309 28.785 1.00 9.59 371 GLU B N 1
ATOM 5874 C CA . GLU B 1 371 ? -6.057 37.425 29.543 1.00 11.47 371 GLU B CA 1
ATOM 5875 C C . GLU B 1 371 ? -7.082 38.208 28.726 1.00 13.04 371 GLU B C 1
ATOM 5876 O O . GLU B 1 371 ? -8.024 38.762 29.286 1.00 16.27 371 GLU B O 1
ATOM 5882 N N . HIS B 1 372 ? -6.818 38.358 27.422 1.00 14.89 372 HIS B N 1
ATOM 5883 C CA . HIS B 1 372 ? -7.621 39.237 26.582 1.00 18.62 372 HIS B CA 1
ATOM 5884 C C . HIS B 1 372 ? -8.676 38.484 25.780 1.00 22.50 372 HIS B C 1
ATOM 5885 O O . HIS B 1 372 ? -9.501 39.109 25.114 1.00 28.85 372 HIS B O 1
ATOM 5892 N N . ALA B 1 373 ? -8.684 37.157 25.880 1.00 23.91 373 ALA B N 1
ATOM 5893 C CA . ALA B 1 373 ? -9.698 36.370 25.199 1.00 29.74 373 ALA B CA 1
ATOM 5894 C C . ALA B 1 373 ? -11.086 36.692 25.770 1.00 32.25 373 ALA B C 1
ATOM 5895 O O . ALA B 1 373 ? -12.023 36.828 24.951 1.00 41.36 373 ALA B O 1
#